Protein 4AKL (pdb70)

InterPro domains:
  IPR003486 Nucleocapsid N protein [PF02477] (1-441)
  IPR003486 Nucleocapsid N protein [PIRSF003950] (1-482)

Structure (mmCIF, N/CA/C/O backbone):
data_4AKL
#
_entry.id   4AKL
#
_cell.length_a   150.380
_cell.length_b   72.060
_cell.length_c   101.230
_cell.angle_alpha   90.00
_cell.angle_beta   110.70
_cell.angle_gamma   90.00
#
_symmetry.space_group_name_H-M   'C 1 2 1'
#
loop_
_entity.id
_entity.type
_entity.pdbx_description
1 polymer NUCLEOCAPSID
2 non-polymer 'TRIETHYLENE GLYCOL'
3 water water
#
loop_
_atom_site.group_PDB
_atom_site.id
_atom_site.type_symbol
_atom_site.label_atom_id
_atom_site.label_alt_id
_atom_site.label_comp_id
_atom_site.label_asym_id
_atom_site.label_entity_id
_atom_site.label_seq_id
_atom_site.pdbx_PDB_ins_code
_atom_site.Cartn_x
_atom_site.Cartn_y
_atom_site.Cartn_z
_atom_site.occupancy
_atom_site.B_iso_or_equiv
_atom_site.auth_seq_id
_atom_site.auth_comp_id
_atom_site.auth_asym_id
_atom_site.auth_atom_id
_atom_site.pdbx_PDB_model_num
ATOM 1 N N . MET A 1 1 ? -21.364 -4.775 -1.125 1.00 49.52 1 MET A N 1
ATOM 2 C CA . MET A 1 1 ? -22.499 -3.986 -0.510 1.00 49.11 1 MET A CA 1
ATOM 3 C C . MET A 1 1 ? -22.314 -2.448 -0.538 1.00 47.10 1 MET A C 1
ATOM 4 O O . MET A 1 1 ? -21.742 -1.828 0.394 1.00 47.33 1 MET A O 1
ATOM 9 N N . GLU A 1 2 ? -22.827 -1.850 -1.606 1.00 66.74 2 GLU A N 1
ATOM 10 C CA . GLU A 1 2 ? -22.756 -0.428 -1.820 1.00 63.37 2 GLU A CA 1
ATOM 11 C C . GLU A 1 2 ? -24.058 0.211 -1.377 1.00 59.88 2 GLU A C 1
ATOM 12 O O . GLU A 1 2 ? -25.003 -0.465 -0.999 1.00 59.73 2 GLU A O 1
ATOM 18 N N . ASN A 1 3 ? -24.076 1.533 -1.437 1.00 55.95 3 ASN A N 1
ATOM 19 C CA . ASN A 1 3 ? -25.248 2.344 -1.181 1.00 52.98 3 ASN A CA 1
ATOM 20 C C . ASN A 1 3 ? -26.328 2.076 -2.239 1.00 53.71 3 ASN A C 1
ATOM 21 O O . ASN A 1 3 ? -26.154 2.450 -3.396 1.00 54.61 3 ASN A O 1
ATOM 26 N N . LYS A 1 4 ? -27.436 1.442 -1.831 1.00 52.60 4 LYS A N 1
ATOM 27 C CA . LYS A 1 4 ? -28.517 1.072 -2.761 1.00 53.71 4 LYS A CA 1
ATOM 28 C C . LYS A 1 4 ? -29.464 2.239 -3.101 1.00 53.08 4 LYS A C 1
ATOM 29 O O . LYS A 1 4 ? -30.249 2.112 -4.004 1.00 54.35 4 LYS A O 1
ATOM 35 N N . ILE A 1 5 ? -29.372 3.368 -2.388 1.00 50.94 5 ILE A N 1
ATOM 36 C CA . ILE A 1 5 ? -30.234 4.518 -2.638 1.00 50.62 5 ILE A CA 1
ATOM 37 C C . ILE A 1 5 ? -29.577 5.385 -3.727 1.00 51.43 5 ILE A C 1
ATOM 38 O O . ILE A 1 5 ? -29.065 6.470 -3.450 1.00 49.81 5 ILE A O 1
ATOM 43 N N . GLU A 1 6 ? -29.617 4.865 -4.968 1.00 53.73 6 GLU A N 1
ATOM 44 C CA . GLU A 1 6 ? -29.018 5.485 -6.145 1.00 55.28 6 GLU A CA 1
ATOM 45 C C . GLU A 1 6 ? -29.958 6.549 -6.660 1.00 55.81 6 GLU A C 1
ATOM 46 O O . GLU A 1 6 ? -30.822 6.285 -7.512 1.00 57.31 6 GLU A O 1
ATOM 52 N N . VAL A 1 7 ? -29.757 7.743 -6.134 1.00 54.14 7 VAL A N 1
ATOM 53 C CA . VAL A 1 7 ? -30.606 8.866 -6.338 1.00 54.92 7 VAL A CA 1
ATOM 54 C C . VAL A 1 7 ? -29.684 10.032 -6.459 1.00 54.85 7 VAL A C 1
ATOM 55 O O . VAL A 1 7 ? -28.906 10.304 -5.533 1.00 53.22 7 VAL A O 1
ATOM 59 N N . ASN A 1 8 ? -29.742 10.725 -7.588 1.00 56.94 8 ASN A N 1
ATOM 60 C CA . ASN A 1 8 ? -28.871 11.884 -7.846 1.00 57.25 8 ASN A CA 1
ATOM 61 C C . ASN A 1 8 ? -29.675 13.172 -8.107 1.00 58.01 8 ASN A C 1
ATOM 62 O O . ASN A 1 8 ? -29.125 14.169 -8.616 1.00 58.74 8 ASN A O 1
ATOM 67 N N . SER A 1 9 ? -30.975 13.156 -7.775 1.00 57.95 9 SER A N 1
ATOM 68 C CA . SER A 1 9 ? -31.887 14.291 -8.068 1.00 58.61 9 SER A CA 1
ATOM 69 C C . SER A 1 9 ? -33.243 14.089 -7.403 1.00 58.17 9 SER A C 1
ATOM 70 O O . SER A 1 9 ? -33.586 12.981 -6.977 1.00 56.59 9 SER A O 1
ATOM 73 N N . LYS A 1 10 ? -34.016 15.172 -7.325 1.00 58.76 10 LYS A N 1
ATOM 74 C CA . LYS A 1 10 ? -35.359 15.111 -6.773 1.00 58.91 10 LYS A CA 1
ATOM 75 C C . LYS A 1 10 ? -36.222 14.079 -7.549 1.00 60.30 10 LYS A C 1
ATOM 76 O O . LYS A 1 10 ? -36.737 13.153 -6.952 1.00 59.57 10 LYS A O 1
ATOM 82 N N . ASP A 1 11 ? -36.361 14.236 -8.865 1.00 62.35 11 ASP A N 1
ATOM 83 C CA . ASP A 1 11 ? -37.127 13.245 -9.687 1.00 64.15 11 ASP A CA 1
ATOM 84 C C . ASP A 1 11 ? -36.695 11.821 -9.395 1.00 62.63 11 ASP A C 1
ATOM 85 O O . ASP A 1 11 ? -37.535 10.980 -9.094 1.00 62.54 11 ASP A O 1
ATOM 90 N N . GLU A 1 12 ? -35.384 11.576 -9.479 1.00 61.28 12 GLU A N 1
ATOM 91 C CA . GLU A 1 12 ? -34.790 10.272 -9.129 1.00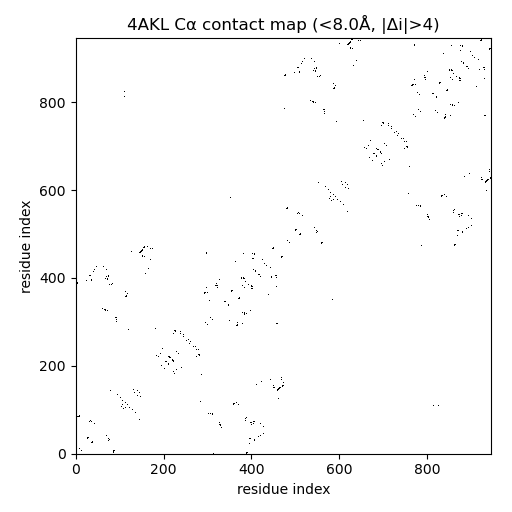 60.24 12 GLU A CA 1
ATOM 92 C C . GLU A 1 12 ? -35.223 9.861 -7.727 1.00 57.87 12 GLU A C 1
ATOM 93 O O . GLU A 1 12 ? -35.672 8.730 -7.516 1.00 58.13 12 GLU A O 1
ATOM 99 N N . MET A 1 13 ? -35.139 10.794 -6.788 1.00 55.52 13 MET A N 1
ATOM 100 C CA . MET A 1 13 ? -35.588 10.534 -5.447 1.00 53.73 13 MET A CA 1
ATOM 101 C C . MET A 1 13 ? -37.056 10.171 -5.382 1.00 54.76 13 MET A C 1
ATOM 102 O O . MET A 1 13 ? -37.405 9.224 -4.681 1.00 54.27 13 MET A O 1
ATOM 107 N N . ASN A 1 14 ? -37.923 10.898 -6.075 1.00 56.84 14 ASN A N 1
ATOM 108 C CA . ASN A 1 14 ? -39.403 10.586 -5.969 1.00 58.19 14 ASN A CA 1
ATOM 109 C C . ASN A 1 14 ? -39.759 9.196 -6.405 1.00 59.27 14 ASN A C 1
ATOM 110 O O . ASN A 1 14 ? -40.583 8.548 -5.784 1.00 59.25 14 ASN A O 1
ATOM 115 N N . LYS A 1 15 ? -39.113 8.735 -7.453 1.00 60.84 15 LYS A N 1
ATOM 116 C CA . LYS A 1 15 ? -39.396 7.397 -7.993 1.00 63.01 15 LYS A CA 1
ATOM 117 C C . LYS A 1 15 ? -38.881 6.310 -7.062 1.00 61.13 15 LYS A C 1
ATOM 118 O O . LYS A 1 15 ? -39.578 5.314 -6.832 1.00 61.75 15 LYS A O 1
ATOM 124 N N . TRP A 1 16 ? -37.672 6.511 -6.510 1.00 58.95 16 TRP A N 1
ATOM 125 C CA . TRP A 1 16 ? -37.132 5.567 -5.567 1.00 57.15 16 TRP A CA 1
ATOM 126 C C . TRP A 1 16 ? -38.119 5.428 -4.396 1.00 56.19 16 TRP A C 1
ATOM 127 O O . TRP A 1 16 ? -38.411 4.327 -3.945 1.00 56.08 16 TRP A O 1
ATOM 138 N N . PHE A 1 17 ? -38.628 6.556 -3.922 1.00 55.36 17 PHE A N 1
ATOM 139 C CA . PHE A 1 17 ? -39.561 6.558 -2.802 1.00 54.85 17 PHE A CA 1
ATOM 140 C C . PHE A 1 17 ? -40.937 5.903 -3.095 1.00 57.53 17 PHE A C 1
ATOM 141 O O . PHE A 1 17 ? -41.489 5.245 -2.211 1.00 56.82 17 PHE A O 1
ATOM 149 N N . GLU A 1 18 ? -41.488 6.092 -4.297 1.00 60.70 18 GLU A N 1
ATOM 150 C CA . GLU A 1 18 ? -42.845 5.557 -4.576 1.00 63.79 18 GLU A CA 1
ATOM 151 C C . GLU A 1 18 ? -42.841 4.042 -4.498 1.00 64.76 18 GLU A C 1
ATOM 152 O O . GLU A 1 18 ? -43.720 3.448 -3.849 1.00 65.52 18 GLU A O 1
ATOM 158 N N . GLU A 1 19 ? -41.860 3.441 -5.175 1.00 65.43 19 GLU A N 1
ATOM 159 C CA . GLU A 1 19 ? -41.539 2.013 -5.079 1.00 66.13 19 GLU A CA 1
ATOM 160 C C . GLU A 1 19 ? -41.526 1.563 -3.621 1.00 63.86 19 GLU A C 1
ATOM 161 O O . GLU A 1 19 ? -42.263 0.668 -3.207 1.00 64.54 19 GLU A O 1
ATOM 167 N N . PHE A 1 20 ? -40.673 2.220 -2.854 1.00 61.23 20 PHE A N 1
ATOM 168 C CA . PHE A 1 20 ? -40.415 1.855 -1.483 1.00 59.17 20 PHE A CA 1
ATOM 169 C C . PHE A 1 20 ? -41.669 1.961 -0.620 1.00 59.70 20 PHE A C 1
ATOM 170 O O . PHE A 1 20 ? -41.918 1.086 0.199 1.00 59.52 20 PHE A O 1
ATOM 178 N N . LYS A 1 21 ? -42.433 3.044 -0.804 1.00 60.66 21 LYS A N 1
ATOM 179 C CA . LYS A 1 21 ? -43.662 3.288 -0.043 1.00 61.51 21 LYS A CA 1
ATOM 180 C C . LYS A 1 21 ? -44.652 2.174 -0.280 1.00 63.94 21 LYS A C 1
ATOM 181 O O . LYS A 1 21 ? -45.251 1.654 0.664 1.00 63.56 21 LYS A O 1
ATOM 187 N N . LYS A 1 22 ? -44.820 1.843 -1.560 1.00 66.53 22 LYS A N 1
ATOM 188 C CA . LYS A 1 22 ? -45.701 0.778 -1.976 1.00 69.51 22 LYS A CA 1
ATOM 189 C C . LYS A 1 22 ? -45.189 -0.536 -1.404 1.00 69.07 22 LYS A C 1
ATOM 190 O O . LYS A 1 22 ? -45.953 -1.303 -0.836 1.00 69.81 22 LYS A O 1
ATOM 196 N N . GLY A 1 23 ? -43.881 -0.770 -1.557 1.00 67.96 23 GLY A N 1
ATOM 197 C CA . GLY A 1 23 ? -43.267 -2.018 -1.161 1.00 67.56 23 GLY A CA 1
ATOM 198 C C . GLY A 1 23 ? -43.442 -2.288 0.317 1.00 65.80 23 GLY A C 1
ATOM 199 O O . GLY A 1 23 ? -43.793 -3.413 0.695 1.00 66.63 23 GLY A O 1
ATOM 200 N N . ASN A 1 24 ? -43.233 -1.250 1.140 1.00 63.02 24 ASN A N 1
ATOM 201 C CA . ASN A 1 24 ? -43.196 -1.421 2.576 1.00 61.21 24 ASN A CA 1
ATOM 202 C C . ASN A 1 24 ? -44.454 -0.994 3.364 1.00 61.03 24 ASN A C 1
ATOM 203 O O . ASN A 1 24 ? -44.507 -1.154 4.595 1.00 59.82 24 ASN A O 1
ATOM 208 N N . GLY A 1 25 ? -45.462 -0.483 2.669 1.00 62.14 25 GLY A N 1
ATOM 209 C CA . GLY A 1 25 ? -46.738 -0.112 3.308 1.00 62.41 25 GLY A CA 1
ATOM 210 C C . GLY A 1 25 ? -46.597 1.023 4.317 1.00 59.79 25 GLY A C 1
ATOM 211 O O . GLY A 1 25 ? -47.133 0.963 5.411 1.00 59.48 25 GLY A O 1
ATOM 212 N N . LEU A 1 26 ? -45.865 2.055 3.932 1.00 57.81 26 LEU A N 1
ATOM 213 C CA . LEU A 1 26 ? -45.669 3.211 4.768 1.00 55.23 26 LEU A CA 1
ATOM 214 C C . LEU A 1 26 ? -46.985 3.998 4.919 1.00 56.12 26 LEU A C 1
ATOM 215 O O . LEU A 1 26 ? -47.798 4.102 3.949 1.00 57.32 26 LEU A O 1
ATOM 220 N N . VAL A 1 27 ? -47.177 4.541 6.131 1.00 54.39 27 VAL A N 1
ATOM 221 C CA . VAL A 1 27 ? -48.340 5.355 6.471 1.00 55.00 27 VAL A CA 1
ATOM 222 C C . VAL A 1 27 ? -47.921 6.677 7.101 1.00 53.27 27 VAL A C 1
ATOM 223 O O . VAL A 1 27 ? -46.782 6.832 7.571 1.00 50.66 27 VAL A O 1
ATOM 227 N N . ASP A 1 28 ? -48.853 7.624 7.094 1.00 53.85 28 ASP A N 1
ATOM 228 C CA . ASP A 1 28 ? -48.620 8.938 7.675 1.00 52.66 28 ASP A CA 1
ATOM 229 C C . ASP A 1 28 ? -49.729 9.337 8.639 1.00 53.32 28 ASP A C 1
ATOM 230 O O . ASP A 1 28 ? -49.974 10.522 8.873 1.00 53.12 28 ASP A O 1
ATOM 235 N N . THR A 1 29 ? -50.394 8.328 9.194 1.00 54.38 29 THR A N 1
ATOM 236 C CA . THR A 1 29 ? -51.455 8.525 10.175 1.00 55.16 29 THR A CA 1
ATOM 237 C C . THR A 1 29 ? -50.931 9.359 11.346 1.00 52.71 29 THR A C 1
ATOM 238 O O . THR A 1 29 ? -51.569 10.330 11.768 1.00 53.02 29 THR A O 1
ATOM 242 N N . TYR A 1 30 ? -49.771 8.969 11.867 1.00 50.17 30 TYR A N 1
ATOM 243 C CA . TYR A 1 30 ? -49.203 9.615 13.076 1.00 48.31 30 TYR A CA 1
ATOM 244 C C . TYR A 1 30 ? -47.935 10.367 12.831 1.00 45.92 30 TYR A C 1
ATOM 245 O O . TYR A 1 30 ? -47.372 10.897 13.784 1.00 44.73 30 TYR A O 1
ATOM 254 N N . THR A 1 31 ? -47.480 10.423 11.576 1.00 45.52 31 THR A N 1
ATOM 255 C CA . THR A 1 31 ? -46.237 11.075 11.234 1.00 43.85 31 THR A CA 1
ATOM 256 C C . THR A 1 31 ? -46.432 12.060 10.118 1.00 44.49 31 THR A C 1
ATOM 257 O O . THR A 1 31 ? -47.279 11.847 9.282 1.00 46.23 31 THR A O 1
ATOM 261 N N . ASN A 1 32 ? -45.633 13.129 10.119 1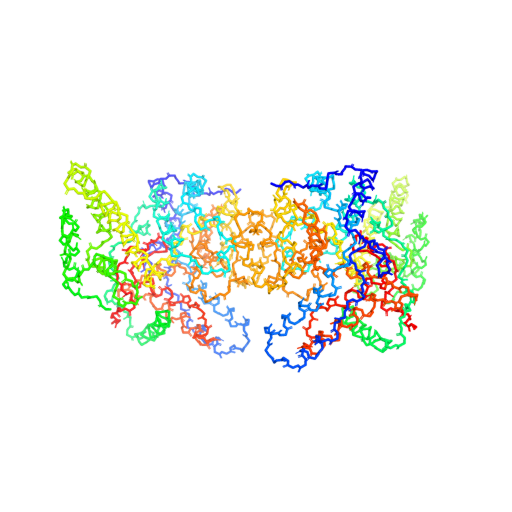.00 43.47 32 ASN A N 1
ATOM 262 C CA . ASN A 1 32 ? -45.676 14.185 9.085 1.00 44.48 32 ASN A CA 1
ATOM 263 C C . ASN A 1 32 ? -45.228 13.651 7.766 1.00 44.65 32 ASN A C 1
ATOM 264 O O . ASN A 1 32 ? -45.863 13.868 6.745 1.00 45.12 32 ASN A O 1
ATOM 269 N N . SER A 1 33 ? -44.127 12.926 7.795 1.00 42.92 33 SER A N 1
ATOM 270 C CA . SER A 1 33 ? -43.625 12.307 6.602 1.00 43.53 33 SER A CA 1
ATOM 271 C C . SER A 1 33 ? -43.961 10.814 6.719 1.00 43.79 33 SER A C 1
ATOM 272 O O . SER A 1 33 ? -43.996 10.280 7.799 1.00 42.84 33 SER A O 1
ATOM 275 N N . TYR A 1 34 ? -44.271 10.157 5.596 1.00 45.90 34 TYR A N 1
ATOM 276 C CA . TYR A 1 34 ? -44.562 8.709 5.589 1.00 46.47 34 TYR A CA 1
ATOM 277 C C . TYR A 1 34 ? -43.460 7.899 6.329 1.00 45.07 34 TYR A C 1
ATOM 278 O O . TYR A 1 34 ? -42.246 8.169 6.199 1.00 43.12 34 TYR A O 1
ATOM 287 N N . SER A 1 35 ? -43.910 6.916 7.098 1.00 45.63 35 SER A N 1
ATOM 288 C CA . SER A 1 35 ? -43.056 6.160 7.966 1.00 44.54 35 SER A CA 1
ATOM 289 C C . SER A 1 35 ? -43.648 4.797 8.237 1.00 46.32 35 SER A C 1
ATOM 290 O O . SER A 1 35 ? -44.700 4.422 7.673 1.00 48.65 35 SER A O 1
ATOM 293 N N . PHE A 1 36 ? -42.980 4.041 9.100 1.00 45.98 36 PHE A N 1
ATOM 294 C CA . PHE A 1 36 ? -43.466 2.705 9.514 1.00 47.51 36 PHE A CA 1
ATOM 295 C C . PHE A 1 36 ? -44.401 2.758 10.738 1.00 48.36 36 PHE A C 1
ATOM 296 O O . PHE A 1 36 ? -44.795 1.704 11.272 1.00 49.33 36 PHE A O 1
ATOM 304 N N . CYS A 1 37 ? -44.783 3.964 11.159 1.00 48.69 37 CYS A N 1
ATOM 305 C CA . CYS A 1 37 ? -45.528 4.142 12.413 1.00 49.69 37 CYS A CA 1
ATOM 306 C C . CYS A 1 37 ? -47.032 3.859 12.295 1.00 52.24 37 CYS A C 1
ATOM 307 O O . CYS A 1 37 ? -47.798 4.689 11.812 1.00 53.22 37 CYS A O 1
ATOM 310 N N . GLU A 1 38 ? -47.435 2.683 12.770 1.00 53.82 38 GLU A N 1
ATOM 311 C CA . GLU A 1 38 ? -48.865 2.294 12.819 1.00 56.57 38 GLU A CA 1
ATOM 312 C C . GLU A 1 38 ? -49.620 2.699 14.081 1.00 56.46 38 GLU A C 1
ATOM 313 O O . GLU A 1 38 ? -50.834 2.651 14.103 1.00 58.72 38 GLU A O 1
ATOM 319 N N . SER A 1 39 ? -48.921 3.092 15.125 1.00 54.68 39 SER A N 1
ATOM 320 C CA . SER A 1 39 ? -49.590 3.523 16.368 1.00 54.76 39 SER A CA 1
ATOM 321 C C . SER A 1 39 ? -48.649 4.281 17.243 1.00 52.25 39 SER A C 1
ATOM 322 O O . SER A 1 39 ? -47.447 4.048 17.230 1.00 50.34 39 SER A O 1
ATOM 325 N N . VAL A 1 40 ? -49.210 5.183 18.026 1.00 52.38 40 VAL A N 1
ATOM 326 C CA . VAL A 1 40 ? -48.415 6.013 18.912 1.00 50.91 40 VAL A CA 1
ATOM 327 C C . VAL A 1 40 ? -47.725 5.106 19.945 1.00 50.16 40 VAL A C 1
ATOM 328 O O . VAL A 1 40 ? -48.361 4.253 20.523 1.00 50.86 40 VAL A O 1
ATOM 332 N N . PRO A 1 41 ? -46.410 5.290 20.168 1.00 48.73 41 PRO A N 1
ATOM 333 C CA . PRO A 1 41 ? -45.757 4.426 21.107 1.00 48.10 41 PRO A CA 1
ATOM 334 C C . PRO A 1 41 ? -46.260 4.669 22.536 1.00 48.31 41 PRO A C 1
ATOM 335 O O . PRO A 1 41 ? -46.512 5.802 22.938 1.00 47.56 41 PRO A O 1
ATOM 339 N N . ASN A 1 42 ? -46.415 3.586 23.276 1.00 48.85 42 ASN A N 1
ATOM 340 C CA . ASN A 1 42 ? -46.896 3.634 24.632 1.00 49.00 42 ASN A CA 1
ATOM 341 C C . ASN A 1 42 ? -45.695 3.356 25.505 1.00 47.08 42 ASN A C 1
ATOM 342 O O . ASN A 1 42 ? -45.156 2.238 25.498 1.00 46.61 42 ASN A O 1
ATOM 347 N N . LEU A 1 43 ? -45.282 4.374 26.251 1.00 45.05 43 LEU A N 1
ATOM 348 C CA . LEU A 1 43 ? -44.092 4.282 27.061 1.00 43.44 43 LEU A CA 1
ATOM 349 C C . LEU A 1 43 ? -44.413 4.158 28.553 1.00 44.16 43 LEU A C 1
ATOM 350 O O . LEU A 1 43 ? -43.510 4.180 29.378 1.00 43.55 43 LEU A O 1
ATOM 355 N N . ASP A 1 44 ? -45.693 4.013 28.886 1.00 45.86 44 ASP A N 1
ATOM 356 C CA . ASP A 1 44 ? -46.194 3.955 30.275 1.00 47.37 44 ASP A CA 1
ATOM 357 C C . ASP A 1 44 ? -45.393 3.029 31.126 1.00 47.34 44 ASP A C 1
ATOM 358 O O . ASP A 1 44 ? -44.910 3.419 32.186 1.00 47.54 44 ASP A O 1
ATOM 363 N N . ARG A 1 45 ? -45.232 1.795 30.658 1.00 47.33 45 ARG A N 1
ATOM 364 C CA . ARG A 1 45 ? -44.559 0.784 31.447 1.00 47.65 45 ARG A CA 1
ATOM 365 C C . ARG A 1 45 ? -43.154 1.188 31.888 1.00 45.57 45 ARG A C 1
ATOM 366 O O . ARG A 1 45 ? -42.687 0.721 32.912 1.00 45.57 45 ARG A O 1
ATOM 374 N N . PHE A 1 46 ? -42.487 2.052 31.134 1.00 43.31 46 PHE A N 1
ATOM 375 C CA . PHE A 1 46 ? -41.124 2.445 31.503 1.00 41.88 46 PHE A CA 1
ATOM 376 C C . PHE A 1 46 ? -41.080 3.352 32.742 1.00 41.58 46 PHE A C 1
ATOM 377 O O . PHE A 1 46 ? -40.022 3.484 33.371 1.00 40.58 46 PHE A O 1
ATOM 385 N N . VAL A 1 47 ? -42.198 3.978 33.114 1.00 42.07 47 VAL A N 1
ATOM 386 C CA . VAL A 1 47 ? -42.196 4.783 34.334 1.00 42.32 47 VAL A CA 1
ATOM 387 C C . VAL A 1 47 ? -42.106 3.848 35.579 1.00 44.11 47 VAL A C 1
ATOM 388 O O . VAL A 1 47 ? -41.322 4.109 36.504 1.00 43.49 47 VAL A O 1
ATOM 392 N N . PHE A 1 48 ? -42.894 2.774 35.561 1.00 45.38 48 PHE A N 1
ATOM 393 C CA . PHE A 1 48 ? -42.973 1.850 36.671 1.00 47.64 48 PHE A CA 1
ATOM 394 C C . PHE A 1 48 ? -41.682 1.072 36.805 1.00 46.74 48 PHE A C 1
ATOM 395 O O . PHE A 1 48 ? -41.234 0.858 37.900 1.00 46.97 48 PHE A O 1
ATOM 403 N N . GLN A 1 49 ? -41.109 0.660 35.675 1.00 45.47 49 GLN A N 1
ATOM 404 C CA . GLN A 1 49 ? -39.799 0.017 35.665 1.00 45.01 49 GLN A CA 1
ATOM 405 C C . GLN A 1 49 ? -38.758 0.934 36.284 1.00 43.89 49 GLN A C 1
ATOM 406 O O . GLN A 1 49 ? -37.977 0.512 37.159 1.00 43.55 49 GLN A O 1
ATOM 412 N N . MET A 1 50 ? -38.764 2.189 35.835 1.00 42.66 50 MET A N 1
ATOM 413 C CA . MET A 1 50 ? -37.822 3.192 36.323 1.00 42.08 50 MET A CA 1
ATOM 414 C C . MET A 1 50 ? -37.952 3.335 37.818 1.00 43.75 50 MET A C 1
ATOM 415 O O . MET A 1 50 ? -36.951 3.278 38.520 1.00 43.92 50 MET A O 1
ATOM 420 N N . ALA A 1 51 ? -39.194 3.473 38.301 1.00 45.05 51 ALA A N 1
ATOM 421 C CA . ALA A 1 51 ? -39.480 3.626 39.705 1.00 47.13 51 ALA A CA 1
ATOM 422 C C . ALA A 1 51 ? -39.046 2.411 40.570 1.00 48.99 51 ALA A C 1
ATOM 423 O O . ALA A 1 51 ? -38.721 2.571 41.744 1.00 49.97 51 ALA A O 1
ATOM 425 N N . GLY A 1 52 ? -39.081 1.203 39.996 1.00 50.01 52 GLY A N 1
ATOM 426 C CA . GLY A 1 52 ? -38.646 -0.028 40.702 1.00 52.36 52 GLY A CA 1
ATOM 427 C C . GLY A 1 52 ? -37.151 -0.336 40.547 1.00 52.45 52 GLY A C 1
ATOM 428 O O . GLY A 1 52 ? -36.651 -1.275 41.125 1.00 53.40 52 GLY A O 1
ATOM 429 N N . ALA A 1 53 ? -36.444 0.460 39.763 1.00 51.82 53 ALA A N 1
ATOM 430 C CA . ALA A 1 53 ? -35.020 0.236 39.507 1.00 52.54 53 ALA A CA 1
ATOM 431 C C . ALA A 1 53 ? -34.154 0.991 40.542 1.00 54.17 53 ALA A C 1
ATOM 432 O O . ALA A 1 53 ? -34.371 2.193 40.770 1.00 54.17 53 ALA A O 1
ATOM 434 N N . THR A 1 54 ? -33.173 0.309 41.134 1.00 56.61 54 THR A N 1
ATOM 435 C CA . THR A 1 54 ? -32.229 0.944 42.112 1.00 58.47 54 THR A CA 1
ATOM 436 C C . THR A 1 54 ? -30.891 1.479 41.477 1.00 58.09 54 THR A C 1
ATOM 437 O O . THR A 1 54 ? -30.522 2.661 41.684 1.00 57.68 54 THR A O 1
ATOM 441 N N . ASP A 1 55 ? -30.182 0.658 40.700 1.00 58.83 55 ASP A N 1
ATOM 442 C CA . ASP A 1 55 ? -28.826 1.070 40.189 1.00 58.61 55 ASP A CA 1
ATOM 443 C C . ASP A 1 55 ? -28.862 1.875 38.912 1.00 56.88 55 ASP A C 1
ATOM 444 O O . ASP A 1 55 ? -29.823 1.794 38.155 1.00 56.33 55 ASP A O 1
ATOM 449 N N . ASP A 1 56 ? -27.791 2.644 38.702 1.00 56.37 56 ASP A N 1
ATOM 450 C CA . ASP A 1 56 ? -27.625 3.547 37.575 1.00 55.17 56 ASP A CA 1
ATOM 451 C C . ASP A 1 56 ? -27.743 2.840 36.204 1.00 53.52 56 ASP A C 1
ATOM 452 O O . ASP A 1 56 ? -28.335 3.359 35.308 1.00 52.59 56 ASP A O 1
ATOM 457 N N . ALA A 1 57 ? -27.163 1.652 36.078 1.00 53.82 57 ALA A N 1
ATOM 458 C CA . ALA A 1 57 ? -27.115 0.922 34.804 1.00 52.55 57 ALA A CA 1
ATOM 459 C C . ALA A 1 57 ? -28.520 0.399 34.380 1.00 52.08 57 ALA A C 1
ATOM 460 O O . ALA A 1 57 ? -28.930 0.550 33.227 1.00 50.97 57 ALA A O 1
ATOM 462 N N . GLN A 1 58 ? -29.238 -0.199 35.317 1.00 52.89 58 GLN A N 1
ATOM 463 C CA . GLN A 1 58 ? -30.618 -0.626 35.080 1.00 52.96 58 GLN A CA 1
ATOM 464 C C . GLN A 1 58 ? -31.473 0.586 34.533 1.00 51.19 58 GLN A C 1
ATOM 465 O O . GLN A 1 58 ? -32.225 0.457 33.559 1.00 50.26 58 GLN A O 1
ATOM 471 N N . LYS A 1 59 ? -31.306 1.741 35.175 1.00 50.15 59 LYS A N 1
ATOM 472 C CA . LYS A 1 59 ? -32.005 2.964 34.845 1.00 48.98 59 LYS A CA 1
ATOM 473 C C . LYS A 1 59 ? -31.631 3.504 33.460 1.00 46.78 59 LYS A C 1
ATOM 474 O O . LYS A 1 59 ? -32.515 3.917 32.723 1.00 45.61 59 LYS A O 1
ATOM 480 N N . ASP A 1 60 ? -30.343 3.507 33.119 1.00 45.73 60 ASP A N 1
ATOM 481 C CA . ASP A 1 60 ? -29.922 3.968 31.771 1.00 44.52 60 ASP A CA 1
ATOM 482 C C . ASP A 1 60 ? -30.536 3.050 30.720 1.00 43.91 60 ASP A C 1
ATOM 483 O O . ASP A 1 60 ? -31.006 3.495 29.715 1.00 42.97 60 ASP A O 1
ATOM 488 N N . SER A 1 61 ? -30.509 1.759 30.995 1.00 43.97 61 SER A N 1
ATOM 489 C CA . SER A 1 61 ? -31.081 0.757 30.131 1.00 44.08 61 SER A CA 1
ATOM 490 C C . SER A 1 61 ? -32.609 0.955 29.920 1.00 43.35 61 SER A C 1
ATOM 491 O O . SER A 1 61 ? -33.109 0.853 28.781 1.00 42.14 61 SER A O 1
ATOM 494 N N . ILE A 1 62 ? -33.330 1.241 31.014 1.00 43.08 62 ILE A N 1
ATOM 495 C CA . ILE A 1 62 ? -34.779 1.502 30.940 1.00 42.82 62 ILE A CA 1
ATOM 496 C C . ILE A 1 62 ? -35.038 2.733 30.053 1.00 41.28 62 ILE A C 1
ATOM 497 O O . ILE A 1 62 ? -35.875 2.708 29.121 1.00 40.47 62 ILE A O 1
ATOM 502 N N . TYR A 1 63 ? -34.291 3.792 30.326 1.00 40.67 63 TYR A N 1
ATOM 503 C CA . TYR A 1 63 ? -34.446 5.040 29.567 1.00 40.07 63 TYR A CA 1
ATOM 504 C C . TYR A 1 63 ? -34.073 4.849 28.101 1.00 39.30 63 TYR A C 1
ATOM 505 O O . TYR A 1 63 ? -34.758 5.386 27.222 1.00 38.92 63 TYR A O 1
ATOM 514 N N . ALA A 1 64 ? -32.990 4.109 27.843 1.00 38.87 64 ALA A N 1
ATOM 515 C CA . ALA A 1 64 ? -32.560 3.880 26.470 1.00 38.27 64 ALA A CA 1
ATOM 516 C C . ALA A 1 64 ? -33.596 3.024 25.741 1.00 38.61 64 ALA A C 1
ATOM 517 O O . ALA A 1 64 ? -33.827 3.253 24.586 1.00 39.48 64 ALA A O 1
ATOM 519 N N . SER A 1 65 ? -34.234 2.074 26.415 1.00 39.48 65 SER A N 1
ATOM 520 C CA . SER A 1 65 ? -35.285 1.240 25.789 1.00 40.07 65 SER A CA 1
ATOM 521 C C . SER A 1 65 ? -36.521 2.057 25.462 1.00 39.43 65 SER A C 1
ATOM 522 O O . SER A 1 65 ? -37.137 1.850 24.406 1.00 40.48 65 SER A O 1
ATOM 525 N N . ALA A 1 66 ? -36.897 2.954 26.367 1.00 38.10 66 ALA A N 1
ATOM 526 C CA . ALA A 1 66 ? -38.026 3.858 26.132 1.00 37.65 66 ALA A CA 1
ATOM 527 C C . ALA A 1 66 ? -37.795 4.717 24.879 1.00 36.43 66 ALA A C 1
ATOM 528 O O . ALA A 1 66 ? -38.664 4.885 24.087 1.00 35.75 66 ALA A O 1
ATOM 530 N N . LEU A 1 67 ? -36.584 5.230 24.760 1.00 35.61 67 LEU A N 1
ATOM 531 C CA . LEU A 1 67 ? -36.219 6.134 23.674 1.00 35.38 67 LEU A CA 1
ATOM 532 C C . LEU A 1 67 ? -36.237 5.414 22.307 1.00 35.56 67 LEU A C 1
ATOM 533 O O . LEU A 1 67 ? -36.742 5.947 21.273 1.00 34.89 67 LEU A O 1
ATOM 538 N N . VAL A 1 68 ? -35.695 4.193 22.291 1.00 36.22 68 VAL A N 1
ATOM 539 C CA . VAL A 1 68 ? -35.789 3.379 21.077 1.00 37.04 68 VAL A CA 1
ATOM 540 C C . VAL A 1 68 ? -37.248 3.045 20.726 1.00 38.17 68 VAL A C 1
ATOM 541 O O . VAL A 1 68 ? -37.639 3.101 19.548 1.00 38.29 68 VAL A O 1
ATOM 545 N N . GLU A 1 69 ? -38.026 2.717 21.742 1.00 39.30 69 GLU A N 1
ATOM 546 C CA . GLU A 1 69 ? -39.433 2.404 21.543 1.00 40.80 69 GLU A CA 1
ATOM 547 C C . GLU A 1 69 ? -40.190 3.623 21.017 1.00 40.34 69 GLU A C 1
ATOM 548 O O . GLU A 1 69 ? -40.974 3.516 20.091 1.00 40.91 69 GLU A O 1
ATOM 554 N N . ALA A 1 70 ? -39.912 4.780 21.614 1.00 38.71 70 ALA A N 1
ATOM 555 C CA . ALA A 1 70 ? -40.430 6.017 21.128 1.00 38.04 70 ALA A CA 1
ATOM 556 C C . ALA A 1 70 ? -40.124 6.292 19.630 1.00 37.64 70 ALA A C 1
ATOM 557 O O . ALA A 1 70 ? -40.915 6.943 18.960 1.00 38.47 70 ALA A O 1
ATOM 559 N N . THR A 1 71 ? -38.995 5.809 19.120 1.00 36.31 71 THR A N 1
ATOM 560 C CA . THR A 1 71 ? -38.519 6.228 17.841 1.00 35.79 71 THR A CA 1
ATOM 561 C C . THR A 1 71 ? -38.369 5.150 16.769 1.00 36.31 71 THR A C 1
ATOM 562 O O . THR A 1 71 ? -38.138 5.474 15.619 1.00 36.32 71 THR A O 1
ATOM 566 N N . LYS A 1 72 ? -38.470 3.897 17.151 1.00 36.53 72 LYS A N 1
ATOM 567 C CA . LYS A 1 72 ? -38.170 2.815 16.298 1.00 37.34 72 LYS A CA 1
ATOM 568 C C . LYS A 1 72 ? -38.845 2.914 14.894 1.00 37.95 72 LYS A C 1
ATOM 569 O O . LYS A 1 72 ? -38.199 2.660 13.889 1.00 37.18 72 LYS A O 1
ATOM 575 N N . PHE A 1 73 ? -40.126 3.286 14.845 1.00 38.91 73 PHE A N 1
ATOM 576 C CA . PHE A 1 73 ? -40.906 3.135 13.603 1.00 40.45 73 PHE A CA 1
ATOM 577 C C . PHE A 1 73 ? -41.342 4.467 12.974 1.00 40.64 73 PHE A C 1
ATOM 578 O O . PHE A 1 73 ? -42.099 4.473 12.018 1.00 41.83 73 PHE A O 1
ATOM 586 N N . CYS A 1 74 ? -40.834 5.597 13.468 1.00 39.88 74 CYS A N 1
ATOM 587 C CA . CYS A 1 74 ? -41.343 6.869 13.004 1.00 40.11 74 CYS A CA 1
ATOM 588 C C . CYS A 1 74 ? -40.318 7.697 12.291 1.00 38.54 74 CYS A C 1
ATOM 589 O O . CYS A 1 74 ? -40.500 8.918 12.193 1.00 39.03 74 CYS A O 1
ATOM 592 N N . ALA A 1 75 ? -39.248 7.064 11.771 1.00 37.00 75 ALA A N 1
ATOM 593 C CA . ALA A 1 75 ? -38.285 7.773 10.920 1.00 35.96 75 ALA A CA 1
ATOM 594 C C . ALA A 1 75 ? -38.995 8.283 9.638 1.00 36.31 75 ALA A C 1
ATOM 595 O O . ALA A 1 75 ? -39.811 7.566 9.071 1.00 37.26 75 ALA A O 1
ATOM 597 N N . PRO A 1 76 ? -38.714 9.540 9.231 1.00 35.27 76 PRO A N 1
ATOM 598 C CA . PRO A 1 76 ? -39.219 10.140 7.993 1.00 36.26 76 PRO A CA 1
ATOM 599 C C . PRO A 1 76 ? -38.432 9.583 6.861 1.00 36.07 76 PRO A C 1
ATOM 600 O O . PRO A 1 76 ? -37.365 10.116 6.493 1.00 35.37 76 PRO A O 1
ATOM 604 N N . ILE A 1 77 ? -38.955 8.500 6.309 1.00 37.28 77 ILE A N 1
ATOM 605 C CA . ILE A 1 77 ? -38.238 7.733 5.265 1.00 37.86 77 ILE A CA 1
ATOM 606 C C . ILE A 1 77 ? -37.717 8.534 4.093 1.00 38.22 77 ILE A C 1
ATOM 607 O O . ILE A 1 77 ? -36.545 8.369 3.671 1.00 37.38 77 ILE A O 1
ATOM 612 N N . TYR A 1 78 ? -38.558 9.409 3.584 1.00 39.39 78 TYR A N 1
ATOM 613 C CA . TYR A 1 78 ? -38.228 10.163 2.359 1.00 40.44 78 TYR A CA 1
ATOM 614 C C . TYR A 1 78 ? -37.001 11.007 2.590 1.00 38.78 78 TYR A C 1
ATOM 615 O O . TYR A 1 78 ? -36.060 10.970 1.812 1.00 39.02 78 TYR A O 1
ATOM 624 N N . GLU A 1 79 ? -37.004 11.747 3.682 1.00 37.32 79 GLU A N 1
ATOM 625 C CA . GLU A 1 79 ? -35.928 12.700 3.923 1.00 36.30 79 GLU A CA 1
ATOM 626 C C . GLU A 1 79 ? -34.666 11.996 4.388 1.00 35.30 79 GLU A C 1
ATOM 627 O O . GLU A 1 79 ? -33.570 12.399 3.975 1.00 34.57 79 GLU A O 1
ATOM 633 N N . CYS A 1 80 ? -34.817 10.939 5.218 1.00 34.61 80 CYS A N 1
ATOM 634 C CA . CYS A 1 80 ? -33.670 10.123 5.649 1.00 34.06 80 CYS A CA 1
ATOM 635 C C . CYS A 1 80 ? -33.026 9.477 4.422 1.00 34.70 80 CYS A C 1
ATOM 636 O O . CYS A 1 80 ? -31.795 9.472 4.286 1.00 34.08 80 CYS A O 1
ATOM 639 N N . ALA A 1 81 ? -33.845 8.944 3.516 1.00 35.94 81 ALA A N 1
ATOM 640 C CA . ALA A 1 81 ? -33.287 8.352 2.289 1.00 36.79 81 ALA A CA 1
ATOM 641 C C . ALA A 1 81 ? -32.573 9.428 1.465 1.00 37.39 81 ALA A C 1
ATOM 642 O O . ALA A 1 81 ? -31.484 9.193 0.929 1.00 37.90 81 ALA A O 1
ATOM 644 N N . TRP A 1 82 ? -33.174 10.606 1.346 1.00 37.58 82 TRP A N 1
ATOM 645 C CA . TRP A 1 82 ? -32.524 11.697 0.619 1.00 37.73 82 TRP A CA 1
ATOM 646 C C . TRP A 1 82 ? -31.160 12.088 1.255 1.00 35.98 82 TRP A C 1
ATOM 647 O O . TRP A 1 82 ? -30.164 12.284 0.543 1.00 36.14 82 TRP A O 1
ATOM 658 N N . ALA A 1 83 ? -31.139 12.185 2.573 1.00 34.42 83 ALA A N 1
ATOM 659 C CA . ALA A 1 83 ? -29.937 12.555 3.334 1.00 33.12 83 ALA A CA 1
ATOM 660 C C . ALA A 1 83 ? -28.811 11.496 3.227 1.00 33.00 83 ALA A C 1
ATOM 661 O O . ALA A 1 83 ? -27.685 11.802 3.480 1.00 33.12 83 ALA A O 1
ATOM 663 N N . SER A 1 84 ? -29.155 10.269 2.857 1.00 33.54 84 SER A N 1
ATOM 664 C CA . SER A 1 84 ? -28.238 9.164 2.753 1.00 33.62 84 SER A CA 1
ATOM 665 C C . SER A 1 84 ? -28.054 8.700 1.305 1.00 35.06 84 SER A C 1
ATOM 666 O O . SER A 1 84 ? -27.423 7.659 1.084 1.00 35.74 84 SER A O 1
ATOM 669 N N . SER A 1 85 ? -28.636 9.432 0.341 1.00 35.43 85 SER A N 1
ATOM 670 C CA . SER A 1 85 ? -28.591 9.067 -1.084 1.00 37.53 85 SER A CA 1
ATOM 671 C C . SER A 1 85 ? -27.208 9.183 -1.666 1.00 37.38 85 SER A C 1
ATOM 672 O O . SER A 1 85 ? -26.392 9.988 -1.189 1.00 35.76 85 SER A O 1
ATOM 675 N N . THR A 1 86 ? -26.921 8.385 -2.710 1.00 39.08 86 THR A N 1
ATOM 676 C CA . THR A 1 86 ? -25.591 8.422 -3.290 1.00 39.55 86 THR A CA 1
ATOM 677 C C . THR A 1 86 ? -25.201 9.837 -3.663 1.00 39.73 86 THR A C 1
ATOM 678 O O . THR A 1 86 ? -24.036 10.258 -3.394 1.00 38.65 86 THR A O 1
ATOM 682 N N . GLY A 1 87 ? -26.159 10.581 -4.225 1.00 40.60 87 GLY A N 1
ATOM 683 C CA . GLY A 1 87 ? -25.919 11.977 -4.682 1.00 41.43 87 GLY A CA 1
ATOM 684 C C . GLY A 1 87 ? -25.582 12.974 -3.597 1.00 40.01 87 GLY A C 1
ATOM 685 O O . GLY A 1 87 ? -24.623 13.777 -3.714 1.00 39.86 87 GLY A O 1
ATOM 686 N N . ILE A 1 88 ? -26.358 12.931 -2.523 1.00 39.20 88 ILE A N 1
ATOM 687 C CA . ILE A 1 88 ? -26.132 13.836 -1.378 1.00 37.85 88 ILE A CA 1
ATOM 688 C C . ILE A 1 88 ? -24.867 13.420 -0.560 1.00 36.94 88 ILE A C 1
ATOM 689 O O . ILE A 1 88 ? -24.077 14.264 -0.154 1.00 36.74 88 ILE A O 1
ATOM 694 N N . VAL A 1 89 ? -24.672 12.133 -0.344 1.00 37.16 89 VAL A N 1
ATOM 695 C CA . VAL A 1 89 ? -23.396 11.651 0.257 1.00 36.88 89 VAL A CA 1
ATOM 696 C C . VAL A 1 89 ? -22.138 12.178 -0.485 1.00 37.76 89 VAL A C 1
ATOM 697 O O . VAL A 1 89 ? -21.194 12.684 0.170 1.00 36.92 89 VAL A O 1
ATOM 701 N N . LYS A 1 90 ? -22.122 12.082 -1.822 1.00 38.91 90 LYS A N 1
ATOM 702 C CA . LYS A 1 90 ? -20.990 12.592 -2.595 1.00 39.88 90 LYS A CA 1
ATOM 703 C C . LYS A 1 90 ? -20.853 14.112 -2.491 1.00 38.97 90 LYS A C 1
ATOM 704 O O . LYS A 1 90 ? -19.806 14.630 -2.185 1.00 37.52 90 LYS A O 1
ATOM 710 N N . LYS A 1 91 ? -21.929 14.812 -2.774 1.00 39.63 91 LYS A N 1
ATOM 711 C CA . LYS A 1 91 ? -21.875 16.264 -2.731 1.00 40.26 91 LYS A CA 1
ATOM 712 C C . LYS A 1 91 ? -21.602 16.758 -1.347 1.00 38.49 91 LYS A C 1
ATOM 713 O O . LYS A 1 91 ? -20.743 17.608 -1.173 1.00 38.43 91 LYS A O 1
ATOM 719 N N . GLY A 1 92 ? -22.302 16.197 -0.371 1.00 37.45 92 GLY A N 1
ATOM 720 C CA . GLY A 1 92 ? -22.148 16.574 1.061 1.00 36.17 92 GLY A CA 1
ATOM 721 C C . GLY A 1 92 ? -20.752 16.394 1.658 1.00 35.70 92 GLY A C 1
ATOM 722 O O . GLY A 1 92 ? -20.316 17.198 2.479 1.00 34.94 92 GLY A O 1
ATOM 723 N N . LEU A 1 93 ? -20.046 15.348 1.249 1.00 37.03 93 LEU A N 1
ATOM 724 C CA . LEU A 1 93 ? -18.635 15.143 1.687 1.00 36.84 93 LEU A CA 1
ATOM 725 C C . LEU A 1 93 ? -17.702 16.007 0.873 1.00 38.71 93 LEU A C 1
ATOM 726 O O . LEU A 1 93 ? -16.792 16.705 1.434 1.00 38.64 93 LEU A O 1
ATOM 731 N N . GLU A 1 94 ? -17.900 16.006 -0.446 1.00 40.50 94 GLU A N 1
ATOM 732 C CA . GLU A 1 94 ? -17.017 16.831 -1.318 1.00 42.45 94 GLU A CA 1
ATOM 733 C C . GLU A 1 94 ? -17.067 18.307 -0.912 1.00 42.09 94 GLU A C 1
ATOM 734 O O . GLU A 1 94 ? -16.054 19.003 -0.957 1.00 42.02 94 GLU A O 1
ATOM 740 N N . TRP A 1 95 ? -18.225 18.779 -0.460 1.00 41.35 95 TRP A N 1
ATOM 741 C CA . TRP A 1 95 ? -18.333 20.194 -0.103 1.00 41.15 95 TRP A CA 1
ATOM 742 C C . TRP A 1 95 ? -17.213 20.651 0.899 1.00 41.20 95 TRP A C 1
ATOM 743 O O . TRP A 1 95 ? -16.633 21.717 0.726 1.00 42.26 95 TRP A O 1
ATOM 754 N N . PHE A 1 96 ? -16.923 19.841 1.920 1.00 40.22 96 PHE A N 1
ATOM 755 C CA . PHE A 1 96 ? -15.863 20.163 2.904 1.00 40.33 96 PHE A CA 1
ATOM 756 C C . PHE A 1 96 ? -14.481 20.280 2.269 1.00 42.19 96 PHE A C 1
ATOM 757 O O . PHE A 1 96 ? -13.699 21.140 2.638 1.00 42.36 96 PHE A O 1
ATOM 765 N N . GLU A 1 97 ? -14.222 19.432 1.287 1.00 44.44 97 GLU A N 1
ATOM 766 C CA . GLU A 1 97 ? -12.986 19.467 0.516 1.00 47.13 97 GLU A CA 1
ATOM 767 C C . GLU A 1 97 ? -12.850 20.760 -0.304 1.00 48.69 97 GLU A C 1
ATOM 768 O O . GLU A 1 97 ? -11.762 21.326 -0.400 1.00 49.68 97 GLU A O 1
ATOM 774 N N . LYS A 1 98 ? -13.953 21.212 -0.899 1.00 49.23 98 LYS A N 1
ATOM 775 C CA . LYS A 1 98 ? -13.966 22.474 -1.714 1.00 51.09 98 LYS A CA 1
ATOM 776 C C . LYS A 1 98 ? -14.108 23.770 -0.887 1.00 50.56 98 LYS A C 1
ATOM 777 O O . LYS A 1 98 ? -13.894 24.850 -1.429 1.00 51.84 98 LYS A O 1
ATOM 783 N N . ASN A 1 99 ? -14.477 23.666 0.400 1.00 49.04 99 ASN A N 1
ATOM 784 C CA . ASN A 1 99 ? -14.795 24.869 1.246 1.00 48.94 99 ASN A CA 1
ATOM 785 C C . ASN A 1 99 ? -14.036 24.978 2.550 1.00 48.34 99 ASN A C 1
ATOM 786 O O . ASN A 1 99 ? -14.426 25.732 3.456 1.00 47.71 99 ASN A O 1
ATOM 791 N N . THR A 1 100 ? -12.938 24.239 2.618 1.00 48.76 100 THR A N 1
ATOM 792 C CA . THR A 1 100 ? -12.071 24.159 3.793 1.00 48.83 100 THR A CA 1
ATOM 793 C C . THR A 1 100 ? -11.679 25.539 4.295 1.00 49.44 100 THR A C 1
ATOM 794 O O . THR A 1 100 ? -11.608 25.783 5.506 1.00 48.64 100 THR A O 1
ATOM 798 N N . GLY A 1 101 ? -11.429 26.458 3.352 1.00 50.72 101 GLY A N 1
ATOM 799 C CA . GLY A 1 101 ? -11.042 27.800 3.690 1.00 51.40 101 GLY A CA 1
ATOM 800 C C . GLY A 1 101 ? -12.107 28.571 4.432 1.00 50.84 101 GLY A C 1
ATOM 801 O O . GLY A 1 101 ? -11.770 29.374 5.287 1.00 51.99 101 GLY A O 1
ATOM 802 N N . THR A 1 102 ? -13.382 28.348 4.135 1.00 49.70 102 THR A N 1
ATOM 803 C CA . THR A 1 102 ? -14.457 29.138 4.759 1.00 49.51 102 THR A CA 1
ATOM 804 C C . THR A 1 102 ? -14.855 28.719 6.194 1.00 47.18 102 THR A C 1
ATOM 805 O O . THR A 1 102 ? -15.479 29.500 6.904 1.00 47.09 102 THR A O 1
ATOM 809 N N . ILE A 1 103 ? -14.504 27.488 6.595 1.00 45.56 103 ILE A N 1
ATOM 810 C CA . ILE A 1 103 ? -14.840 26.954 7.900 1.00 43.30 103 ILE A CA 1
ATOM 811 C C . ILE A 1 103 ? -13.649 26.803 8.835 1.00 42.82 103 ILE A C 1
ATOM 812 O O . ILE A 1 103 ? -13.781 26.270 9.921 1.00 41.63 103 ILE A O 1
ATOM 817 N N . LYS A 1 104 ? -12.489 27.304 8.419 1.00 43.83 104 LYS A N 1
ATOM 818 C CA . LYS A 1 104 ? -11.253 27.140 9.162 1.00 43.78 104 LYS A CA 1
ATOM 819 C C . LYS A 1 104 ? -11.330 27.685 10.613 1.00 42.88 104 LYS A C 1
ATOM 820 O O . LYS A 1 104 ? -10.621 27.202 11.487 1.00 41.60 104 LYS A O 1
ATOM 826 N N . SER A 1 105 ? -12.201 28.673 10.858 1.00 41.97 105 SER A N 1
ATOM 827 C CA . SER A 1 105 ? -12.268 29.313 12.186 1.00 41.72 105 SER A CA 1
ATOM 828 C C . SER A 1 105 ? -12.620 28.325 13.318 1.00 39.69 105 SER A C 1
ATOM 829 O O . SER A 1 105 ? -12.115 28.452 14.451 1.00 39.25 105 SER A O 1
ATOM 832 N N . TRP A 1 106 ? -13.470 27.345 12.995 1.00 38.15 106 TRP A N 1
ATOM 833 C CA . TRP A 1 106 ? -13.806 26.254 13.901 1.00 36.21 106 TRP A CA 1
ATOM 834 C C . TRP A 1 106 ? -13.138 24.932 13.548 1.00 35.91 106 TRP A C 1
ATOM 835 O O . TRP A 1 106 ? -12.710 24.196 14.457 1.00 36.83 106 TRP A O 1
ATOM 846 N N . ASP A 1 107 ? -13.043 24.598 12.261 1.00 35.66 107 ASP A N 1
ATOM 847 C CA . ASP A 1 107 ? -12.463 23.314 11.824 1.00 35.15 107 ASP A CA 1
ATOM 848 C C . ASP A 1 107 ? -10.981 23.154 12.216 1.00 35.41 107 ASP A C 1
ATOM 849 O O . ASP A 1 107 ? -10.587 22.100 12.730 1.00 34.63 107 ASP A O 1
ATOM 854 N N . GLU A 1 108 ? -10.179 24.176 11.995 1.00 36.16 108 GLU A N 1
ATOM 855 C CA . GLU A 1 108 ? -8.750 24.136 12.354 1.00 37.48 108 GLU A CA 1
ATOM 856 C C . GLU A 1 108 ? -8.511 24.310 13.878 1.00 36.88 108 GLU A C 1
ATOM 857 O O . GLU A 1 108 ? -7.388 24.151 14.378 1.00 37.41 108 GLU A O 1
ATOM 863 N N . SER A 1 109 ? -9.575 24.628 14.602 1.00 35.83 109 SER A N 1
ATOM 864 C CA . SER A 1 109 ? -9.532 24.759 16.061 1.00 35.23 109 SER A CA 1
ATOM 865 C C . SER A 1 109 ? -10.290 23.631 16.738 1.00 33.17 109 SER A C 1
ATOM 866 O O . SER A 1 109 ? -10.543 23.740 17.913 1.00 33.55 109 SER A O 1
ATOM 869 N N . TYR A 1 110 ? -10.619 22.558 15.995 1.00 31.34 110 TYR A N 1
ATOM 870 C CA . TYR A 1 110 ? -11.406 21.454 16.526 1.00 29.42 110 TYR A CA 1
ATOM 871 C C . TYR A 1 110 ? -10.828 20.967 17.870 1.00 29.15 110 TYR A C 1
ATOM 872 O O . TYR A 1 110 ? -11.575 20.747 18.791 1.00 28.71 110 TYR A O 1
ATOM 881 N N . ILE A 1 111 ? -9.521 20.824 17.960 1.00 29.38 111 ILE A N 1
ATOM 882 C CA . ILE A 1 111 ? -8.874 20.296 19.144 1.00 30.04 111 ILE A CA 1
ATOM 883 C C . ILE A 1 111 ? -9.227 21.178 20.384 1.00 30.62 111 ILE A C 1
ATOM 884 O O . ILE A 1 111 ? -9.512 20.669 21.466 1.00 30.47 111 ILE A O 1
ATOM 889 N N . GLU A 1 112 ? -9.193 22.509 20.211 1.00 31.76 112 GLU A N 1
ATOM 890 C CA . GLU A 1 112 ? -9.543 23.437 21.268 1.00 32.04 112 GLU A CA 1
ATOM 891 C C . GLU A 1 112 ? -11.014 23.399 21.603 1.00 30.65 112 GLU A C 1
ATOM 892 O O . GLU A 1 112 ? -11.384 23.571 22.776 1.00 30.46 112 GLU A O 1
ATOM 898 N N . LEU A 1 113 ? -11.856 23.190 20.605 1.00 29.52 113 LEU A N 1
ATOM 899 C CA . LEU A 1 113 ? -13.311 23.202 20.815 1.00 28.75 113 LEU A CA 1
ATOM 900 C C . LEU A 1 113 ? -13.818 21.941 21.548 1.00 28.07 113 LEU A C 1
ATOM 901 O O . LEU A 1 113 ? -14.905 21.923 22.117 1.00 27.24 113 LEU A O 1
ATOM 906 N N . LYS A 1 114 ? -13.007 20.892 21.564 1.00 28.15 114 LYS A N 1
ATOM 907 C CA . LYS A 1 114 ? -13.260 19.732 22.400 1.00 27.69 114 LYS A CA 1
ATOM 908 C C . LYS A 1 114 ? -13.100 20.135 23.915 1.00 28.26 114 LYS A C 1
ATOM 909 O O . LYS A 1 114 ? -13.580 19.422 24.779 1.00 27.60 114 LYS A O 1
ATOM 915 N N . VAL A 1 115 ? -12.435 21.234 24.190 1.00 28.33 115 VAL A N 1
ATOM 916 C CA . VAL A 1 115 ? -12.090 21.655 25.543 1.00 30.05 115 VAL A CA 1
ATOM 917 C C . VAL A 1 115 ? -12.803 22.948 25.973 1.00 31.40 115 VAL A C 1
ATOM 918 O O . VAL A 1 115 ? -13.310 23.017 27.078 1.00 31.43 115 VAL A O 1
ATOM 922 N N . GLU A 1 116 ? -12.828 23.950 25.081 1.00 32.68 116 GLU A N 1
ATOM 923 C CA . GLU A 1 116 ? -13.275 25.309 25.430 1.00 34.69 116 GLU A CA 1
ATOM 924 C C . GLU A 1 116 ? -14.528 25.756 24.711 1.00 33.67 116 GLU A C 1
ATOM 925 O O . GLU A 1 116 ? -14.879 25.279 23.589 1.00 33.39 116 GLU A O 1
ATOM 931 N N . VAL A 1 117 ? -15.177 26.697 25.364 1.00 34.74 117 VAL A N 1
ATOM 932 C CA . VAL A 1 117 ? -16.271 27.448 24.840 1.00 35.06 117 VAL A CA 1
ATOM 933 C C . VAL A 1 117 ? -15.828 28.106 23.532 1.00 35.06 117 VAL A C 1
ATOM 934 O O . VAL A 1 117 ? -14.704 28.607 23.434 1.00 36.17 117 VAL A O 1
ATOM 938 N N . PRO A 1 118 ? -16.679 28.102 22.524 1.00 34.57 118 PRO A N 1
ATOM 939 C CA . PRO A 1 118 ? -16.292 28.771 21.303 1.00 35.67 118 PRO A CA 1
ATOM 940 C C . PRO A 1 118 ? -16.376 30.300 21.399 1.00 37.76 118 PRO A C 1
ATOM 941 O O . PRO A 1 118 ? -17.135 30.836 22.189 1.00 38.62 118 PRO A O 1
ATOM 945 N N . LYS A 1 119 ? -15.581 30.973 20.593 1.00 39.33 119 LYS A N 1
ATOM 946 C CA . LYS A 1 119 ? -15.757 32.411 20.340 1.00 41.96 119 LYS A CA 1
ATOM 947 C C . LYS A 1 119 ? -17.037 32.583 19.533 1.00 41.32 119 LYS A C 1
ATOM 948 O O . LYS A 1 119 ? -17.450 31.687 18.769 1.00 40.35 119 LYS A O 1
ATOM 954 N N . ILE A 1 120 ? -17.671 33.732 19.662 1.00 42.35 120 ILE A N 1
ATOM 955 C CA . ILE A 1 120 ? -18.939 33.935 19.001 1.00 41.72 120 ILE A CA 1
ATOM 956 C C . ILE A 1 120 ? -18.758 33.817 17.454 1.00 41.22 120 ILE A C 1
ATOM 957 O O . ILE A 1 120 ? -19.635 33.337 16.792 1.00 38.90 120 ILE A O 1
ATOM 962 N N . GLU A 1 121 ? -17.600 34.244 16.924 1.00 42.57 121 GLU A N 1
ATOM 963 C CA . GLU A 1 121 ? -17.355 34.256 15.479 1.00 43.24 121 GLU A CA 1
ATOM 964 C C . GLU A 1 121 ? -17.360 32.810 14.955 1.00 40.54 121 GLU A C 1
ATOM 965 O O . GLU A 1 121 ? -17.864 32.553 13.892 1.00 40.00 121 GLU A O 1
ATOM 971 N N . GLN A 1 122 ? -16.787 31.883 15.738 1.00 38.98 122 GLN A N 1
ATOM 972 C CA . GLN A 1 122 ? -16.806 30.438 15.413 1.00 36.68 122 GLN A CA 1
ATOM 973 C C . GLN A 1 122 ? -18.244 29.916 15.325 1.00 35.39 122 GLN A C 1
ATOM 974 O O . GLN A 1 122 ? -18.521 29.093 14.464 1.00 34.12 122 GLN A O 1
ATOM 980 N N . LEU A 1 123 ? -19.144 30.414 16.181 1.00 34.90 123 LEU A N 1
ATOM 981 C CA . LEU A 1 123 ? -20.569 30.032 16.113 1.00 34.72 123 LEU A CA 1
ATOM 982 C C . LEU A 1 123 ? -21.212 30.605 14.880 1.00 35.82 123 LEU A C 1
ATOM 983 O O . LEU A 1 123 ? -21.904 29.859 14.155 1.00 34.17 123 LEU A O 1
ATOM 988 N N . PHE A 1 124 ? -21.003 31.921 14.631 1.00 37.70 124 PHE A N 1
ATOM 989 C CA . PHE A 1 124 ? -21.631 32.550 13.455 1.00 39.21 124 PHE A CA 1
ATOM 990 C C . PHE A 1 124 ? -21.163 31.938 12.169 1.00 39.23 124 PHE A C 1
ATOM 991 O O . PHE A 1 124 ? -21.986 31.667 11.301 1.00 39.15 124 PHE A O 1
ATOM 999 N N . ASN A 1 125 ? -19.843 31.687 12.052 1.00 38.70 125 ASN A N 1
ATOM 1000 C CA . ASN A 1 125 ? -19.274 31.079 10.876 1.00 38.56 125 ASN A CA 1
ATOM 1001 C C . ASN A 1 125 ? -19.876 29.693 10.604 1.00 36.65 125 ASN A C 1
ATOM 1002 O O . ASN A 1 125 ? -20.149 29.346 9.450 1.00 36.41 125 ASN A O 1
ATOM 1007 N N . TYR A 1 126 ? -20.099 28.907 11.671 1.00 34.57 126 TYR A N 1
ATOM 1008 C CA . TYR A 1 126 ? -20.651 27.586 11.502 1.00 32.44 126 TYR A CA 1
ATOM 1009 C C . TYR A 1 126 ? -22.095 27.690 10.969 1.00 32.48 126 TYR A C 1
ATOM 1010 O O . TYR A 1 126 ? -22.481 26.947 10.114 1.00 31.49 126 TYR A O 1
ATOM 1019 N N . GLN A 1 127 ? -22.892 28.608 11.504 1.00 33.05 127 GLN A N 1
ATOM 1020 C CA . GLN A 1 127 ? -24.284 28.746 11.047 1.00 33.85 127 GLN A CA 1
ATOM 1021 C C . GLN A 1 127 ? -24.323 29.150 9.593 1.00 35.63 127 GLN A C 1
ATOM 1022 O O . GLN A 1 127 ? -25.085 28.577 8.804 1.00 35.90 127 GLN A O 1
ATOM 1028 N N . GLN A 1 128 ? -23.471 30.091 9.209 1.00 37.36 128 GLN A N 1
ATOM 1029 C CA . GLN A 1 128 ? -23.440 30.542 7.804 1.00 39.22 128 GLN A CA 1
ATOM 1030 C C . GLN A 1 128 ? -22.949 29.428 6.910 1.00 38.44 128 GLN A C 1
ATOM 1031 O O . GLN A 1 128 ? -23.456 29.259 5.770 1.00 39.37 128 GLN A O 1
ATOM 1037 N N . ALA A 1 129 ? -21.959 28.667 7.407 1.00 36.72 129 ALA A N 1
ATOM 1038 C CA . ALA A 1 129 ? -21.449 27.540 6.656 1.00 36.05 129 ALA A CA 1
ATOM 1039 C C . ALA A 1 129 ? -22.534 26.466 6.392 1.00 34.44 129 ALA A C 1
ATOM 1040 O O . ALA A 1 129 ? -22.571 25.884 5.328 1.00 34.71 129 ALA A O 1
ATOM 1042 N N . ALA A 1 130 ? -23.387 26.239 7.368 1.00 33.75 130 ALA A N 1
ATOM 1043 C CA . ALA A 1 130 ? -24.468 25.254 7.264 1.00 32.85 130 ALA A CA 1
ATOM 1044 C C . ALA A 1 130 ? -25.492 25.656 6.213 1.00 33.85 130 ALA A C 1
ATOM 1045 O O . ALA A 1 130 ? -25.970 24.832 5.466 1.00 32.95 130 ALA A O 1
ATOM 1047 N N . LEU A 1 131 ? -25.826 26.914 6.174 1.00 35.62 131 LEU A N 1
ATOM 1048 C CA . LEU A 1 131 ? -26.746 27.390 5.153 1.00 37.96 131 LEU A CA 1
ATOM 1049 C C . LEU A 1 131 ? -26.088 27.310 3.753 1.00 39.49 131 LEU A C 1
ATOM 1050 O O . LEU A 1 131 ? -26.721 26.865 2.791 1.00 40.51 131 LEU A O 1
ATOM 1055 N N . LYS A 1 132 ? -24.825 27.701 3.660 1.00 39.84 132 LYS A N 1
ATOM 1056 C CA . LYS A 1 132 ? -24.096 27.586 2.404 1.00 41.34 132 LYS A CA 1
ATOM 1057 C C . LYS A 1 132 ? -24.036 26.143 1.873 1.00 40.22 132 LYS A C 1
ATOM 1058 O O . LYS A 1 132 ? -24.309 25.909 0.688 1.00 41.47 132 LYS A O 1
ATOM 1064 N N . TRP A 1 133 ? -23.680 25.199 2.753 1.00 37.84 133 TRP A N 1
ATOM 1065 C CA . TRP A 1 133 ? -23.618 23.814 2.421 1.00 36.64 133 TRP A CA 1
ATOM 1066 C C . TRP A 1 133 ? -24.954 23.375 1.844 1.00 37.23 133 TRP A C 1
ATOM 1067 O O . TRP A 1 133 ? -24.970 22.761 0.777 1.00 37.30 133 TRP A O 1
ATOM 1078 N N . ARG A 1 134 ? -26.057 23.688 2.541 1.00 36.40 134 ARG A N 1
ATOM 1079 C CA . ARG A 1 134 ? -27.389 23.343 2.076 1.00 37.54 134 ARG A CA 1
ATOM 1080 C C . ARG A 1 134 ? -27.703 23.920 0.659 1.00 40.55 134 ARG A C 1
ATOM 1081 O O . ARG A 1 134 ? -28.156 23.200 -0.207 1.00 40.83 134 ARG A O 1
ATOM 1089 N N . LYS A 1 135 ? -27.437 25.211 0.464 1.00 42.56 135 LYS A N 1
ATOM 1090 C CA . LYS A 1 135 ? -27.595 25.855 -0.826 1.00 45.82 135 LYS A CA 1
ATOM 1091 C C . LYS A 1 135 ? -26.711 25.223 -1.934 1.00 46.35 135 LYS A C 1
ATOM 1092 O O . LYS A 1 135 ? -27.206 24.871 -3.001 1.00 48.12 135 LYS A O 1
ATOM 1098 N N . ASP A 1 136 ? -25.414 25.100 -1.667 1.00 45.32 136 ASP A N 1
ATOM 1099 C CA . ASP A 1 136 ? -24.460 24.585 -2.657 1.00 45.72 136 ASP A CA 1
ATOM 1100 C C . ASP A 1 136 ? -24.784 23.169 -3.131 1.00 45.10 136 ASP A C 1
ATOM 1101 O O . ASP A 1 136 ? -24.692 22.911 -4.323 1.00 46.29 136 ASP A O 1
ATOM 1106 N N . ILE A 1 137 ? -25.181 22.268 -2.229 1.00 42.54 137 ILE A N 1
ATOM 1107 C CA . ILE A 1 137 ? -25.446 20.874 -2.663 1.00 42.13 137 ILE A CA 1
ATOM 1108 C C . ILE A 1 137 ? -26.913 20.601 -3.135 1.00 43.01 137 ILE A C 1
ATOM 1109 O O . ILE A 1 137 ? -27.266 19.444 -3.470 1.00 42.66 137 ILE A O 1
ATOM 1114 N N . GLY A 1 138 ? -27.745 21.648 -3.166 1.00 43.82 138 GLY A N 1
ATOM 1115 C CA . GLY A 1 138 ? -29.182 21.482 -3.379 1.00 44.63 138 GLY A CA 1
ATOM 1116 C C . GLY A 1 138 ? -29.851 20.586 -2.356 1.00 42.81 138 GLY A C 1
ATOM 1117 O O . GLY A 1 138 ? -30.602 19.693 -2.714 1.00 43.32 138 GLY A O 1
ATOM 1118 N N . PHE A 1 139 ? -29.580 20.787 -1.075 1.00 41.25 139 PHE A N 1
ATOM 1119 C CA . PHE A 1 139 ? -30.191 19.905 -0.042 1.00 39.90 139 PHE A CA 1
ATOM 1120 C C . PHE A 1 139 ? -31.723 20.027 -0.007 1.00 41.18 139 PHE A C 1
ATOM 1121 O O . PHE A 1 139 ? -32.429 19.011 0.087 1.00 40.44 139 PHE A O 1
ATOM 1129 N N . ARG A 1 140 ? -32.227 21.265 -0.101 1.00 42.34 140 ARG A N 1
ATOM 1130 C CA A ARG A 1 140 ? -33.660 21.525 -0.053 0.50 43.69 140 ARG A CA 1
ATOM 1131 C CA B ARG A 1 140 ? -33.670 21.497 -0.043 0.50 43.45 140 ARG A CA 1
ATOM 1132 C C . ARG A 1 140 ? -34.394 20.875 -1.223 1.00 45.30 140 ARG A C 1
ATOM 1133 O O . ARG A 1 140 ? -34.161 21.247 -2.330 1.00 46.77 140 ARG A O 1
ATOM 1148 N N . VAL A 1 141 ? -35.273 19.915 -0.943 1.00 45.22 141 VAL A N 1
ATOM 1149 C CA . VAL A 1 141 ? -36.168 19.366 -1.963 1.00 47.48 141 VAL A CA 1
ATOM 1150 C C . VAL A 1 141 ? -37.627 19.484 -1.549 1.00 48.46 141 VAL A C 1
ATOM 1151 O O . VAL A 1 141 ? -38.482 19.109 -2.294 1.00 50.31 141 VAL A O 1
ATOM 1155 N N . ASN A 1 142 ? -37.898 19.992 -0.349 1.00 47.65 142 ASN A N 1
ATOM 1156 C CA . ASN A 1 142 ? -39.267 20.158 0.183 1.00 48.32 142 ASN A CA 1
ATOM 1157 C C . ASN A 1 142 ? -39.174 20.963 1.480 1.00 46.93 142 ASN A C 1
ATOM 1158 O O . ASN A 1 142 ? -38.060 21.305 1.923 1.00 45.23 142 ASN A O 1
ATOM 1163 N N . ALA A 1 143 ? -40.321 21.265 2.089 1.00 47.54 143 ALA A N 1
ATOM 1164 C CA . ALA A 1 143 ? -40.351 22.054 3.329 1.00 46.77 143 ALA A CA 1
ATOM 1165 C C . ALA A 1 143 ? -39.641 21.335 4.473 1.00 44.47 143 ALA A C 1
ATOM 1166 O O . ALA A 1 143 ? -39.049 21.973 5.312 1.00 43.76 143 ALA A O 1
ATOM 1168 N N . ASN A 1 144 ? -39.700 20.002 4.498 1.00 43.66 144 ASN A N 1
ATOM 1169 C CA . ASN A 1 144 ? -39.009 19.198 5.548 1.00 41.39 144 ASN A CA 1
ATOM 1170 C C . ASN A 1 144 ? -37.495 19.332 5.480 1.00 39.71 144 ASN A C 1
ATOM 1171 O O . ASN A 1 144 ? -36.838 19.056 6.442 1.00 38.81 144 ASN A O 1
ATOM 1176 N N . THR A 1 145 ? -36.942 19.756 4.332 1.00 40.25 145 THR A N 1
ATOM 1177 C CA . THR A 1 145 ? -35.489 19.894 4.154 1.00 38.79 145 THR A CA 1
ATOM 1178 C C . THR A 1 145 ? -35.062 21.348 3.955 1.00 39.73 145 THR A C 1
ATOM 1179 O O . THR A 1 145 ? -34.008 21.611 3.371 1.00 40.10 145 THR A O 1
ATOM 1183 N N . ALA A 1 146 ? -35.885 22.280 4.432 1.00 40.44 146 ALA A N 1
ATOM 1184 C CA . ALA A 1 146 ? -35.669 23.719 4.253 1.00 41.82 146 ALA A CA 1
ATOM 1185 C C . ALA A 1 146 ? -35.001 24.357 5.435 1.00 41.26 146 ALA A C 1
ATOM 1186 O O . ALA A 1 146 ? -34.983 23.790 6.537 1.00 40.06 146 ALA A O 1
ATOM 1188 N N . ALA A 1 147 ? -34.434 25.545 5.184 1.00 42.83 147 ALA A N 1
ATOM 1189 C CA . ALA A 1 147 ? -33.991 26.455 6.248 1.00 43.03 147 ALA A CA 1
ATOM 1190 C C . ALA A 1 147 ? -35.186 27.304 6.619 1.00 44.52 147 ALA A C 1
ATOM 1191 O O . ALA A 1 147 ? -35.720 28.013 5.794 1.00 46.79 147 ALA A O 1
ATOM 1193 N N . LEU A 1 148 ? -35.613 27.214 7.860 1.00 44.76 148 LEU A N 1
ATOM 1194 C CA . LEU A 1 148 ? -36.775 27.941 8.349 1.00 46.27 148 LEU A CA 1
ATOM 1195 C C . LEU A 1 148 ? -36.419 29.371 8.604 1.00 47.98 148 LEU A C 1
ATOM 1196 O O . LEU A 1 148 ? -35.296 29.678 8.975 1.00 46.22 148 LEU A O 1
ATOM 1201 N N . SER A 1 149 ? -37.398 30.245 8.373 1.00 50.92 149 SER A N 1
ATOM 1202 C CA . SER A 1 149 ? -37.207 31.682 8.519 1.00 53.60 149 SER A CA 1
ATOM 1203 C C . SER A 1 149 ? -38.456 32.431 8.984 1.00 56.11 149 SER A C 1
ATOM 1204 O O . SER A 1 149 ? -38.484 33.643 8.914 1.00 57.38 149 SER A O 1
ATOM 1207 N N . ASN A 1 150 ? -39.486 31.710 9.444 1.00 57.12 150 ASN A N 1
ATOM 1208 C CA . ASN A 1 150 ? -40.699 32.352 9.967 1.00 59.59 150 ASN A CA 1
ATOM 1209 C C . ASN A 1 150 ? -40.396 32.644 11.458 1.00 59.12 150 ASN A C 1
ATOM 1210 O O . ASN A 1 150 ? -39.199 32.853 11.793 1.00 58.51 150 ASN A O 1
ATOM 1215 N N . LYS A 1 151 ? -41.428 32.674 12.322 1.00 59.64 151 LYS A N 1
ATOM 1216 C CA A LYS A 1 151 ? -41.283 32.946 13.754 0.50 59.24 151 LYS A CA 1
ATOM 1217 C CA B LYS A 1 151 ? -41.250 32.928 13.756 0.50 59.06 151 LYS A CA 1
ATOM 1218 C C . LYS A 1 151 ? -41.649 31.706 14.584 1.00 57.80 151 LYS A C 1
ATOM 1219 O O . LYS A 1 151 ? -42.284 30.760 14.069 1.00 57.72 151 LYS A O 1
ATOM 1230 N N . VAL A 1 152 ? -41.268 31.714 15.863 1.00 56.86 152 VAL A N 1
ATOM 1231 C CA . VAL A 1 152 ? -41.629 30.610 16.770 1.00 55.62 152 VAL A CA 1
ATOM 1232 C C . VAL A 1 152 ? -43.165 30.542 16.899 1.00 57.18 152 VAL A C 1
ATOM 1233 O O . VAL A 1 152 ? -43.826 31.518 16.678 1.00 58.48 152 VAL A O 1
ATOM 1237 N N . LEU A 1 153 ? -43.710 29.370 17.239 1.00 56.95 153 LEU A N 1
ATOM 1238 C CA . LEU A 1 153 ? -45.173 29.237 17.492 1.00 58.35 153 LEU A CA 1
ATOM 1239 C C . LEU A 1 153 ? -45.567 30.040 18.742 1.00 59.24 153 LEU A C 1
ATOM 1240 O O . LEU A 1 153 ? -44.933 29.921 19.782 1.00 57.78 153 LEU A O 1
ATOM 1245 N N . ALA A 1 154 ? -46.598 30.880 18.612 1.00 61.83 154 ALA A N 1
ATOM 1246 C CA . ALA A 1 154 ? -47.150 31.652 19.743 1.00 63.45 154 ALA A CA 1
ATOM 1247 C C . ALA A 1 154 ? -47.899 30.732 20.690 1.00 63.34 154 ALA A C 1
ATOM 1248 O O . ALA A 1 154 ? -47.824 30.875 21.904 1.00 63.78 154 ALA A O 1
ATOM 1250 N N . GLU A 1 155 ? -48.629 29.794 20.105 1.00 63.13 155 GLU A N 1
ATOM 1251 C CA . GLU A 1 155 ? -49.472 28.883 20.825 1.00 63.11 155 GLU A CA 1
ATOM 1252 C C . GLU A 1 155 ? -48.974 27.472 20.548 1.00 60.66 155 GLU A C 1
ATOM 1253 O O . GLU A 1 155 ? -48.483 27.195 19.456 1.00 59.86 155 GLU A O 1
ATOM 1259 N N . TYR A 1 156 ? -49.093 26.579 21.530 1.00 59.50 156 TYR A N 1
ATOM 1260 C CA . TYR A 1 156 ? -48.808 25.155 21.312 1.00 57.35 156 TYR A CA 1
ATOM 1261 C C . TYR A 1 156 ? -49.937 24.382 21.913 1.00 57.69 156 TYR A C 1
ATOM 1262 O O . TYR A 1 156 ? -50.117 24.391 23.133 1.00 57.95 156 TYR A O 1
ATOM 1271 N N . LYS A 1 157 ? -50.688 23.716 21.041 1.00 57.64 157 LYS A N 1
ATOM 1272 C CA A LYS A 1 157 ? -51.859 22.946 21.439 0.50 58.30 157 LYS A CA 1
ATOM 1273 C CA B LYS A 1 157 ? -51.864 22.963 21.427 0.50 58.36 157 LYS A CA 1
ATOM 1274 C C . LYS A 1 157 ? -51.458 21.522 21.762 1.00 56.45 157 LYS A C 1
ATOM 1275 O O . LYS A 1 157 ? -50.915 20.833 20.913 1.00 55.79 157 LYS A O 1
ATOM 1286 N N . VAL A 1 158 ? -51.733 21.091 22.995 1.00 55.57 158 VAL A N 1
ATOM 1287 C CA . VAL A 1 158 ? -51.488 19.724 23.445 1.00 53.65 158 VAL A CA 1
ATOM 1288 C C . VAL A 1 158 ? -52.748 19.249 24.140 1.00 54.90 158 VAL A C 1
ATOM 1289 O O . VAL A 1 158 ? -53.532 20.070 24.530 1.00 56.69 158 VAL A O 1
ATOM 1293 N N . PRO A 1 159 ? -52.940 17.925 24.296 1.00 54.22 159 PRO A N 1
ATOM 1294 C CA . PRO A 1 159 ? -54.016 17.372 25.111 1.00 55.75 159 PRO A CA 1
ATOM 1295 C C . PRO A 1 159 ? -53.971 17.861 26.557 1.00 56.02 159 PRO A C 1
ATOM 1296 O O . PRO A 1 159 ? -52.887 18.011 27.096 1.00 54.22 159 PRO A O 1
ATOM 1300 N N . GLY A 1 160 ? -55.155 18.090 27.156 1.00 57.92 160 GLY A N 1
ATOM 1301 C CA . GLY A 1 160 ? -55.294 18.579 28.533 1.00 58.71 160 GLY A CA 1
ATOM 1302 C C . GLY A 1 160 ? -54.521 17.805 29.593 1.00 57.77 160 GLY A C 1
ATOM 1303 O O . GLY A 1 160 ? -54.040 18.385 30.566 1.00 58.09 160 GLY A O 1
ATOM 1304 N N . GLU A 1 161 ? -54.394 16.500 29.406 1.00 57.03 161 GLU A N 1
ATOM 1305 C CA . GLU A 1 161 ? -53.714 15.650 30.369 1.00 56.42 161 GLU A CA 1
ATOM 1306 C C . GLU A 1 161 ? -52.179 15.780 30.413 1.00 53.59 161 GLU A C 1
ATOM 1307 O O . GLU A 1 161 ? -51.547 15.192 31.289 1.00 53.11 161 GLU A O 1
ATOM 1313 N N . ILE A 1 162 ? -51.566 16.504 29.478 1.00 51.81 162 ILE A N 1
ATOM 1314 C CA . ILE A 1 162 ? -50.132 16.767 29.570 1.00 49.20 162 ILE A CA 1
ATOM 1315 C C . ILE A 1 162 ? -49.809 18.256 29.671 1.00 49.07 162 ILE A C 1
ATOM 1316 O O . ILE A 1 162 ? -48.648 18.618 29.638 1.00 47.77 162 ILE A O 1
ATOM 1321 N N . VAL A 1 163 ? -50.823 19.121 29.791 1.00 50.24 163 VAL A N 1
ATOM 1322 C CA . VAL A 1 163 ? -50.575 20.559 29.866 1.00 50.14 163 VAL A CA 1
ATOM 1323 C C . VAL A 1 163 ? -49.630 20.940 31.020 1.00 49.20 163 VAL A C 1
ATOM 1324 O O . VAL A 1 163 ? -48.641 21.633 30.813 1.00 48.65 163 VAL A O 1
ATOM 1328 N N . MET A 1 164 ? -49.935 20.485 32.212 1.00 49.64 164 MET A N 1
ATOM 1329 C CA A MET A 1 164 ? -49.104 20.806 33.369 0.50 49.53 164 MET A CA 1
ATOM 1330 C CA B MET A 1 164 ? -49.101 20.725 33.400 0.50 49.29 164 MET A CA 1
ATOM 1331 C C . MET A 1 164 ? -47.643 20.260 33.170 1.00 46.83 164 MET A C 1
ATOM 1332 O O . MET A 1 164 ? -46.696 20.963 33.461 1.00 45.73 164 MET A O 1
ATOM 1341 N N . SER A 1 165 ? -47.489 19.043 32.643 1.00 45.13 165 SER A N 1
ATOM 1342 C CA . SER A 1 165 ? -46.148 18.467 32.356 1.00 43.20 165 SER A CA 1
ATOM 1343 C C . SER A 1 165 ? -45.354 19.314 31.368 1.00 41.36 165 SER A C 1
ATOM 1344 O O . SER A 1 165 ? -44.185 19.558 31.570 1.00 40.35 165 SER A O 1
ATOM 1347 N N . VAL A 1 166 ? -45.999 19.771 30.314 1.00 41.03 166 VAL A N 1
ATOM 1348 C CA . VAL A 1 166 ? -45.328 20.667 29.365 1.00 40.03 166 VAL A CA 1
ATOM 1349 C C . VAL A 1 166 ? -44.928 21.970 30.046 1.00 40.55 166 VAL A C 1
ATOM 1350 O O . VAL A 1 166 ? -43.829 22.437 29.859 1.00 39.02 166 VAL A O 1
ATOM 1354 N N . LYS A 1 167 ? -45.838 22.534 30.835 1.00 42.73 167 LYS A N 1
ATOM 1355 C CA . LYS A 1 167 ? -45.564 23.769 31.605 1.00 44.23 167 LYS A CA 1
ATOM 1356 C C . LYS A 1 167 ? -44.416 23.601 32.616 1.00 43.96 167 LYS A C 1
ATOM 1357 O O . LYS A 1 167 ? -43.633 24.541 32.843 1.00 44.30 167 LYS A O 1
ATOM 1363 N N . GLU A 1 168 ? -44.289 22.406 33.202 1.00 44.01 168 GLU A N 1
ATOM 1364 C CA . GLU A 1 168 ? -43.147 22.107 34.100 1.00 43.56 168 GLU A CA 1
ATOM 1365 C C . GLU A 1 168 ? -41.821 22.078 33.329 1.00 41.49 168 GLU A C 1
ATOM 1366 O O . GLU A 1 168 ? -40.819 22.627 33.810 1.00 40.84 168 GLU A O 1
ATOM 1372 N N . MET A 1 169 ? -41.821 21.439 32.142 1.00 40.41 169 MET A N 1
ATOM 1373 C CA . MET A 1 169 ? -40.667 21.433 31.236 1.00 38.76 169 MET A CA 1
ATOM 1374 C C . MET A 1 169 ? -40.200 22.836 30.921 1.00 39.35 169 MET A C 1
ATOM 1375 O O . MET A 1 169 ? -39.031 23.120 31.063 1.00 39.23 169 MET A O 1
ATOM 1380 N N . LEU A 1 170 ? -41.124 23.702 30.513 1.00 40.69 170 LEU A N 1
ATOM 1381 C CA . LEU A 1 170 ? -40.829 25.119 30.266 1.00 41.46 170 LEU A CA 1
ATOM 1382 C C . LEU A 1 170 ? -40.269 25.901 31.480 1.00 42.61 170 LEU A C 1
ATOM 1383 O O . LEU A 1 170 ? -39.369 26.749 31.311 1.00 43.18 170 LEU A O 1
ATOM 1388 N N . SER A 1 171 ? -40.783 25.635 32.677 1.00 43.32 171 SER A N 1
ATOM 1389 C CA . SER A 1 171 ? -40.242 26.261 33.903 1.00 44.21 171 SER A CA 1
ATOM 1390 C C . SER A 1 171 ? -38.766 25.918 34.121 1.00 43.22 171 SER A C 1
ATOM 1391 O O . SER A 1 171 ? -37.948 26.781 34.527 1.00 43.21 171 SER A O 1
ATOM 1394 N N . ASP A 1 172 ? -38.414 24.664 33.871 1.00 41.84 172 ASP A N 1
ATOM 1395 C CA . ASP A 1 172 ? -37.032 24.277 34.020 1.00 41.45 172 ASP A CA 1
ATOM 1396 C C . ASP A 1 172 ? -36.208 24.873 32.872 1.00 40.96 172 ASP A C 1
ATOM 1397 O O . ASP A 1 172 ? -35.047 25.252 33.060 1.00 40.77 172 ASP A O 1
ATOM 1402 N N . MET A 1 173 ? -36.807 24.940 31.690 1.00 41.12 173 MET A N 1
ATOM 1403 C CA . MET A 1 173 ? -36.106 25.481 30.526 1.00 41.41 173 MET A CA 1
ATOM 1404 C C . MET A 1 173 ? -35.824 26.956 30.781 1.00 43.36 173 MET A C 1
ATOM 1405 O O . MET A 1 173 ? -34.700 27.386 30.571 1.00 43.81 173 MET A O 1
ATOM 1410 N N . ILE A 1 174 ? -36.821 27.712 31.262 1.00 45.52 174 ILE A N 1
ATOM 1411 C CA . ILE A 1 174 ? -36.634 29.159 31.598 1.00 47.36 174 ILE A CA 1
ATOM 1412 C C . ILE A 1 174 ? -35.653 29.363 32.763 1.00 48.49 174 ILE A C 1
ATOM 1413 O O . ILE A 1 174 ? -34.863 30.316 32.749 1.00 49.27 174 ILE A O 1
ATOM 1418 N N . ARG A 1 175 ? -35.715 28.493 33.781 1.00 49.09 175 ARG A N 1
ATOM 1419 C CA . ARG A 1 175 ? -34.698 28.456 34.844 1.00 49.83 175 ARG A CA 1
ATOM 1420 C C . ARG A 1 175 ? -33.273 28.353 34.243 1.00 49.48 175 ARG A C 1
ATOM 1421 O O . ARG A 1 175 ? -32.362 29.063 34.680 1.00 49.65 175 ARG A O 1
ATOM 1429 N N . ARG A 1 176 ? -33.103 27.460 33.247 1.00 48.82 176 ARG A N 1
ATOM 1430 C CA . ARG A 1 176 ? -31.800 27.239 32.560 1.00 48.63 176 ARG A CA 1
ATOM 1431 C C . ARG A 1 176 ? -31.372 28.449 31.731 1.00 50.18 176 ARG A C 1
ATOM 1432 O O . ARG A 1 176 ? -30.244 28.918 31.824 1.00 50.52 176 ARG A O 1
ATOM 1440 N N . ARG A 1 177 ? -32.292 28.936 30.925 1.00 52.05 177 ARG A N 1
ATOM 1441 C CA . ARG A 1 177 ? -32.085 30.105 30.107 1.00 53.86 177 ARG A CA 1
ATOM 1442 C C . ARG A 1 177 ? -31.663 31.295 30.970 1.00 56.01 177 ARG A C 1
ATOM 1443 O O . ARG A 1 177 ? -30.707 31.993 30.619 1.00 56.29 177 ARG A O 1
ATOM 1451 N N . ASN A 1 178 ? -32.350 31.512 32.095 1.00 57.77 178 ASN A N 1
ATOM 1452 C CA . ASN A 1 178 ? -32.017 32.618 33.008 1.00 60.29 178 ASN A CA 1
ATOM 1453 C C . ASN A 1 178 ? -30.673 32.494 33.694 1.00 61.11 178 ASN A C 1
ATOM 1454 O O . ASN A 1 178 ? -30.003 33.498 33.908 1.00 62.40 178 ASN A O 1
ATOM 1459 N N . LEU A 1 179 ? -30.293 31.274 34.062 1.00 60.99 179 LEU A N 1
ATOM 1460 C CA . LEU A 1 179 ? -28.948 31.004 34.572 1.00 61.84 179 LEU A CA 1
ATOM 1461 C C . LEU A 1 179 ? -27.904 31.365 33.519 1.00 62.09 179 LEU A C 1
ATOM 1462 O O . LEU A 1 179 ? -26.914 32.011 33.843 1.00 62.89 179 LEU A O 1
ATOM 1467 N N . ILE A 1 180 ? -28.136 30.940 32.271 1.00 61.75 180 ILE A N 1
ATOM 1468 C CA . ILE A 1 180 ? -27.238 31.260 31.164 1.00 62.18 180 ILE A CA 1
ATOM 1469 C C . ILE A 1 180 ? -27.105 32.785 31.036 1.00 64.68 180 ILE A C 1
ATOM 1470 O O . ILE A 1 180 ? -26.002 33.300 31.105 1.00 65.34 180 ILE A O 1
ATOM 1475 N N . LEU A 1 181 ? -28.228 33.487 30.887 1.00 66.63 181 LEU A N 1
ATOM 1476 C CA . LEU A 1 181 ? -28.238 34.975 30.718 1.00 69.30 181 LEU A CA 1
ATOM 1477 C C . LEU A 1 181 ? -27.602 35.767 31.853 1.00 71.81 181 LEU A C 1
ATOM 1478 O O . LEU A 1 181 ? -26.928 36.764 31.609 1.00 73.09 181 LEU A O 1
ATOM 1483 N N . ASN A 1 182 ? -27.828 35.328 33.084 1.00 73.06 182 ASN A N 1
ATOM 1484 C CA . ASN A 1 182 ? -27.288 36.000 34.274 1.00 75.54 182 ASN A CA 1
ATOM 1485 C C . ASN A 1 182 ? -25.953 35.379 34.698 1.00 75.19 182 ASN A C 1
ATOM 1486 O O . ASN A 1 182 ? -24.975 36.096 34.940 1.00 76.58 182 ASN A O 1
ATOM 1491 N N . PRO A 1 192 ? -26.881 52.421 29.812 1.00 113.59 192 PRO A N 1
ATOM 1492 C CA . PRO A 1 192 ? -28.244 52.556 29.294 1.00 112.78 192 PRO A CA 1
ATOM 1493 C C . PRO A 1 192 ? -28.306 53.638 28.208 1.00 106.83 192 PRO A C 1
ATOM 1494 O O . PRO A 1 192 ? -28.043 54.815 28.490 1.00 104.31 192 PRO A O 1
ATOM 1498 N N . VAL A 1 193 ? -28.665 53.233 26.986 1.00 105.08 193 VAL A N 1
ATOM 1499 C CA . VAL A 1 193 ? -28.545 54.096 25.790 1.00 99.82 193 VAL A CA 1
ATOM 1500 C C . VAL A 1 193 ? -29.667 55.144 25.624 1.00 97.95 193 VAL A C 1
ATOM 1501 O O . VAL A 1 193 ? -30.852 54.794 25.530 1.00 100.08 193 VAL A O 1
ATOM 1505 N N . SER A 1 194 ? -29.266 56.422 25.571 1.00 94.13 194 SER A N 1
ATOM 1506 C CA . SER A 1 194 ? -30.198 57.545 25.381 1.00 92.29 194 SER A CA 1
ATOM 1507 C C . SER A 1 194 ? -30.873 57.505 23.998 1.00 90.73 194 SER A C 1
ATOM 1508 O O . SER A 1 194 ? -30.202 57.441 22.962 1.00 88.28 194 SER A O 1
ATOM 1511 N N . HIS A 1 195 ? -32.206 57.553 24.014 1.00 92.43 195 HIS A N 1
ATOM 1512 C CA . HIS A 1 195 ? -33.047 57.457 22.807 1.00 92.21 195 HIS A CA 1
ATOM 1513 C C . HIS A 1 195 ? -32.682 58.503 21.730 1.00 87.91 195 HIS A C 1
ATOM 1514 O O . HIS A 1 195 ? -32.724 58.212 20.526 1.00 87.47 195 HIS A O 1
ATOM 1521 N N . GLU A 1 196 ? -32.326 59.709 22.186 1.00 84.99 196 GLU A N 1
ATOM 1522 C CA . GLU A 1 196 ? -31.839 60.815 21.314 1.00 80.97 196 GLU A CA 1
ATOM 1523 C C . GLU A 1 196 ? -30.508 60.520 20.571 1.00 77.71 196 GLU A C 1
ATOM 1524 O O . GLU A 1 196 ? -30.288 61.058 19.470 1.00 75.56 196 GLU A O 1
ATOM 1530 N N . HIS A 1 197 ? -29.646 59.674 21.170 1.00 77.33 197 HIS A N 1
ATOM 1531 C CA . HIS A 1 197 ? -28.337 59.306 20.576 1.00 74.66 197 HIS A CA 1
ATOM 1532 C C . HIS A 1 197 ? -28.532 58.256 19.496 1.00 74.92 197 HIS A C 1
ATOM 1533 O O . HIS A 1 197 ? -27.913 58.313 18.433 1.00 73.41 197 HIS A O 1
ATOM 1540 N N . VAL A 1 198 ? -29.406 57.308 19.781 1.00 77.02 198 VAL A N 1
ATOM 1541 C CA . VAL A 1 198 ? -29.845 56.330 18.796 1.00 78.01 198 VAL A CA 1
ATOM 1542 C C . VAL A 1 198 ? -30.394 57.060 17.546 1.00 75.99 198 VAL A C 1
ATOM 1543 O O . VAL A 1 198 ? -30.084 56.705 16.419 1.00 75.83 198 VAL A O 1
ATOM 1547 N N . GLU A 1 199 ? -31.196 58.092 17.768 1.00 74.54 199 GLU A N 1
ATOM 1548 C CA . GLU A 1 199 ? -31.819 58.834 16.673 1.00 73.40 199 GLU A CA 1
ATOM 1549 C C . GLU A 1 199 ? -30.769 59.648 15.864 1.00 69.15 199 GLU A C 1
ATOM 1550 O O . GLU A 1 199 ? -30.939 59.858 14.655 1.00 69.27 199 GLU A O 1
ATOM 1556 N N . TRP A 1 200 ? -29.688 60.079 16.523 1.00 65.54 200 TRP A N 1
ATOM 1557 C CA . TRP A 1 200 ? -28.572 60.751 15.841 1.00 61.89 200 TRP A CA 1
ATOM 1558 C C . TRP A 1 200 ? -27.871 59.786 14.904 1.00 61.64 200 TRP A C 1
ATOM 1559 O O . TRP A 1 200 ? -27.493 60.159 13.780 1.00 60.09 200 TRP A O 1
ATOM 1570 N N . CYS A 1 201 ? -27.687 58.547 15.379 1.00 62.39 201 CYS A N 1
ATOM 1571 C CA . CYS A 1 201 ? -27.060 57.504 14.582 1.00 62.91 201 CYS A CA 1
ATOM 1572 C C . CYS A 1 201 ? -27.892 57.178 13.349 1.00 64.33 201 CYS A C 1
ATOM 1573 O O . CYS A 1 201 ? -27.338 57.040 12.250 1.00 64.03 201 CYS A O 1
ATOM 1576 N N . ARG A 1 202 ? -29.215 57.067 13.531 1.00 65.80 202 ARG A N 1
ATOM 1577 C CA . ARG A 1 202 ? -30.128 56.766 12.424 1.00 67.91 202 ARG A CA 1
ATOM 1578 C C . ARG A 1 202 ? -29.991 57.815 11.319 1.00 65.75 202 ARG A C 1
ATOM 1579 O O . ARG A 1 202 ? -29.961 57.479 10.156 1.00 66.76 202 ARG A O 1
ATOM 1587 N N . GLU A 1 203 ? -29.881 59.081 11.698 1.00 62.75 203 GLU A N 1
ATOM 1588 C CA . GLU A 1 203 ? -29.681 60.158 10.712 1.00 61.45 203 GLU A CA 1
ATOM 1589 C C . GLU A 1 203 ? -28.258 60.127 10.068 1.00 59.36 203 GLU A C 1
ATOM 1590 O O . GLU A 1 203 ? -28.118 60.256 8.843 1.00 59.88 203 GLU A O 1
ATOM 1596 N N . PHE A 1 204 ? -27.232 59.948 10.901 1.00 56.98 204 PHE A N 1
ATOM 1597 C CA . PHE A 1 204 ? -25.836 59.871 10.443 1.00 55.56 204 PHE A CA 1
ATOM 1598 C C . PHE A 1 204 ? -25.661 58.814 9.333 1.00 57.78 204 PHE A C 1
ATOM 1599 O O . PHE A 1 204 ? -25.101 59.108 8.277 1.00 57.54 204 PHE A O 1
ATOM 1607 N N . VAL A 1 205 ? -26.172 57.603 9.575 1.00 60.03 205 VAL A N 1
ATOM 1608 C CA . VAL A 1 205 ? -25.991 56.507 8.633 1.00 62.65 205 VAL A CA 1
ATOM 1609 C C . VAL A 1 205 ? -26.778 56.639 7.309 1.00 65.27 205 VAL A C 1
ATOM 1610 O O . VAL A 1 205 ? -26.621 55.775 6.445 1.00 67.96 205 VAL A O 1
ATOM 1614 N N . LYS A 1 206 ? -27.615 57.680 7.138 1.00 64.60 206 LYS A N 1
ATOM 1615 C CA . LYS A 1 206 ? -28.178 57.978 5.803 1.00 67.16 206 LYS A CA 1
ATOM 1616 C C . LYS A 1 206 ? -27.131 58.597 4.823 1.00 66.00 206 LYS A C 1
ATOM 1617 O O . LYS A 1 206 ? -27.445 58.820 3.649 1.00 68.34 206 LYS A O 1
ATOM 1623 N N . GLY A 1 207 ? -25.911 58.858 5.291 1.00 62.58 207 GLY A N 1
ATOM 1624 C CA . GLY A 1 207 ? -24.869 59.542 4.482 1.00 61.62 207 GLY A CA 1
ATOM 1625 C C . GLY A 1 207 ? -24.641 61.006 4.904 1.00 58.66 207 GLY A C 1
ATOM 1626 O O . GLY A 1 207 ? -23.972 61.771 4.185 1.00 58.52 207 GLY A O 1
ATOM 1627 N N . LYS A 1 208 ? -25.177 61.388 6.073 1.00 56.73 208 LYS A N 1
ATOM 1628 C CA . LYS A 1 208 ? -25.061 62.753 6.620 1.00 54.29 208 LYS A CA 1
ATOM 1629 C C . LYS A 1 208 ? -23.823 62.878 7.537 1.00 51.10 208 LYS A C 1
ATOM 1630 O O . LYS A 1 208 ? -23.915 63.160 8.737 1.00 49.59 208 LYS A O 1
ATOM 1636 N N . TYR A 1 209 ? -22.673 62.676 6.939 1.00 50.87 209 TYR A N 1
ATOM 1637 C CA . TYR A 1 209 ? -21.414 62.574 7.676 1.00 49.16 209 TYR A CA 1
ATOM 1638 C C . TYR A 1 209 ? -20.959 63.843 8.437 1.00 46.99 209 TYR A C 1
ATOM 1639 O O . TYR A 1 209 ? -20.252 63.727 9.467 1.00 45.28 209 TYR A O 1
ATOM 1648 N N . ILE A 1 210 ? -21.384 65.030 7.956 1.00 47.17 210 ILE A N 1
ATOM 1649 C CA . ILE A 1 210 ? -21.008 66.330 8.588 1.00 45.56 210 ILE A CA 1
ATOM 1650 C C . ILE A 1 210 ? -21.497 66.378 10.057 1.00 44.47 210 ILE A C 1
ATOM 1651 O O . ILE A 1 210 ? -20.911 67.086 10.874 1.00 42.63 210 ILE A O 1
ATOM 1656 N N . MET A 1 211 ? -22.564 65.607 10.384 1.00 45.17 211 MET A N 1
ATOM 1657 C CA . MET A 1 211 ? -23.049 65.499 11.779 1.00 44.31 211 MET A CA 1
ATOM 1658 C C . MET A 1 211 ? -21.959 65.068 12.748 1.00 43.01 211 MET A C 1
ATOM 1659 O O . MET A 1 211 ? -21.985 65.436 13.902 1.00 42.70 211 MET A O 1
ATOM 1664 N N . ALA A 1 212 ? -20.992 64.296 12.288 1.00 43.31 212 ALA A N 1
ATOM 1665 C CA . ALA A 1 212 ? -19.893 63.870 13.158 1.00 42.92 212 ALA A CA 1
ATOM 1666 C C . ALA A 1 212 ? -19.063 65.049 13.752 1.00 41.60 212 ALA A C 1
ATOM 1667 O O . ALA A 1 212 ? -18.402 64.884 14.774 1.00 41.50 212 ALA A O 1
ATOM 1669 N N . PHE A 1 213 ? -19.130 66.235 13.140 1.00 41.14 213 PHE A N 1
ATOM 1670 C CA . PHE A 1 213 ? -18.380 67.401 13.680 1.00 40.41 213 PHE A CA 1
ATOM 1671 C C . PHE A 1 213 ? -18.961 68.031 14.930 1.00 40.48 213 PHE A C 1
ATOM 1672 O O . PHE A 1 213 ? -18.190 68.715 15.635 1.00 41.08 213 PHE A O 1
ATOM 1680 N N . ASN A 1 214 ? -20.261 67.846 15.201 1.00 40.76 214 ASN A N 1
ATOM 1681 C CA . ASN A 1 214 ? -20.881 68.273 16.487 1.00 41.02 214 ASN A CA 1
ATOM 1682 C C . ASN A 1 214 ? -22.096 67.427 17.016 1.00 42.13 214 ASN A C 1
ATOM 1683 O O . ASN A 1 214 ? -23.241 67.882 16.984 1.00 42.08 214 ASN A O 1
ATOM 1688 N N . PRO A 1 215 ? -21.813 66.200 17.539 1.00 43.41 215 PRO A N 1
ATOM 1689 C CA . PRO A 1 215 ? -22.818 65.382 18.151 1.00 45.15 215 PRO A CA 1
ATOM 1690 C C . PRO A 1 215 ? -23.379 66.039 19.424 1.00 46.38 215 PRO A C 1
ATOM 1691 O O . PRO A 1 215 ? -22.658 66.778 20.069 1.00 45.52 215 PRO A O 1
ATOM 1695 N N . PRO A 1 216 ? -24.651 65.744 19.781 1.00 48.27 216 PRO A N 1
ATOM 1696 C CA . PRO A 1 216 ? -25.352 66.345 20.949 1.00 50.15 216 PRO A CA 1
ATOM 1697 C C . PRO A 1 216 ? -24.786 66.003 22.343 1.00 52.12 216 PRO A C 1
ATOM 1698 O O . PRO A 1 216 ? -24.980 66.785 23.285 1.00 52.87 216 PRO A O 1
ATOM 1702 N N . TRP A 1 217 ? -24.121 64.840 22.448 1.00 53.69 217 TRP A N 1
ATOM 1703 C CA . TRP A 1 217 ? -23.508 64.351 23.712 1.00 56.26 217 TRP A CA 1
ATOM 1704 C C . TRP A 1 217 ? -22.146 65.010 23.968 1.00 56.29 217 TRP A C 1
ATOM 1705 O O . TRP A 1 217 ? -21.646 65.008 25.107 1.00 58.88 217 TRP A O 1
ATOM 1716 N N . GLY A 1 218 ? -21.548 65.547 22.912 1.00 54.27 218 GLY A N 1
ATOM 1717 C CA . GLY A 1 218 ? -20.257 66.208 23.004 1.00 54.30 218 GLY A CA 1
ATOM 1718 C C . GLY A 1 218 ? -19.259 65.625 22.021 1.00 53.60 218 GLY A C 1
ATOM 1719 O O . GLY A 1 218 ? -19.569 65.387 20.859 1.00 51.80 218 GLY A O 1
ATOM 1720 N N . ASP A 1 219 ? -18.052 65.371 22.495 1.00 55.62 219 ASP A N 1
ATOM 1721 C CA . ASP A 1 219 ? -17.007 64.866 21.615 1.00 55.63 219 ASP A CA 1
ATOM 1722 C C . ASP A 1 219 ? -17.382 63.521 20.988 1.00 56.31 219 ASP A C 1
ATOM 1723 O O . ASP A 1 219 ? -18.022 62.672 21.635 1.00 57.75 219 ASP A O 1
ATOM 1728 N N . ILE A 1 220 ? -16.965 63.336 19.731 1.00 55.42 220 ILE A N 1
ATOM 1729 C CA . ILE A 1 220 ? -17.282 62.136 18.963 1.00 56.10 220 ILE A CA 1
ATOM 1730 C C . ILE A 1 220 ? -16.814 60.823 19.655 1.00 59.28 220 ILE A C 1
ATOM 1731 O O . ILE A 1 220 ? -17.428 59.766 19.478 1.00 60.29 220 ILE A O 1
ATOM 1736 N N . ASN A 1 221 ? -15.747 60.907 20.437 1.00 60.87 221 ASN A N 1
ATOM 1737 C CA . ASN A 1 221 ? -15.202 59.741 21.116 1.00 64.46 221 ASN A CA 1
ATOM 1738 C C . ASN A 1 221 ? -15.766 59.546 22.520 1.00 67.20 221 ASN A C 1
ATOM 1739 O O . ASN A 1 221 ? -15.464 58.532 23.157 1.00 70.26 221 ASN A O 1
ATOM 1744 N N . LYS A 1 222 ? -16.589 60.490 22.997 1.00 66.41 222 LYS A N 1
ATOM 1745 C CA . LYS A 1 222 ? -17.114 60.428 24.387 1.00 69.52 222 LYS A CA 1
ATOM 1746 C C . LYS A 1 222 ? -17.666 59.035 24.750 1.00 72.79 222 LYS A C 1
ATOM 1747 O O . LYS A 1 222 ? -18.557 58.507 24.072 1.00 72.21 222 LYS A O 1
ATOM 1753 N N . SER A 1 223 ? -17.120 58.444 25.803 1.00 76.93 223 SER A N 1
ATOM 1754 C CA . SER A 1 223 ? -17.648 57.184 26.317 1.00 80.97 223 SER A CA 1
ATOM 1755 C C . SER A 1 223 ? -18.670 57.483 27.408 1.00 83.16 223 SER A C 1
ATOM 1756 O O . SER A 1 223 ? -18.520 58.445 28.175 1.00 83.56 223 SER A O 1
ATOM 1759 N N . GLY A 1 224 ? -19.718 56.666 27.462 1.00 85.14 224 GLY A N 1
ATOM 1760 C CA . GLY A 1 224 ? -20.712 56.744 28.534 1.00 87.95 224 GLY A CA 1
ATOM 1761 C C . GLY A 1 224 ? -20.237 55.759 29.563 1.00 93.36 224 GLY A C 1
ATOM 1762 O O . GLY A 1 224 ? -19.036 55.517 29.674 1.00 94.61 224 GLY A O 1
ATOM 1763 N N . ARG A 1 225 ? -21.166 55.190 30.322 1.00 97.09 225 ARG A N 1
ATOM 1764 C CA . ARG A 1 225 ? -20.832 54.060 31.178 1.00 102.84 225 ARG A CA 1
ATOM 1765 C C . ARG A 1 225 ? -20.924 52.787 30.316 1.00 103.06 225 ARG A C 1
ATOM 1766 O O . ARG A 1 225 ? -21.793 52.715 29.441 1.00 100.59 225 ARG A O 1
ATOM 1774 N N . SER A 1 226 ? -20.037 51.802 30.501 1.00 106.04 226 SER A N 1
ATOM 1775 C CA . SER A 1 226 ? -18.874 51.863 31.383 1.00 108.63 226 SER A CA 1
ATOM 1776 C C . SER A 1 226 ? -17.633 51.906 30.484 1.00 105.26 226 SER A C 1
ATOM 1777 O O . SER A 1 226 ? -17.113 50.865 30.072 1.00 107.34 226 SER A O 1
ATOM 1780 N N . GLY A 1 227 ? -17.180 53.117 30.163 1.00 99.95 227 GLY A N 1
ATOM 1781 C CA . GLY A 1 227 ? -15.973 53.320 29.331 1.00 96.76 227 GLY A CA 1
ATOM 1782 C C . GLY A 1 227 ? -16.074 53.025 27.827 1.00 92.10 227 GLY A C 1
ATOM 1783 O O . GLY A 1 227 ? -15.060 53.043 27.123 1.00 90.41 227 GLY A O 1
ATOM 1784 N N . ILE A 1 228 ? -17.288 52.778 27.343 1.00 89.79 228 ILE A N 1
ATOM 1785 C CA . ILE A 1 228 ? -17.551 52.442 25.942 1.00 86.31 228 ILE A CA 1
ATOM 1786 C C . ILE A 1 228 ? -18.132 53.671 25.174 1.00 80.45 228 ILE A C 1
ATOM 1787 O O . ILE A 1 228 ? -19.052 54.328 25.677 1.00 79.80 228 ILE A O 1
ATOM 1792 N N . ALA A 1 229 ? -17.587 53.961 23.977 1.00 76.39 229 ALA A N 1
ATOM 1793 C CA . ALA A 1 229 ? -17.985 55.134 23.155 1.00 71.27 229 ALA A CA 1
ATOM 1794 C C . ALA A 1 229 ? -19.474 55.161 22.821 1.00 69.96 229 ALA A C 1
ATOM 1795 O O . ALA A 1 229 ? -20.019 54.204 22.246 1.00 71.45 229 ALA A O 1
ATOM 1797 N N . LEU A 1 230 ? -20.128 56.264 23.161 1.00 67.38 230 LEU A N 1
ATOM 1798 C CA . LEU A 1 230 ? -21.565 56.423 22.916 1.00 66.25 230 LEU A CA 1
ATOM 1799 C C . LEU A 1 230 ? -21.942 56.123 21.452 1.00 64.31 230 LEU A C 1
ATOM 1800 O O . LEU A 1 230 ? -23.022 55.555 21.190 1.00 65.68 230 LEU A O 1
ATOM 1805 N N . VAL A 1 231 ? -21.056 56.482 20.522 1.00 61.38 231 VAL A N 1
ATOM 1806 C CA . VAL A 1 231 ? -21.206 56.131 19.101 1.00 60.38 231 VAL A CA 1
ATOM 1807 C C . VAL A 1 231 ? -21.342 54.632 18.899 1.00 63.32 231 VAL A C 1
ATOM 1808 O O . VAL A 1 231 ? -22.217 54.194 18.155 1.00 64.25 231 VAL A O 1
ATOM 1812 N N . ALA A 1 232 ? -20.486 53.853 19.563 1.00 65.42 232 ALA A N 1
ATOM 1813 C CA . ALA A 1 232 ? -20.546 52.366 19.465 1.00 69.12 232 ALA A CA 1
ATOM 1814 C C . ALA A 1 232 ? -21.859 51.815 20.046 1.00 71.67 232 ALA A C 1
ATOM 1815 O O . ALA A 1 232 ? -22.616 51.139 19.349 1.00 73.01 232 ALA A O 1
ATOM 1817 N N . THR A 1 233 ? -22.121 52.122 21.322 1.00 72.73 233 THR A N 1
ATOM 1818 C CA . THR A 1 233 ? -23.358 51.670 21.998 1.00 75.80 233 THR A CA 1
ATOM 1819 C C . THR A 1 233 ? -24.602 52.162 21.262 1.00 74.11 233 THR A C 1
ATOM 1820 O O . THR A 1 233 ? -25.583 51.432 21.156 1.00 76.72 233 THR A O 1
ATOM 1824 N N . GLY A 1 234 ? -24.531 53.382 20.734 1.00 70.01 234 GLY A N 1
ATOM 1825 C CA . GLY A 1 234 ? -25.611 53.968 19.950 1.00 68.74 234 GLY A CA 1
ATOM 1826 C C . GLY A 1 234 ? -25.937 53.150 18.719 1.00 69.99 234 GLY A C 1
ATOM 1827 O O . GLY A 1 234 ? -27.080 52.721 18.537 1.00 72.50 234 GLY A O 1
ATOM 1828 N N . LEU A 1 235 ? -24.935 52.926 17.881 1.00 69.16 235 LEU A N 1
ATOM 1829 C CA . LEU A 1 235 ? -25.102 52.084 16.680 1.00 71.12 235 LEU A CA 1
ATOM 1830 C C . LEU A 1 235 ? -25.520 50.653 17.002 1.00 75.66 235 LEU A C 1
ATOM 1831 O O . LEU A 1 235 ? -26.366 50.083 16.305 1.00 77.83 235 LEU A O 1
ATOM 1836 N N . ALA A 1 236 ? -24.916 50.076 18.039 1.00 77.75 236 ALA A N 1
ATOM 1837 C CA . ALA A 1 236 ? -25.286 48.718 18.484 1.00 82.97 236 ALA A CA 1
ATOM 1838 C C . ALA A 1 236 ? -26.773 48.689 18.870 1.00 85.23 236 ALA A C 1
ATOM 1839 O O . ALA A 1 236 ? -27.525 47.794 18.444 1.00 88.76 236 ALA A O 1
ATOM 1841 N N . LYS A 1 237 ? -27.187 49.677 19.664 1.00 83.85 237 LYS A N 1
ATOM 1842 C CA . LYS A 1 237 ? -28.600 49.829 20.069 1.00 86.06 237 LYS A CA 1
ATOM 1843 C C . LYS A 1 237 ? -29.502 50.038 18.841 1.00 85.73 237 LYS A C 1
ATOM 1844 O O . LYS A 1 237 ? -30.610 49.486 18.782 1.00 89.50 237 LYS A O 1
ATOM 1850 N N . LEU A 1 238 ? -29.019 50.805 17.864 1.00 82.24 238 LEU A N 1
ATOM 1851 C CA . LEU A 1 238 ? -29.751 51.028 16.608 1.00 82.34 238 LEU A CA 1
ATOM 1852 C C . LEU A 1 238 ? -29.918 49.717 15.833 1.00 86.65 238 LEU A C 1
ATOM 1853 O O . LEU A 1 238 ? -31.010 49.437 15.322 1.00 89.33 238 LEU A O 1
ATOM 1858 N N . ALA A 1 239 ? -28.846 48.919 15.763 1.00 87.68 239 ALA A N 1
ATOM 1859 C CA . ALA A 1 239 ? -28.863 47.634 15.054 1.00 92.12 239 ALA A CA 1
ATOM 1860 C C . ALA A 1 239 ? -29.938 46.659 15.544 1.00 97.55 239 ALA A C 1
ATOM 1861 O O . ALA A 1 239 ? -30.491 45.903 14.742 1.00 100.91 239 ALA A O 1
ATOM 1863 N N . GLU A 1 240 ? -30.217 46.665 16.850 1.00 98.86 240 GLU A N 1
ATOM 1864 C CA . GLU A 1 240 ? -31.253 45.786 17.436 1.00 104.26 240 GLU A CA 1
ATOM 1865 C C . GLU A 1 240 ? -32.630 46.028 16.812 1.00 105.69 240 GLU A C 1
ATOM 1866 O O . GLU A 1 240 ? -33.393 45.083 16.617 1.00 110.64 240 GLU A O 1
ATOM 1872 N N . THR A 1 241 ? -32.929 47.295 16.496 1.00 101.92 241 THR A N 1
ATOM 1873 C CA . THR A 1 241 ? -34.223 47.696 15.917 1.00 103.27 241 THR A CA 1
ATOM 1874 C C . THR A 1 241 ? -34.244 47.758 14.367 1.00 103.30 241 THR A C 1
ATOM 1875 O O . THR A 1 241 ? -35.237 47.377 13.732 1.00 107.00 241 THR A O 1
ATOM 1879 N N . GLU A 1 242 ? -33.145 48.225 13.777 1.00 99.61 242 GLU A N 1
ATOM 1880 C CA . GLU A 1 242 ? -33.047 48.444 12.328 1.00 99.41 242 GLU A CA 1
ATOM 1881 C C . GLU A 1 242 ? -32.319 47.331 11.541 1.00 101.56 242 GLU A C 1
ATOM 1882 O O . GLU A 1 242 ? -32.481 47.240 10.315 1.00 103.19 242 GLU A O 1
ATOM 1888 N N . GLY A 1 243 ? -31.525 46.504 12.236 1.00 101.83 243 GLY A N 1
ATOM 1889 C CA . GLY A 1 243 ? -30.886 45.319 11.633 1.00 104.58 243 GLY A CA 1
ATOM 1890 C C . GLY A 1 243 ? -29.442 45.552 11.284 1.00 101.02 243 GLY A C 1
ATOM 1891 O O . GLY A 1 243 ? -28.959 46.708 11.307 1.00 95.76 243 GLY A O 1
ATOM 1892 N N . LYS A 1 244 ? -28.751 44.457 10.946 1.00 103.52 244 LYS A N 1
ATOM 1893 C CA . LYS A 1 244 ? -27.295 44.491 10.655 1.00 101.11 244 LYS A CA 1
ATOM 1894 C C . LYS A 1 244 ? -26.873 45.518 9.593 1.00 96.98 244 LYS A C 1
ATOM 1895 O O . LYS A 1 244 ? -25.765 46.022 9.671 1.00 93.72 244 LYS A O 1
ATOM 1901 N N . GLY A 1 245 ? -27.746 45.819 8.623 1.00 97.58 245 GLY A N 1
ATOM 1902 C CA . GLY A 1 245 ? -27.455 46.801 7.551 1.00 94.57 245 GLY A CA 1
ATOM 1903 C C . GLY A 1 245 ? -26.819 48.116 8.010 1.00 88.46 245 GLY A C 1
ATOM 1904 O O . GLY A 1 245 ? -25.937 48.667 7.339 1.00 86.12 245 GLY A O 1
ATOM 1905 N N . VAL A 1 246 ? -27.256 48.607 9.163 1.00 85.96 246 VAL A N 1
ATOM 1906 C CA . VAL A 1 246 ? -26.720 49.851 9.751 1.00 80.75 246 VAL A CA 1
ATOM 1907 C C . VAL A 1 246 ? -25.174 49.911 9.799 1.00 78.41 246 VAL A C 1
ATOM 1908 O O . VAL A 1 246 ? -24.588 50.956 9.519 1.00 74.95 246 VAL A O 1
ATOM 1912 N N . PHE A 1 247 ? -24.517 48.799 10.143 1.00 80.78 247 PHE A N 1
ATOM 1913 C CA . PHE A 1 247 ? -23.029 48.791 10.232 1.00 79.27 247 PHE A CA 1
ATOM 1914 C C . PHE A 1 247 ? -22.412 49.035 8.863 1.00 78.82 247 PHE A C 1
ATOM 1915 O O . PHE A 1 247 ? -21.500 49.845 8.716 1.00 75.58 247 PHE A O 1
ATOM 1923 N N . ASP A 1 248 ? -22.947 48.338 7.872 1.00 82.48 248 ASP A N 1
ATOM 1924 C CA . ASP A 1 248 ? -22.543 48.507 6.487 1.00 83.33 248 ASP A CA 1
ATOM 1925 C C . ASP A 1 248 ? -22.722 49.992 6.127 1.00 79.12 248 ASP A C 1
ATOM 1926 O O . ASP A 1 248 ? -21.794 50.647 5.671 1.00 77.01 248 ASP A O 1
ATOM 1931 N N . GLU A 1 249 ? -23.926 50.510 6.369 1.00 78.41 249 GLU A N 1
ATOM 1932 C CA . GLU A 1 249 ? -24.268 51.898 6.057 1.00 75.22 249 GLU A CA 1
ATOM 1933 C C . GLU A 1 249 ? -23.382 52.916 6.809 1.00 70.32 249 GLU A C 1
ATOM 1934 O O . GLU A 1 249 ? -23.058 53.995 6.259 1.00 68.28 249 GLU A O 1
ATOM 1940 N N . ALA A 1 250 ? -22.998 52.590 8.052 1.00 68.62 250 ALA A N 1
ATOM 1941 C CA . ALA A 1 250 ? -22.122 53.474 8.851 1.00 64.34 250 ALA A CA 1
ATOM 1942 C C . ALA A 1 250 ? -20.723 53.540 8.245 1.00 63.51 250 ALA A C 1
ATOM 1943 O O . ALA A 1 250 ? -20.115 54.627 8.206 1.00 60.46 250 ALA A O 1
ATOM 1945 N N . LYS A 1 251 ? -20.221 52.386 7.794 1.00 66.43 251 LYS A N 1
ATOM 1946 C CA A LYS A 1 251 ? -18.889 52.291 7.154 0.50 66.70 251 LYS A CA 1
ATOM 1947 C CA B LYS A 1 251 ? -18.894 52.292 7.161 0.50 66.59 251 LYS A CA 1
ATOM 1948 C C . LYS A 1 251 ? -18.865 53.114 5.865 1.00 66.17 251 LYS A C 1
ATOM 1949 O O . LYS A 1 251 ? -17.985 53.897 5.659 1.00 64.29 251 LYS A O 1
ATOM 1960 N N . LYS A 1 252 ? -19.861 52.926 5.012 1.00 68.64 252 LYS A N 1
ATOM 1961 C CA . LYS A 1 252 ? -20.035 53.733 3.782 1.00 68.93 252 LYS A CA 1
ATOM 1962 C C . LYS A 1 252 ? -20.066 55.272 4.057 1.00 64.96 252 LYS A C 1
ATOM 1963 O O . LYS A 1 252 ? -19.522 56.106 3.298 1.00 63.98 252 LYS A O 1
ATOM 1969 N N . THR A 1 253 ? -20.727 55.631 5.144 1.00 62.74 253 THR A N 1
ATOM 1970 C CA . THR A 1 253 ? -20.859 57.030 5.523 1.00 59.29 253 THR A CA 1
ATOM 1971 C C . THR A 1 253 ? -19.509 57.583 5.885 1.00 56.73 253 THR A C 1
ATOM 1972 O O . THR A 1 253 ? -19.210 58.678 5.494 1.00 55.26 253 THR A O 1
ATOM 1976 N N . VAL A 1 254 ? -18.707 56.797 6.622 1.00 57.00 254 VAL A N 1
ATOM 1977 C CA . VAL A 1 254 ? -17.371 57.199 7.064 1.00 55.32 254 VAL A CA 1
ATOM 1978 C C . VAL A 1 254 ? -16.428 57.299 5.870 1.00 56.78 254 VAL A C 1
ATOM 1979 O O . VAL A 1 254 ? -15.599 58.200 5.841 1.00 55.47 254 VAL A O 1
ATOM 1983 N N . GLU A 1 255 ? -16.568 56.395 4.904 1.00 60.24 255 GLU A N 1
ATOM 1984 C CA . GLU A 1 255 ? -15.794 56.433 3.669 1.00 62.43 255 GLU A CA 1
ATOM 1985 C C . GLU A 1 255 ? -16.188 57.660 2.873 1.00 61.51 255 GLU A C 1
ATOM 1986 O O . GLU A 1 255 ? -15.337 58.285 2.232 1.00 61.28 255 GLU A O 1
ATOM 1992 N N . ALA A 1 256 ? -17.480 58.008 2.917 1.00 61.19 256 ALA A N 1
ATOM 1993 C CA . ALA A 1 256 ? -17.962 59.226 2.266 1.00 60.86 256 ALA A CA 1
ATOM 1994 C C . ALA A 1 256 ? -17.286 60.458 2.886 1.00 57.61 256 ALA A C 1
ATOM 1995 O O . ALA A 1 256 ? -16.846 61.369 2.162 1.00 58.07 256 ALA A O 1
ATOM 1997 N N . LEU A 1 257 ? -17.182 60.467 4.221 1.00 54.94 257 LEU A N 1
ATOM 1998 C CA . LEU A 1 257 ? -16.500 61.544 4.962 1.00 52.06 257 LEU A CA 1
ATOM 1999 C C . LEU A 1 257 ? -15.034 61.684 4.530 1.00 52.39 257 LEU A C 1
ATOM 2000 O O . LEU A 1 257 ? -14.517 62.789 4.328 1.00 51.47 257 LEU A O 1
ATOM 2005 N N . ASN A 1 258 ? -14.362 60.557 4.435 1.00 54.25 258 ASN A N 1
ATOM 2006 C CA . ASN A 1 258 ? -12.954 60.536 4.075 1.00 55.11 258 ASN A CA 1
ATOM 2007 C C . ASN A 1 258 ? -12.719 61.129 2.671 1.00 56.66 258 ASN A C 1
ATOM 2008 O O . ASN A 1 258 ? -11.749 61.876 2.478 1.00 56.47 258 ASN A O 1
ATOM 2013 N N . GLY A 1 259 ? -13.599 60.812 1.710 1.00 58.82 259 GLY A N 1
ATOM 2014 C CA . GLY A 1 259 ? -13.587 61.466 0.380 1.00 60.83 259 GLY A CA 1
ATOM 2015 C C . GLY A 1 259 ? -13.723 62.993 0.521 1.00 59.14 259 GLY A C 1
ATOM 2016 O O . GLY A 1 259 ? -12.956 63.774 -0.097 1.00 59.81 259 GLY A O 1
ATOM 2017 N N . TYR A 1 260 ? -14.677 63.414 1.360 1.00 56.76 260 TYR A N 1
ATOM 2018 C CA . TYR A 1 260 ? -14.963 64.827 1.573 1.00 55.39 260 TYR A CA 1
ATOM 2019 C C . TYR A 1 260 ? -13.781 65.600 2.136 1.00 53.71 260 TYR A C 1
ATOM 2020 O O . TYR A 1 260 ? -13.463 66.683 1.641 1.00 53.22 260 TYR A O 1
ATOM 2029 N N . LEU A 1 261 ? -13.170 65.043 3.191 1.00 52.45 261 LEU A N 1
ATOM 2030 C CA . LEU A 1 261 ? -12.024 65.673 3.857 1.00 51.38 261 LEU A CA 1
ATOM 2031 C C . LEU A 1 261 ? -10.829 65.737 2.888 1.00 53.55 261 LEU A C 1
ATOM 2032 O O . LEU A 1 261 ? -10.006 66.642 2.976 1.00 53.81 261 LEU A O 1
ATOM 2037 N N . ASP A 1 262 ? -10.761 64.777 1.968 1.00 55.91 262 ASP A N 1
ATOM 2038 C CA . ASP A 1 262 ? -9.700 64.722 0.978 1.00 58.63 262 ASP A CA 1
ATOM 2039 C C . ASP A 1 262 ? -9.953 65.727 -0.148 1.00 60.35 262 ASP A C 1
ATOM 2040 O O . ASP A 1 262 ? -9.022 66.354 -0.598 1.00 61.76 262 ASP A O 1
ATOM 2045 N N . LYS A 1 263 ? -11.209 65.863 -0.582 1.00 61.05 263 LYS A N 1
ATOM 2046 C CA A LYS A 1 263 ? -11.584 66.833 -1.617 0.50 63.27 263 LYS A CA 1
ATOM 2047 C CA B LYS A 1 263 ? -11.593 66.842 -1.617 0.50 63.17 263 LYS A CA 1
ATOM 2048 C C . LYS A 1 263 ? -11.363 68.265 -1.103 1.00 61.56 263 LYS A C 1
ATOM 2049 O O . LYS A 1 263 ? -10.772 69.083 -1.776 1.00 63.28 263 LYS A O 1
ATOM 2060 N N . HIS A 1 264 ? -11.837 68.535 0.110 1.00 58.48 264 HIS A N 1
ATOM 2061 C CA . HIS A 1 264 ? -11.703 69.856 0.752 1.00 57.19 264 HIS A CA 1
ATOM 2062 C C . HIS A 1 264 ? -10.488 69.919 1.743 1.00 55.37 264 HIS A C 1
ATOM 2063 O O . HIS A 1 264 ? -10.608 70.472 2.841 1.00 53.29 264 HIS A O 1
ATOM 2070 N N . LYS A 1 265 ? -9.331 69.367 1.337 1.00 56.49 265 LYS A N 1
ATOM 2071 C CA . LYS A 1 265 ? -8.146 69.260 2.211 1.00 55.35 265 LYS A CA 1
ATOM 2072 C C . LYS A 1 265 ? -7.478 70.584 2.582 1.00 54.91 265 LYS A C 1
ATOM 2073 O O . LYS A 1 265 ? -6.948 70.704 3.675 1.00 53.43 265 LYS A O 1
ATOM 2079 N N . ASP A 1 266 ? -7.509 71.567 1.691 1.00 56.27 266 ASP A N 1
ATOM 2080 C CA . ASP A 1 266 ? -7.011 72.906 2.019 1.00 56.58 266 ASP A CA 1
ATOM 2081 C C . ASP A 1 266 ? -7.893 73.670 3.062 1.00 53.81 266 ASP A C 1
ATOM 2082 O O . ASP A 1 266 ? -7.438 74.665 3.622 1.00 53.76 266 ASP A O 1
ATOM 2087 N N . GLU A 1 267 ? -9.127 73.201 3.298 1.00 52.02 267 GLU A N 1
ATOM 2088 C CA . GLU A 1 267 ? -10.055 73.794 4.288 1.00 49.74 267 GLU A CA 1
ATOM 2089 C C . GLU A 1 267 ? -10.160 73.022 5.633 1.00 46.87 267 GLU A C 1
ATOM 2090 O O . GLU A 1 267 ? -10.987 73.363 6.500 1.00 44.59 267 GLU A O 1
ATOM 2096 N N . VAL A 1 268 ? -9.294 72.019 5.804 1.00 46.29 268 VAL A N 1
ATOM 2097 C CA . VAL A 1 268 ? -9.341 71.079 6.889 1.00 44.49 268 VAL A CA 1
ATOM 2098 C C . VAL A 1 268 ? -7.949 70.797 7.456 1.00 44.94 268 VAL A C 1
ATOM 2099 O O . VAL A 1 268 ? -6.948 70.830 6.698 1.00 46.64 268 VAL A O 1
ATOM 2103 N N . ASP A 1 269 ? -7.862 70.525 8.768 1.00 43.71 269 ASP A N 1
ATOM 2104 C CA A ASP A 1 269 ? -6.599 70.164 9.419 0.40 44.90 269 ASP A CA 1
ATOM 2105 C CA B ASP A 1 269 ? -6.571 70.182 9.379 0.60 44.88 269 ASP A CA 1
ATOM 2106 C C . ASP A 1 269 ? -6.398 68.683 9.151 1.00 45.42 269 ASP A C 1
ATOM 2107 O O . ASP A 1 269 ? -7.228 67.868 9.580 1.00 44.68 269 ASP A O 1
ATOM 2116 N N . LYS A 1 270 ? -5.320 68.315 8.448 1.00 47.29 270 LYS A N 1
ATOM 2117 C CA . LYS A 1 270 ? -5.147 66.913 8.027 1.00 48.07 270 LYS A CA 1
ATOM 2118 C C . LYS A 1 270 ? -5.133 65.937 9.185 1.00 47.87 270 LYS A C 1
ATOM 2119 O O . LYS A 1 270 ? -5.801 64.890 9.103 1.00 47.23 270 LYS A O 1
ATOM 2125 N N . ALA A 1 271 ? -4.397 66.269 10.252 1.00 48.08 271 ALA A N 1
ATOM 2126 C CA . ALA A 1 271 ? -4.244 65.343 11.392 1.00 48.86 271 ALA A CA 1
ATOM 2127 C C . ALA A 1 271 ? -5.589 65.048 12.061 1.00 47.22 271 ALA A C 1
ATOM 2128 O O . ALA A 1 271 ? -5.922 63.881 12.297 1.00 47.99 271 ALA A O 1
ATOM 2130 N N . SER A 1 272 ? -6.383 66.069 12.342 1.00 45.32 272 SER A N 1
ATOM 2131 C CA . SER A 1 272 ? -7.650 65.809 13.043 1.00 44.22 272 SER A CA 1
ATOM 2132 C C . SER A 1 272 ? -8.683 65.159 12.105 1.00 43.02 272 SER A C 1
ATOM 2133 O O . SER A 1 272 ? -9.488 64.377 12.571 1.00 41.99 272 SER A O 1
ATOM 2136 N N . ALA A 1 273 ? -8.623 65.480 10.806 1.00 42.70 273 ALA A N 1
ATOM 2137 C CA . ALA A 1 273 ? -9.410 64.809 9.775 1.00 42.91 273 ALA A CA 1
ATOM 2138 C C . ALA A 1 273 ? -9.076 63.321 9.661 1.00 44.62 273 ALA A C 1
ATOM 2139 O O . ALA A 1 273 ? -9.998 62.534 9.539 1.00 45.35 273 ALA A O 1
ATOM 2141 N N . ASP A 1 274 ? -7.786 62.950 9.684 1.00 46.30 274 ASP A N 1
ATOM 2142 C CA . ASP A 1 274 ? -7.392 61.523 9.697 1.00 48.76 274 ASP A CA 1
ATOM 2143 C C . ASP A 1 274 ? -7.793 60.832 11.010 1.00 49.10 274 ASP A C 1
ATOM 2144 O O . ASP A 1 274 ? -8.293 59.721 10.981 1.00 49.68 274 ASP A O 1
ATOM 2149 N N . ASN A 1 275 ? -7.570 61.496 12.146 1.00 49.02 275 ASN A N 1
ATOM 2150 C CA . ASN A 1 275 ? -7.934 60.924 13.470 1.00 50.38 275 ASN A CA 1
ATOM 2151 C C . ASN A 1 275 ? -9.444 60.678 13.606 1.00 49.42 275 ASN A C 1
ATOM 2152 O O . ASN A 1 275 ? -9.867 59.633 14.111 1.00 50.22 275 ASN A O 1
ATOM 2157 N N . MET A 1 276 ? -10.243 61.619 13.134 1.00 47.63 276 MET A N 1
ATOM 2158 C CA . MET A 1 276 ? -11.691 61.450 13.177 1.00 47.31 276 MET A CA 1
ATOM 2159 C C . MET A 1 276 ? -12.121 60.247 12.338 1.00 48.39 276 MET A C 1
ATOM 2160 O O . MET A 1 276 ? -12.948 59.455 12.801 1.00 49.19 276 MET A O 1
ATOM 2165 N N . VAL A 1 277 ? -11.570 60.110 11.123 1.00 48.61 277 VAL A N 1
ATOM 2166 C CA . VAL A 1 277 ? -11.918 58.983 10.275 1.00 50.15 277 VAL A CA 1
ATOM 2167 C C . VAL A 1 277 ? -11.495 57.681 10.968 1.00 52.80 277 VAL A C 1
ATOM 2168 O O . VAL A 1 277 ? -12.314 56.744 11.112 1.00 53.82 277 VAL A O 1
ATOM 2172 N N . THR A 1 278 ? -10.222 57.636 11.392 1.00 53.40 278 THR A N 1
ATOM 2173 C CA . THR A 1 278 ? -9.693 56.497 12.126 1.00 56.10 278 THR A CA 1
ATOM 2174 C C . THR A 1 278 ? -10.598 56.151 13.295 1.00 56.32 278 THR A C 1
ATOM 2175 O O . THR A 1 278 ? -10.958 54.989 13.463 1.00 58.37 278 THR A O 1
ATOM 2179 N N . ASN A 1 279 ? -10.975 57.166 14.082 1.00 54.23 279 ASN A N 1
ATOM 2180 C CA . ASN A 1 279 ? -11.751 56.947 15.306 1.00 55.10 279 ASN A CA 1
ATOM 2181 C C . ASN A 1 279 ? -13.178 56.482 15.094 1.00 55.10 279 ASN A C 1
ATOM 2182 O O . ASN A 1 279 ? -13.684 55.656 15.872 1.00 57.19 279 ASN A O 1
ATOM 2187 N N . LEU A 1 280 ? -13.827 56.999 14.056 1.00 53.24 280 LEU A N 1
ATOM 2188 C CA . LEU A 1 280 ? -15.162 56.542 13.691 1.00 53.39 280 LEU A CA 1
ATOM 2189 C C . LEU A 1 280 ? -15.127 55.058 13.331 1.00 56.31 280 LEU A C 1
ATOM 2190 O O . LEU A 1 280 ? -16.051 54.310 13.702 1.00 57.51 280 LEU A O 1
ATOM 2195 N N . LEU A 1 281 ? -14.064 54.619 12.629 1.00 57.47 281 LEU A N 1
ATOM 2196 C CA . LEU A 1 281 ? -13.925 53.185 12.269 1.00 60.85 281 LEU A CA 1
ATOM 2197 C C . LEU A 1 281 ? -13.754 52.272 13.487 1.00 63.54 281 LEU A C 1
ATOM 2198 O O . LEU A 1 281 ? -14.315 51.157 13.489 1.00 66.23 281 LEU A O 1
ATOM 2203 N N . LYS A 1 282 ? -12.996 52.717 14.507 1.00 63.24 282 LYS A N 1
ATOM 2204 C CA A LYS A 1 282 ? -12.887 51.968 15.774 0.50 66.12 282 LYS A CA 1
ATOM 2205 C CA B LYS A 1 282 ? -12.892 51.954 15.769 0.50 66.22 282 LYS A CA 1
ATOM 2206 C C . LYS A 1 282 ? -14.286 51.835 16.363 1.00 66.24 282 LYS A C 1
ATOM 2207 O O . LYS A 1 282 ? -14.681 50.776 16.808 1.00 69.52 282 LYS A O 1
ATOM 2218 N N . HIS A 1 283 ? -15.037 52.940 16.352 1.00 63.26 283 HIS A N 1
ATOM 2219 C CA . HIS A 1 283 ? -16.377 52.915 16.931 1.00 63.50 283 HIS A CA 1
ATOM 2220 C C . HIS A 1 283 ? -17.341 52.018 16.140 1.00 65.27 283 HIS A C 1
ATOM 2221 O O . HIS A 1 283 ? -18.152 51.340 16.761 1.00 67.53 283 HIS A O 1
ATOM 2228 N N . VAL A 1 284 ? -17.241 51.985 14.801 1.00 64.62 284 VAL A N 1
ATOM 2229 C CA . VAL A 1 284 ? -18.116 51.085 13.986 1.00 66.88 284 VAL A CA 1
ATOM 2230 C C . VAL A 1 284 ? -17.798 49.578 14.197 1.00 71.54 284 VAL A C 1
ATOM 2231 O O . VAL A 1 284 ? -18.727 48.738 14.294 1.00 73.98 284 VAL A O 1
ATOM 2235 N N . ALA A 1 285 ? -16.497 49.255 14.262 1.00 72.54 285 ALA A N 1
ATOM 2236 C CA . ALA A 1 285 ? -16.048 47.909 14.573 1.00 77.06 285 ALA A CA 1
ATOM 2237 C C . ALA A 1 285 ? -16.516 47.553 15.985 1.00 79.02 285 ALA A C 1
ATOM 2238 O O . ALA A 1 285 ? -17.093 46.497 16.172 1.00 82.67 285 ALA A O 1
ATOM 2240 N N . LYS A 1 286 ? -16.296 48.445 16.963 1.00 76.93 286 LYS A N 1
ATOM 2241 C CA . LYS A 1 286 ? -16.705 48.179 18.363 1.00 79.24 286 LYS A CA 1
ATOM 2242 C C . LYS A 1 286 ? -18.233 47.955 18.480 1.00 80.18 286 LYS A C 1
ATOM 2243 O O . LYS A 1 286 ? -18.694 47.095 19.278 1.00 83.72 286 LYS A O 1
ATOM 2249 N N . ALA A 1 287 ? -19.013 48.701 17.678 1.00 77.32 287 ALA A N 1
ATOM 2250 C CA . ALA A 1 287 ? -20.497 48.525 17.637 1.00 78.46 287 ALA A CA 1
ATOM 2251 C C . ALA A 1 287 ? -20.924 47.084 17.281 1.00 83.27 287 ALA A C 1
ATOM 2252 O O . ALA A 1 287 ? -21.940 46.587 17.781 1.00 85.68 287 ALA A O 1
ATOM 2254 N N . GLN A 1 288 ? -20.145 46.422 16.430 1.00 85.14 288 GLN A N 1
ATOM 2255 C CA . GLN A 1 288 ? -20.418 45.004 16.060 1.00 90.41 288 GLN A CA 1
ATOM 2256 C C . GLN A 1 288 ? -20.011 44.024 17.162 1.00 94.67 288 GLN A C 1
ATOM 2257 O O . GLN A 1 288 ? -20.749 43.075 17.437 1.00 98.95 288 GLN A O 1
ATOM 2263 N N . GLU A 1 289 ? -18.856 44.263 17.794 1.00 94.00 289 GLU A N 1
ATOM 2264 C CA . GLU A 1 289 ? -18.384 43.428 18.933 1.00 98.54 289 GLU A CA 1
ATOM 2265 C C . GLU A 1 289 ? -19.376 43.418 20.119 1.00 99.74 289 GLU A C 1
ATOM 2266 O O . GLU A 1 289 ? -19.452 42.439 20.840 1.00 104.78 289 GLU A O 1
ATOM 2272 N N . LEU A 1 290 ? -20.124 44.505 20.313 1.00 95.37 290 LEU A N 1
ATOM 2273 C CA . LEU A 1 290 ? -21.188 44.538 21.319 1.00 96.66 290 LEU A CA 1
ATOM 2274 C C . LEU A 1 290 ? -22.429 43.811 20.787 1.00 98.94 290 LEU A C 1
ATOM 2275 O O . LEU A 1 290 ? -23.041 42.994 21.494 1.00 103.38 290 LEU A O 1
ATOM 2280 N N . TYR A 1 291 ? -22.784 44.121 19.538 1.00 96.03 291 TYR A N 1
ATOM 2281 C CA . TYR A 1 291 ? -23.933 43.516 18.859 1.00 98.22 291 TYR A CA 1
ATOM 2282 C C . TYR A 1 291 ? -23.812 42.013 18.787 1.00 104.05 291 TYR A C 1
ATOM 2283 O O . TYR A 1 291 ? -24.721 41.285 19.196 1.00 108.16 291 TYR A O 1
ATOM 2292 N N . LYS A 1 292 ? -22.680 41.562 18.259 1.00 104.56 292 LYS A N 1
ATOM 2293 C CA . LYS A 1 292 ? -22.409 40.143 18.106 1.00 110.38 292 LYS A CA 1
ATOM 2294 C C . LYS A 1 292 ? -22.292 39.457 19.459 1.00 114.80 292 LYS A C 1
ATOM 2295 O O . LYS A 1 292 ? -22.866 38.401 19.637 1.00 120.41 292 LYS A O 1
ATOM 2301 N N . ASN A 1 293 ? -21.560 40.050 20.408 1.00 112.96 293 ASN A N 1
ATOM 2302 C CA . ASN A 1 293 ? -21.372 39.408 21.726 1.00 117.96 293 ASN A CA 1
ATOM 2303 C C . ASN A 1 293 ? -22.569 39.657 22.633 1.00 118.69 293 ASN A C 1
ATOM 2304 O O . ASN A 1 293 ? -22.548 40.546 23.495 1.00 116.56 293 ASN A O 1
ATOM 2309 N N . SER A 1 294 ? -23.618 38.874 22.394 1.00 121.98 294 SER A N 1
ATOM 2310 C CA . SER A 1 294 ? -24.803 38.863 23.230 1.00 124.16 294 SER A CA 1
ATOM 2311 C C . SER A 1 294 ? -25.193 37.386 23.437 1.00 131.59 294 SER A C 1
ATOM 2312 O O . SER A 1 294 ? -25.063 36.576 22.511 1.00 133.35 294 SER A O 1
ATOM 2315 N N . SER A 1 295 ? -25.673 37.067 24.644 1.00 135.95 295 SER A N 1
ATOM 2316 C CA . SER A 1 295 ? -26.031 35.693 25.009 1.00 144.15 295 SER A CA 1
ATOM 2317 C C . SER A 1 295 ? -27.180 35.144 24.177 1.00 146.41 295 SER A C 1
ATOM 2318 O O . SER A 1 295 ? -27.223 33.953 23.920 1.00 151.93 295 SER A O 1
ATOM 2321 N N . ALA A 1 296 ? -28.107 36.019 23.763 1.00 50.67 296 ALA A N 1
ATOM 2322 C CA . ALA A 1 296 ? -29.191 35.614 22.862 1.00 50.50 296 ALA A CA 1
ATOM 2323 C C . ALA A 1 296 ? -28.594 35.121 21.513 1.00 49.51 296 ALA A C 1
ATOM 2324 O O . ALA A 1 296 ? -28.962 34.067 21.002 1.00 48.80 296 ALA A O 1
ATOM 2326 N N . LEU A 1 297 ? -27.643 35.853 20.961 1.00 50.70 297 LEU A N 1
ATOM 2327 C CA . LEU A 1 297 ? -26.980 35.416 19.705 1.00 49.99 297 LEU A CA 1
ATOM 2328 C C . LEU A 1 297 ? -26.078 34.178 19.960 1.00 48.68 297 LEU A C 1
ATOM 2329 O O . LEU A 1 297 ? -25.970 33.304 19.076 1.00 47.90 297 LEU A O 1
ATOM 2334 N N . ARG A 1 298 ? -25.464 34.068 21.155 1.00 48.50 298 ARG A N 1
ATOM 2335 C CA . ARG A 1 298 ? -24.703 32.841 21.487 1.00 47.34 298 ARG A CA 1
ATOM 2336 C C . ARG A 1 298 ? -25.609 31.592 21.530 1.00 45.91 298 ARG A C 1
ATOM 2337 O O . ARG A 1 298 ? -25.248 30.570 20.933 1.00 44.44 298 ARG A O 1
ATOM 2345 N N . ALA A 1 299 ? -26.769 31.700 22.199 1.00 45.95 299 ALA A N 1
ATOM 2346 C CA . ALA A 1 299 ? -27.761 30.596 22.309 1.00 45.36 299 ALA A CA 1
ATOM 2347 C C . ALA A 1 299 ? -28.387 30.144 20.944 1.00 44.71 299 ALA A C 1
ATOM 2348 O O . ALA A 1 299 ? -28.554 28.938 20.670 1.00 44.09 299 ALA A O 1
ATOM 2350 N N . GLN A 1 300 ? -28.754 31.102 20.101 1.00 45.55 300 GLN A N 1
ATOM 2351 C CA . GLN A 1 300 ? -29.246 30.782 18.767 1.00 45.03 300 GLN A CA 1
ATOM 2352 C C . GLN A 1 300 ? -28.079 30.171 17.976 1.00 43.21 300 GLN A C 1
ATOM 2353 O O . GLN A 1 300 ? -28.268 29.173 17.251 1.00 41.52 300 GLN A O 1
ATOM 2359 N N . GLY A 1 301 ? -26.884 30.758 18.135 1.00 42.45 301 GLY A N 1
ATOM 2360 C CA . GLY A 1 301 ? -25.705 30.311 17.399 1.00 41.47 301 GLY A CA 1
ATOM 2361 C C . GLY A 1 301 ? -25.144 28.955 17.809 1.00 39.44 301 GLY A C 1
ATOM 2362 O O . GLY A 1 301 ? -24.372 28.364 17.065 1.00 39.53 301 GLY A O 1
ATOM 2363 N N . ALA A 1 302 ? -25.504 28.440 18.980 1.00 38.14 302 ALA A N 1
ATOM 2364 C CA . ALA A 1 302 ? -25.073 27.087 19.336 1.00 36.57 302 ALA A CA 1
ATOM 2365 C C . ALA A 1 302 ? -26.015 25.982 18.862 1.00 35.01 302 ALA A C 1
ATOM 2366 O O . ALA A 1 302 ? -25.704 24.819 19.080 1.00 33.55 302 ALA A O 1
ATOM 2368 N N . GLN A 1 303 ? -27.159 26.316 18.244 1.00 34.90 303 GLN A N 1
ATOM 2369 C CA A GLN A 1 303 ? -28.114 25.282 17.800 0.60 34.23 303 GLN A CA 1
ATOM 2370 C CA B GLN A 1 303 ? -28.112 25.270 17.845 0.40 33.84 303 GLN A CA 1
ATOM 2371 C C . GLN A 1 303 ? -27.488 24.429 16.726 1.00 32.79 303 GLN A C 1
ATOM 2372 O O . GLN A 1 303 ? -26.981 24.945 15.717 1.00 31.94 303 GLN A O 1
ATOM 2383 N N . ILE A 1 304 ? -27.530 23.134 16.922 1.00 31.55 304 ILE A N 1
ATOM 2384 C CA . ILE A 1 304 ? -26.911 22.237 15.989 1.00 30.73 304 ILE A CA 1
ATOM 2385 C C . ILE A 1 304 ? -27.749 22.186 14.681 1.00 30.71 304 ILE A C 1
ATOM 2386 O O . ILE A 1 304 ? -28.949 22.195 14.714 1.00 31.58 304 ILE A O 1
ATOM 2391 N N . ASP A 1 305 ? -27.071 22.201 13.546 1.00 29.94 305 ASP A N 1
ATOM 2392 C CA . ASP A 1 305 ? -27.664 21.818 12.328 1.00 29.66 305 ASP A CA 1
ATOM 2393 C C . ASP A 1 305 ? -27.335 20.346 12.152 1.00 28.40 305 ASP A C 1
ATOM 2394 O O . ASP A 1 305 ? -26.180 19.970 11.849 1.00 27.32 305 ASP A O 1
ATOM 2399 N N . THR A 1 306 ? -28.348 19.519 12.330 1.00 28.09 306 THR A N 1
ATOM 2400 C CA . THR A 1 306 ? -28.187 18.090 12.456 1.00 27.22 306 THR A CA 1
ATOM 2401 C C . THR A 1 306 ? -27.557 17.464 11.235 1.00 28.01 306 THR A C 1
ATOM 2402 O O . THR A 1 306 ? -26.625 16.691 11.347 1.00 27.65 306 THR A O 1
ATOM 2406 N N . VAL A 1 307 ? -28.041 17.807 10.068 1.00 28.73 307 VAL A N 1
ATOM 2407 C CA . VAL A 1 307 ? -27.508 17.202 8.907 1.00 29.14 307 VAL A CA 1
ATOM 2408 C C . VAL A 1 307 ? -26.099 17.750 8.572 1.00 29.04 307 VAL A C 1
ATOM 2409 O O . VAL A 1 307 ? -25.212 16.981 8.205 1.00 28.93 307 VAL A O 1
ATOM 2413 N N . PHE A 1 308 ? -25.898 19.056 8.743 1.00 29.11 308 PHE A N 1
ATOM 2414 C CA . PHE A 1 308 ? -24.601 19.660 8.454 1.00 28.92 308 PHE A CA 1
ATOM 2415 C C . PHE A 1 308 ? -23.508 19.096 9.333 1.00 27.92 308 PHE A C 1
ATOM 2416 O O . PHE A 1 308 ? -22.430 18.677 8.844 1.00 26.92 308 PHE A O 1
ATOM 2424 N N . SER A 1 309 ? -23.774 19.118 10.648 1.00 27.21 309 SER A N 1
ATOM 2425 C CA . SER A 1 309 ? -22.832 18.622 11.608 1.00 26.17 309 SER A CA 1
ATOM 2426 C C . SER A 1 309 ? -22.616 17.146 11.341 1.00 25.87 309 SER A C 1
ATOM 2427 O O . SER A 1 309 ? -21.509 16.687 11.386 1.00 25.79 309 SER A O 1
ATOM 2430 N N . SER A 1 310 ? -23.657 16.398 11.014 1.00 25.63 310 SER A N 1
ATOM 2431 C CA . SER A 1 310 ? -23.431 14.998 10.739 1.00 26.30 310 SER A CA 1
ATOM 2432 C C . SER A 1 310 ? -22.471 14.727 9.555 1.00 26.68 310 SER A C 1
ATOM 2433 O O . SER A 1 310 ? -21.652 13.792 9.629 1.00 25.61 310 SER A O 1
ATOM 2436 N N . TYR A 1 311 ? -22.568 15.545 8.498 1.00 27.07 311 TYR A N 1
ATOM 2437 C CA . TYR A 1 311 ? -21.705 15.408 7.334 1.00 27.49 311 TYR A CA 1
ATOM 2438 C C . TYR A 1 311 ? -20.269 15.888 7.662 1.00 27.84 311 TYR A C 1
ATOM 2439 O O . TYR A 1 311 ? -19.271 15.305 7.165 1.00 27.71 311 TYR A O 1
ATOM 2448 N N . TYR A 1 312 ? -20.161 16.918 8.499 1.00 27.19 312 TYR A N 1
ATOM 2449 C CA . TYR A 1 312 ? -18.879 17.373 8.953 1.00 27.99 312 TYR A CA 1
ATOM 2450 C C . TYR A 1 312 ? -18.130 16.223 9.672 1.00 27.73 312 TYR A C 1
ATOM 2451 O O . TYR A 1 312 ? -16.917 16.041 9.480 1.00 28.02 312 TYR A O 1
ATOM 2460 N N . TRP A 1 313 ? -18.854 15.442 10.485 1.00 27.22 313 TRP A N 1
ATOM 2461 C CA . TRP A 1 313 ? -18.220 14.363 11.249 1.00 27.00 313 TRP A CA 1
ATOM 2462 C C . TRP A 1 313 ? -17.800 13.247 10.330 1.00 27.41 313 TRP A C 1
ATOM 2463 O O . TRP A 1 313 ? -16.723 12.680 10.519 1.00 28.06 313 TRP A O 1
ATOM 2474 N N . LEU A 1 314 ? -18.625 12.934 9.340 1.00 27.28 314 LEU A N 1
ATOM 2475 C CA . LEU A 1 314 ? -18.196 12.013 8.307 1.00 28.20 314 LEU A CA 1
ATOM 2476 C C . LEU A 1 314 ? -16.906 12.484 7.638 1.00 29.55 314 LEU A C 1
ATOM 2477 O O . LEU A 1 314 ? -15.941 11.718 7.529 1.00 30.45 314 LEU A O 1
ATOM 2482 N N . TYR A 1 315 ? -16.878 13.749 7.228 1.00 29.72 315 TYR A N 1
ATOM 2483 C CA . TYR A 1 315 ? -15.679 14.318 6.616 1.00 31.08 315 TYR A CA 1
ATOM 2484 C C . TYR A 1 315 ? -14.474 14.177 7.561 1.00 31.34 315 TYR A C 1
ATOM 2485 O O . TYR A 1 315 ? -13.462 13.608 7.173 1.00 32.42 315 TYR A O 1
ATOM 2494 N N . LYS A 1 316 ? -14.601 14.640 8.803 1.00 30.66 316 LYS A N 1
ATOM 2495 C CA . LYS A 1 316 ? -13.506 14.548 9.751 1.00 30.82 316 LYS A CA 1
ATOM 2496 C C . LYS A 1 316 ? -13.034 13.137 10.047 1.00 30.64 316 LYS A C 1
ATOM 2497 O O . LYS A 1 316 ? -11.883 12.969 10.306 1.00 30.60 316 LYS A O 1
ATOM 2503 N N . ALA A 1 317 ? -13.955 12.172 10.041 1.00 29.96 317 ALA A N 1
ATOM 2504 C CA . ALA A 1 317 ? -13.630 10.785 10.238 1.00 30.59 317 ALA A CA 1
ATOM 2505 C C . ALA A 1 317 ? -13.022 10.105 9.000 1.00 31.62 317 ALA A C 1
ATOM 2506 O O . ALA A 1 317 ? -12.669 8.953 9.081 1.00 32.18 317 ALA A O 1
ATOM 2508 N N . GLY A 1 318 ? -12.906 10.813 7.893 1.00 32.42 318 GLY A N 1
ATOM 2509 C CA . GLY A 1 318 ? -12.326 10.258 6.669 1.00 33.96 318 GLY A CA 1
ATOM 2510 C C . GLY A 1 318 ? -13.260 9.304 5.977 1.00 34.16 318 GLY A C 1
ATOM 2511 O O . GLY A 1 318 ? -12.793 8.401 5.303 1.00 35.54 318 GLY A O 1
ATOM 2512 N N . VAL A 1 319 ? -14.582 9.497 6.127 1.00 33.19 319 VAL A N 1
ATOM 2513 C CA . VAL A 1 319 ? -15.558 8.630 5.480 1.00 33.38 319 VAL A CA 1
ATOM 2514 C C . VAL A 1 319 ? -15.669 8.972 3.973 1.00 35.00 319 VAL A C 1
ATOM 2515 O O . VAL A 1 319 ? -15.619 10.115 3.597 1.00 35.12 319 VAL A O 1
ATOM 2519 N N . THR A 1 320 ? -15.818 7.961 3.126 1.00 36.30 320 THR A N 1
ATOM 2520 C CA . THR A 1 320 ? -15.907 8.198 1.680 1.00 37.65 320 THR A CA 1
ATOM 2521 C C . THR A 1 320 ? -17.262 7.717 1.221 1.00 37.87 320 THR A C 1
ATOM 2522 O O . THR A 1 320 ? -17.966 7.018 1.976 1.00 37.60 320 THR A O 1
ATOM 2526 N N . PRO A 1 321 ? -17.658 8.082 -0.005 1.00 39.16 321 PRO A N 1
ATOM 2527 C CA . PRO A 1 321 ? -18.882 7.505 -0.535 1.00 39.68 321 PRO A CA 1
ATOM 2528 C C . PRO A 1 321 ? -18.831 5.979 -0.496 1.00 40.45 321 PRO A C 1
ATOM 2529 O O . PRO A 1 321 ? -19.863 5.340 -0.269 1.00 40.03 321 PRO A O 1
ATOM 2533 N N . GLU A 1 322 ? -17.637 5.399 -0.677 1.00 41.55 322 GLU A N 1
ATOM 2534 C CA . GLU A 1 322 ? -17.530 3.937 -0.707 1.00 43.02 322 GLU A CA 1
ATOM 2535 C C . GLU A 1 322 ? -17.601 3.277 0.680 1.00 41.23 322 GLU A C 1
ATOM 2536 O O . GLU A 1 322 ? -18.110 2.196 0.783 1.00 42.24 322 GLU A O 1
ATOM 2542 N N . THR A 1 323 ? -17.103 3.915 1.730 1.00 39.75 323 THR A N 1
ATOM 2543 C CA . THR A 1 323 ? -17.215 3.347 3.083 1.00 38.08 323 THR A CA 1
ATOM 2544 C C . THR A 1 323 ? -18.460 3.811 3.825 1.00 36.81 323 THR A C 1
ATOM 2545 O O . THR A 1 323 ? -18.778 3.272 4.898 1.00 35.41 323 THR A O 1
ATOM 2549 N N . PHE A 1 324 ? -19.183 4.794 3.266 1.00 36.24 324 PHE A N 1
ATOM 2550 C CA . PHE A 1 324 ? -20.392 5.334 3.952 1.00 35.06 324 PHE A CA 1
ATOM 2551 C C . PHE A 1 324 ? -21.408 4.283 4.345 1.00 35.21 324 PHE A C 1
ATOM 2552 O O . PHE A 1 324 ? -21.944 4.357 5.435 1.00 34.14 324 PHE A O 1
ATOM 2560 N N . PRO A 1 325 ? -21.669 3.277 3.470 1.00 35.96 325 PRO A N 1
ATOM 2561 C CA . PRO A 1 325 ? -22.686 2.294 3.851 1.00 36.35 325 PRO A CA 1
ATOM 2562 C C . PRO A 1 325 ? -22.410 1.521 5.171 1.00 35.22 325 PRO A C 1
ATOM 2563 O O . PRO A 1 325 ? -23.362 1.085 5.841 1.00 34.78 325 PRO A O 1
ATOM 2567 N N . THR A 1 326 ? -21.144 1.386 5.535 1.00 34.80 326 THR A N 1
ATOM 2568 C CA . THR A 1 326 ? -20.741 0.798 6.846 1.00 33.77 326 THR A CA 1
ATOM 2569 C C . THR A 1 326 ? -21.019 1.742 8.042 1.00 32.69 326 THR A C 1
ATOM 2570 O O . THR A 1 326 ? -21.293 1.279 9.207 1.00 31.39 326 THR A O 1
ATOM 2574 N N . VAL A 1 327 ? -20.962 3.068 7.805 1.00 31.90 327 VAL A N 1
ATOM 2575 C CA . VAL A 1 327 ? -21.327 4.012 8.873 1.00 30.59 327 VAL A CA 1
ATOM 2576 C C . VAL A 1 327 ? -22.827 3.883 9.113 1.00 30.36 327 VAL A C 1
ATOM 2577 O O . VAL A 1 327 ? -23.303 3.789 10.234 1.00 28.63 327 VAL A O 1
ATOM 2581 N N . SER A 1 328 ? -23.555 3.882 8.008 1.00 31.38 328 SER A N 1
ATOM 2582 C CA . SER A 1 328 ? -24.982 3.687 8.000 1.00 31.51 328 SER A CA 1
ATOM 2583 C C . SER A 1 328 ? -25.361 2.386 8.704 1.00 31.21 328 SER A C 1
ATOM 2584 O O . SER A 1 328 ? -26.265 2.348 9.519 1.00 31.04 328 SER A O 1
ATOM 2587 N N . GLN A 1 329 ? -24.650 1.320 8.408 1.00 32.40 329 GLN A N 1
ATOM 2588 C CA . GLN A 1 329 ? -24.965 0.035 9.020 1.00 32.26 329 GLN A CA 1
ATOM 2589 C C . GLN A 1 329 ? -24.725 0.088 10.537 1.00 31.50 329 GLN A C 1
ATOM 2590 O O . GLN A 1 329 ? -25.562 -0.379 11.335 1.00 30.69 329 GLN A O 1
ATOM 2596 N N . PHE A 1 330 ? -23.583 0.666 10.925 1.00 30.80 330 PHE A N 1
ATOM 2597 C CA . PHE A 1 330 ? -23.216 0.823 12.333 1.00 29.94 330 PHE A CA 1
ATOM 2598 C C . PHE A 1 330 ? -24.345 1.526 13.131 1.00 29.70 330 PHE A C 1
ATOM 2599 O O . PHE A 1 330 ? -24.746 1.079 14.199 1.00 29.16 330 PHE A O 1
ATOM 2607 N N . LEU A 1 331 ? -24.831 2.644 12.583 1.00 29.26 331 LEU A N 1
ATOM 2608 C CA . LEU A 1 331 ? -25.864 3.422 13.219 1.00 28.60 331 LEU A CA 1
ATOM 2609 C C . LEU A 1 331 ? -27.199 2.713 13.231 1.00 29.47 331 LEU A C 1
ATOM 2610 O O . LEU A 1 331 ? -27.934 2.833 14.194 1.00 29.36 331 LEU A O 1
ATOM 2615 N N . PHE A 1 332 ? -27.481 1.955 12.194 1.00 30.47 332 PHE A N 1
ATOM 2616 C CA . PHE A 1 332 ? -28.714 1.211 12.093 1.00 32.61 332 PHE A CA 1
ATOM 2617 C C . PHE A 1 332 ? -28.791 0.165 13.184 1.00 33.66 332 PHE A C 1
ATOM 2618 O O . PHE A 1 332 ? -29.800 0.057 13.830 1.00 34.06 332 PHE A O 1
ATOM 2626 N N . GLU A 1 333 ? -27.713 -0.586 13.368 1.00 34.79 333 GLU A N 1
ATOM 2627 C CA . GLU A 1 333 ? -27.638 -1.635 14.439 1.00 36.25 333 GLU A CA 1
ATOM 2628 C C . GLU A 1 333 ? -27.856 -1.023 15.777 1.00 35.87 333 GLU A C 1
ATOM 2629 O O . GLU A 1 333 ? -28.476 -1.609 16.601 1.00 35.73 333 GLU A O 1
ATOM 2635 N N . LEU A 1 334 ? -27.363 0.202 15.964 1.00 35.64 334 LEU A N 1
ATOM 2636 C CA . LEU A 1 334 ? -27.401 0.876 17.244 1.00 35.66 334 LEU A CA 1
ATOM 2637 C C . LEU A 1 334 ? -28.839 1.285 17.681 1.00 36.21 334 LEU A C 1
ATOM 2638 O O . LEU A 1 334 ? -29.209 1.208 18.853 1.00 36.39 334 LEU A O 1
ATOM 2643 N N . GLY A 1 335 ? -29.637 1.750 16.728 1.00 36.82 335 GLY A N 1
ATOM 2644 C CA . GLY A 1 335 ? -31.000 2.103 16.986 1.00 37.45 335 GLY A CA 1
ATOM 2645 C C . GLY A 1 335 ? -31.952 0.920 16.910 1.00 39.59 335 GLY A C 1
ATOM 2646 O O . GLY A 1 335 ? -33.091 1.062 17.277 1.00 39.56 335 GLY A O 1
ATOM 2647 N N . LYS A 1 336 ? -31.484 -0.237 16.424 1.00 41.76 336 LYS A N 1
ATOM 2648 C CA . LYS A 1 336 ? -32.319 -1.437 16.307 1.00 44.67 336 LYS A CA 1
ATOM 2649 C C . LYS A 1 336 ? -32.352 -2.088 17.673 1.00 46.25 336 LYS A C 1
ATOM 2650 O O . LYS A 1 336 ? -33.453 -2.378 18.186 1.00 47.51 336 LYS A O 1
ATOM 2656 N N . HIS A 1 337 ? -31.143 -2.291 18.248 1.00 46.58 337 HIS A N 1
ATOM 2657 C CA A HIS A 1 337 ? -30.932 -2.888 19.583 0.70 47.57 337 HIS A CA 1
ATOM 2658 C CA B HIS A 1 337 ? -30.972 -2.874 19.567 0.30 47.32 337 HIS A CA 1
ATOM 2659 C C . HIS A 1 337 ? -30.177 -1.884 20.450 1.00 46.47 337 HIS A C 1
ATOM 2660 O O . HIS A 1 337 ? -28.926 -1.820 20.354 1.00 46.45 337 HIS A O 1
ATOM 2673 N N . PRO A 1 338 ? -30.878 -1.131 21.319 1.00 46.08 338 PRO A N 1
ATOM 2674 C CA . PRO A 1 338 ? -30.160 -0.174 22.089 1.00 45.61 338 PRO A CA 1
ATOM 2675 C C . PRO A 1 338 ? -29.179 -0.847 23.023 1.00 46.36 338 PRO A C 1
ATOM 2676 O O . PRO A 1 338 ? -29.483 -1.891 23.581 1.00 46.92 338 PRO A O 1
ATOM 2680 N N . ARG A 1 339 ? -28.010 -0.265 23.147 1.00 45.86 339 ARG A N 1
ATOM 2681 C CA . ARG A 1 339 ? -27.027 -0.748 24.094 1.00 46.89 339 ARG A CA 1
ATOM 2682 C C . ARG A 1 339 ? -26.391 0.444 24.711 1.00 45.75 339 ARG A C 1
ATOM 2683 O O . ARG A 1 339 ? -26.672 1.574 24.308 1.00 44.08 339 ARG A O 1
ATOM 2691 N N . GLY A 1 340 ? -25.554 0.169 25.711 1.00 46.05 340 GLY A N 1
ATOM 2692 C CA . GLY A 1 340 ? -24.847 1.202 26.421 1.00 45.65 340 GLY A CA 1
ATOM 2693 C C . GLY A 1 340 ? -23.888 2.032 25.572 1.00 44.73 340 GLY A C 1
ATOM 2694 O O . GLY A 1 340 ? -23.370 1.561 24.536 1.00 44.59 340 GLY A O 1
ATOM 2695 N N . THR A 1 341 ? -23.687 3.274 26.037 1.00 43.45 341 THR A N 1
ATOM 2696 C CA . THR A 1 341 ? -22.763 4.196 25.487 1.00 42.16 341 THR A CA 1
ATOM 2697 C C . THR A 1 341 ? -21.376 3.634 25.526 1.00 41.69 341 THR A C 1
ATOM 2698 O O . THR A 1 341 ? -20.596 3.834 24.594 1.00 41.30 341 THR A O 1
ATOM 2702 N N . LYS A 1 342 ? -21.043 2.936 26.600 1.00 41.49 342 LYS A N 1
ATOM 2703 C CA A LYS A 1 342 ? -19.732 2.319 26.721 0.30 41.84 342 LYS A CA 1
ATOM 2704 C CA B LYS A 1 342 ? -19.731 2.395 26.673 0.70 41.97 342 LYS A CA 1
ATOM 2705 C C . LYS A 1 342 ? -19.519 1.352 25.566 1.00 41.42 342 LYS A C 1
ATOM 2706 O O . LYS A 1 342 ? -18.491 1.377 24.920 1.00 41.06 342 LYS A O 1
ATOM 2717 N N . LYS A 1 343 ? -20.498 0.489 25.332 1.00 40.85 343 LYS A N 1
ATOM 2718 C CA . LYS A 1 343 ? -20.402 -0.505 24.256 1.00 40.39 343 LYS A CA 1
ATOM 2719 C C . LYS A 1 343 ? -20.340 0.110 22.873 1.00 38.48 343 LYS A C 1
ATOM 2720 O O . LYS A 1 343 ? -19.649 -0.411 22.007 1.00 38.33 343 LYS A O 1
ATOM 2726 N N . MET A 1 344 ? -21.067 1.214 22.639 1.00 36.53 344 MET A N 1
ATOM 2727 C CA . MET A 1 344 ? -20.970 1.935 21.342 1.00 34.82 344 MET A CA 1
ATOM 2728 C C . MET A 1 344 ? -19.538 2.465 21.205 1.00 34.37 344 MET A C 1
ATOM 2729 O O . MET A 1 344 ? -18.919 2.341 20.172 1.00 33.63 344 MET A O 1
ATOM 2734 N N . LYS A 1 345 ? -18.980 3.006 22.276 1.00 33.35 345 LYS A N 1
ATOM 2735 C CA . LYS A 1 345 ? -17.681 3.622 22.160 1.00 33.30 345 LYS A CA 1
ATOM 2736 C C . LYS A 1 345 ? -16.572 2.607 21.895 1.00 33.45 345 LYS A C 1
ATOM 2737 O O . LYS A 1 345 ? -15.655 2.877 21.064 1.00 32.44 345 LYS A O 1
ATOM 2743 N N . LYS A 1 346 ? -16.691 1.429 22.539 1.00 33.27 346 LYS A N 1
ATOM 2744 C CA A LYS A 1 346 ? -15.705 0.353 22.390 0.30 34.01 346 LYS A CA 1
ATOM 2745 C CA B LYS A 1 346 ? -15.726 0.351 22.398 0.70 34.18 346 LYS A CA 1
ATOM 2746 C C . LYS A 1 346 ? -15.755 -0.281 21.009 1.00 33.72 346 LYS A C 1
ATOM 2747 O O . LYS A 1 346 ? -14.716 -0.800 20.514 1.00 33.27 346 LYS A O 1
ATOM 2758 N N . ALA A 1 347 ? -16.933 -0.250 20.390 1.00 32.33 347 ALA A N 1
ATOM 2759 C CA . ALA A 1 347 ? -17.102 -0.789 19.050 1.00 32.35 347 ALA A CA 1
ATOM 2760 C C . ALA A 1 347 ? -16.377 0.106 18.020 1.00 31.72 347 ALA A C 1
ATOM 2761 O O . ALA A 1 347 ? -15.823 -0.411 17.029 1.00 32.11 347 ALA A O 1
ATOM 2763 N N . LEU A 1 348 ? -16.378 1.425 18.255 1.00 30.29 348 LEU A N 1
ATOM 2764 C CA . LEU A 1 348 ? -15.595 2.365 17.374 1.00 30.25 348 LEU A CA 1
ATOM 2765 C C . LEU A 1 348 ? -14.092 2.069 17.511 1.00 31.39 348 LEU A C 1
ATOM 2766 O O . LEU A 1 348 ? -13.373 2.090 16.496 1.00 32.22 348 LEU A O 1
ATOM 2771 N N . LEU A 1 349 ? -13.636 1.722 18.743 1.00 31.53 349 LEU A N 1
ATOM 2772 C CA . LEU A 1 349 ? -12.219 1.422 18.979 1.00 32.24 349 LEU A CA 1
ATOM 2773 C C . LEU A 1 349 ? -11.790 0.077 18.519 1.00 33.72 349 LEU A C 1
ATOM 2774 O O . LEU A 1 349 ? -10.586 -0.139 18.362 1.00 34.74 349 LEU A O 1
ATOM 2779 N N . SER A 1 350 ? -12.724 -0.848 18.311 1.00 34.21 350 SER A N 1
ATOM 2780 C CA . SER A 1 350 ? -12.343 -2.209 17.853 1.00 36.01 350 SER A CA 1
ATOM 2781 C C . SER A 1 350 ? -12.606 -2.407 16.378 1.00 35.65 350 SER A C 1
ATOM 2782 O O . SER A 1 350 ? -12.008 -3.287 15.770 1.00 36.56 350 SER A O 1
ATOM 2785 N N . THR A 1 351 ? -13.474 -1.582 15.770 1.00 34.21 351 THR A N 1
ATOM 2786 C CA . THR A 1 351 ? -13.850 -1.855 14.386 1.00 33.59 351 THR A CA 1
ATOM 2787 C C . THR A 1 351 ? -12.604 -1.872 13.456 1.00 34.63 351 THR A C 1
ATOM 2788 O O . THR A 1 351 ? -11.675 -1.094 13.662 1.00 35.00 351 THR A O 1
ATOM 2792 N N . PRO A 1 352 ? -12.569 -2.783 12.456 1.00 35.39 352 PRO A N 1
ATOM 2793 C CA . PRO A 1 352 ? -11.466 -2.734 11.503 1.00 36.19 352 PRO A CA 1
ATOM 2794 C C . PRO A 1 352 ? -11.488 -1.537 10.592 1.00 35.45 352 PRO A C 1
ATOM 2795 O O . PRO A 1 352 ? -10.451 -1.197 10.037 1.00 36.32 352 PRO A O 1
ATOM 2799 N N . MET A 1 353 ? -12.651 -0.916 10.427 1.00 34.59 353 MET A N 1
ATOM 2800 C CA . MET A 1 353 ? -12.789 0.256 9.570 1.00 34.38 353 MET A CA 1
ATOM 2801 C C . MET A 1 353 ? -11.976 1.390 10.147 1.00 33.86 353 MET A C 1
ATOM 2802 O O . MET A 1 353 ? -12.139 1.708 11.355 1.00 32.70 353 MET A O 1
ATOM 2807 N N . LYS A 1 354 ? -11.105 2.007 9.323 1.00 34.59 354 LYS A N 1
ATOM 2808 C CA . LYS A 1 354 ? -10.264 3.121 9.805 1.00 34.42 354 LYS A CA 1
ATOM 2809 C C . LYS A 1 354 ? -11.070 4.309 10.325 1.00 32.91 354 LYS A C 1
ATOM 2810 O O . LYS A 1 354 ? -10.620 5.029 11.225 1.00 32.33 354 LYS A O 1
ATOM 2816 N N . TRP A 1 355 ? -12.286 4.522 9.792 1.00 32.15 355 TRP A N 1
ATOM 2817 C CA . TRP A 1 355 ? -13.087 5.635 10.259 1.00 30.84 355 TRP A CA 1
ATOM 2818 C C . TRP A 1 355 ? -13.503 5.527 11.718 1.00 29.83 355 TRP A C 1
ATOM 2819 O O . TRP A 1 355 ? -13.882 6.542 12.308 1.00 29.77 355 TRP A O 1
ATOM 2830 N N . GLY A 1 356 ? -13.431 4.312 12.313 1.00 30.21 356 GLY A N 1
ATOM 2831 C CA . GLY A 1 356 ? -13.895 4.100 13.667 1.00 28.88 356 GLY A CA 1
ATOM 2832 C C . GLY A 1 356 ? -13.149 4.971 14.648 1.00 28.06 356 GLY A C 1
ATOM 2833 O O . GLY A 1 356 ? -13.719 5.773 15.360 1.00 25.81 356 GLY A O 1
ATOM 2834 N N . LYS A 1 357 ? -11.846 4.795 14.662 1.00 29.02 357 LYS A N 1
ATOM 2835 C CA . LYS A 1 357 ? -11.007 5.486 15.613 1.00 29.09 357 LYS A CA 1
ATOM 2836 C C . LYS A 1 357 ? -11.001 6.950 15.323 1.00 28.66 357 LYS A C 1
ATOM 2837 O O . LYS A 1 357 ? -10.934 7.756 16.282 1.00 28.36 357 LYS A O 1
ATOM 2843 N N . LYS A 1 358 ? -11.071 7.316 14.039 1.00 28.77 358 LYS A N 1
ATOM 2844 C CA . LYS A 1 358 ? -11.089 8.736 13.672 1.00 29.34 358 LYS A CA 1
ATOM 2845 C C . LYS A 1 358 ? -12.366 9.393 14.161 1.00 27.86 358 LYS A C 1
ATOM 2846 O O . LYS A 1 358 ? -12.307 10.502 14.570 1.00 27.55 358 LYS A O 1
ATOM 2852 N N . LEU A 1 359 ? -13.509 8.691 14.132 1.00 27.26 359 LEU A N 1
ATOM 2853 C CA . LEU A 1 359 ? -14.745 9.270 14.673 1.00 26.58 359 LEU A CA 1
ATOM 2854 C C . LEU A 1 359 ? -14.592 9.378 16.201 1.00 26.96 359 LEU A C 1
ATOM 2855 O O . LEU A 1 359 ? -15.025 10.349 16.810 1.00 25.67 359 LEU A O 1
ATOM 2860 N N . TYR A 1 360 ? -13.975 8.355 16.812 1.00 27.30 360 TYR A N 1
ATOM 2861 C CA . TYR A 1 360 ? -13.862 8.316 18.255 1.00 27.59 360 TYR A CA 1
ATOM 2862 C C . TYR A 1 360 ? -13.067 9.523 18.744 1.00 27.79 360 TYR A C 1
ATOM 2863 O O . TYR A 1 360 ? -13.436 10.147 19.755 1.00 27.74 360 TYR A O 1
ATOM 2872 N N . GLU A 1 361 ? -12.002 9.860 18.046 1.00 28.28 361 GLU A N 1
ATOM 2873 C CA A GLU A 1 361 ? -11.134 10.959 18.483 0.60 28.83 361 GLU A CA 1
ATOM 2874 C CA B GLU A 1 361 ? -11.128 10.956 18.498 0.40 28.96 361 GLU A CA 1
ATOM 2875 C C . GLU A 1 361 ? -11.824 12.324 18.462 1.00 28.20 361 GLU A C 1
ATOM 2876 O O . GLU A 1 361 ? -11.355 13.257 19.119 1.00 28.89 361 GLU A O 1
ATOM 2887 N N . LEU A 1 362 ? -12.929 12.417 17.747 1.00 27.12 362 LEU A N 1
ATOM 2888 C CA . LEU A 1 362 ? -13.764 13.626 17.767 1.00 27.46 362 LEU A CA 1
ATOM 2889 C C . LEU A 1 362 ? -14.572 13.836 19.094 1.00 27.02 362 LEU A C 1
ATOM 2890 O O . LEU A 1 362 ? -14.924 14.972 19.447 1.00 26.99 362 LEU A O 1
ATOM 2895 N N . PHE A 1 363 ? -14.848 12.759 19.825 1.00 27.19 363 PHE A N 1
ATOM 2896 C CA . PHE A 1 363 ? -15.628 12.865 21.059 1.00 26.94 363 PHE A CA 1
ATOM 2897 C C . PHE A 1 363 ? -15.076 13.851 22.050 1.00 27.63 363 PHE A C 1
ATOM 2898 O O . PHE A 1 363 ? -13.887 13.827 22.357 1.00 28.43 363 PHE A O 1
ATOM 2906 N N . ALA A 1 364 ? -15.936 14.700 22.583 1.00 27.24 364 ALA A N 1
ATOM 2907 C CA . ALA A 1 364 ? -15.494 15.649 23.621 1.00 29.04 364 ALA A CA 1
ATOM 2908 C C . ALA A 1 364 ? -15.978 15.311 25.043 1.00 29.91 364 ALA A C 1
ATOM 2909 O O . ALA A 1 364 ? -15.822 16.115 25.987 1.00 30.83 364 ALA A O 1
ATOM 2911 N N . ASP A 1 365 ? -16.572 14.147 25.207 1.00 30.55 365 ASP A N 1
ATOM 2912 C CA . ASP A 1 365 ? -17.221 13.789 26.485 1.00 31.95 365 ASP A CA 1
ATOM 2913 C C . ASP A 1 365 ? -16.349 13.999 27.717 1.00 32.67 365 ASP A C 1
ATOM 2914 O O . ASP A 1 365 ? -16.820 14.482 28.717 1.00 33.00 365 ASP A O 1
ATOM 2919 N N . ASP A 1 366 ? -15.093 13.637 27.624 1.00 33.36 366 ASP A N 1
ATOM 2920 C CA . ASP A 1 366 ? -14.188 13.657 28.765 1.00 35.24 366 ASP A CA 1
ATOM 2921 C C . ASP A 1 366 ? -13.239 14.811 28.761 1.00 35.48 366 ASP A C 1
ATOM 2922 O O . ASP A 1 366 ? -12.515 15.008 29.751 1.00 36.54 366 ASP A O 1
ATOM 2927 N N . SER A 1 367 ? -13.227 15.581 27.668 1.00 34.22 367 SER A N 1
ATOM 2928 C CA . SER A 1 367 ? -12.265 16.689 27.518 1.00 34.75 367 SER A CA 1
ATOM 2929 C C . SER A 1 367 ? -12.896 18.077 27.836 1.00 35.07 367 SER A C 1
ATOM 2930 O O . SER A 1 367 ? -12.210 18.956 28.340 1.00 36.64 367 SER A O 1
ATOM 2933 N N . PHE A 1 368 ? -14.192 18.244 27.569 1.00 34.11 368 PHE A N 1
ATOM 2934 C CA . PHE A 1 368 ? -14.870 19.564 27.652 1.00 34.41 368 PHE A CA 1
ATOM 2935 C C . PHE A 1 368 ? -14.992 20.064 29.096 1.00 36.18 368 PHE A C 1
ATOM 2936 O O . PHE A 1 368 ? -15.588 19.421 29.917 1.00 36.21 368 PHE A O 1
ATOM 2944 N N . GLN A 1 369 ? -14.417 21.227 29.363 1.00 37.88 369 GLN A N 1
ATOM 2945 C CA . GLN A 1 369 ? -14.219 21.699 30.696 1.00 39.99 369 GLN A CA 1
ATOM 2946 C C . GLN A 1 369 ? -15.371 22.583 31.282 1.00 40.64 369 GLN A C 1
ATOM 2947 O O . GLN A 1 369 ? -15.282 22.992 32.434 1.00 42.89 369 GLN A O 1
ATOM 2953 N N . GLN A 1 370 ? -16.410 22.863 30.512 1.00 39.26 370 GLN A N 1
ATOM 2954 C CA . GLN A 1 370 ? -17.488 23.766 30.942 1.00 39.93 370 GLN A CA 1
ATOM 2955 C C . GLN A 1 370 ? -18.863 23.098 30.815 1.00 38.27 370 GLN A C 1
ATOM 2956 O O . GLN A 1 370 ? -18.974 21.936 30.418 1.00 35.83 370 GLN A O 1
ATOM 2962 N N . ASN A 1 371 ? -19.916 23.849 31.151 1.00 39.00 371 ASN A N 1
ATOM 2963 C CA . ASN A 1 371 ? -21.283 23.373 30.939 1.00 38.35 371 ASN A CA 1
ATOM 2964 C C . ASN A 1 371 ? -21.474 23.063 29.450 1.00 37.76 371 ASN A C 1
ATOM 2965 O O . ASN A 1 371 ? -21.184 23.884 28.611 1.00 36.43 371 ASN A O 1
ATOM 2970 N N . ARG A 1 372 ? -21.967 21.860 29.165 1.00 37.11 372 ARG A N 1
ATOM 2971 C CA . ARG A 1 372 ? -22.161 21.382 27.816 1.00 37.24 372 ARG A CA 1
ATOM 2972 C C . ARG A 1 372 ? -23.045 22.185 26.956 1.00 36.14 372 ARG A C 1
ATOM 2973 O O . ARG A 1 372 ? -22.944 22.109 25.755 1.00 35.26 372 ARG A O 1
ATOM 2981 N N . ILE A 1 373 ? -23.932 22.953 27.548 1.00 36.44 373 ILE A N 1
ATOM 2982 C CA . ILE A 1 373 ? -24.793 23.803 26.785 1.00 36.31 373 ILE A CA 1
ATOM 2983 C C . ILE A 1 373 ? -23.932 24.769 25.927 1.00 36.02 373 ILE A C 1
ATOM 2984 O O . ILE A 1 373 ? -24.369 25.253 24.853 1.00 35.70 373 ILE A O 1
ATOM 2989 N N . TYR A 1 374 ? -22.711 25.051 26.383 1.00 34.93 374 TYR A N 1
ATOM 2990 C CA . TYR A 1 374 ? -21.867 25.971 25.677 1.00 35.28 374 TYR A CA 1
ATOM 2991 C C . TYR A 1 374 ? -21.062 25.403 24.521 1.00 33.69 374 TYR A C 1
ATOM 2992 O O . TYR A 1 374 ? -20.479 26.169 23.749 1.00 34.33 374 TYR A O 1
ATOM 3001 N N . MET A 1 375 ? -21.011 24.094 24.420 1.00 31.79 375 MET A N 1
ATOM 3002 C CA . MET A 1 375 ? -20.218 23.420 23.395 1.00 30.86 375 MET A CA 1
ATOM 3003 C C . MET A 1 375 ? -20.549 23.902 22.009 1.00 29.60 375 MET A C 1
ATOM 3004 O O . MET A 1 375 ? -21.718 24.169 21.711 1.00 29.74 375 MET A O 1
ATOM 3009 N N . HIS A 1 376 ? -19.544 24.011 21.170 1.00 29.24 376 HIS A N 1
ATOM 3010 C CA . HIS A 1 376 ? -19.751 24.391 19.742 1.00 28.85 376 HIS A CA 1
ATOM 3011 C C . HIS A 1 376 ? -20.510 23.292 19.055 1.00 27.57 376 HIS A C 1
ATOM 3012 O O . HIS A 1 376 ? -20.261 22.088 19.315 1.00 26.61 376 HIS A O 1
ATOM 3019 N N . PRO A 1 377 ? -21.458 23.667 18.132 1.00 27.84 377 PRO A N 1
ATOM 3020 C CA . PRO A 1 377 ? -22.331 22.680 17.510 1.00 27.12 377 PRO A CA 1
ATOM 3021 C C . PRO A 1 377 ? -21.723 21.691 16.550 1.00 26.62 377 PRO A C 1
ATOM 3022 O O . PRO A 1 377 ? -22.426 20.747 16.103 1.00 25.52 377 PRO A O 1
ATOM 3026 N N . ALA A 1 378 ? -20.467 21.895 16.221 1.00 26.55 378 ALA A N 1
ATOM 3027 C CA . ALA A 1 378 ? -19.721 21.012 15.322 1.00 26.56 378 ALA A CA 1
ATOM 3028 C C . ALA A 1 378 ? -18.894 20.007 16.112 1.00 25.89 378 ALA A C 1
ATOM 3029 O O . ALA A 1 378 ? -18.153 19.255 15.497 1.00 26.19 378 ALA A O 1
ATOM 3031 N N . VAL A 1 379 ? -19.019 20.003 17.447 1.00 25.95 379 VAL A N 1
ATOM 3032 C CA . VAL A 1 379 ? -18.252 19.100 18.294 1.00 26.18 379 VAL A CA 1
ATOM 3033 C C . VAL A 1 379 ? -19.074 17.839 18.631 1.00 25.94 379 VAL A C 1
ATOM 3034 O O . VAL A 1 379 ? -20.197 17.929 19.166 1.00 26.37 379 VAL A O 1
ATOM 3038 N N . LEU A 1 380 ? -18.524 16.678 18.276 1.00 25.33 380 LEU A N 1
ATOM 3039 C CA . LEU A 1 380 ? -19.130 15.388 18.570 1.00 25.27 380 LEU A CA 1
ATOM 3040 C C . LEU A 1 380 ? -19.047 15.002 20.042 1.00 25.51 380 LEU A C 1
ATOM 3041 O O . LEU A 1 380 ? -18.129 15.384 20.738 1.00 26.16 380 LEU A O 1
ATOM 3046 N N . THR A 1 381 ? -20.050 14.264 20.485 1.00 25.94 381 THR A N 1
ATOM 3047 C CA . THR A 1 381 ? -20.120 13.632 21.808 1.00 26.47 381 THR A CA 1
ATOM 3048 C C . THR A 1 381 ? -20.860 12.306 21.619 1.00 26.82 381 THR A C 1
ATOM 3049 O O . THR A 1 381 ? -21.506 12.082 20.564 1.00 25.71 381 THR A O 1
ATOM 3053 N N . ALA A 1 382 ? -20.771 11.429 22.636 1.00 27.35 382 ALA A N 1
ATOM 3054 C CA . ALA A 1 382 ? -21.488 10.155 22.617 1.00 28.20 382 ALA A CA 1
ATOM 3055 C C . ALA A 1 382 ? -22.983 10.433 22.397 1.00 28.33 382 ALA A C 1
ATOM 3056 O O . ALA A 1 382 ? -23.590 9.799 21.573 1.00 28.44 382 ALA A O 1
ATOM 3058 N N . GLY A 1 383 ? -23.552 11.417 23.101 1.00 29.11 383 GLY A N 1
ATOM 3059 C CA . GLY A 1 383 ? -24.940 11.749 22.939 1.00 29.34 383 GLY A CA 1
ATOM 3060 C C . GLY A 1 383 ? -25.269 12.328 21.555 1.00 29.89 383 GLY A C 1
ATOM 3061 O O . GLY A 1 383 ? -26.386 12.170 21.097 1.00 31.75 383 GLY A O 1
ATOM 3062 N N . ARG A 1 384 ? -24.311 12.961 20.873 1.00 28.96 384 ARG A N 1
ATOM 3063 C CA . ARG A 1 384 ? -24.530 13.465 19.479 1.00 27.37 384 ARG A CA 1
ATOM 3064 C C . ARG A 1 384 ? -24.453 12.409 18.405 1.00 27.21 384 ARG A C 1
ATOM 3065 O O . ARG A 1 384 ? -24.821 12.665 17.280 1.00 25.84 384 ARG A O 1
ATOM 3073 N N . ILE A 1 385 ? -24.047 11.176 18.748 1.00 26.55 385 ILE A N 1
ATOM 3074 C CA . ILE A 1 385 ? -24.054 10.089 17.790 1.00 26.94 385 ILE A CA 1
ATOM 3075 C C . ILE A 1 385 ? -25.503 9.894 17.230 1.00 26.10 385 ILE A C 1
ATOM 3076 O O . ILE A 1 385 ? -25.683 9.554 16.030 1.00 24.59 385 ILE A O 1
ATOM 3081 N N . SER A 1 386 ? -26.496 10.163 18.070 1.00 25.32 386 SER A N 1
ATOM 3082 C CA . SER A 1 386 ? -27.895 10.131 17.666 1.00 26.39 386 SER A CA 1
ATOM 3083 C C . SER A 1 386 ? -28.251 11.120 16.498 1.00 26.04 386 SER A C 1
ATOM 3084 O O . SER A 1 386 ? -29.142 10.832 15.736 1.00 26.00 386 SER A O 1
ATOM 3087 N N . GLU A 1 387 ? -27.516 12.241 16.363 1.00 25.67 387 GLU A N 1
ATOM 3088 C CA . GLU A 1 387 ? -27.696 13.200 15.256 1.00 26.10 387 GLU A CA 1
ATOM 3089 C C . GLU A 1 387 ? -27.319 12.502 13.962 1.00 26.13 387 GLU A C 1
ATOM 3090 O O . GLU A 1 387 ? -28.059 12.536 13.001 1.00 27.21 387 GLU A O 1
ATOM 3096 N N . MET A 1 388 ? -26.157 11.856 13.965 1.00 24.74 388 MET A N 1
ATOM 3097 C CA . MET A 1 388 ? -25.734 11.049 12.816 1.00 24.76 388 MET A CA 1
ATOM 3098 C C . MET A 1 388 ? -26.701 9.897 12.577 1.00 25.28 388 MET A C 1
ATOM 3099 O O . MET A 1 388 ? -26.998 9.581 11.425 1.00 25.41 388 MET A O 1
ATOM 3104 N N . GLY A 1 389 ? -27.218 9.285 13.656 1.00 24.61 389 GLY A N 1
ATOM 3105 C CA . GLY A 1 389 ? -28.111 8.148 13.536 1.00 25.16 389 GLY A CA 1
ATOM 3106 C C . GLY A 1 389 ? -29.435 8.525 12.828 1.00 26.12 389 GLY A C 1
ATOM 3107 O O . GLY A 1 389 ? -29.914 7.777 12.012 1.00 26.66 389 GLY A O 1
ATOM 3108 N N . VAL A 1 390 ? -30.028 9.661 13.145 1.00 26.52 390 VAL A N 1
ATOM 3109 C CA . VAL A 1 390 ? -31.249 10.030 12.432 1.00 28.01 390 VAL A CA 1
ATOM 3110 C C . VAL A 1 390 ? -30.981 10.334 10.940 1.00 28.73 390 VAL A C 1
ATOM 3111 O O . VAL A 1 390 ? -31.812 10.056 10.093 1.00 29.82 390 VAL A O 1
ATOM 3115 N N . CYS A 1 391 ? -29.803 10.861 10.604 1.00 28.72 391 CYS A N 1
ATOM 3116 C CA . CYS A 1 391 ? -29.508 11.118 9.186 1.00 29.10 391 CYS A CA 1
ATOM 3117 C C . CYS A 1 391 ? -29.194 9.899 8.316 1.00 29.30 391 CYS A C 1
ATOM 3118 O O . CYS A 1 391 ? -29.608 9.816 7.148 1.00 29.19 391 CYS A O 1
ATOM 3121 N N . PHE A 1 392 ? -28.405 8.962 8.893 1.00 28.75 392 PHE A N 1
ATOM 3122 C CA . PHE A 1 392 ? -27.785 7.848 8.144 1.00 28.95 392 PHE A CA 1
ATOM 3123 C C . PHE A 1 392 ? -28.116 6.457 8.672 1.00 29.12 392 PHE A C 1
ATOM 3124 O O . PHE A 1 392 ? -27.724 5.459 8.043 1.00 30.01 392 PHE A O 1
ATOM 3132 N N . GLY A 1 393 ? -28.822 6.383 9.799 1.00 28.54 393 GLY A N 1
ATOM 3133 C CA . GLY A 1 393 ? -29.056 5.123 10.472 1.00 28.91 393 GLY A CA 1
ATOM 3134 C C . GLY A 1 393 ? -30.442 4.569 10.640 1.00 29.34 393 GLY A C 1
ATOM 3135 O O . GLY A 1 393 ? -30.564 3.505 11.194 1.00 28.98 393 GLY A O 1
ATOM 3136 N N . THR A 1 394 ? -31.479 5.264 10.174 1.00 30.31 394 THR A N 1
ATOM 3137 C CA . THR A 1 394 ? -32.838 4.719 10.244 1.00 30.82 394 THR A CA 1
ATOM 3138 C C . THR A 1 394 ? -33.073 3.795 9.083 1.00 32.90 394 THR A C 1
ATOM 3139 O O . THR A 1 394 ? -33.963 2.924 9.134 1.00 34.05 394 THR A O 1
ATOM 3143 N N . ILE A 1 395 ? -32.294 3.988 8.029 1.00 33.07 395 ILE A N 1
ATOM 3144 C CA . ILE A 1 395 ? -32.275 3.114 6.850 1.00 34.47 395 ILE A CA 1
ATOM 3145 C C . ILE A 1 395 ? -30.819 2.679 6.591 1.00 34.06 395 ILE A C 1
ATOM 3146 O O . ILE A 1 395 ? -29.972 3.529 6.360 1.00 33.05 395 ILE A O 1
ATOM 3151 N N . PRO A 1 396 ? -30.516 1.379 6.668 1.00 35.06 396 PRO A N 1
ATOM 3152 C CA . PRO A 1 396 ? -29.163 0.920 6.308 1.00 35.64 396 PRO A CA 1
ATOM 3153 C C . PRO A 1 396 ? -29.052 0.876 4.781 1.00 37.09 396 PRO A C 1
ATOM 3154 O O . PRO A 1 396 ? -29.781 0.114 4.112 1.00 37.68 396 PRO A O 1
ATOM 3158 N N . VAL A 1 397 ? -28.171 1.693 4.234 1.00 36.91 397 VAL A N 1
ATOM 3159 C CA . VAL A 1 397 ? -28.195 1.926 2.775 1.00 38.68 397 VAL A CA 1
ATOM 3160 C C . VAL A 1 397 ? -27.795 0.724 1.940 1.00 40.96 397 VAL A C 1
ATOM 3161 O O . VAL A 1 397 ? -28.150 0.650 0.766 1.00 42.90 397 VAL A O 1
ATOM 3165 N N . ALA A 1 398 ? -27.071 -0.213 2.547 1.00 41.59 398 ALA A N 1
ATOM 3166 C CA . ALA A 1 398 ? -26.690 -1.466 1.887 1.00 43.54 398 ALA A CA 1
ATOM 3167 C C . ALA A 1 398 ? -27.890 -2.393 1.633 1.00 45.68 398 ALA A C 1
ATOM 3168 O O . ALA A 1 398 ? -27.876 -3.155 0.679 1.00 47.07 398 ALA A O 1
ATOM 3170 N N . ASN A 1 399 ? -28.902 -2.340 2.505 1.00 45.68 399 ASN A N 1
ATOM 3171 C CA . ASN A 1 399 ? -30.147 -3.147 2.357 1.00 47.58 399 ASN A CA 1
ATOM 3172 C C . ASN A 1 399 ? -31.341 -2.347 2.909 1.00 46.40 399 ASN A C 1
ATOM 3173 O O . ASN A 1 399 ? -31.805 -2.632 3.997 1.00 45.83 399 ASN A O 1
ATOM 3178 N N . PRO A 1 400 ? -31.820 -1.327 2.173 1.00 46.27 400 PRO A N 1
ATOM 3179 C CA . PRO A 1 400 ? -32.835 -0.384 2.672 1.00 45.58 400 PRO A CA 1
ATOM 3180 C C . PRO A 1 400 ? -34.113 -0.952 3.257 1.00 45.78 400 PRO A C 1
ATOM 3181 O O . PRO A 1 400 ? -34.686 -0.328 4.149 1.00 44.64 400 PRO A O 1
ATOM 3185 N N . ASP A 1 401 ? -34.550 -2.120 2.779 1.00 47.09 401 ASP A N 1
ATOM 3186 C CA . ASP A 1 401 ? -35.808 -2.734 3.267 1.00 47.82 401 ASP A CA 1
ATOM 3187 C C . ASP A 1 401 ? -35.740 -3.168 4.723 1.00 46.44 401 ASP A C 1
ATOM 3188 O O . ASP A 1 401 ? -36.779 -3.268 5.387 1.00 46.14 401 ASP A O 1
ATOM 3193 N N . ASP A 1 402 ? -34.516 -3.375 5.235 1.00 45.07 402 ASP A N 1
ATOM 3194 C CA . ASP A 1 402 ? -34.332 -3.567 6.658 1.00 43.92 402 ASP A CA 1
ATOM 3195 C C . ASP A 1 402 ? -34.781 -2.368 7.498 1.00 42.06 402 ASP A C 1
ATOM 3196 O O . ASP A 1 402 ? -34.942 -2.528 8.717 1.00 41.12 402 ASP A O 1
ATOM 3201 N N . ALA A 1 403 ? -34.987 -1.177 6.895 1.00 41.17 403 ALA A N 1
ATOM 3202 C CA . ALA A 1 403 ? -35.606 -0.049 7.660 1.00 40.10 403 ALA A CA 1
ATOM 3203 C C . ALA A 1 403 ? -36.914 -0.492 8.335 1.00 40.89 403 ALA A C 1
ATOM 3204 O O . ALA A 1 403 ? -37.236 -0.019 9.420 1.00 39.73 403 ALA A O 1
ATOM 3206 N N . ALA A 1 404 ? -37.650 -1.412 7.698 1.00 42.75 404 ALA A N 1
ATOM 3207 C CA . ALA A 1 404 ? -38.896 -1.922 8.268 1.00 44.04 404 ALA A CA 1
ATOM 3208 C C . ALA A 1 404 ? -38.702 -2.591 9.638 1.00 43.94 404 ALA A C 1
ATOM 3209 O O . ALA A 1 404 ? -39.619 -2.585 10.453 1.00 44.84 404 ALA A O 1
ATOM 3211 N N . LEU A 1 405 ? -37.524 -3.150 9.912 1.00 43.36 405 LEU A N 1
ATOM 3212 C CA . LEU A 1 405 ? -37.240 -3.734 11.245 1.00 42.84 405 LEU A CA 1
ATOM 3213 C C . LEU A 1 405 ? -37.296 -2.659 12.360 1.00 40.95 405 LEU A C 1
ATOM 3214 O O . LEU A 1 405 ? -37.513 -2.951 13.546 1.00 39.53 405 LEU A O 1
ATOM 3219 N N . GLY A 1 406 ? -37.072 -1.420 11.944 1.00 40.20 406 GLY A N 1
ATOM 3220 C CA . GLY A 1 406 ? -37.182 -0.247 12.808 1.00 38.77 406 GLY A CA 1
ATOM 3221 C C . GLY A 1 406 ? -35.864 0.026 13.491 1.00 37.14 406 GLY A C 1
ATOM 3222 O O . GLY A 1 406 ? -35.346 -0.831 14.163 1.00 35.91 406 GLY A O 1
ATOM 3223 N N . SER A 1 407 ? -35.332 1.242 13.324 1.00 36.01 407 SER A N 1
ATOM 3224 C CA . SER A 1 407 ? -34.101 1.647 14.043 1.00 34.96 407 SER A CA 1
ATOM 3225 C C . SER A 1 407 ? -34.383 3.030 14.597 1.00 33.58 407 SER A C 1
ATOM 3226 O O . SER A 1 407 ? -34.698 3.941 13.845 1.00 33.60 407 SER A O 1
ATOM 3229 N N . GLY A 1 408 ? -34.330 3.149 15.927 1.00 32.45 408 GLY A N 1
ATOM 3230 C CA . GLY A 1 408 ? -34.759 4.302 16.647 1.00 31.43 408 GLY A CA 1
ATOM 3231 C C . GLY A 1 408 ? -33.665 5.278 16.965 1.00 30.23 408 GLY A C 1
ATOM 3232 O O . GLY A 1 408 ? -32.722 4.930 17.676 1.00 29.90 408 GLY A O 1
ATOM 3233 N N . HIS A 1 409 ? -33.781 6.510 16.438 1.00 29.57 409 HIS A N 1
ATOM 3234 C CA . HIS A 1 409 ? -32.850 7.593 16.733 1.00 29.27 409 HIS A CA 1
ATOM 3235 C C . HIS A 1 409 ? -33.663 8.809 17.179 1.00 29.06 409 HIS A C 1
ATOM 3236 O O . HIS A 1 409 ? -34.716 9.087 16.613 1.00 28.96 409 HIS A O 1
ATOM 3243 N N . THR A 1 410 ? -33.151 9.503 18.199 1.00 28.78 410 THR A N 1
ATOM 3244 C CA . THR A 1 410 ? -33.891 10.527 18.929 1.00 29.33 410 THR A CA 1
ATOM 3245 C C . THR A 1 410 ? -34.765 11.421 18.064 1.00 30.08 410 THR A C 1
ATOM 3246 O O . THR A 1 410 ? -35.972 11.433 18.218 1.00 29.38 410 THR A O 1
ATOM 3250 N N . LYS A 1 411 ? -34.168 12.151 17.121 1.00 30.18 411 LYS A N 1
ATOM 3251 C CA . LYS A 1 411 ? -34.912 13.184 16.440 1.00 30.71 411 LYS A CA 1
ATOM 3252 C C . LYS A 1 411 ? -36.019 12.696 15.456 1.00 31.50 411 LYS A C 1
ATOM 3253 O O . LYS A 1 411 ? -36.721 13.544 14.853 1.00 33.17 411 LYS A O 1
ATOM 3259 N N . SER A 1 412 ? -36.194 11.369 15.306 1.00 31.06 412 SER A N 1
ATOM 3260 C CA . SER A 1 412 ? -37.282 10.853 14.545 1.00 31.90 412 SER A CA 1
ATOM 3261 C C . SER A 1 412 ? -38.584 11.247 15.190 1.00 32.84 412 SER A C 1
ATOM 3262 O O . SER A 1 412 ? -39.595 11.299 14.509 1.00 33.34 412 SER A O 1
ATOM 3265 N N . ILE A 1 413 ? -38.545 11.526 16.507 1.00 32.67 413 ILE A N 1
ATOM 3266 C CA . ILE A 1 413 ? -39.673 12.110 17.237 1.00 34.04 413 ILE A CA 1
ATOM 3267 C C . ILE A 1 413 ? -40.267 13.350 16.584 1.00 34.83 413 ILE A C 1
ATOM 3268 O O . ILE A 1 413 ? -41.477 13.561 16.666 1.00 36.15 413 ILE A O 1
ATOM 3273 N N . LEU A 1 414 ? -39.436 14.177 15.942 1.00 34.54 414 LEU A N 1
ATOM 3274 C CA . LEU A 1 414 ? -39.899 15.393 15.305 1.00 35.57 414 LEU A CA 1
ATOM 3275 C C . LEU A 1 414 ? -40.760 15.111 14.055 1.00 36.67 414 LEU A C 1
ATOM 3276 O O . LEU A 1 414 ? -41.420 16.000 13.571 1.00 37.76 414 LEU A O 1
ATOM 3281 N N . ASN A 1 415 ? -40.705 13.881 13.545 1.00 36.59 415 ASN A N 1
ATOM 3282 C CA . ASN A 1 415 ? -41.638 13.393 12.521 1.00 37.77 415 ASN A CA 1
ATOM 3283 C C . ASN A 1 415 ? -43.026 13.013 13.092 1.00 39.21 415 ASN A C 1
ATOM 3284 O O . ASN A 1 415 ? -43.954 12.785 12.323 1.00 39.99 415 ASN A O 1
ATOM 3289 N N . LEU A 1 416 ? -43.174 12.935 14.424 1.00 39.07 416 LEU A N 1
ATOM 3290 C CA . LEU A 1 416 ? -44.494 12.645 15.018 1.00 40.88 416 LEU A CA 1
ATOM 3291 C C . LEU A 1 416 ? -45.343 13.892 14.889 1.00 42.40 416 LEU A C 1
ATOM 3292 O O . LEU A 1 416 ? -44.831 14.993 15.152 1.00 41.09 416 LEU A O 1
ATOM 3297 N N . ARG A 1 417 ? -46.626 13.717 14.510 1.00 44.39 417 ARG A N 1
ATOM 3298 C CA . ARG A 1 417 ? -47.527 14.867 14.275 1.00 46.97 417 ARG A CA 1
ATOM 3299 C C . ARG A 1 417 ? -47.745 15.665 15.537 1.00 47.64 417 ARG A C 1
ATOM 3300 O O . ARG A 1 417 ? -47.650 15.131 16.641 1.00 47.19 417 ARG A O 1
ATOM 3308 N N . THR A 1 418 ? -48.029 16.946 15.360 1.00 49.60 418 THR A N 1
ATOM 3309 C CA . THR A 1 418 ? -48.364 17.830 16.453 1.00 50.96 418 THR A CA 1
ATOM 3310 C C . THR A 1 418 ? -49.830 18.281 16.426 1.00 54.53 418 THR A C 1
ATOM 3311 O O . THR A 1 418 ? -50.255 18.970 17.332 1.00 55.26 418 THR A O 1
ATOM 3315 N N . ASN A 1 419 ? -50.598 17.884 15.406 1.00 57.22 419 ASN A N 1
ATOM 3316 C CA . ASN A 1 419 ? -51.988 18.412 15.238 1.00 60.71 419 ASN A CA 1
ATOM 3317 C C . ASN A 1 419 ? -53.012 17.797 16.196 1.00 62.25 419 ASN A C 1
ATOM 3318 O O . ASN A 1 419 ? -52.777 16.738 16.790 1.00 61.52 419 ASN A O 1
ATOM 3323 N N . THR A 1 420 ? -54.145 18.471 16.368 1.00 65.06 420 THR A N 1
ATOM 3324 C CA . THR A 1 420 ? -55.152 17.996 17.349 1.00 66.73 420 THR A CA 1
ATOM 3325 C C . THR A 1 420 ? -55.987 16.829 16.826 1.00 68.17 420 THR A C 1
ATOM 3326 O O . THR A 1 420 ? -56.573 16.117 17.633 1.00 69.27 420 THR A O 1
ATOM 3330 N N . GLU A 1 421 ? -56.038 16.618 15.502 1.00 68.79 421 GLU A N 1
ATOM 3331 C CA . GLU A 1 421 ? -56.765 15.461 14.916 1.00 69.95 421 GLU A CA 1
ATOM 3332 C C . GLU A 1 421 ? -56.190 14.128 15.437 1.00 68.17 421 GLU A C 1
ATOM 3333 O O . GLU A 1 421 ? -56.928 13.151 15.594 1.00 69.52 421 GLU A O 1
ATOM 3339 N N . THR A 1 422 ? -54.876 14.111 15.685 1.00 64.94 422 THR A N 1
ATOM 3340 C CA . THR A 1 422 ? -54.188 12.998 16.343 1.00 62.85 422 THR A CA 1
ATOM 3341 C C . THR A 1 422 ? -53.778 13.342 17.792 1.00 60.75 422 THR A C 1
ATOM 3342 O O . THR A 1 422 ? -53.096 12.578 18.418 1.00 59.70 422 THR A O 1
ATOM 3346 N N . ASN A 1 423 ? -54.206 14.479 18.324 1.00 60.47 423 ASN A N 1
ATOM 3347 C CA . ASN A 1 423 ? -53.848 14.920 19.709 1.00 58.89 423 ASN A CA 1
ATOM 3348 C C . ASN A 1 423 ? -52.345 15.005 20.051 1.00 55.21 423 ASN A C 1
ATOM 3349 O O . ASN A 1 423 ? -51.890 14.633 21.151 1.00 54.78 423 ASN A O 1
ATOM 3354 N N . ASN A 1 424 ? -51.589 15.515 19.091 1.00 52.54 424 ASN A N 1
ATOM 3355 C CA . ASN A 1 424 ? -50.190 15.836 19.259 1.00 49.04 424 ASN A CA 1
ATOM 3356 C C . ASN A 1 424 ? -49.332 14.681 19.855 1.00 46.60 424 ASN A C 1
ATOM 3357 O O . ASN A 1 424 ? -48.775 14.800 20.942 1.00 45.19 424 ASN A O 1
ATOM 3362 N N . PRO A 1 425 ? -49.224 13.567 19.118 1.00 45.37 425 PRO A N 1
ATOM 3363 C CA . PRO A 1 425 ? -48.415 12.481 19.587 1.00 44.00 425 PRO A CA 1
ATOM 3364 C C . PRO A 1 425 ? -46.946 12.859 19.712 1.00 41.63 425 PRO A C 1
ATOM 3365 O O . PRO A 1 425 ? -46.246 12.182 20.410 1.00 40.54 425 PRO A O 1
ATOM 3369 N N . CYS A 1 426 ? -46.505 13.930 19.031 1.00 41.03 426 CYS A N 1
ATOM 3370 C CA . CYS A 1 426 ? -45.179 14.439 19.221 1.00 39.60 426 CYS A CA 1
ATOM 3371 C C . CYS A 1 426 ? -45.004 14.872 20.669 1.00 39.42 426 CYS A C 1
ATOM 3372 O O . CYS A 1 426 ? -44.078 14.397 21.381 1.00 38.06 426 CYS A O 1
ATOM 3375 N N . ALA A 1 427 ? -45.881 15.771 21.106 1.00 40.28 427 ALA A N 1
ATOM 3376 C CA . ALA A 1 427 ? -45.768 16.313 22.453 1.00 40.50 427 ALA A CA 1
ATOM 3377 C C . ALA A 1 427 ? -46.016 15.203 23.494 1.00 40.97 427 ALA A C 1
ATOM 3378 O O . ALA A 1 427 ? -45.297 15.096 24.483 1.00 40.48 427 ALA A O 1
ATOM 3380 N N . ARG A 1 428 ? -46.996 14.346 23.274 1.00 42.04 428 ARG A N 1
ATOM 3381 C CA . ARG A 1 428 ? -47.209 13.286 24.257 1.00 42.82 428 ARG A CA 1
ATOM 3382 C C . ARG A 1 428 ? -45.925 12.484 24.502 1.00 40.93 428 ARG A C 1
ATOM 3383 O O . ARG A 1 428 ? -45.608 12.176 25.648 1.00 41.16 428 ARG A O 1
ATOM 3391 N N . THR A 1 429 ? -45.205 12.186 23.433 1.00 39.46 429 THR A N 1
ATOM 3392 C CA . THR A 1 429 ? -44.046 11.329 23.492 1.00 38.08 429 THR A CA 1
ATOM 3393 C C . THR A 1 429 ? -42.827 12.031 24.131 1.00 36.87 429 THR A C 1
ATOM 3394 O O . THR A 1 429 ? -42.064 11.391 24.879 1.00 37.41 429 THR A O 1
ATOM 3398 N N . ILE A 1 430 ? -42.632 13.320 23.825 1.00 36.02 430 ILE A N 1
ATOM 3399 C CA . ILE A 1 430 ? -41.610 14.154 24.467 1.00 34.99 430 ILE A CA 1
ATOM 3400 C C . ILE A 1 430 ? -41.794 14.184 25.981 1.00 35.40 430 ILE A C 1
ATOM 3401 O O . ILE A 1 430 ? -40.862 14.001 26.720 1.00 34.44 430 ILE A O 1
ATOM 3406 N N . VAL A 1 431 ? -43.031 14.421 26.410 1.00 36.88 431 VAL A N 1
ATOM 3407 C CA . VAL A 1 431 ? -43.425 14.510 27.824 1.00 37.61 431 VAL A CA 1
ATOM 3408 C C . VAL A 1 431 ? -43.200 13.186 28.568 1.00 37.73 431 VAL A C 1
ATOM 3409 O O . VAL A 1 431 ? -42.686 13.165 29.717 1.00 37.36 431 VAL A O 1
ATOM 3413 N N . LYS A 1 432 ? -43.586 12.091 27.923 1.00 38.01 432 LYS A N 1
ATOM 3414 C CA . LYS A 1 432 ? -43.448 10.803 28.530 1.00 38.65 432 LYS A CA 1
ATOM 3415 C C . LYS A 1 432 ? -41.958 10.512 28.700 1.00 37.13 432 LYS A C 1
ATOM 3416 O O . LYS A 1 432 ? -41.584 9.945 29.728 1.00 37.57 432 LYS A O 1
ATOM 3422 N N . LEU A 1 433 ? -41.104 10.934 27.755 1.00 35.62 433 LEU A N 1
ATOM 3423 C CA . LEU A 1 433 ? -39.649 10.748 27.938 1.00 34.75 433 LEU A CA 1
ATOM 3424 C C . LEU A 1 433 ? -39.079 11.590 29.082 1.00 34.98 433 LEU A C 1
ATOM 3425 O O . LEU A 1 433 ? -38.184 11.128 29.816 1.00 34.54 433 LEU A O 1
ATOM 3430 N N . PHE A 1 434 ? -39.576 12.806 29.215 1.00 35.27 434 PHE A N 1
ATOM 3431 C CA . PHE A 1 434 ? -39.201 13.664 30.299 1.00 35.79 434 PHE A CA 1
ATOM 3432 C C . PHE A 1 434 ? -39.591 13.016 31.651 1.00 37.11 434 PHE A C 1
ATOM 3433 O O . PHE A 1 434 ? -38.778 12.947 32.519 1.00 37.45 434 PHE A O 1
ATOM 3441 N N . GLU A 1 435 ? -40.822 12.537 31.775 1.00 38.28 435 GLU A N 1
ATOM 3442 C CA . GLU A 1 435 ? -41.314 11.964 33.010 1.00 40.09 435 GLU A CA 1
ATOM 3443 C C . GLU A 1 435 ? -40.466 10.760 33.357 1.00 39.96 435 GLU A C 1
ATOM 3444 O O . GLU A 1 435 ? -40.056 10.580 34.501 1.00 39.83 435 GLU A O 1
ATOM 3450 N N . ILE A 1 436 ? -40.157 9.955 32.350 1.00 39.59 436 ILE A N 1
ATOM 3451 C CA . ILE A 1 436 ? -39.284 8.801 32.545 1.00 39.72 436 ILE A CA 1
ATOM 3452 C C . ILE A 1 436 ? -37.877 9.229 33.025 1.00 39.76 436 ILE A C 1
ATOM 3453 O O . ILE A 1 436 ? -37.356 8.640 34.016 1.00 40.15 436 ILE A O 1
ATOM 3458 N N . GLN A 1 437 ? -37.258 10.219 32.368 1.00 39.25 437 GLN A N 1
ATOM 3459 C CA A GLN A 1 437 ? -35.934 10.738 32.819 0.70 39.23 437 GLN A CA 1
ATOM 3460 C CA B GLN A 1 437 ? -35.957 10.731 32.802 0.30 39.19 437 GLN A CA 1
ATOM 3461 C C . GLN A 1 437 ? -36.033 11.217 34.260 1.00 40.73 437 GLN A C 1
ATOM 3462 O O . GLN A 1 437 ? -35.101 10.973 35.083 1.00 40.58 437 GLN A O 1
ATOM 3473 N N . LYS A 1 438 ? -37.124 11.900 34.572 1.00 41.69 438 LYS A N 1
ATOM 3474 C CA . LYS A 1 438 ? -37.295 12.513 35.868 1.00 43.72 438 LYS A CA 1
ATOM 3475 C C . LYS A 1 438 ? -37.452 11.500 36.999 1.00 45.12 438 LYS A C 1
ATOM 3476 O O . LYS A 1 438 ? -36.974 11.743 38.109 1.00 46.33 438 LYS A O 1
ATOM 3482 N N . THR A 1 439 ? -38.136 10.391 36.719 1.00 45.81 439 THR A N 1
ATOM 3483 C CA . THR A 1 439 ? -38.344 9.316 37.688 1.00 47.78 439 THR A CA 1
ATOM 3484 C C . THR A 1 439 ? -37.009 8.735 38.154 1.00 48.86 439 THR A C 1
ATOM 3485 O O . THR A 1 439 ? -36.810 8.480 39.344 1.00 51.04 439 THR A O 1
ATOM 3489 N N . GLY A 1 440 ? -36.106 8.549 37.217 1.00 48.35 440 GLY A N 1
ATOM 3490 C CA . GLY A 1 440 ? -34.851 7.888 37.472 1.00 49.34 440 GLY A CA 1
ATOM 3491 C C . GLY A 1 440 ? -33.634 8.732 37.805 1.00 49.93 440 GLY A C 1
ATOM 3492 O O . GLY A 1 440 ? -32.661 8.190 38.343 1.00 50.51 440 GLY A O 1
ATOM 3493 N N . PHE A 1 441 ? -33.662 10.025 37.494 1.00 50.20 441 PHE A N 1
ATOM 3494 C CA . PHE A 1 441 ? -32.497 10.887 37.664 1.00 51.05 441 PHE A CA 1
ATOM 3495 C C . PHE A 1 441 ? -32.885 12.301 38.000 1.00 52.25 441 PHE A C 1
ATOM 3496 O O . PHE A 1 441 ? -34.015 12.708 37.753 1.00 52.35 441 PHE A O 1
ATOM 3504 N N . ASN A 1 442 ? -31.915 13.057 38.541 1.00 53.74 442 ASN A N 1
ATOM 3505 C CA . ASN A 1 442 ? -32.084 14.486 38.824 1.00 55.05 442 ASN A CA 1
ATOM 3506 C C . ASN A 1 442 ? -31.993 15.313 37.531 1.00 53.86 442 ASN A C 1
ATOM 3507 O O . ASN A 1 442 ? -30.956 15.381 36.939 1.00 53.63 442 ASN A O 1
ATOM 3512 N N . ILE A 1 443 ? -33.099 15.925 37.123 1.00 54.39 443 ILE A N 1
ATOM 3513 C CA . ILE A 1 443 ? -33.188 16.774 35.916 1.00 53.37 443 ILE A CA 1
ATOM 3514 C C . ILE A 1 443 ? -32.217 17.932 35.993 1.00 53.61 443 ILE A C 1
ATOM 3515 O O . ILE A 1 443 ? -31.354 18.107 35.109 1.00 52.51 443 ILE A O 1
ATOM 3520 N N . GLN A 1 444 ? -32.357 18.690 37.079 1.00 55.20 444 GLN A N 1
ATOM 3521 C CA A GLN A 1 444 ? -31.569 19.910 37.309 0.50 55.71 444 GLN A CA 1
ATOM 3522 C CA B GLN A 1 444 ? -31.546 19.905 37.348 0.50 55.87 444 GLN A CA 1
ATOM 3523 C C . GLN A 1 444 ? -30.044 19.696 37.303 1.00 55.44 444 GLN A C 1
ATOM 3524 O O . GLN A 1 444 ? -29.314 20.637 37.041 1.00 55.89 444 GLN A O 1
ATOM 3535 N N . ASP A 1 445 ? -29.565 18.473 37.567 1.00 55.33 445 ASP A N 1
ATOM 3536 C CA . ASP A 1 445 ? -28.099 18.198 37.508 1.00 55.07 445 ASP A CA 1
ATOM 3537 C C . ASP A 1 445 ? -27.497 17.892 36.131 1.00 53.19 445 ASP A C 1
ATOM 3538 O O . ASP A 1 445 ? -26.240 17.828 35.980 1.00 53.22 445 ASP A O 1
ATOM 3543 N N . MET A 1 446 ? -28.350 17.687 35.143 1.00 51.30 446 MET A N 1
ATOM 3544 C CA . MET A 1 446 ? -27.875 17.423 33.803 1.00 49.36 446 MET A CA 1
ATOM 3545 C C . MET A 1 446 ? -27.667 18.755 33.100 1.00 47.93 446 MET A C 1
ATOM 3546 O O . MET A 1 446 ? -28.525 19.612 33.168 1.00 47.76 446 MET A O 1
ATOM 3551 N N . ASP A 1 447 ? -26.524 18.917 32.420 1.00 46.29 447 ASP A N 1
ATOM 3552 C CA . ASP A 1 447 ? -26.311 20.080 31.555 1.00 45.34 447 ASP A CA 1
ATOM 3553 C C . ASP A 1 447 ? -27.380 20.070 30.444 1.00 43.71 447 ASP A C 1
ATOM 3554 O O . ASP A 1 447 ? -27.908 21.079 30.081 1.00 43.54 447 ASP A O 1
ATOM 3559 N N . ILE A 1 448 ? -27.676 18.891 29.934 1.00 42.69 448 ILE A N 1
ATOM 3560 C CA . ILE A 1 448 ? -28.508 18.723 28.742 1.00 41.57 448 ILE A CA 1
ATOM 3561 C C . ILE A 1 448 ? -29.620 17.736 28.956 1.00 40.25 448 ILE A C 1
ATOM 3562 O O . ILE A 1 448 ? -29.334 16.561 29.247 1.00 40.15 448 ILE A O 1
ATOM 3567 N N . VAL A 1 449 ? -30.870 18.189 28.803 1.00 39.19 449 VAL A N 1
ATOM 3568 C CA . VAL A 1 449 ? -32.054 17.309 28.894 1.00 38.04 449 VAL A CA 1
ATOM 3569 C C . VAL A 1 449 ? -32.593 17.152 27.459 1.00 37.07 449 VAL A C 1
ATOM 3570 O O . VAL A 1 449 ? -33.229 18.083 26.936 1.00 35.91 449 VAL A O 1
ATOM 3574 N N . ALA A 1 450 ? -32.307 15.988 26.837 1.00 34.75 450 ALA A N 1
ATOM 3575 C CA . ALA A 1 450 ? -32.730 15.709 25.446 1.00 34.48 450 ALA A CA 1
ATOM 3576 C C . ALA A 1 450 ? -34.217 16.025 25.152 1.00 34.39 450 ALA A C 1
ATOM 3577 O O . ALA A 1 450 ? -34.529 16.610 24.151 1.00 34.45 450 ALA A O 1
ATOM 3579 N N . SER A 1 451 ? -35.102 15.627 26.040 1.00 34.10 451 SER A N 1
ATOM 3580 C CA . SER A 1 451 ? -36.549 15.857 25.853 1.00 34.47 451 SER A CA 1
ATOM 3581 C C . SER A 1 451 ? -36.895 17.332 25.856 1.00 35.02 451 SER A C 1
ATOM 3582 O O . SER A 1 451 ? -37.805 17.738 25.149 1.00 35.32 451 SER A O 1
ATOM 3585 N N . GLU A 1 452 ? -36.179 18.134 26.648 1.00 35.00 452 GLU A N 1
ATOM 3586 C CA . GLU A 1 452 ? -36.344 19.607 26.615 1.00 36.16 452 GLU A CA 1
ATOM 3587 C C . GLU A 1 452 ? -35.871 20.232 25.288 1.00 36.55 452 GLU A C 1
ATOM 3588 O O . GLU A 1 452 ? -36.557 21.121 24.753 1.00 37.12 452 GLU A O 1
ATOM 3594 N N . HIS A 1 453 ? -34.726 19.748 24.764 1.00 35.93 453 HIS A N 1
ATOM 3595 C CA A HIS A 1 453 ? -34.178 20.149 23.452 0.50 35.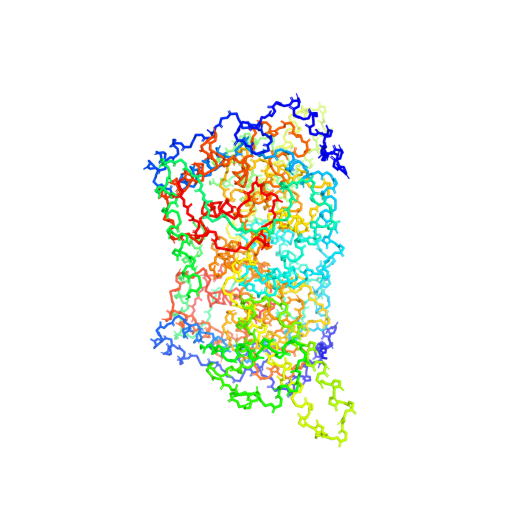57 453 HIS A CA 1
ATOM 3596 C CA B HIS A 1 453 ? -34.232 20.210 23.453 0.50 35.73 453 HIS A CA 1
ATOM 3597 C C . HIS A 1 453 ? -35.254 19.813 22.396 1.00 35.98 453 HIS A C 1
ATOM 3598 O O . HIS A 1 453 ? -35.553 20.614 21.522 1.00 36.44 453 HIS A O 1
ATOM 3611 N N . LEU A 1 454 ? -35.834 18.605 22.505 1.00 35.32 454 LEU A N 1
ATOM 3612 C CA . LEU A 1 454 ? -36.881 18.203 21.571 1.00 35.74 454 LEU A CA 1
ATOM 3613 C C . LEU A 1 454 ? -38.123 19.125 21.641 1.00 36.48 454 LEU A C 1
ATOM 3614 O O . LEU A 1 454 ? -38.617 19.522 20.625 1.00 37.29 454 LEU A O 1
ATOM 3619 N N . LEU A 1 455 ? -38.601 19.449 22.831 1.00 36.81 455 LEU A N 1
ATOM 3620 C CA . LEU A 1 455 ? -39.737 20.377 22.982 1.00 37.69 455 LEU A CA 1
ATOM 3621 C C . LEU A 1 455 ? -39.461 21.755 22.389 1.00 38.52 455 LEU A C 1
ATOM 3622 O O . LEU A 1 455 ? -40.306 22.343 21.715 1.00 38.56 455 LEU A O 1
ATOM 3627 N N . HIS A 1 456 ? -38.275 22.252 22.664 1.00 38.54 456 HIS A N 1
ATOM 3628 C CA . HIS A 1 456 ? -37.827 23.555 22.188 1.00 39.93 456 HIS A CA 1
ATOM 3629 C C . HIS A 1 456 ? -37.950 23.600 20.677 1.00 40.04 456 HIS A C 1
ATOM 3630 O O . HIS A 1 456 ? -38.575 24.474 20.129 1.00 40.89 456 HIS A O 1
ATOM 3637 N N . GLN A 1 457 ? -37.376 22.600 20.040 1.00 39.61 457 GLN A N 1
ATOM 3638 C CA . GLN A 1 457 ? -37.418 22.445 18.605 1.00 40.36 457 GLN A CA 1
ATOM 3639 C C . GLN A 1 457 ? -38.805 22.310 18.040 1.00 40.84 457 GLN A C 1
ATOM 3640 O O . GLN A 1 457 ? -39.041 22.820 16.987 1.00 41.27 457 GLN A O 1
ATOM 3646 N N . SER A 1 458 ? -39.698 21.597 18.730 1.00 40.66 458 SER A N 1
ATOM 3647 C CA . SER A 1 458 ? -41.080 21.544 18.311 1.00 41.60 458 SER A CA 1
ATOM 3648 C C . SER A 1 458 ? -41.703 22.912 18.453 1.00 42.85 458 SER A C 1
ATOM 3649 O O . SER A 1 458 ? -42.490 23.296 17.623 1.00 44.71 458 SER A O 1
ATOM 3652 N N . LEU A 1 459 ? -41.348 23.645 19.496 1.00 43.22 459 LEU A N 1
ATOM 3653 C CA . LEU A 1 459 ? -41.906 24.994 19.742 1.00 45.04 459 LEU A CA 1
ATOM 3654 C C . LEU A 1 459 ? -41.411 26.074 18.740 1.00 45.80 459 LEU A C 1
ATOM 3655 O O . LEU A 1 459 ? -42.136 27.060 18.492 1.00 47.39 459 LEU A O 1
ATOM 3660 N N . VAL A 1 460 ? -40.202 25.901 18.181 1.00 44.98 460 VAL A N 1
ATOM 3661 C CA . VAL A 1 460 ? -39.728 26.819 17.173 1.00 46.12 460 VAL A CA 1
ATOM 3662 C C . VAL A 1 460 ? -40.451 26.544 15.830 1.00 46.98 460 VAL A C 1
ATOM 3663 O O . VAL A 1 460 ? -40.476 27.409 14.977 1.00 48.67 460 VAL A O 1
ATOM 3667 N N . GLY A 1 461 ? -41.041 25.357 15.685 1.00 46.32 461 GLY A N 1
ATOM 3668 C CA . GLY A 1 461 ? -41.838 24.989 14.538 1.00 46.89 461 GLY A CA 1
ATOM 3669 C C . GLY A 1 461 ? -41.249 23.905 13.672 1.00 45.95 461 GLY A C 1
ATOM 3670 O O . GLY A 1 461 ? -41.771 23.670 12.572 1.00 47.04 461 GLY A O 1
ATOM 3671 N N . LYS A 1 462 ? -40.186 23.235 14.132 1.00 43.81 462 LYS A N 1
ATOM 3672 C CA . LYS A 1 462 ? -39.584 22.177 13.347 1.00 43.15 462 LYS A CA 1
ATOM 3673 C C . LYS A 1 462 ? -40.540 21.016 13.299 1.00 42.74 462 LYS A C 1
ATOM 3674 O O . LYS A 1 462 ? -41.056 20.602 14.325 1.00 42.97 462 LYS A O 1
ATOM 3680 N N . GLN A 1 463 ? -40.772 20.515 12.104 1.00 42.58 463 GLN A N 1
ATOM 3681 C CA . GLN A 1 463 ? -41.573 19.340 11.875 1.00 42.84 463 GLN A CA 1
ATOM 3682 C C . GLN A 1 463 ? -40.807 18.213 11.137 1.00 41.13 463 GLN A C 1
ATOM 3683 O O . GLN A 1 463 ? -41.421 17.291 10.607 1.00 41.67 463 GLN A O 1
ATOM 3689 N N . SER A 1 464 ? -39.476 18.314 11.126 1.00 39.17 464 SER A N 1
ATOM 3690 C CA . SER A 1 464 ? -38.583 17.337 10.572 1.00 37.67 464 SER A CA 1
ATOM 3691 C C . SER A 1 464 ? -37.223 17.561 11.209 1.00 36.17 464 SER A C 1
ATOM 3692 O O . SER A 1 464 ? -36.879 18.728 11.539 1.00 35.88 464 SER A O 1
ATOM 3695 N N . PRO A 1 465 ? -36.444 16.464 11.396 1.00 34.17 465 PRO A N 1
ATOM 3696 C CA . PRO A 1 465 ? -35.057 16.602 11.822 1.00 32.48 465 PRO A CA 1
ATOM 3697 C C . PRO A 1 465 ? -34.122 17.272 10.811 1.00 31.78 465 PRO A C 1
ATOM 3698 O O . PRO A 1 465 ? -33.036 17.691 11.211 1.00 29.11 465 PRO A O 1
ATOM 3702 N N . PHE A 1 466 ? -34.553 17.372 9.520 1.00 32.67 466 PHE A N 1
ATOM 3703 C CA . PHE A 1 466 ? -33.718 17.910 8.456 1.00 32.88 466 PHE A CA 1
ATOM 3704 C C . PHE A 1 466 ? -33.912 19.389 8.161 1.00 33.27 466 PHE A C 1
ATOM 3705 O O . PHE A 1 466 ? -33.314 19.887 7.244 1.00 33.26 466 PHE A O 1
ATOM 3713 N N . GLN A 1 467 ? -34.723 20.055 8.960 1.00 33.62 467 GLN A N 1
ATOM 3714 C CA . GLN A 1 467 ? -34.880 21.495 8.917 1.00 34.85 467 GLN A CA 1
ATOM 3715 C C . GLN A 1 467 ? -33.822 22.193 9.720 1.00 34.03 467 GLN A C 1
ATOM 3716 O O . GLN A 1 467 ? -33.428 21.713 10.744 1.00 34.38 467 GLN A O 1
ATOM 3722 N N . ASN A 1 468 ? -33.352 23.323 9.232 1.00 34.83 468 ASN A N 1
ATOM 3723 C CA . ASN A 1 468 ? -32.428 24.207 9.954 1.00 34.57 468 ASN A CA 1
ATOM 3724 C C . ASN A 1 468 ? -33.292 25.317 10.456 1.00 35.43 468 ASN A C 1
ATOM 3725 O O . ASN A 1 468 ? -34.096 25.898 9.674 1.00 36.96 468 ASN A O 1
ATOM 3730 N N . ALA A 1 469 ? -33.163 25.649 11.740 1.00 35.23 469 ALA A N 1
ATOM 3731 C CA . ALA A 1 469 ? -34.046 26.674 12.338 1.00 36.87 469 ALA A CA 1
ATOM 3732 C C . ALA A 1 469 ? -33.278 27.891 12.848 1.00 38.03 469 ALA A C 1
ATOM 3733 O O . ALA A 1 469 ? -33.821 28.668 13.669 1.00 38.94 469 ALA A O 1
ATOM 3735 N N . TYR A 1 470 ? -32.050 28.079 12.356 1.00 38.63 470 TYR A N 1
ATOM 3736 C CA . TYR A 1 470 ? -31.227 29.195 12.789 1.00 39.93 470 TYR A CA 1
ATOM 3737 C C . TYR A 1 470 ? -31.922 30.553 12.598 1.00 42.58 470 TYR A C 1
ATOM 3738 O O . TYR A 1 470 ? -31.867 31.339 13.519 1.00 42.63 470 TYR A O 1
ATOM 3747 N N . ASN A 1 471 ? -32.572 30.802 11.442 1.00 44.62 471 ASN A N 1
ATOM 3748 C CA . ASN A 1 471 ? -33.269 32.112 11.150 1.00 47.82 471 ASN A CA 1
ATOM 3749 C C . ASN A 1 471 ? -34.722 32.244 11.605 1.00 48.73 471 ASN A C 1
ATOM 3750 O O . ASN A 1 471 ? -35.428 33.091 11.132 1.00 50.16 471 ASN A O 1
ATOM 3755 N N . VAL A 1 472 ? -35.159 31.373 12.502 1.00 48.36 472 VAL A N 1
ATOM 3756 C CA . VAL A 1 472 ? -36.465 31.474 13.150 1.00 49.48 472 VAL A CA 1
ATOM 3757 C C . VAL A 1 472 ? -36.283 32.532 14.262 1.00 50.91 472 VAL A C 1
ATOM 3758 O O . VAL A 1 472 ? -35.292 32.496 15.014 1.00 49.73 472 VAL A O 1
ATOM 3762 N N . LYS A 1 473 ? -37.242 33.461 14.341 1.00 53.40 473 LYS A N 1
ATOM 3763 C CA . LYS A 1 473 ? -37.179 34.611 15.231 1.00 55.55 473 LYS A CA 1
ATOM 3764 C C . LYS A 1 473 ? -38.185 34.476 16.367 1.00 56.47 473 LYS A C 1
ATOM 3765 O O . LYS A 1 473 ? -39.324 33.997 16.169 1.00 56.48 473 LYS A O 1
ATOM 3771 N N . GLY A 1 474 ? -37.747 34.901 17.557 1.00 57.30 474 GLY A N 1
ATOM 3772 C CA . GLY A 1 474 ? -38.572 34.910 18.758 1.00 58.43 474 GLY A CA 1
ATOM 3773 C C . GLY A 1 474 ? -38.001 34.018 19.845 1.00 57.37 474 GLY A C 1
ATOM 3774 O O . GLY A 1 474 ? -36.892 33.546 19.750 1.00 55.89 474 GLY A O 1
ATOM 3775 N N . ASN A 1 475 ? -38.800 33.809 20.880 1.00 58.55 475 ASN A N 1
ATOM 3776 C CA . ASN A 1 475 ? -38.433 33.024 22.036 1.00 58.11 475 ASN A CA 1
ATOM 3777 C C . ASN A 1 475 ? -39.408 31.852 22.077 1.00 57.74 475 ASN A C 1
ATOM 3778 O O . ASN A 1 475 ? -40.604 32.029 22.380 1.00 58.88 475 ASN A O 1
ATOM 3783 N N . ALA A 1 476 ? -38.915 30.661 21.732 1.00 56.25 476 ALA A N 1
ATOM 3784 C CA . ALA A 1 476 ? -39.742 29.443 21.767 1.00 55.94 476 ALA A CA 1
ATOM 3785 C C . ALA A 1 476 ? -40.444 29.285 23.119 1.00 56.61 476 ALA A C 1
ATOM 3786 O O . ALA A 1 476 ? -41.633 28.973 23.175 1.00 57.08 476 ALA A O 1
ATOM 3788 N N . THR A 1 477 ? -39.694 29.546 24.185 1.00 56.93 477 THR A N 1
ATOM 3789 C CA . THR A 1 477 ? -40.146 29.341 25.563 1.00 58.03 477 THR A CA 1
ATOM 3790 C C . THR A 1 477 ? -41.240 30.293 26.090 1.00 60.13 477 THR A C 1
ATOM 3791 O O . THR A 1 477 ? -41.665 30.159 27.246 1.00 60.71 477 THR A O 1
ATOM 3795 N N . SER A 1 478 ? -41.670 31.244 25.249 1.00 61.06 478 SER A N 1
ATOM 3796 C CA . SER A 1 478 ? -42.771 32.146 25.539 1.00 63.24 478 SER A CA 1
ATOM 3797 C C . SER A 1 478 ? -44.110 31.574 25.094 1.00 63.69 478 SER A C 1
ATOM 3798 O O . SER A 1 478 ? -45.129 32.162 25.357 1.00 65.16 478 SER A O 1
ATOM 3801 N N . ALA A 1 479 ? -44.104 30.428 24.418 1.00 62.42 479 ALA A N 1
ATOM 3802 C CA . ALA A 1 479 ? -45.335 29.858 23.892 1.00 63.05 479 ALA A CA 1
ATOM 3803 C C . ALA A 1 479 ? -46.413 29.667 24.951 1.00 64.31 479 ALA A C 1
ATOM 3804 O O . ALA A 1 479 ? -46.129 29.280 26.084 1.00 63.65 479 ALA A O 1
ATOM 3806 N N . ASN A 1 480 ? -47.647 29.965 24.548 1.00 66.16 480 ASN A N 1
ATOM 3807 C CA . ASN A 1 480 ? -48.827 29.658 25.333 1.00 67.56 480 ASN A CA 1
ATOM 3808 C C . ASN A 1 480 ? -49.254 28.206 25.092 1.00 66.18 480 ASN A C 1
ATOM 3809 O O . ASN A 1 480 ? -49.705 27.839 24.007 1.00 66.05 480 ASN A O 1
ATOM 3814 N N . ILE A 1 481 ? -49.113 27.386 26.116 1.00 65.29 481 ILE A N 1
ATOM 3815 C CA . ILE A 1 481 ? -49.515 25.996 26.034 1.00 64.41 481 ILE A CA 1
ATOM 3816 C C . ILE A 1 481 ? -51.020 25.945 26.347 1.00 66.69 481 ILE A C 1
ATOM 3817 O O . ILE A 1 481 ? -51.443 26.413 27.412 1.00 67.54 481 ILE A O 1
ATOM 3822 N N . ILE A 1 482 ? -51.810 25.392 25.418 1.00 67.48 482 ILE A N 1
ATOM 3823 C CA . ILE A 1 482 ? -53.261 25.233 25.604 1.00 69.91 482 ILE A CA 1
ATOM 3824 C C . ILE A 1 482 ? -53.781 23.879 25.093 1.00 69.67 482 ILE A C 1
ATOM 3825 O O . ILE A 1 482 ? -54.958 23.559 25.215 1.00 71.51 482 ILE A O 1
ATOM 3831 N N . MET B 1 1 ? 15.305 31.345 13.466 1.00 49.87 1 MET B N 1
ATOM 3832 C CA . MET B 1 1 ? 16.403 31.145 14.508 1.00 49.68 1 MET B CA 1
ATOM 3833 C C . MET B 1 1 ? 16.652 29.630 14.634 1.00 47.70 1 MET B C 1
ATOM 3834 O O . MET B 1 1 ? 15.883 28.913 15.284 1.00 48.53 1 MET B O 1
ATOM 3839 N N . GLU B 1 2 ? 17.716 29.163 13.994 1.00 69.07 2 GLU B N 1
ATOM 3840 C CA . GLU B 1 2 ? 17.953 27.731 13.805 1.00 65.41 2 GLU B CA 1
ATOM 3841 C C . GLU B 1 2 ? 18.582 27.067 15.027 1.00 61.47 2 GLU B C 1
ATOM 3842 O O . GLU B 1 2 ? 18.920 27.739 15.994 1.00 61.66 2 GLU B O 1
ATOM 3848 N N . ASN B 1 3 ? 18.731 25.745 14.96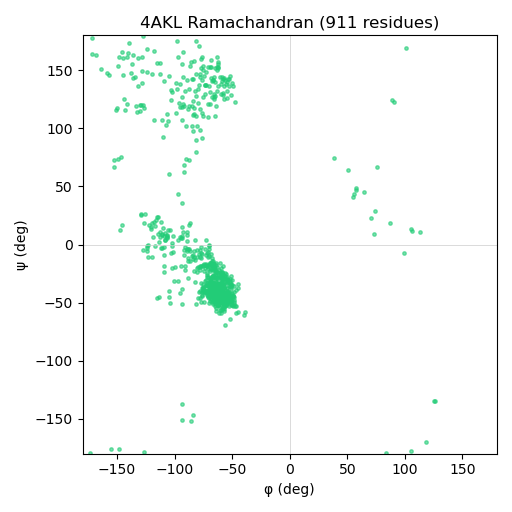3 1.00 57.01 3 ASN B N 1
ATOM 3849 C CA . ASN B 1 3 ? 19.414 24.959 15.991 1.00 53.61 3 ASN B CA 1
ATOM 3850 C C . ASN B 1 3 ? 20.939 25.245 15.947 1.00 53.66 3 ASN B C 1
ATOM 3851 O O . ASN B 1 3 ? 21.596 24.818 15.037 1.00 53.49 3 ASN B O 1
ATOM 3856 N N . LYS B 1 4 ? 21.481 25.942 16.950 1.00 52.76 4 LYS B N 1
ATOM 3857 C CA . LYS B 1 4 ? 22.931 26.288 16.973 1.00 53.55 4 LYS B CA 1
ATOM 3858 C C . LYS B 1 4 ? 23.864 25.119 17.390 1.00 52.35 4 LYS B C 1
ATOM 3859 O O . LYS B 1 4 ? 25.088 25.270 17.393 1.00 52.81 4 LYS B O 1
ATOM 3865 N N . ILE B 1 5 ? 23.296 23.970 17.776 1.00 50.32 5 ILE B N 1
ATOM 3866 C CA . ILE B 1 5 ? 24.096 22.794 18.165 1.00 49.70 5 ILE B CA 1
ATOM 3867 C C . ILE B 1 5 ? 24.326 21.981 16.887 1.00 50.20 5 ILE B C 1
ATOM 3868 O O . ILE B 1 5 ? 23.713 20.933 16.696 1.00 48.55 5 ILE B O 1
ATOM 3873 N N . GLU B 1 6 ? 25.216 22.496 16.006 1.00 52.32 6 GLU B N 1
ATOM 3874 C CA . GLU B 1 6 ? 25.534 21.843 14.722 1.00 53.51 6 GLU B CA 1
ATOM 3875 C C . GLU B 1 6 ? 26.598 20.791 14.956 1.00 53.88 6 GLU B C 1
ATOM 3876 O O . GLU B 1 6 ? 27.819 21.088 15.023 1.00 55.17 6 GLU B O 1
ATOM 3882 N N . VAL B 1 7 ? 26.116 19.562 15.077 1.00 52.44 7 VAL B N 1
ATOM 3883 C CA . VAL B 1 7 ? 26.896 18.411 15.407 1.00 52.43 7 VAL B CA 1
ATOM 3884 C C . VAL B 1 7 ? 26.302 17.247 14.614 1.00 52.32 7 VAL B C 1
ATOM 3885 O O . VAL B 1 7 ? 25.090 17.007 14.715 1.00 50.64 7 VAL B O 1
ATOM 3889 N N . ASN B 1 8 ? 27.111 16.543 13.817 1.00 54.08 8 ASN B N 1
ATOM 3890 C CA . ASN B 1 8 ? 26.644 15.323 13.097 1.00 54.19 8 ASN B CA 1
ATOM 3891 C C . ASN B 1 8 ? 27.465 14.055 13.477 1.00 54.58 8 ASN B C 1
ATOM 3892 O O . ASN B 1 8 ? 27.373 13.028 12.773 1.00 55.21 8 ASN B O 1
ATOM 3897 N N . SER B 1 9 ? 28.265 14.124 14.562 1.00 54.55 9 SER B N 1
ATOM 3898 C CA . SER B 1 9 ? 29.178 13.013 14.987 1.00 54.58 9 SER B CA 1
ATOM 3899 C C . SER B 1 9 ? 29.739 13.226 16.385 1.00 54.10 9 SER B C 1
ATOM 3900 O O . SER B 1 9 ? 29.718 14.340 16.896 1.00 53.76 9 SER B O 1
ATOM 3903 N N . LYS B 1 10 ? 30.264 12.157 16.978 1.00 53.92 10 LYS B N 1
ATOM 3904 C CA . LYS B 1 10 ? 30.869 12.202 18.317 1.00 53.96 10 LYS B CA 1
ATOM 3905 C C . LYS B 1 10 ? 32.000 13.245 18.428 1.00 55.07 10 LYS B C 1
ATOM 3906 O O . LYS B 1 10 ? 32.032 14.036 19.366 1.00 53.83 10 LYS B O 1
ATOM 3912 N N . ASP B 1 11 ? 32.925 13.233 17.466 1.00 56.57 11 ASP B N 1
ATOM 3913 C CA . ASP B 1 11 ? 34.038 14.211 17.458 1.00 58.27 11 ASP B CA 1
ATOM 3914 C C . ASP B 1 11 ? 33.496 15.652 17.343 1.00 57.34 11 ASP B C 1
ATOM 3915 O O . ASP B 1 11 ? 33.956 16.556 18.025 1.00 57.16 11 ASP B O 1
ATOM 3920 N N . GLU B 1 12 ? 32.485 15.854 16.511 1.00 56.14 12 GLU B N 1
ATOM 3921 C CA . GLU B 1 12 ? 31.851 17.174 16.443 1.00 55.80 12 GLU B CA 1
ATOM 3922 C C . GLU B 1 12 ? 31.208 17.545 17.756 1.00 54.10 12 GLU B C 1
ATOM 3923 O O . GLU B 1 12 ? 31.301 18.697 18.186 1.00 54.55 12 GLU B O 1
ATOM 3929 N N . MET B 1 13 ? 30.557 16.574 18.401 1.00 52.04 13 MET B N 1
ATOM 3930 C CA . MET B 1 13 ? 29.980 16.805 19.715 1.00 50.62 13 MET B CA 1
ATOM 3931 C C . MET B 1 13 ? 31.042 17.206 20.749 1.00 51.88 13 MET B C 1
ATOM 3932 O O . MET B 1 13 ? 30.793 18.112 21.580 1.00 51.67 13 MET B O 1
ATOM 3937 N N . ASN B 1 14 ? 32.212 16.545 20.720 1.00 53.23 14 ASN B N 1
ATOM 3938 C CA . ASN B 1 14 ? 33.288 16.878 21.676 1.00 54.65 14 ASN B CA 1
ATOM 3939 C C . ASN B 1 14 ? 33.826 18.303 21.498 1.00 56.12 14 ASN B C 1
ATOM 3940 O O . ASN B 1 14 ? 34.103 18.980 22.489 1.00 56.23 14 ASN B O 1
ATOM 3945 N N . LYS B 1 15 ? 33.957 18.749 20.252 1.00 57.19 15 LYS B N 1
ATOM 3946 C CA . LYS B 1 15 ? 34.459 20.097 19.966 1.00 59.30 15 LYS B CA 1
ATOM 3947 C C . LYS B 1 15 ? 33.449 21.141 20.389 1.00 57.96 15 LYS B C 1
ATOM 3948 O O . LYS B 1 15 ? 33.802 22.167 21.009 1.00 58.80 15 LYS B O 1
ATOM 3954 N N . TRP B 1 16 ? 32.183 20.868 20.084 1.00 56.10 16 TRP B N 1
ATOM 3955 C CA . TRP B 1 16 ? 31.124 21.752 20.483 1.00 54.72 16 TRP B CA 1
ATOM 3956 C C . TRP B 1 16 ? 31.094 21.856 21.996 1.00 54.25 16 TRP B C 1
ATOM 3957 O O . TRP B 1 16 ? 30.936 22.947 22.526 1.00 54.93 16 TRP B O 1
ATOM 3968 N N . PHE B 1 17 ? 31.259 20.738 22.692 1.00 53.28 17 PHE B N 1
ATOM 3969 C CA . PHE B 1 17 ? 31.226 20.767 24.152 1.00 53.15 17 PHE B CA 1
ATOM 3970 C C . PHE B 1 17 ? 32.429 21.527 24.810 1.00 55.62 17 PHE B C 1
ATOM 3971 O O . PHE B 1 17 ? 32.227 22.244 25.769 1.00 55.22 17 PHE B O 1
ATOM 3979 N N . GLU B 1 18 ? 33.652 21.364 24.298 1.00 58.57 18 GLU B N 1
ATOM 3980 C CA . GLU B 1 18 ? 34.807 22.078 24.861 1.00 61.43 18 GLU B CA 1
ATOM 3981 C C . GLU B 1 18 ? 34.571 23.592 24.784 1.00 62.41 18 GLU B C 1
ATOM 3982 O O . GLU B 1 18 ? 34.708 24.288 25.791 1.00 63.11 18 GLU B O 1
ATOM 3988 N N . GLU B 1 19 ? 34.193 24.084 23.604 1.00 62.73 19 GLU B N 1
ATOM 3989 C CA . GLU B 1 19 ? 33.786 25.499 23.436 1.00 63.70 19 GLU B CA 1
ATOM 3990 C C . GLU B 1 19 ? 32.766 26.021 24.484 1.00 62.28 19 GLU B C 1
ATOM 3991 O O . GLU B 1 19 ? 32.924 27.115 25.061 1.00 63.07 19 GLU B O 1
ATOM 3997 N N . PHE B 1 20 ? 31.715 25.237 24.708 1.00 59.79 20 PHE B N 1
ATOM 3998 C CA . PHE B 1 20 ? 30.650 25.624 25.610 1.00 58.48 20 PHE B CA 1
ATOM 3999 C C . PHE B 1 20 ? 31.105 25.533 27.057 1.00 59.38 20 PHE B C 1
ATOM 4000 O O . PHE B 1 20 ? 30.750 26.406 27.859 1.00 59.59 20 PHE B O 1
ATOM 4008 N N . LYS B 1 21 ? 31.868 24.481 27.391 1.00 60.21 21 LYS B N 1
ATOM 4009 C CA . LYS B 1 21 ? 32.375 24.254 28.769 1.00 61.18 21 LYS B CA 1
ATOM 4010 C C . LYS B 1 21 ? 33.304 25.389 29.175 1.00 63.91 21 LYS B C 1
ATOM 4011 O O . LYS B 1 21 ? 33.173 25.969 30.263 1.00 64.33 21 LYS B O 1
ATOM 4017 N N . LYS B 1 22 ? 34.227 25.709 28.286 1.00 66.24 22 LYS B N 1
ATOM 4018 C CA . LYS B 1 22 ? 35.169 26.793 28.521 1.00 69.18 22 LYS B CA 1
ATOM 4019 C C . LYS B 1 22 ? 34.460 28.167 28.420 1.00 69.63 22 LYS B C 1
ATOM 4020 O O . LYS B 1 22 ? 34.895 29.144 29.035 1.00 71.64 22 LYS B O 1
ATOM 4026 N N . GLY B 1 23 ? 33.390 28.237 27.632 1.00 68.23 23 GLY B N 1
ATOM 4027 C CA . GLY B 1 23 ? 32.621 29.476 27.475 1.00 68.23 23 GLY B CA 1
ATOM 4028 C C . GLY B 1 23 ? 31.745 29.778 28.691 1.00 66.93 23 GLY B C 1
ATOM 4029 O O . GLY B 1 23 ? 31.607 30.934 29.082 1.00 68.45 23 GLY B O 1
ATOM 4030 N N . ASN B 1 24 ? 31.173 28.739 29.300 1.00 64.31 24 ASN B N 1
ATOM 4031 C CA . ASN B 1 24 ? 30.220 28.906 30.395 1.00 62.53 24 ASN B CA 1
ATOM 4032 C C . ASN B 1 24 ? 30.696 28.495 31.777 1.00 62.42 24 ASN B C 1
ATOM 4033 O O . ASN B 1 24 ? 30.085 28.899 32.751 1.00 62.00 24 ASN B O 1
ATOM 4038 N N . GLY B 1 25 ? 31.750 27.691 31.881 1.00 62.83 25 GLY B N 1
ATOM 4039 C CA . GLY B 1 25 ? 32.269 27.286 33.202 1.00 63.04 25 GLY B CA 1
ATOM 4040 C C . GLY B 1 25 ? 31.413 26.220 33.896 1.00 60.65 25 GLY B C 1
ATOM 4041 O O . GLY B 1 25 ? 30.791 26.483 34.938 1.00 60.84 25 GLY B O 1
ATOM 4042 N N . LEU B 1 26 ? 31.388 25.020 33.317 1.00 58.57 26 LEU B N 1
ATOM 4043 C CA . LEU B 1 26 ? 30.699 23.867 33.898 1.00 55.84 26 LEU B CA 1
ATOM 4044 C C . LEU B 1 26 ? 31.567 23.151 34.949 1.00 56.31 26 LEU B C 1
ATOM 4045 O O . LEU B 1 26 ? 32.809 23.282 34.954 1.00 58.17 26 LEU B O 1
ATOM 4050 N N . VAL B 1 27 ? 30.916 22.413 35.849 1.00 54.40 27 VAL B N 1
ATOM 4051 C CA . VAL B 1 27 ? 31.609 21.622 36.864 1.00 54.64 27 VAL B CA 1
ATOM 4052 C C . VAL B 1 27 ? 30.913 20.291 37.074 1.00 52.80 27 VAL B C 1
ATOM 4053 O O . VAL B 1 27 ? 29.751 20.137 36.685 1.00 50.79 27 VAL B O 1
ATOM 4057 N N . ASP B 1 28 ? 31.638 19.337 37.677 1.00 53.09 28 ASP B N 1
ATOM 4058 C CA . ASP B 1 28 ? 31.097 18.012 37.990 1.00 51.56 28 ASP B CA 1
ATOM 4059 C C . ASP B 1 28 ? 31.344 17.640 39.456 1.00 52.22 28 ASP B C 1
ATOM 4060 O O . ASP B 1 28 ? 31.400 16.464 39.812 1.00 52.25 28 ASP B O 1
ATOM 4065 N N . THR B 1 29 ? 31.479 18.641 40.317 1.00 53.02 29 THR B N 1
ATOM 4066 C CA . THR B 1 29 ? 31.585 18.374 41.743 1.00 53.57 29 THR B CA 1
ATOM 4067 C C . THR B 1 29 ? 30.388 17.476 42.167 1.00 51.21 29 THR B C 1
ATOM 4068 O O . THR B 1 29 ? 30.572 16.432 42.762 1.00 51.13 29 THR B O 1
ATOM 4072 N N . TYR B 1 30 ? 29.174 17.896 41.792 1.00 49.42 30 TYR B N 1
ATOM 4073 C CA . TYR B 1 30 ? 27.945 17.310 42.319 1.00 47.30 30 TYR B CA 1
ATOM 4074 C C . TYR B 1 30 ? 27.135 16.462 41.351 1.00 45.29 30 TYR B C 1
ATOM 4075 O O . TYR B 1 30 ? 26.178 15.784 41.775 1.00 43.92 30 TYR B O 1
ATOM 4084 N N . THR B 1 31 ? 27.533 16.486 40.081 1.00 44.68 31 THR B N 1
ATOM 4085 C CA . THR B 1 31 ? 26.874 15.815 39.022 1.00 43.05 31 THR B CA 1
ATOM 4086 C C . THR B 1 31 ? 27.812 14.861 38.267 1.00 43.60 31 THR B C 1
ATOM 4087 O O . THR B 1 31 ? 29.011 15.119 38.172 1.00 45.01 31 THR B O 1
ATOM 4091 N N . ASN B 1 32 ? 27.237 13.779 37.748 1.00 42.05 32 ASN B N 1
ATOM 4092 C CA . ASN B 1 32 ? 27.952 12.745 36.988 1.00 42.83 32 ASN B CA 1
ATOM 4093 C C . ASN B 1 32 ? 28.524 13.322 35.724 1.00 43.06 32 ASN B C 1
ATOM 4094 O O . ASN B 1 32 ? 29.634 13.044 35.364 1.00 44.05 32 ASN B O 1
ATOM 4099 N N . SER B 1 33 ? 27.727 14.143 35.058 1.00 41.62 33 SER B N 1
ATOM 4100 C CA . SER B 1 33 ? 28.134 14.808 33.852 1.00 42.10 33 SER B CA 1
ATOM 4101 C C . SER B 1 33 ? 28.228 16.312 34.141 1.00 42.67 33 SER B C 1
ATOM 4102 O O . SER B 1 33 ? 27.466 16.852 34.939 1.00 42.19 33 SER B O 1
ATOM 4105 N N . TYR B 1 34 ? 29.153 16.987 33.487 1.00 44.35 34 TYR B N 1
ATOM 4106 C CA . TYR B 1 34 ? 29.341 18.415 33.705 1.00 45.57 34 TYR B CA 1
ATOM 4107 C C . TYR B 1 34 ? 28.060 19.208 33.631 1.00 44.56 34 TYR B C 1
ATOM 4108 O O . TYR B 1 34 ? 27.230 18.985 32.744 1.00 43.51 34 TYR B O 1
ATOM 4117 N N . SER B 1 35 ? 27.891 20.135 34.576 1.00 45.43 35 SER B N 1
ATOM 4118 C CA . SER B 1 35 ? 26.643 20.915 34.659 1.00 44.68 35 SER B CA 1
ATOM 4119 C C . SER B 1 35 ? 26.905 22.302 35.190 1.00 46.59 35 SER B C 1
ATOM 4120 O O . SER B 1 35 ? 28.051 22.667 35.406 1.00 48.28 35 SER B O 1
ATOM 4123 N N . PHE B 1 36 ? 25.834 23.065 35.391 1.00 46.51 36 PHE B N 1
ATOM 4124 C CA . PHE B 1 36 ? 25.911 24.358 36.069 1.00 48.64 36 PHE B CA 1
ATOM 4125 C C . PHE B 1 36 ? 25.739 24.207 37.591 1.00 49.44 36 PHE B C 1
ATOM 4126 O O . PHE B 1 36 ? 25.588 25.197 38.278 1.00 51.04 36 PHE B O 1
ATOM 4134 N N . CYS B 1 37 ? 25.776 22.989 38.120 1.00 49.53 37 CYS B N 1
ATOM 4135 C CA . CYS B 1 37 ? 25.432 22.775 39.514 1.00 50.28 37 CYS B CA 1
ATOM 4136 C C . CYS B 1 37 ? 26.640 23.031 40.380 1.00 52.90 37 CYS B C 1
ATOM 4137 O O . CYS B 1 37 ? 27.507 22.174 40.447 1.00 53.59 37 CYS B O 1
ATOM 4140 N N . GLU B 1 38 ? 26.680 24.212 41.025 1.00 54.66 38 GLU B N 1
ATOM 4141 C CA . GLU B 1 38 ? 27.797 24.601 41.902 1.00 57.42 38 GLU B CA 1
ATOM 4142 C C . GLU B 1 38 ? 27.569 24.191 43.356 1.00 57.27 38 GLU B C 1
ATOM 4143 O O . GLU B 1 38 ? 28.514 24.077 44.102 1.00 58.85 38 GLU B O 1
ATOM 4149 N N . SER B 1 39 ? 26.325 23.970 43.745 1.00 55.42 39 SER B N 1
ATOM 4150 C CA . SER B 1 39 ? 26.003 23.553 45.104 1.00 55.69 39 SER B CA 1
ATOM 4151 C C . SER B 1 39 ? 24.744 22.677 45.081 1.00 53.28 39 SER B C 1
ATOM 4152 O O . SER B 1 39 ? 23.922 22.800 44.180 1.00 51.87 39 SER B O 1
ATOM 4155 N N . VAL B 1 40 ? 24.602 21.788 46.059 1.00 53.00 40 VAL B N 1
ATOM 4156 C CA . VAL B 1 40 ? 23.449 20.891 46.091 1.00 51.10 40 VAL B CA 1
ATOM 4157 C C . VAL B 1 40 ? 22.187 21.722 46.346 1.00 50.66 40 VAL B C 1
ATOM 4158 O O . VAL B 1 40 ? 22.144 22.477 47.330 1.00 51.39 40 VAL B O 1
ATOM 4162 N N . PRO B 1 41 ? 21.154 21.577 45.486 1.00 49.24 41 PRO B N 1
ATOM 4163 C CA . PRO B 1 41 ? 19.919 22.373 45.658 1.00 48.96 41 PRO B CA 1
ATOM 4164 C C . PRO B 1 41 ? 19.413 22.261 47.085 1.00 49.41 41 PRO B C 1
ATOM 4165 O O . PRO B 1 41 ? 19.307 21.149 47.601 1.00 49.20 41 PRO B O 1
ATOM 4169 N N . ASN B 1 42 ? 19.153 23.396 47.730 1.00 50.18 42 ASN B N 1
ATOM 4170 C CA . ASN B 1 42 ? 18.629 23.392 49.082 1.00 50.49 42 ASN B CA 1
ATOM 4171 C C . ASN B 1 42 ? 17.114 23.616 48.941 1.00 48.72 42 ASN B C 1
ATOM 4172 O O . ASN B 1 42 ? 16.690 24.656 48.491 1.00 49.20 42 ASN B O 1
ATOM 4177 N N . LEU B 1 43 ? 16.334 22.599 49.298 1.00 46.68 43 LEU B N 1
ATOM 4178 C CA . LEU B 1 43 ? 14.886 22.616 49.203 1.00 44.82 43 LEU B CA 1
ATOM 4179 C C . LEU B 1 43 ? 14.206 22.703 50.605 1.00 45.12 43 LEU B C 1
ATOM 4180 O O . LEU B 1 43 ? 12.997 22.559 50.735 1.00 43.85 43 LEU B O 1
ATOM 4185 N N . ASP B 1 44 ? 14.992 22.950 51.624 1.00 46.36 44 ASP B N 1
ATOM 4186 C CA . ASP B 1 44 ? 14.483 23.017 53.000 1.00 47.95 44 ASP B CA 1
ATOM 4187 C C . ASP B 1 44 ? 13.276 23.926 53.156 1.00 47.78 44 ASP B C 1
ATOM 4188 O O . ASP B 1 44 ? 12.276 23.510 53.681 1.00 47.53 44 ASP B O 1
ATOM 4193 N N . ARG B 1 45 ? 13.379 25.151 52.680 1.00 47.84 45 ARG B N 1
ATOM 4194 C CA . ARG B 1 45 ? 12.288 26.134 52.827 1.00 48.32 45 ARG B CA 1
ATOM 4195 C C . ARG B 1 45 ? 10.929 25.671 52.290 1.00 46.07 45 ARG B C 1
ATOM 4196 O O . ARG B 1 45 ? 9.882 26.092 52.788 1.00 46.03 45 ARG B O 1
ATOM 4204 N N . PHE B 1 46 ? 10.937 24.815 51.278 1.00 43.98 46 PHE B N 1
ATOM 4205 C CA . PHE B 1 46 ? 9.689 24.332 50.684 1.00 42.31 46 PHE B CA 1
ATOM 4206 C C . PHE B 1 46 ? 8.891 23.406 51.614 1.00 41.52 46 PHE B C 1
ATOM 4207 O O . PHE B 1 46 ? 7.709 23.263 51.424 1.00 40.09 46 PHE B O 1
ATOM 4215 N N . VAL B 1 47 ? 9.527 22.768 52.602 1.00 41.86 47 VAL B N 1
ATOM 4216 C CA . VAL B 1 47 ? 8.739 21.959 53.563 1.00 41.96 47 VAL B CA 1
ATOM 4217 C C . VAL B 1 47 ? 7.889 22.909 54.402 1.00 43.43 47 VAL B C 1
ATOM 4218 O O . VAL B 1 47 ? 6.694 22.642 54.632 1.00 43.51 47 VAL B O 1
ATOM 4222 N N . PHE B 1 48 ? 8.513 24.003 54.852 1.00 44.98 48 PHE B N 1
ATOM 4223 C CA . PHE B 1 48 ? 7.855 25.001 55.738 1.00 47.26 48 PHE B CA 1
ATOM 4224 C C . PHE B 1 48 ? 6.841 25.775 54.981 1.00 46.99 48 PHE B C 1
ATOM 4225 O O . PHE B 1 48 ? 5.807 26.021 55.520 1.00 48.09 48 PHE B O 1
ATOM 4233 N N . GLN B 1 49 ? 7.126 26.150 53.735 1.00 45.88 49 GLN B N 1
ATOM 4234 C CA . GLN B 1 49 ? 6.117 26.759 52.921 1.00 46.09 49 GLN B CA 1
ATOM 4235 C C . GLN B 1 49 ? 4.962 25.792 52.771 1.00 44.79 49 GLN B C 1
ATOM 4236 O O . GLN B 1 49 ? 3.806 26.174 52.943 1.00 45.40 49 GLN B O 1
ATOM 4242 N N . MET B 1 50 ? 5.262 24.536 52.484 1.00 43.61 50 MET B N 1
ATOM 4243 C CA . MET B 1 50 ? 4.180 23.560 52.246 1.00 42.93 50 MET B CA 1
ATOM 4244 C C . MET B 1 50 ? 3.305 23.391 53.497 1.00 44.13 50 MET B C 1
ATOM 4245 O O . MET B 1 50 ? 2.076 23.362 53.407 1.00 44.19 50 MET B O 1
ATOM 4250 N N . ALA B 1 51 ? 3.954 23.331 54.659 1.00 45.62 51 ALA B N 1
ATOM 4251 C CA . ALA B 1 51 ? 3.292 23.194 55.933 1.00 46.89 51 ALA B CA 1
ATOM 4252 C C . ALA B 1 51 ? 2.464 24.420 56.316 1.00 49.17 51 ALA B C 1
ATOM 4253 O O . ALA B 1 51 ? 1.496 24.307 57.080 1.00 49.78 51 ALA B O 1
ATOM 4255 N N . GLY B 1 52 ? 2.864 25.602 55.814 1.00 50.31 52 GLY B N 1
ATOM 4256 C CA . GLY B 1 52 ? 2.126 26.848 56.035 1.00 52.40 52 GLY B CA 1
ATOM 4257 C C . GLY B 1 52 ? 1.049 27.143 54.990 1.00 52.48 52 GLY B C 1
ATOM 4258 O O . GLY B 1 52 ? 0.349 28.122 55.123 1.00 53.63 52 GLY B O 1
ATOM 4259 N N . ALA B 1 53 ? 0.925 26.313 53.963 1.00 51.81 53 ALA B N 1
ATOM 4260 C CA . ALA B 1 53 ? 0.001 26.551 52.847 1.00 52.71 53 ALA B CA 1
ATOM 4261 C C . ALA B 1 53 ? -1.281 25.747 53.029 1.00 54.02 53 ALA B C 1
ATOM 4262 O O . ALA B 1 53 ? -1.215 24.562 53.442 1.00 53.69 53 ALA B O 1
ATOM 4264 N N . THR B 1 54 ? -2.436 26.367 52.718 1.00 56.34 54 THR B N 1
ATOM 4265 C CA . THR B 1 54 ? -3.774 25.708 52.854 1.00 57.38 54 THR B CA 1
ATOM 4266 C C . THR B 1 54 ? -4.418 25.227 51.508 1.00 57.13 54 THR B C 1
ATOM 4267 O O . THR B 1 54 ? -4.873 24.048 51.405 1.00 55.82 54 THR B O 1
ATOM 4271 N N . ASP B 1 55 ? -4.484 26.110 50.499 1.00 58.34 55 ASP B N 1
ATOM 4272 C CA . ASP B 1 55 ? -5.216 25.747 49.225 1.00 58.31 55 ASP B CA 1
ATOM 4273 C C . ASP B 1 55 ? -4.341 25.020 48.232 1.00 56.91 55 ASP B C 1
ATOM 4274 O O . ASP B 1 55 ? -3.116 25.186 48.233 1.00 56.72 55 ASP B O 1
ATOM 4279 N N . ASP B 1 56 ? -4.984 24.220 47.378 1.00 56.27 56 ASP B N 1
ATOM 4280 C CA . ASP B 1 56 ? -4.272 23.357 46.445 1.00 54.89 56 ASP B CA 1
ATOM 4281 C C . ASP B 1 56 ? -3.392 24.149 45.461 1.00 54.14 56 ASP B C 1
ATOM 4282 O O . ASP B 1 56 ? -2.325 23.665 45.067 1.00 53.12 56 ASP B O 1
ATOM 4287 N N . ALA B 1 57 ? -3.841 25.347 45.063 1.00 54.48 57 ALA B N 1
ATOM 4288 C CA . ALA B 1 57 ? -3.117 26.148 44.064 1.00 54.01 57 ALA B CA 1
ATOM 4289 C C . ALA B 1 57 ? -1.737 26.505 44.589 1.00 53.58 57 ALA B C 1
ATOM 4290 O O . ALA B 1 57 ? -0.706 26.255 43.931 1.00 53.23 57 ALA B O 1
ATOM 4292 N N . GLN B 1 58 ? -1.728 27.060 45.777 1.00 54.05 58 GLN B N 1
ATOM 4293 C CA . GLN B 1 58 ? -0.513 27.421 46.469 1.00 54.10 58 GLN B CA 1
ATOM 4294 C C . GLN B 1 58 ? 0.404 26.186 46.609 1.00 52.14 58 GLN B C 1
ATOM 4295 O O . GLN B 1 58 ? 1.588 26.266 46.300 1.00 51.39 58 GLN B O 1
ATOM 4301 N N . LYS B 1 59 ? -0.153 25.047 47.041 1.00 50.54 59 LYS B N 1
ATOM 4302 C CA . LYS B 1 59 ? 0.649 23.845 47.266 1.00 48.98 59 LYS B CA 1
ATOM 4303 C C . LYS B 1 59 ? 1.250 23.304 45.989 1.00 47.06 59 LYS B C 1
ATOM 4304 O O . LYS B 1 59 ? 2.405 22.876 45.977 1.00 45.91 59 LYS B O 1
ATOM 4310 N N . ASP B 1 60 ? 0.467 23.305 44.921 1.00 46.11 60 ASP B N 1
ATOM 4311 C CA . ASP B 1 60 ? 0.982 22.875 43.602 1.00 44.75 60 ASP B CA 1
ATOM 4312 C C . ASP B 1 60 ? 2.181 23.726 43.164 1.00 44.36 60 ASP B C 1
ATOM 4313 O O . ASP B 1 60 ? 3.186 23.204 42.682 1.00 43.41 60 ASP B O 1
ATOM 4318 N N . SER B 1 61 ? 2.020 25.035 43.330 1.00 45.18 61 SER B N 1
ATOM 4319 C CA . SER B 1 61 ? 3.037 26.025 42.976 1.00 45.25 61 SER B CA 1
ATOM 4320 C C . SER B 1 61 ? 4.320 25.801 43.797 1.00 44.63 61 SER B C 1
ATOM 4321 O O . SER B 1 61 ? 5.439 25.898 43.259 1.00 44.15 61 SER B O 1
ATOM 4324 N N . ILE B 1 62 ? 4.152 25.490 45.094 1.00 44.24 62 ILE B N 1
ATOM 4325 C CA . ILE B 1 62 ? 5.294 25.245 45.995 1.00 43.63 62 ILE B CA 1
ATOM 4326 C C . ILE B 1 62 ? 6.073 24.037 45.564 1.00 41.98 62 ILE B C 1
ATOM 4327 O O . ILE B 1 62 ? 7.299 24.085 45.574 1.00 41.24 62 ILE B O 1
ATOM 4332 N N . TYR B 1 63 ? 5.368 22.964 45.189 1.00 40.81 63 TYR B N 1
ATOM 4333 C CA . TYR B 1 63 ? 6.021 21.741 44.762 1.00 40.15 63 TYR B CA 1
ATOM 4334 C C . TYR B 1 63 ? 6.737 21.905 43.396 1.00 39.59 63 TYR B C 1
ATOM 4335 O O . TYR B 1 63 ? 7.833 21.387 43.201 1.00 39.17 63 TYR B O 1
ATOM 4344 N N . ALA B 1 64 ? 6.091 22.605 42.462 1.00 39.64 64 ALA B N 1
ATOM 4345 C CA . ALA B 1 64 ? 6.664 22.862 41.143 1.00 38.86 64 ALA B CA 1
ATOM 4346 C C . ALA B 1 64 ? 7.915 23.722 41.344 1.00 39.39 64 ALA B C 1
ATOM 4347 O O . ALA B 1 64 ? 8.913 23.531 40.651 1.00 39.72 64 ALA B O 1
ATOM 4349 N N . SER B 1 65 ? 7.885 24.638 42.314 1.00 40.32 65 SER B N 1
ATOM 4350 C CA . SER B 1 65 ? 9.056 25.461 42.617 1.00 41.08 65 SER B CA 1
ATOM 4351 C C . SER B 1 65 ? 10.189 24.645 43.169 1.00 40.30 65 SER B C 1
ATOM 4352 O O . SER B 1 65 ? 11.367 24.882 42.789 1.00 40.34 65 SER B O 1
ATOM 4355 N N . ALA B 1 66 ? 9.868 23.707 44.083 1.00 39.29 66 ALA B N 1
ATOM 4356 C CA . ALA B 1 66 ? 10.909 22.801 44.647 1.00 39.06 66 ALA B CA 1
ATOM 4357 C C . ALA B 1 66 ? 11.519 21.931 43.545 1.00 37.57 66 ALA B C 1
ATOM 4358 O O . ALA B 1 66 ? 12.693 21.659 43.538 1.00 37.75 66 ALA B O 1
ATOM 4360 N N . LEU B 1 67 ? 10.691 21.505 42.618 1.00 36.77 67 LEU B N 1
ATOM 4361 C CA . LEU B 1 67 ? 11.139 20.598 41.536 1.00 36.00 67 LEU B CA 1
ATOM 4362 C C . LEU B 1 67 ? 12.087 21.349 40.596 1.00 36.50 67 LEU B C 1
ATOM 4363 O O . LEU B 1 67 ? 13.146 20.824 40.205 1.00 35.75 67 LEU B O 1
ATOM 4368 N N . VAL B 1 68 ? 11.713 22.593 40.254 1.00 37.34 68 VAL B N 1
ATOM 4369 C CA . VAL B 1 68 ? 12.616 23.453 39.520 1.00 38.14 68 VAL B CA 1
ATOM 4370 C C . VAL B 1 68 ? 13.867 23.762 40.333 1.00 39.27 68 VAL B C 1
ATOM 4371 O O . VAL B 1 68 ? 14.975 23.650 39.813 1.00 39.20 68 VAL B O 1
ATOM 4375 N N . GLU B 1 69 ? 13.724 24.134 41.608 1.00 40.31 69 GLU B N 1
ATOM 4376 C CA . GLU B 1 69 ? 14.935 24.357 42.439 1.00 41.36 69 GLU B CA 1
ATOM 4377 C C . GLU B 1 69 ? 15.863 23.143 42.373 1.00 40.50 69 GLU B C 1
ATOM 4378 O O . GLU B 1 69 ? 17.064 23.284 42.240 1.00 40.31 69 GLU B O 1
ATOM 4384 N N . ALA B 1 70 ? 15.270 21.956 42.482 1.00 38.50 70 ALA B N 1
ATOM 4385 C CA . ALA B 1 70 ? 16.003 20.680 42.434 1.00 38.49 70 ALA B CA 1
ATOM 4386 C C . ALA B 1 70 ? 16.808 20.413 41.139 1.00 37.72 70 ALA B C 1
ATOM 4387 O O . ALA B 1 70 ? 17.811 19.750 41.171 1.00 38.06 70 ALA B O 1
ATOM 4389 N N . THR B 1 71 ? 16.350 20.946 40.030 1.00 37.25 71 THR B N 1
ATOM 4390 C CA . THR B 1 71 ? 16.837 20.564 38.719 1.00 36.77 71 THR B CA 1
ATOM 4391 C C . THR B 1 71 ? 17.388 21.657 37.838 1.00 37.74 71 THR B C 1
ATOM 4392 O O . THR B 1 71 ? 18.020 21.364 36.811 1.00 37.43 71 THR B O 1
ATOM 4396 N N . LYS B 1 72 ? 17.185 22.915 38.253 1.00 38.56 72 LYS B N 1
ATOM 4397 C CA . LYS B 1 72 ? 17.456 24.089 37.440 1.00 39.27 72 LYS B CA 1
ATOM 4398 C C . LYS B 1 72 ? 18.911 24.122 36.914 1.00 39.98 72 LYS B C 1
ATOM 4399 O O . LYS B 1 72 ? 19.130 24.483 35.783 1.00 40.05 72 LYS B O 1
ATOM 4405 N N . PHE B 1 73 ? 19.879 23.744 37.748 1.00 40.52 73 PHE B N 1
ATOM 4406 C CA . PHE B 1 73 ? 21.290 23.866 37.414 1.00 41.30 73 PHE B CA 1
ATOM 4407 C C . PHE B 1 73 ? 22.015 22.532 37.237 1.00 41.06 73 PHE B C 1
ATOM 4408 O O . PHE B 1 73 ? 23.242 22.511 37.089 1.00 41.23 73 PHE B O 1
ATOM 4416 N N . CYS B 1 74 ? 21.289 21.403 37.184 1.00 39.72 74 CYS B N 1
ATOM 4417 C CA . CYS B 1 74 ? 21.991 20.099 37.131 1.00 39.88 74 CYS B CA 1
ATOM 4418 C C . CYS B 1 74 ? 21.751 19.286 35.852 1.00 38.30 74 CYS B C 1
ATOM 4419 O O . CYS B 1 74 ? 22.056 18.076 35.779 1.00 37.76 74 CYS B O 1
ATOM 4422 N N . ALA B 1 75 ? 21.235 19.939 34.829 1.00 37.06 75 ALA B N 1
ATOM 4423 C CA . ALA B 1 75 ? 21.105 19.247 33.526 1.00 36.34 75 ALA B CA 1
ATOM 4424 C C . ALA B 1 75 ? 22.492 18.752 33.100 1.00 36.73 75 ALA B C 1
ATOM 4425 O O . ALA B 1 75 ? 23.461 19.482 33.274 1.00 37.78 75 ALA B O 1
ATOM 4427 N N . PRO B 1 76 ? 22.591 17.496 32.587 1.00 35.60 76 PRO B N 1
ATOM 4428 C CA . PRO B 1 76 ? 23.828 16.972 32.047 1.00 36.21 76 PRO B CA 1
ATOM 4429 C C . PRO B 1 76 ? 24.029 17.548 30.672 1.00 36.28 76 PRO B C 1
ATOM 4430 O O . PRO B 1 76 ? 23.483 17.025 29.729 1.00 35.13 76 PRO B O 1
ATOM 4434 N N . ILE B 1 77 ? 24.844 18.599 30.575 1.00 37.45 77 ILE B N 1
ATOM 4435 C CA . ILE B 1 77 ? 24.893 19.409 29.353 1.00 37.61 77 ILE B CA 1
ATOM 4436 C C . ILE B 1 77 ? 25.290 18.607 28.126 1.00 37.97 77 ILE B C 1
ATOM 4437 O O . ILE B 1 77 ? 24.664 18.736 27.087 1.00 37.02 77 ILE B O 1
ATOM 4442 N N . TYR B 1 78 ? 26.327 17.785 28.255 1.00 38.80 78 TYR B N 1
ATOM 4443 C CA . TYR B 1 78 ? 26.829 17.014 27.118 1.00 39.28 78 TYR B CA 1
ATOM 4444 C C . TYR B 1 78 ? 25.748 16.184 26.400 1.00 37.63 78 TYR B C 1
ATOM 4445 O O . TYR B 1 78 ? 25.554 16.275 25.174 1.00 37.36 78 TYR B O 1
ATOM 4454 N N . GLU B 1 79 ? 25.043 15.384 27.170 1.00 36.55 79 GLU B N 1
ATOM 4455 C CA . GLU B 1 79 ? 24.032 14.463 26.627 1.00 34.87 79 GLU B CA 1
ATOM 4456 C C . GLU B 1 79 ? 22.728 15.151 26.200 1.00 34.07 79 GLU B C 1
ATOM 4457 O O . GLU B 1 79 ? 22.127 14.759 25.208 1.00 32.36 79 GLU B O 1
ATOM 4463 N N . CYS B 1 80 ? 22.302 16.174 26.946 1.00 34.05 80 CYS B N 1
ATOM 4464 C CA . CYS B 1 80 ? 21.155 16.992 26.523 1.00 33.83 80 CYS B CA 1
ATOM 4465 C C . CYS B 1 80 ? 21.435 17.685 25.174 1.00 34.29 80 CYS B C 1
ATOM 4466 O O . CYS B 1 80 ? 20.562 17.745 24.295 1.00 34.00 80 CYS B O 1
ATOM 4469 N N . ALA B 1 81 ? 22.639 18.217 25.029 1.00 35.30 81 ALA B N 1
ATOM 4470 C CA . ALA B 1 81 ? 23.066 18.822 23.770 1.00 36.29 81 ALA B CA 1
ATOM 4471 C C . ALA B 1 81 ? 23.100 17.786 22.637 1.00 36.09 81 ALA B C 1
ATOM 4472 O O . ALA B 1 81 ? 22.613 18.049 21.536 1.00 35.98 81 ALA B O 1
ATOM 4474 N N . TRP B 1 82 ? 23.665 16.617 22.924 1.00 35.89 82 TRP B N 1
ATOM 4475 C CA . TRP B 1 82 ? 23.733 15.516 21.931 1.00 35.83 82 TRP B CA 1
ATOM 4476 C C . TRP B 1 82 ? 22.320 15.141 21.447 1.00 34.62 82 TRP B C 1
ATOM 4477 O O . TRP B 1 82 ? 22.046 15.056 20.238 1.00 35.52 82 TRP B O 1
ATOM 4488 N N . ALA B 1 83 ? 21.436 14.960 22.386 1.00 33.21 83 ALA B N 1
ATOM 4489 C CA . ALA B 1 83 ? 19.987 14.611 22.115 1.00 32.32 83 ALA B CA 1
ATOM 4490 C C . ALA B 1 83 ? 19.200 15.665 21.375 1.00 32.45 83 ALA B C 1
ATOM 4491 O O . ALA B 1 83 ? 18.193 15.334 20.759 1.00 31.45 83 ALA B O 1
ATOM 4493 N N . SER B 1 84 ? 19.670 16.924 21.450 1.00 33.83 84 SER B N 1
ATOM 4494 C CA . SER B 1 84 ? 19.048 18.063 20.821 1.00 34.22 84 SER B CA 1
ATOM 4495 C C . SER B 1 84 ? 19.864 18.542 19.653 1.00 35.80 84 SER B C 1
ATOM 4496 O O . SER B 1 84 ? 19.515 19.535 19.039 1.00 36.06 84 SER B O 1
ATOM 4499 N N . SER B 1 85 ? 20.951 17.827 19.340 1.00 36.52 85 SER B N 1
ATOM 4500 C CA . SER B 1 85 ? 21.856 18.211 18.270 1.00 38.09 85 SER B CA 1
ATOM 4501 C C . SER B 1 85 ? 21.208 18.072 16.903 1.00 38.08 85 SER B C 1
ATOM 4502 O O . SER B 1 85 ? 20.258 17.339 16.744 1.00 37.78 85 SER B O 1
ATOM 4505 N N . THR B 1 86 ? 21.744 18.780 15.916 1.00 39.49 86 THR B N 1
ATOM 4506 C CA . THR B 1 86 ? 21.151 18.809 14.576 1.00 39.85 86 THR B CA 1
ATOM 4507 C C . THR B 1 86 ? 21.124 17.432 13.978 1.00 39.46 86 THR B C 1
ATOM 4508 O O . THR B 1 86 ? 20.121 17.029 13.416 1.00 39.09 86 THR B O 1
ATOM 4512 N N . GLY B 1 87 ? 22.225 16.709 14.125 1.00 39.85 87 GLY B N 1
ATOM 4513 C CA . GLY B 1 87 ? 22.314 15.311 13.675 1.00 39.67 87 GLY B CA 1
ATOM 4514 C C . GLY B 1 87 ? 21.310 14.338 14.240 1.00 38.09 87 GLY B C 1
ATOM 4515 O O . GLY B 1 87 ? 20.659 13.587 13.491 1.00 38.43 87 GLY B O 1
ATOM 4516 N N . ILE B 1 88 ? 21.176 14.325 15.562 1.00 36.76 88 ILE B N 1
ATOM 4517 C CA . ILE B 1 88 ? 20.200 13.445 16.224 1.00 35.30 88 ILE B CA 1
ATOM 4518 C C . ILE B 1 88 ? 18.758 13.880 15.957 1.00 34.08 88 ILE B C 1
ATOM 4519 O O . ILE B 1 88 ? 17.897 13.059 15.783 1.00 32.95 88 ILE B O 1
ATOM 4524 N N . VAL B 1 89 ? 18.498 15.175 15.894 1.00 34.84 89 VAL B N 1
ATOM 4525 C CA . VAL B 1 89 ? 17.138 15.627 15.606 1.00 34.32 89 VAL B CA 1
ATOM 4526 C C . VAL B 1 89 ? 16.730 15.096 14.225 1.00 35.77 89 VAL B C 1
ATOM 4527 O O . VAL B 1 89 ? 15.636 14.576 14.077 1.00 35.03 89 VAL B O 1
ATOM 4531 N N . LYS B 1 90 ? 17.610 15.213 13.219 1.00 37.36 90 LYS B N 1
ATOM 4532 C CA . LYS B 1 90 ? 17.231 14.727 11.857 1.00 38.66 90 LYS B CA 1
ATOM 4533 C C . LYS B 1 90 ? 17.032 13.219 11.812 1.00 37.45 90 LYS B C 1
ATOM 4534 O O . LYS B 1 90 ? 16.036 12.778 11.322 1.00 37.22 90 LYS B O 1
ATOM 4540 N N . LYS B 1 91 ? 17.994 12.464 12.316 1.00 37.32 91 LYS B N 1
ATOM 4541 C CA . LYS B 1 91 ? 17.924 11.020 12.318 1.00 37.23 91 LYS B CA 1
ATOM 4542 C C . LYS B 1 91 ? 16.807 10.507 13.156 1.00 36.42 91 LYS B C 1
ATOM 4543 O O . LYS B 1 91 ? 16.023 9.646 12.699 1.00 36.50 91 LYS B O 1
ATOM 4549 N N . GLY B 1 92 ? 16.704 11.048 14.386 1.00 35.88 92 GLY B N 1
ATOM 4550 C CA . GLY B 1 92 ? 15.685 10.644 15.344 1.00 34.48 92 GLY B CA 1
ATOM 4551 C C . GLY B 1 92 ? 14.264 10.817 14.887 1.00 34.02 92 GLY B C 1
ATOM 4552 O O . GLY B 1 92 ? 13.416 9.994 15.197 1.00 32.96 92 GLY B O 1
ATOM 4553 N N . LEU B 1 93 ? 14.009 11.899 14.160 1.00 34.96 93 LEU B N 1
ATOM 4554 C CA . LEU B 1 93 ? 12.694 12.146 13.581 1.00 35.18 93 LEU B CA 1
ATOM 4555 C C . LEU B 1 93 ? 12.433 11.277 12.332 1.00 36.47 93 LEU B C 1
ATOM 4556 O O . LEU B 1 93 ? 11.361 10.691 12.149 1.00 36.91 93 LEU B O 1
ATOM 4561 N N . GLU B 1 94 ? 13.418 11.199 11.465 1.00 38.31 94 GLU B N 1
ATOM 4562 C CA . GLU B 1 94 ? 13.275 10.439 10.192 1.00 39.77 94 GLU B CA 1
ATOM 4563 C C . GLU B 1 94 ? 13.120 8.939 10.434 1.00 38.90 94 GLU B C 1
ATOM 4564 O O . GLU B 1 94 ? 12.503 8.246 9.617 1.00 40.00 94 GLU B O 1
ATOM 4570 N N . TRP B 1 95 ? 13.649 8.432 11.547 1.00 37.77 95 TRP B N 1
ATOM 4571 C CA . TRP B 1 95 ? 13.521 6.991 11.870 1.00 37.06 95 TRP B CA 1
ATOM 4572 C C . TRP B 1 95 ? 12.061 6.594 11.842 1.00 37.20 95 TRP B C 1
ATOM 4573 O O . TRP B 1 95 ? 11.714 5.553 11.289 1.00 38.24 95 TRP B O 1
ATOM 4584 N N . PHE B 1 96 ? 11.194 7.436 12.418 1.00 36.82 96 PHE B N 1
ATOM 4585 C CA . PHE B 1 96 ? 9.761 7.138 12.451 1.00 36.96 96 PHE B CA 1
ATOM 4586 C C . PHE B 1 96 ? 9.155 7.047 11.042 1.00 38.75 96 PHE B C 1
ATOM 4587 O O . PHE B 1 96 ? 8.329 6.188 10.780 1.00 38.47 96 PHE B O 1
ATOM 4595 N N . GLU B 1 97 ? 9.616 7.902 10.144 1.00 40.91 97 GLU B N 1
ATOM 4596 C CA . GLU B 1 97 ? 9.169 7.851 8.762 1.00 43.30 97 GLU B CA 1
ATOM 4597 C C . GLU B 1 97 ? 9.593 6.574 8.072 1.00 44.15 97 GLU B C 1
ATOM 4598 O O . GLU B 1 97 ? 8.816 6.006 7.330 1.00 44.99 97 GLU B O 1
ATOM 4604 N N . LYS B 1 98 ? 10.835 6.135 8.309 1.00 44.58 98 LYS B N 1
ATOM 4605 C CA . LYS B 1 98 ? 11.379 4.923 7.661 1.00 45.77 98 LYS B CA 1
ATOM 4606 C C . LYS B 1 98 ? 10.877 3.639 8.292 1.00 44.89 98 LYS B C 1
ATOM 4607 O O . LYS B 1 98 ? 10.969 2.628 7.663 1.00 45.30 98 LYS B O 1
ATOM 4613 N N . ASN B 1 99 ? 10.356 3.694 9.529 1.00 43.23 99 ASN B N 1
ATOM 4614 C CA . ASN B 1 99 ? 9.998 2.493 10.313 1.00 43.14 99 ASN B CA 1
ATOM 4615 C C . ASN B 1 99 ? 8.565 2.436 10.838 1.00 42.66 99 ASN B C 1
ATOM 4616 O O . ASN B 1 99 ? 8.300 1.798 11.846 1.00 41.45 99 ASN B O 1
ATOM 4621 N N . THR B 1 100 ? 7.651 3.109 10.146 1.00 43.66 100 THR B N 1
ATOM 4622 C CA . THR B 1 100 ? 6.225 3.168 10.526 1.00 43.62 100 THR B CA 1
ATOM 4623 C C . THR B 1 100 ? 5.633 1.761 10.679 1.00 43.89 100 THR B C 1
ATOM 4624 O O . THR B 1 100 ? 4.825 1.495 11.576 1.00 42.82 100 THR B O 1
ATOM 4628 N N . GLY B 1 101 ? 6.070 0.856 9.801 1.00 44.76 101 GLY B N 1
ATOM 4629 C CA . GLY B 1 101 ? 5.627 -0.516 9.795 1.00 45.33 101 GLY B CA 1
ATOM 4630 C C . GLY B 1 101 ? 5.959 -1.282 11.054 1.00 44.55 101 GLY B C 1
ATOM 4631 O O . GLY B 1 101 ? 5.160 -2.062 11.495 1.00 44.70 101 GLY B O 1
ATOM 4632 N N . THR B 1 102 ? 7.137 -1.068 11.629 1.00 43.96 102 THR B N 1
ATOM 4633 C CA . THR B 1 102 ? 7.556 -1.827 12.824 1.00 43.65 102 THR B CA 1
ATOM 4634 C C . THR B 1 102 ? 6.804 -1.442 14.118 1.00 41.49 102 THR B C 1
ATOM 4635 O O . THR B 1 102 ? 6.678 -2.273 15.051 1.00 41.79 102 THR B O 1
ATOM 4639 N N . ILE B 1 103 ? 6.318 -0.198 14.175 1.00 39.93 103 ILE B N 1
ATOM 4640 C CA . ILE B 1 103 ? 5.645 0.332 15.374 1.00 38.29 103 ILE B CA 1
ATOM 4641 C C . ILE B 1 103 ? 4.104 0.431 15.297 1.00 37.98 103 ILE B C 1
ATOM 4642 O O . ILE B 1 103 ? 3.496 1.031 16.137 1.00 36.65 103 ILE B O 1
ATOM 4647 N N . LYS B 1 104 ? 3.494 -0.192 14.297 1.00 38.56 104 LYS B N 1
ATOM 4648 C CA . LYS B 1 104 ? 2.065 -0.001 14.061 1.00 38.47 104 LYS B CA 1
ATOM 4649 C C . LYS B 1 104 ? 1.181 -0.554 15.176 1.00 37.15 104 LYS B C 1
ATOM 4650 O O . LYS B 1 104 ? 0.124 0.005 15.409 1.00 35.67 104 LYS B O 1
ATOM 4656 N N . SER B 1 105 ? 1.596 -1.662 15.827 1.00 36.37 105 SER B N 1
ATOM 4657 C CA . SER B 1 105 ? 0.767 -2.287 16.889 1.00 35.86 105 SER B CA 1
ATOM 4658 C C . SER B 1 105 ? 0.318 -1.250 17.956 1.00 33.99 105 SER B C 1
ATOM 4659 O O . SER B 1 105 ? -0.787 -1.300 18.426 1.00 33.25 105 SER B O 1
ATOM 4662 N N . TRP B 1 106 ? 1.182 -0.287 18.288 1.00 33.00 106 TRP B N 1
ATOM 4663 C CA . TRP B 1 106 ? 0.822 0.797 19.249 1.00 31.53 106 TRP B CA 1
ATOM 4664 C C . TRP B 1 106 ? 0.560 2.122 18.579 1.00 31.26 106 TRP B C 1
ATOM 4665 O O . TRP B 1 106 ? -0.425 2.777 18.901 1.00 31.85 106 TRP B O 1
ATOM 4676 N N . ASP B 1 107 ? 1.413 2.535 17.640 1.00 31.53 107 ASP B N 1
ATOM 4677 C CA . ASP B 1 107 ? 1.259 3.806 16.922 1.00 30.90 107 ASP B CA 1
ATOM 4678 C C . ASP B 1 107 ? -0.080 3.929 16.186 1.00 31.34 107 ASP B C 1
ATOM 4679 O O . ASP B 1 107 ? -0.668 4.956 16.234 1.00 30.69 107 ASP B O 1
ATOM 4684 N N . GLU B 1 108 ? -0.549 2.887 15.508 1.00 32.10 108 GLU B N 1
ATOM 4685 C CA . GLU B 1 108 ? -1.881 2.947 14.845 1.00 33.13 108 GLU B CA 1
ATOM 4686 C C . GLU B 1 108 ? -3.074 2.788 15.824 1.00 32.18 108 GLU B C 1
ATOM 4687 O O . GLU B 1 108 ? -4.216 2.939 15.437 1.00 31.28 108 GLU B O 1
ATOM 4693 N N . SER B 1 109 ? -2.788 2.480 17.089 1.00 31.03 109 SER B N 1
ATOM 4694 C CA . SER B 1 109 ? -3.812 2.392 18.128 1.00 30.43 109 SER B CA 1
ATOM 4695 C C . SER B 1 109 ? -3.660 3.509 19.162 1.00 29.04 109 SER B C 1
ATOM 4696 O O . SER B 1 109 ? -4.184 3.392 20.257 1.00 29.14 109 SER B O 1
ATOM 4699 N N . TYR B 1 110 ? -2.961 4.583 18.815 1.00 27.87 110 TYR B N 1
ATOM 4700 C CA . TYR B 1 110 ? -2.714 5.665 19.715 1.00 26.13 110 TYR B CA 1
ATOM 4701 C C . TYR B 1 110 ? -4.054 6.126 20.348 1.00 26.17 110 TYR B C 1
ATOM 4702 O O . TYR B 1 110 ? -4.178 6.240 21.570 1.00 24.55 110 TYR B O 1
ATOM 4711 N N . ILE B 1 111 ? -5.050 6.332 19.514 1.00 26.44 111 ILE B N 1
ATOM 4712 C CA . ILE B 1 111 ? -6.347 6.790 20.000 1.00 27.42 111 ILE B CA 1
ATOM 4713 C C . ILE B 1 111 ? -6.884 5.880 21.172 1.00 27.10 111 ILE B C 1
ATOM 4714 O O . ILE B 1 111 ? -7.370 6.390 22.156 1.00 27.43 111 ILE B O 1
ATOM 4719 N N . GLU B 1 112 ? -6.765 4.559 21.022 1.00 27.29 112 GLU B N 1
ATOM 4720 C CA . GLU B 1 112 ? -7.191 3.579 22.004 1.00 27.06 112 GLU B CA 1
ATOM 4721 C C . GLU B 1 112 ? -6.316 3.611 23.226 1.00 25.78 112 GLU B C 1
ATOM 4722 O O . GLU B 1 112 ? -6.841 3.507 24.362 1.00 25.46 112 GLU B O 1
ATOM 4728 N N . LEU B 1 113 ? -5.000 3.772 23.033 1.00 24.24 113 LEU B N 1
ATOM 4729 C CA . LEU B 1 113 ? -4.094 3.831 24.166 1.00 24.27 113 LEU B CA 1
ATOM 4730 C C . LEU B 1 113 ? -4.237 5.088 25.029 1.00 23.91 113 LEU B C 1
ATOM 4731 O O . LEU B 1 113 ? -3.777 5.117 26.151 1.00 24.20 113 LEU B O 1
ATOM 4736 N N . LYS B 1 114 ? -4.895 6.130 24.525 1.00 25.00 114 LYS B N 1
ATOM 4737 C CA . LYS B 1 114 ? -5.260 7.267 25.395 1.00 24.92 114 LYS B CA 1
ATOM 4738 C C . LYS B 1 114 ? -6.351 6.872 26.444 1.00 25.37 114 LYS B C 1
ATOM 4739 O O . LYS B 1 114 ? -6.562 7.585 27.446 1.00 24.90 114 LYS B O 1
ATOM 4745 N N . VAL B 1 115 ? -7.037 5.766 26.201 1.00 26.36 115 VAL B N 1
ATOM 4746 C CA . VAL B 1 115 ? -8.229 5.331 26.960 1.00 26.89 115 VAL B CA 1
ATOM 4747 C C . VAL B 1 115 ? -7.935 4.010 27.705 1.00 28.07 115 VAL B C 1
ATOM 4748 O O . VAL B 1 115 ? -8.213 3.925 28.885 1.00 28.23 115 VAL B O 1
ATOM 4752 N N . GLU B 1 116 ? -7.323 3.017 27.023 1.00 28.71 116 GLU B N 1
ATOM 4753 C CA . GLU B 1 116 ? -7.166 1.673 27.564 1.00 29.50 116 GLU B CA 1
ATOM 4754 C C . GLU B 1 116 ? -5.738 1.236 27.884 1.00 28.74 116 GLU B C 1
ATOM 4755 O O . GLU B 1 116 ? -4.731 1.720 27.356 1.00 28.13 116 GLU B O 1
ATOM 4761 N N . VAL B 1 117 ? -5.681 0.294 28.787 1.00 29.01 117 VAL B N 1
ATOM 4762 C CA . VAL B 1 117 ? -4.504 -0.417 29.123 1.00 28.49 117 VAL B CA 1
ATOM 4763 C C . VAL B 1 117 ? -4.035 -1.121 27.802 1.00 28.94 117 VAL B C 1
ATOM 4764 O O . VAL B 1 117 ? -4.879 -1.640 27.045 1.00 29.58 117 VAL B O 1
ATOM 4768 N N . PRO B 1 118 ? -2.718 -1.125 27.518 1.00 28.20 118 PRO B N 1
ATOM 4769 C CA . PRO B 1 118 ? -2.262 -1.783 26.329 1.00 29.12 118 PRO B CA 1
ATOM 4770 C C . PRO B 1 118 ? -2.228 -3.299 26.469 1.00 30.46 118 PRO B C 1
ATOM 4771 O O . PRO B 1 118 ? -2.209 -3.859 27.586 1.00 29.27 118 PRO B O 1
ATOM 4775 N N . LYS B 1 119 ? -2.224 -3.937 25.307 1.00 31.76 119 LYS B N 1
ATOM 4776 C CA . LYS B 1 119 ? -1.992 -5.380 25.241 1.00 33.95 119 LYS B CA 1
ATOM 4777 C C . LYS B 1 119 ? -0.501 -5.572 25.434 1.00 33.29 119 LYS B C 1
ATOM 4778 O O . LYS B 1 119 ? 0.298 -4.663 25.137 1.00 31.88 119 LYS B O 1
ATOM 4784 N N . ILE B 1 120 ? -0.128 -6.728 25.974 1.00 33.94 120 ILE B N 1
ATOM 4785 C CA . ILE B 1 120 ? 1.264 -6.967 26.371 1.00 33.85 120 ILE B CA 1
ATOM 4786 C C . ILE B 1 120 ? 2.224 -6.844 25.160 1.00 34.03 120 ILE B C 1
ATOM 4787 O O . ILE B 1 120 ? 3.320 -6.283 25.310 1.00 33.61 120 ILE B O 1
ATOM 4792 N N . GLU B 1 121 ? 1.798 -7.316 23.973 1.00 34.40 121 GLU B N 1
ATOM 4793 C CA . GLU B 1 121 ? 2.621 -7.196 22.743 1.00 34.88 121 GLU B CA 1
ATOM 4794 C C . GLU B 1 121 ? 2.936 -5.696 22.375 1.00 32.70 121 GLU B C 1
ATOM 4795 O O . GLU B 1 121 ? 3.995 -5.381 21.801 1.00 30.97 121 GLU B O 1
ATOM 4801 N N . GLN B 1 122 ? 1.983 -4.806 22.689 1.00 31.40 122 GLN B N 1
ATOM 4802 C CA . GLN B 1 122 ? 2.161 -3.370 22.459 1.00 30.32 122 GLN B CA 1
ATOM 4803 C C . GLN B 1 122 ? 3.280 -2.833 23.323 1.00 28.88 122 GLN B C 1
ATOM 4804 O O . GLN B 1 122 ? 4.047 -1.974 22.873 1.00 28.12 122 GLN B O 1
ATOM 4810 N N . LEU B 1 123 ? 3.399 -3.345 24.547 1.00 28.86 123 LEU B N 1
ATOM 4811 C CA . LEU B 1 123 ? 4.522 -3.009 25.406 1.00 28.13 123 LEU B CA 1
ATOM 4812 C C . LEU B 1 123 ? 5.795 -3.568 24.792 1.00 29.03 123 LEU B C 1
ATOM 4813 O O . LEU B 1 123 ? 6.765 -2.823 24.655 1.00 27.94 123 LEU B O 1
ATOM 4818 N N . PHE B 1 124 ? 5.806 -4.858 24.379 1.00 30.55 124 PHE B N 1
ATOM 4819 C CA . PHE B 1 124 ? 7.037 -5.478 23.890 1.00 31.64 124 PHE B CA 1
ATOM 4820 C C . PHE B 1 124 ? 7.549 -4.844 22.614 1.00 31.49 124 PHE B C 1
ATOM 4821 O O . PHE B 1 124 ? 8.764 -4.630 22.487 1.00 30.42 124 PHE B O 1
ATOM 4829 N N . ASN B 1 125 ? 6.631 -4.530 21.696 1.00 31.29 125 ASN B N 1
ATOM 4830 C CA . ASN B 1 125 ? 6.973 -3.873 20.441 1.00 31.39 125 ASN B CA 1
ATOM 4831 C C . ASN B 1 125 ? 7.585 -2.503 20.677 1.00 30.35 125 ASN B C 1
ATOM 4832 O O . ASN B 1 125 ? 8.574 -2.178 20.042 1.00 31.14 125 ASN B O 1
ATOM 4837 N N . TYR B 1 126 ? 7.032 -1.732 21.620 1.00 28.83 126 TYR B N 1
ATOM 4838 C CA . TYR B 1 126 ? 7.540 -0.428 21.950 1.00 27.72 126 TYR B CA 1
ATOM 4839 C C . TYR B 1 126 ? 8.970 -0.573 22.441 1.00 27.93 126 TYR B C 1
ATOM 4840 O O . TYR B 1 126 ? 9.838 0.149 21.974 1.00 28.89 126 TYR B O 1
ATOM 4849 N N . GLN B 1 127 ? 9.215 -1.492 23.367 1.00 28.15 127 GLN B N 1
ATOM 4850 C CA . GLN B 1 127 ? 10.559 -1.641 23.964 1.00 28.67 127 GLN B CA 1
ATOM 4851 C C . GLN B 1 127 ? 11.617 -2.011 22.953 1.00 29.78 127 GLN B C 1
ATOM 4852 O O . GLN B 1 127 ? 12.758 -1.477 23.000 1.00 30.82 127 GLN B O 1
ATOM 4858 N N . GLN B 1 128 ? 11.255 -2.906 22.051 1.00 30.87 128 GLN B N 1
ATOM 4859 C CA . GLN B 1 128 ? 12.112 -3.343 20.980 1.00 32.52 128 GLN B CA 1
ATOM 4860 C C . GLN B 1 128 ? 12.360 -2.257 19.949 1.00 31.85 128 GLN B C 1
ATOM 4861 O O . GLN B 1 128 ? 13.489 -2.135 19.401 1.00 32.23 128 GLN B O 1
ATOM 4867 N N . ALA B 1 129 ? 11.326 -1.471 19.692 1.00 30.20 129 ALA B N 1
ATOM 4868 C CA . ALA B 1 129 ? 11.429 -0.349 18.833 1.00 29.97 129 ALA B CA 1
ATOM 4869 C C . ALA B 1 129 ? 12.372 0.727 19.417 1.00 29.61 129 ALA B C 1
ATOM 4870 O O . ALA B 1 129 ? 13.096 1.345 18.651 1.00 30.62 129 ALA B O 1
ATOM 4872 N N . ALA B 1 130 ? 12.353 0.939 20.751 1.00 28.41 130 ALA B N 1
ATOM 4873 C CA . ALA B 1 130 ? 13.249 1.892 21.408 1.00 28.23 130 ALA B CA 1
ATOM 4874 C C . ALA B 1 130 ? 14.724 1.532 21.245 1.00 28.96 130 ALA B C 1
ATOM 4875 O O . ALA B 1 130 ? 15.579 2.422 20.994 1.00 29.21 130 ALA B O 1
ATOM 4877 N N . LEU B 1 131 ? 15.020 0.256 21.389 1.00 29.66 131 LEU B N 1
ATOM 4878 C CA . LEU B 1 131 ? 16.396 -0.230 21.280 1.00 31.25 131 LEU B CA 1
ATOM 4879 C C . LEU B 1 131 ? 16.854 -0.143 19.830 1.00 32.70 131 LEU B C 1
ATOM 4880 O O . LEU B 1 131 ? 17.963 0.231 19.570 1.00 33.74 131 LEU B O 1
ATOM 4885 N N . LYS B 1 132 ? 15.980 -0.473 18.898 1.00 33.34 132 LYS B N 1
ATOM 4886 C CA . LYS B 1 132 ? 16.267 -0.386 17.466 1.00 34.60 132 LYS B CA 1
ATOM 4887 C C . LYS B 1 132 ? 16.564 1.051 17.037 1.00 34.25 132 LYS B C 1
ATOM 4888 O O . LYS B 1 132 ? 17.579 1.298 16.434 1.00 35.79 132 LYS B O 1
ATOM 4894 N N . TRP B 1 133 ? 15.678 1.975 17.366 1.00 32.75 133 TRP B N 1
ATOM 4895 C CA . TRP B 1 133 ? 15.896 3.402 17.161 1.00 32.23 133 TRP B CA 1
ATOM 4896 C C . TRP B 1 133 ? 17.282 3.861 17.661 1.00 32.44 133 TRP B C 1
ATOM 4897 O O . TRP B 1 133 ? 18.061 4.473 16.912 1.00 33.38 133 TRP B O 1
ATOM 4908 N N . ARG B 1 134 ? 17.585 3.542 18.903 1.00 31.94 134 ARG B N 1
ATOM 4909 C CA . ARG B 1 134 ? 18.879 3.876 19.504 1.00 32.51 134 ARG B CA 1
ATOM 4910 C C . ARG B 1 134 ? 20.035 3.318 18.657 1.00 34.74 134 ARG B C 1
ATOM 4911 O O . ARG B 1 134 ? 20.974 4.038 18.356 1.00 34.79 134 ARG B O 1
ATOM 4919 N N . LYS B 1 135 ? 19.935 2.063 18.242 1.00 35.87 135 LYS B N 1
ATOM 4920 C CA . LYS B 1 135 ? 20.948 1.473 17.367 1.00 38.75 135 LYS B CA 1
ATOM 4921 C C . LYS B 1 135 ? 20.989 2.106 15.997 1.00 39.11 135 LYS B C 1
ATOM 4922 O O . LYS B 1 135 ? 22.066 2.437 15.479 1.00 40.65 135 LYS B O 1
ATOM 4928 N N . ASP B 1 136 ? 19.828 2.285 15.392 1.00 38.34 136 ASP B N 1
ATOM 4929 C CA . ASP B 1 136 ? 19.808 2.732 14.006 1.00 39.16 136 ASP B CA 1
ATOM 4930 C C . ASP B 1 136 ? 20.412 4.106 13.851 1.00 39.18 136 ASP B C 1
ATOM 4931 O O . ASP B 1 136 ? 21.112 4.353 12.861 1.00 40.16 136 ASP B O 1
ATOM 4936 N N . ILE B 1 137 ? 20.185 4.992 14.823 1.00 37.66 137 ILE B N 1
ATOM 4937 C CA . ILE B 1 137 ? 20.653 6.385 14.690 1.00 37.72 137 ILE B CA 1
ATOM 4938 C C . ILE B 1 137 ? 22.012 6.653 15.362 1.00 38.67 137 ILE B C 1
ATOM 4939 O O . ILE B 1 137 ? 22.430 7.805 15.401 1.00 39.09 137 ILE B O 1
ATOM 4944 N N . GLY B 1 138 ? 22.689 5.602 15.878 1.00 39.11 138 GLY B N 1
ATOM 4945 C CA . GLY B 1 138 ? 23.933 5.775 16.684 1.00 39.57 138 GLY B CA 1
ATOM 4946 C C . GLY B 1 138 ? 23.767 6.691 17.889 1.00 38.41 138 GLY B C 1
ATOM 4947 O O . GLY B 1 138 ? 24.616 7.573 18.171 1.00 39.03 138 GLY B O 1
ATOM 4948 N N . PHE B 1 139 ? 22.668 6.523 18.594 1.00 36.53 139 PHE B N 1
ATOM 4949 C CA . PHE B 1 139 ? 22.386 7.377 19.737 1.00 35.86 139 PHE B CA 1
ATOM 4950 C C . PHE B 1 139 ? 23.452 7.286 20.811 1.00 36.57 139 PHE B C 1
ATOM 4951 O O . PHE B 1 139 ? 23.801 8.302 21.408 1.00 36.15 139 PHE B O 1
ATOM 4959 N N . ARG B 1 140 ? 23.927 6.073 21.042 1.00 37.77 140 ARG B N 1
ATOM 4960 C CA . ARG B 1 140 ? 24.968 5.804 22.005 1.00 39.45 140 ARG B CA 1
ATOM 4961 C C . ARG B 1 140 ? 26.305 6.482 21.630 1.00 41.10 140 ARG B C 1
ATOM 4962 O O . ARG B 1 140 ? 26.852 6.214 20.589 1.00 42.36 140 ARG B O 1
ATOM 4970 N N . VAL B 1 141 ? 26.794 7.363 22.502 1.00 41.11 141 VAL B N 1
ATOM 4971 C CA . VAL B 1 141 ? 28.097 7.974 22.319 1.00 42.80 141 VAL B CA 1
ATOM 4972 C C . VAL B 1 141 ? 28.981 7.820 23.569 1.00 43.60 141 VAL B C 1
ATOM 4973 O O . VAL B 1 141 ? 30.141 8.183 23.557 1.00 44.61 141 VAL B O 1
ATOM 4977 N N . ASN B 1 142 ? 28.426 7.253 24.637 1.00 42.67 142 ASN B N 1
ATOM 4978 C CA . ASN B 1 142 ? 29.122 7.073 25.912 1.00 43.24 142 ASN B CA 1
ATOM 4979 C C . ASN B 1 142 ? 28.207 6.243 26.827 1.00 41.93 142 ASN B C 1
ATOM 4980 O O . ASN B 1 142 ? 27.092 5.873 26.422 1.00 40.87 142 ASN B O 1
ATOM 4985 N N . ALA B 1 143 ? 28.650 5.982 28.044 1.00 42.17 143 ALA B N 1
ATOM 4986 C CA . ALA B 1 143 ? 27.871 5.156 28.970 1.00 41.20 143 ALA B CA 1
ATOM 4987 C C . ALA B 1 143 ? 26.533 5.786 29.315 1.00 39.09 143 ALA B C 1
ATOM 4988 O O . ALA B 1 143 ? 25.579 5.092 29.404 1.00 37.79 143 ALA B O 1
ATOM 4990 N N . ASN B 1 144 ? 26.497 7.113 29.483 1.00 38.55 144 ASN B N 1
ATOM 4991 C CA . ASN B 1 144 ? 25.281 7.852 29.863 1.00 37.19 144 ASN B CA 1
ATOM 4992 C C . ASN B 1 144 ? 24.183 7.813 28.802 1.00 35.53 144 ASN B C 1
ATOM 4993 O O . ASN B 1 144 ? 23.032 8.142 29.080 1.00 35.12 144 ASN B O 1
ATOM 4998 N N . THR B 1 145 ? 24.534 7.440 27.571 1.00 35.42 145 THR B N 1
ATOM 4999 C CA . THR B 1 145 ? 23.568 7.330 26.487 1.00 34.39 145 THR B CA 1
ATOM 5000 C C . THR B 1 145 ? 23.421 5.881 25.995 1.00 34.38 145 THR B C 1
ATOM 5001 O O . THR B 1 145 ? 23.024 5.664 24.871 1.00 34.36 145 THR B O 1
ATOM 5005 N N . ALA B 1 146 ? 23.751 4.918 26.855 1.00 34.79 146 ALA B N 1
ATOM 5006 C CA . ALA B 1 146 ? 23.696 3.490 26.535 1.00 35.43 146 ALA B CA 1
ATOM 5007 C C . ALA B 1 146 ? 22.342 2.844 26.923 1.00 34.57 146 ALA B C 1
ATOM 5008 O O . ALA B 1 146 ? 21.567 3.425 27.666 1.00 32.92 146 ALA B O 1
ATOM 5010 N N . ALA B 1 147 ? 22.114 1.639 26.390 1.00 35.43 147 ALA B N 1
ATOM 5011 C CA . ALA B 1 147 ? 21.087 0.738 26.845 1.00 35.62 147 ALA B CA 1
ATOM 5012 C C . ALA B 1 147 ? 21.760 -0.161 27.896 1.00 36.87 147 ALA B C 1
ATOM 5013 O O . ALA B 1 147 ? 22.708 -0.866 27.610 1.00 38.18 147 ALA B O 1
ATOM 5015 N N . LEU B 1 148 ? 21.265 -0.112 29.115 1.00 37.23 148 LEU B N 1
ATOM 5016 C CA . LEU B 1 148 ? 21.839 -0.890 30.211 1.00 38.86 148 LEU B CA 1
ATOM 5017 C C . LEU B 1 148 ? 21.329 -2.321 30.161 1.00 39.88 148 LEU B C 1
ATOM 5018 O O . LEU B 1 148 ? 20.203 -2.557 29.760 1.00 38.35 148 LEU B O 1
ATOM 5023 N N . SER B 1 149 ? 22.171 -3.267 30.566 1.00 42.43 149 SER B N 1
ATOM 5024 C CA . SER B 1 149 ? 21.773 -4.692 30.583 1.00 44.42 149 SER B CA 1
ATOM 5025 C C . SER B 1 149 ? 22.361 -5.551 31.730 1.00 46.62 149 SER B C 1
ATOM 5026 O O . SER B 1 149 ? 22.328 -6.745 31.634 1.00 47.59 149 SER B O 1
ATOM 5029 N N . ASN B 1 150 ? 22.883 -4.938 32.795 1.00 48.27 150 ASN B N 1
ATOM 5030 C CA . ASN B 1 150 ? 23.279 -5.692 34.014 1.00 50.63 150 ASN B CA 1
ATOM 5031 C C . ASN B 1 150 ? 22.034 -5.922 34.941 1.00 49.95 150 ASN B C 1
ATOM 5032 O O . ASN B 1 150 ? 20.905 -6.092 34.436 1.00 49.33 150 ASN B O 1
ATOM 5037 N N . LYS B 1 151 ? 22.225 -5.938 36.263 1.00 50.55 151 LYS B N 1
ATOM 5038 C CA A LYS B 1 151 ? 21.134 -6.148 37.218 0.50 50.01 151 LYS B CA 1
ATOM 5039 C CA B LYS B 1 151 ? 21.122 -6.138 37.207 0.50 49.88 151 LYS B CA 1
ATOM 5040 C C . LYS B 1 151 ? 20.920 -4.903 38.065 1.00 49.12 151 LYS B C 1
ATOM 5041 O O . LYS B 1 151 ? 21.799 -3.996 38.112 1.00 49.16 151 LYS B O 1
ATOM 5052 N N . VAL B 1 152 ? 19.765 -4.864 38.744 1.00 48.42 152 VAL B N 1
ATOM 5053 C CA . VAL B 1 152 ? 19.440 -3.786 39.665 1.00 47.40 152 VAL B CA 1
ATOM 5054 C C . VAL B 1 152 ? 20.439 -3.784 40.799 1.00 49.07 152 VAL B C 1
ATOM 5055 O O . VAL B 1 152 ? 21.139 -4.757 41.027 1.00 49.95 152 VAL B O 1
ATOM 5059 N N . LEU B 1 153 ? 20.519 -2.663 41.504 1.00 49.17 153 LEU B N 1
ATOM 5060 C CA . LEU B 1 153 ? 21.384 -2.585 42.643 1.00 50.75 153 LEU B CA 1
ATOM 5061 C C . LEU B 1 153 ? 20.800 -3.454 43.783 1.00 51.60 153 LEU B C 1
ATOM 5062 O O . LEU B 1 153 ? 19.656 -3.254 44.243 1.00 50.65 153 LEU B O 1
ATOM 5067 N N . ALA B 1 154 ? 21.582 -4.442 44.225 1.00 53.51 154 ALA B N 1
ATOM 5068 C CA . ALA B 1 154 ? 21.236 -5.220 45.433 1.00 54.69 154 ALA B CA 1
ATOM 5069 C C . ALA B 1 154 ? 21.432 -4.354 46.697 1.00 55.15 154 ALA B C 1
ATOM 5070 O O . ALA B 1 154 ? 20.911 -4.688 47.785 1.00 56.00 154 ALA B O 1
ATOM 5072 N N . GLU B 1 155 ? 22.182 -3.254 46.556 1.00 54.78 155 GLU B N 1
ATOM 5073 C CA . GLU B 1 155 ? 22.526 -2.395 47.681 1.00 55.32 155 GLU B CA 1
ATOM 5074 C C . GLU B 1 155 ? 22.570 -0.928 47.234 1.00 53.86 155 GLU B C 1
ATOM 5075 O O . GLU B 1 155 ? 22.967 -0.648 46.111 1.00 53.85 155 GLU B O 1
ATOM 5081 N N . TYR B 1 156 ? 22.186 -0.005 48.115 1.00 53.16 156 TYR B N 1
ATOM 5082 C CA . TYR B 1 156 ? 22.168 1.443 47.821 1.00 51.49 156 TYR B CA 1
ATOM 5083 C C . TYR B 1 156 ? 22.594 2.174 49.060 1.00 51.90 156 TYR B C 1
ATOM 5084 O O . TYR B 1 156 ? 21.924 2.107 50.087 1.00 52.48 156 TYR B O 1
ATOM 5093 N N . LYS B 1 157 ? 23.728 2.862 48.961 1.00 51.97 157 LYS B N 1
ATOM 5094 C CA A LYS B 1 157 ? 24.336 3.582 50.059 0.50 52.58 157 LYS B CA 1
ATOM 5095 C CA B LYS B 1 157 ? 24.317 3.570 50.098 0.50 52.66 157 LYS B CA 1
ATOM 5096 C C . LYS B 1 157 ? 23.805 5.009 50.126 1.00 51.21 157 LYS B C 1
ATOM 5097 O O . LYS B 1 157 ? 23.885 5.723 49.139 1.00 50.13 157 LYS B O 1
ATOM 5108 N N . VAL B 1 158 ? 23.266 5.417 51.271 1.00 50.65 158 VAL B N 1
ATOM 5109 C CA . VAL B 1 158 ? 22.772 6.807 51.438 1.00 49.30 158 VAL B CA 1
ATOM 5110 C C . VAL B 1 158 ? 23.231 7.241 52.788 1.00 50.66 158 VAL B C 1
ATOM 5111 O O . VAL B 1 158 ? 23.441 6.394 53.629 1.00 51.47 158 VAL B O 1
ATOM 5115 N N . PRO B 1 159 ? 23.384 8.555 53.006 1.00 50.61 159 PRO B N 1
ATOM 5116 C CA . PRO B 1 159 ? 23.808 9.029 54.325 1.00 52.28 159 PRO B CA 1
ATOM 5117 C C . PRO B 1 159 ? 22.839 8.615 55.445 1.00 52.27 159 PRO B C 1
ATOM 5118 O O . PRO B 1 159 ? 21.611 8.579 55.236 1.00 50.64 159 PRO B O 1
ATOM 5122 N N . GLY B 1 160 ? 23.378 8.316 56.622 1.00 53.58 160 GLY B N 1
ATOM 5123 C CA . GLY B 1 160 ? 22.578 7.906 57.759 1.00 53.97 160 GLY B CA 1
ATOM 5124 C C . GLY B 1 160 ? 21.319 8.727 58.024 1.00 53.13 160 GLY B C 1
ATOM 5125 O O . GLY B 1 160 ? 20.306 8.180 58.475 1.00 52.64 160 GLY B O 1
ATOM 5126 N N . GLU B 1 161 ? 21.389 10.031 57.741 1.00 52.57 161 GLU B N 1
ATOM 5127 C CA . GLU B 1 161 ? 20.302 10.958 58.053 1.00 52.23 161 GLU B CA 1
ATOM 5128 C C . GLU B 1 161 ? 19.028 10.730 57.234 1.00 49.43 161 GLU B C 1
ATOM 5129 O O . GLU B 1 161 ? 17.944 11.034 57.717 1.00 49.40 161 GLU B O 1
ATOM 5135 N N . ILE B 1 162 ? 19.154 10.192 56.014 1.00 46.98 162 ILE B N 1
ATOM 5136 C CA . ILE B 1 162 ? 17.982 9.910 55.187 1.00 44.14 162 ILE B CA 1
ATOM 5137 C C . ILE B 1 162 ? 17.585 8.411 55.049 1.00 43.71 162 ILE B C 1
ATOM 5138 O O . ILE B 1 162 ? 16.641 8.099 54.273 1.00 42.36 162 ILE B O 1
ATOM 5143 N N . VAL B 1 163 ? 18.260 7.505 55.782 1.00 44.78 163 VAL B N 1
ATOM 5144 C CA . VAL B 1 163 ? 17.969 6.054 55.706 1.00 44.63 163 VAL B CA 1
ATOM 5145 C C . VAL B 1 163 ? 16.503 5.703 55.999 1.00 43.83 163 VAL B C 1
ATOM 5146 O O . VAL B 1 163 ? 15.898 4.934 55.282 1.00 41.88 163 VAL B O 1
ATOM 5150 N N . MET B 1 164 ? 15.947 6.273 57.064 1.00 44.71 164 MET B N 1
ATOM 5151 C CA A MET B 1 164 ? 14.556 5.980 57.408 0.60 44.43 164 MET B CA 1
ATOM 5152 C CA B MET B 1 164 ? 14.531 6.056 57.429 0.40 44.09 164 MET B CA 1
ATOM 5153 C C . MET B 1 164 ? 13.589 6.516 56.296 1.00 42.26 164 MET B C 1
ATOM 5154 O O . MET B 1 164 ? 12.627 5.848 55.941 1.00 41.56 164 MET B O 1
ATOM 5163 N N . SER B 1 165 ? 13.866 7.688 55.741 1.00 41.15 165 SER B N 1
ATOM 5164 C CA . SER B 1 165 ? 13.043 8.232 54.643 1.00 39.34 165 SER B CA 1
ATOM 5165 C C . SER B 1 165 ? 13.048 7.362 53.409 1.00 37.19 165 SER B C 1
ATOM 5166 O O . SER B 1 165 ? 12.022 7.161 52.764 1.00 36.21 165 SER B O 1
ATOM 5169 N N . VAL B 1 166 ? 14.219 6.850 53.081 1.00 36.79 166 VAL B N 1
ATOM 5170 C CA . VAL B 1 166 ? 14.357 5.979 51.935 1.00 35.09 166 VAL B CA 1
ATOM 5171 C C . VAL B 1 166 ? 13.666 4.661 52.222 1.00 35.36 166 VAL B C 1
ATOM 5172 O O . VAL B 1 166 ? 13.001 4.131 51.339 1.00 34.51 166 VAL B O 1
ATOM 5176 N N . LYS B 1 167 ? 13.799 4.132 53.420 1.00 36.68 167 LYS B N 1
ATOM 5177 C CA . LYS B 1 167 ? 13.043 2.936 53.766 1.00 38.15 167 LYS B CA 1
ATOM 5178 C C . LYS B 1 167 ? 11.510 3.151 53.716 1.00 37.84 167 LYS B C 1
ATOM 5179 O O . LYS B 1 167 ? 10.768 2.261 53.257 1.00 37.37 167 LYS B O 1
ATOM 5185 N N . GLU B 1 168 ? 11.062 4.314 54.185 1.00 38.01 168 GLU B N 1
ATOM 5186 C CA . GLU B 1 168 ? 9.648 4.662 54.126 1.00 38.00 168 GLU B CA 1
ATOM 5187 C C . GLU B 1 168 ? 9.172 4.698 52.688 1.00 36.07 168 GLU B C 1
ATOM 5188 O O . GLU B 1 168 ? 8.120 4.127 52.392 1.00 35.84 168 GLU B O 1
ATOM 5194 N N . MET B 1 169 ? 9.936 5.354 51.801 1.00 35.40 169 MET B N 1
ATOM 5195 C CA . MET B 1 169 ? 9.646 5.354 50.357 1.00 33.72 169 MET B CA 1
ATOM 5196 C C . MET B 1 169 ? 9.536 3.930 49.830 1.00 33.92 169 MET B C 1
ATOM 5197 O O . MET B 1 169 ? 8.573 3.608 49.123 1.00 33.87 169 MET B O 1
ATOM 5202 N N . LEU B 1 170 ? 10.504 3.092 50.168 1.00 34.62 170 LEU B N 1
ATOM 5203 C CA . LEU B 1 170 ? 10.480 1.681 49.766 1.00 35.28 170 LEU B CA 1
ATOM 5204 C C . LEU B 1 170 ? 9.287 0.937 50.339 1.00 35.88 170 LEU B C 1
ATOM 5205 O O . LEU B 1 170 ? 8.739 0.073 49.641 1.00 35.85 170 LEU B O 1
ATOM 5210 N N . SER B 1 171 ? 8.884 1.240 51.581 1.00 36.28 171 SER B N 1
ATOM 5211 C CA . SER B 1 171 ? 7.713 0.587 52.126 1.00 37.04 171 SER B CA 1
ATOM 5212 C C . SER B 1 171 ? 6.470 0.894 51.259 1.00 35.89 171 SER B C 1
ATOM 5213 O O . SER B 1 171 ? 5.695 0.005 51.021 1.00 36.21 171 SER B O 1
ATOM 5216 N N . ASP B 1 172 ? 6.288 2.134 50.832 1.00 35.09 172 ASP B N 1
ATOM 5217 C CA . ASP B 1 172 ? 5.153 2.462 49.963 1.00 34.78 172 ASP B CA 1
ATOM 5218 C C . ASP B 1 172 ? 5.287 1.831 48.596 1.00 34.55 172 ASP B C 1
ATOM 5219 O O . ASP B 1 172 ? 4.266 1.375 47.975 1.00 34.44 172 ASP B O 1
ATOM 5224 N N . MET B 1 173 ? 6.523 1.790 48.094 1.00 34.75 173 MET B N 1
ATOM 5225 C CA . MET B 1 173 ? 6.781 1.191 46.776 1.00 34.61 173 MET B CA 1
ATOM 5226 C C . MET B 1 173 ? 6.491 -0.288 46.798 1.00 35.70 173 MET B C 1
ATOM 5227 O O . MET B 1 173 ? 5.947 -0.807 45.810 1.00 35.69 173 MET B O 1
ATOM 5232 N N . ILE B 1 174 ? 6.821 -0.977 47.903 1.00 37.42 174 ILE B N 1
ATOM 5233 C CA . ILE B 1 174 ? 6.487 -2.394 48.055 1.00 38.56 174 ILE B CA 1
ATOM 5234 C C . ILE B 1 174 ? 4.978 -2.557 48.176 1.00 39.59 174 ILE B C 1
ATOM 5235 O O . ILE B 1 174 ? 4.409 -3.467 47.587 1.00 40.28 174 ILE B O 1
ATOM 5240 N N . ARG B 1 175 ? 4.331 -1.698 48.948 1.00 40.43 175 ARG B N 1
ATOM 5241 C CA . ARG B 1 175 ? 2.866 -1.712 49.079 1.00 41.54 175 ARG B CA 1
ATOM 5242 C C . ARG B 1 175 ? 2.189 -1.615 47.696 1.00 41.30 175 ARG B C 1
ATOM 5243 O O . ARG B 1 175 ? 1.253 -2.379 47.366 1.00 41.99 175 ARG B O 1
ATOM 5251 N N . ARG B 1 176 ? 2.659 -0.664 46.918 1.00 40.86 176 ARG B N 1
ATOM 5252 C CA . ARG B 1 176 ? 2.160 -0.435 45.565 1.00 40.62 176 ARG B CA 1
ATOM 5253 C C . ARG B 1 176 ? 2.401 -1.629 44.651 1.00 41.57 176 ARG B C 1
ATOM 5254 O O . ARG B 1 176 ? 1.514 -2.034 43.941 1.00 41.48 176 ARG B O 1
ATOM 5262 N N . ARG B 1 177 ? 3.603 -2.165 44.665 1.00 43.20 177 ARG B N 1
ATOM 5263 C CA . ARG B 1 177 ? 3.923 -3.309 43.823 1.00 44.90 177 ARG B CA 1
ATOM 5264 C C . ARG B 1 177 ? 3.052 -4.513 44.189 1.00 46.57 177 ARG B C 1
ATOM 5265 O O . ARG B 1 177 ? 2.542 -5.190 43.294 1.00 46.51 177 ARG B O 1
ATOM 5273 N N . ASN B 1 178 ? 2.865 -4.759 45.495 1.00 47.91 178 ASN B N 1
ATOM 5274 C CA . ASN B 1 178 ? 2.036 -5.860 45.943 1.00 49.94 178 ASN B CA 1
ATOM 5275 C C . ASN B 1 178 ? 0.579 -5.709 45.539 1.00 50.51 178 ASN B C 1
ATOM 5276 O O . ASN B 1 178 ? -0.057 -6.716 45.263 1.00 51.29 178 ASN B O 1
ATOM 5281 N N . LEU B 1 179 ? 0.052 -4.483 45.537 1.00 50.73 179 LEU B N 1
ATOM 5282 C CA . LEU B 1 179 ? -1.307 -4.216 45.034 1.00 51.60 179 LEU B CA 1
ATOM 5283 C C . LEU B 1 179 ? -1.388 -4.561 43.529 1.00 52.20 179 LEU B C 1
ATOM 5284 O O . LEU B 1 179 ? -2.361 -5.195 43.100 1.00 52.91 179 LEU B O 1
ATOM 5289 N N . ILE B 1 180 ? -0.378 -4.134 42.750 1.00 52.45 180 ILE B N 1
ATOM 5290 C CA . ILE B 1 180 ? -0.325 -4.404 41.282 1.00 53.14 180 ILE B CA 1
ATOM 5291 C C . ILE B 1 180 ? -0.404 -5.918 41.005 1.00 55.22 180 ILE B C 1
ATOM 5292 O O . ILE B 1 180 ? -1.427 -6.396 40.513 1.00 56.07 180 ILE B O 1
ATOM 5297 N N . LEU B 1 181 ? 0.631 -6.677 41.357 1.00 56.82 181 LEU B N 1
ATOM 5298 C CA . LEU B 1 181 ? 0.608 -8.155 41.080 1.00 58.84 181 LEU B CA 1
ATOM 5299 C C . LEU B 1 181 ? -0.554 -8.937 41.765 1.00 60.66 181 LEU B C 1
ATOM 5300 O O . LEU B 1 181 ? -0.938 -9.984 41.249 1.00 61.58 181 LEU B O 1
ATOM 5305 N N . ASN B 1 182 ? -1.123 -8.431 42.871 1.00 61.50 182 ASN B N 1
ATOM 5306 C CA . ASN B 1 182 ? -2.363 -9.039 43.432 1.00 63.11 182 ASN B CA 1
ATOM 5307 C C . ASN B 1 182 ? -3.579 -8.657 42.566 1.00 62.92 182 ASN B C 1
ATOM 5308 O O . ASN B 1 182 ? -4.733 -8.726 43.014 1.00 63.87 182 ASN B O 1
ATOM 5313 N N . PRO B 1 192 ? -0.728 -25.256 40.315 1.00 83.69 192 PRO B N 1
ATOM 5314 C CA . PRO B 1 192 ? 0.643 -25.431 40.805 1.00 83.39 192 PRO B CA 1
ATOM 5315 C C . PRO B 1 192 ? 1.384 -26.589 40.099 1.00 80.59 192 PRO B C 1
ATOM 5316 O O . PRO B 1 192 ? 0.995 -27.754 40.264 1.00 80.70 192 PRO B O 1
ATOM 5320 N N . VAL B 1 193 ? 2.449 -26.259 39.351 1.00 78.27 193 VAL B N 1
ATOM 5321 C CA . VAL B 1 193 ? 3.162 -27.238 38.466 1.00 75.54 193 VAL B CA 1
ATOM 5322 C C . VAL B 1 193 ? 4.202 -28.136 39.200 1.00 75.90 193 VAL B C 1
ATOM 5323 O O . VAL B 1 193 ? 5.046 -27.653 39.975 1.00 77.44 193 VAL B O 1
ATOM 5327 N N . SER B 1 194 ? 4.134 -29.439 38.933 1.00 74.67 194 SER B N 1
ATOM 5328 C CA . SER B 1 194 ? 5.050 -30.408 39.537 1.00 75.20 194 SER B CA 1
ATOM 5329 C C . SER B 1 194 ? 6.421 -30.379 38.852 1.00 73.65 194 SER B C 1
ATOM 5330 O O . SER B 1 194 ? 6.525 -30.186 37.625 1.00 71.00 194 SER B O 1
ATOM 5333 N N . HIS B 1 195 ? 7.459 -30.586 39.666 1.00 75.17 195 HIS B N 1
ATOM 5334 C CA . HIS B 1 195 ? 8.863 -30.649 39.212 1.00 74.71 195 HIS B CA 1
ATOM 5335 C C . HIS B 1 195 ? 9.047 -31.649 38.069 1.00 72.00 195 HIS B C 1
ATOM 5336 O O . HIS B 1 195 ? 9.694 -31.341 37.083 1.00 70.63 195 HIS B O 1
ATOM 5343 N N . GLU B 1 196 ? 8.460 -32.836 38.215 1.00 71.35 196 GLU B N 1
ATOM 5344 C CA . GLU B 1 196 ? 8.560 -33.892 37.180 1.00 69.14 196 GLU B CA 1
ATOM 5345 C C . GLU B 1 196 ? 7.942 -33.478 35.784 1.00 65.33 196 GLU B C 1
ATOM 5346 O O . GLU B 1 196 ? 8.413 -33.962 34.762 1.00 64.01 196 GLU B O 1
ATOM 5352 N N . HIS B 1 197 ? 6.947 -32.578 35.750 1.00 63.61 197 HIS B N 1
ATOM 5353 C CA . HIS B 1 197 ? 6.404 -32.066 34.467 1.00 60.57 197 HIS B CA 1
ATOM 5354 C C . HIS B 1 197 ? 7.246 -30.925 33.858 1.00 59.08 197 HIS B C 1
ATOM 5355 O O . HIS B 1 197 ? 7.302 -30.767 32.641 1.00 57.20 197 HIS B O 1
ATOM 5362 N N . VAL B 1 198 ? 7.856 -30.125 34.730 1.00 59.38 198 VAL B N 1
ATOM 5363 C CA . VAL B 1 198 ? 8.796 -29.094 34.331 1.00 58.57 198 VAL B CA 1
ATOM 5364 C C . VAL B 1 198 ? 10.039 -29.756 33.740 1.00 57.42 198 VAL B C 1
ATOM 5365 O O . VAL B 1 198 ? 10.540 -29.328 32.711 1.00 56.07 198 VAL B O 1
ATOM 5369 N N . GLU B 1 199 ? 10.526 -30.802 34.398 1.00 57.59 199 GLU B N 1
ATOM 5370 C CA . GLU B 1 199 ? 11.692 -31.542 33.881 1.00 57.62 199 GLU B CA 1
ATOM 5371 C C . GLU B 1 199 ? 11.398 -32.296 32.585 1.00 54.38 199 GLU B C 1
ATOM 5372 O O . GLU B 1 199 ? 12.269 -32.396 31.729 1.00 53.67 199 GLU B O 1
ATOM 5378 N N . TRP B 1 200 ? 10.183 -32.815 32.438 1.00 52.06 200 TRP B N 1
ATOM 5379 C CA . TRP B 1 200 ? 9.788 -33.425 31.166 1.00 49.82 200 TRP B CA 1
ATOM 5380 C C . TRP B 1 200 ? 9.907 -32.374 30.037 1.00 48.13 200 TRP B C 1
ATOM 5381 O O . TRP B 1 200 ? 10.470 -32.652 28.968 1.00 46.62 200 TRP B O 1
ATOM 5392 N N . CYS B 1 201 ? 9.381 -31.175 30.290 1.00 47.35 201 CYS B N 1
ATOM 5393 C CA . CYS B 1 201 ? 9.492 -30.098 29.315 1.00 46.80 201 CYS B CA 1
ATOM 5394 C C . CYS B 1 201 ? 10.950 -29.754 28.995 1.00 47.00 201 CYS B C 1
ATOM 5395 O O . CYS B 1 201 ? 11.300 -29.577 27.822 1.00 46.22 201 CYS B O 1
ATOM 5398 N N . ARG B 1 202 ? 11.784 -29.658 30.029 1.00 48.00 202 ARG B N 1
ATOM 5399 C CA . ARG B 1 202 ? 13.216 -29.357 29.847 1.00 49.29 202 ARG B CA 1
ATOM 5400 C C . ARG B 1 202 ? 13.851 -30.354 28.884 1.00 48.80 202 ARG B C 1
ATOM 5401 O O . ARG B 1 202 ? 14.637 -29.951 28.035 1.00 49.46 202 ARG B O 1
ATOM 5409 N N . GLU B 1 203 ? 13.495 -31.646 29.009 1.00 47.74 203 GLU B N 1
ATOM 5410 C CA . GLU B 1 203 ? 14.074 -32.694 28.153 1.00 47.56 203 GLU B CA 1
ATOM 5411 C C . GLU B 1 203 ? 13.471 -32.665 26.753 1.00 45.90 203 GLU B C 1
ATOM 5412 O O . GLU B 1 203 ? 14.196 -32.775 25.773 1.00 46.11 203 GLU B O 1
ATOM 5418 N N . PHE B 1 204 ? 12.143 -32.514 26.661 1.00 44.19 204 PHE B N 1
ATOM 5419 C CA . PHE B 1 204 ? 11.486 -32.398 25.369 1.00 43.10 204 PHE B CA 1
ATOM 5420 C C . PHE B 1 204 ? 12.091 -31.315 24.436 1.00 43.63 204 PHE B C 1
ATOM 5421 O O . PHE B 1 204 ? 12.345 -31.583 23.238 1.00 44.56 204 PHE B O 1
ATOM 5429 N N . VAL B 1 205 ? 12.326 -30.128 24.966 1.00 43.53 205 VAL B N 1
ATOM 5430 C CA . VAL B 1 205 ? 12.778 -28.990 24.133 1.00 44.18 205 VAL B CA 1
ATOM 5431 C C . VAL B 1 205 ? 14.223 -29.090 23.610 1.00 46.13 205 VAL B C 1
ATOM 5432 O O . VAL B 1 205 ? 14.660 -28.272 22.803 1.00 46.64 205 VAL B O 1
ATOM 5436 N N . LYS B 1 206 ? 14.948 -30.107 24.068 1.00 46.92 206 LYS B N 1
ATOM 5437 C CA . LYS B 1 206 ? 16.205 -30.490 23.461 1.00 48.72 206 LYS B CA 1
ATOM 5438 C C . LYS B 1 206 ? 16.018 -31.187 22.064 1.00 48.17 206 LYS B C 1
ATOM 5439 O O . LYS B 1 206 ? 16.987 -31.603 21.483 1.00 50.02 206 LYS B O 1
ATOM 5445 N N . GLY B 1 207 ? 14.781 -31.293 21.541 1.00 46.34 207 GLY B N 1
ATOM 5446 C CA . GLY B 1 207 ? 14.487 -32.032 20.289 1.00 46.02 207 GLY B CA 1
ATOM 5447 C C . GLY B 1 207 ? 14.218 -33.538 20.502 1.00 45.43 207 GLY B C 1
ATOM 5448 O O . GLY B 1 207 ? 14.300 -34.311 19.560 1.00 45.45 207 GLY B O 1
ATOM 5449 N N . LYS B 1 208 ? 13.900 -33.956 21.742 1.00 44.73 208 LYS B N 1
ATOM 5450 C CA . LYS B 1 208 ? 13.616 -35.386 22.036 1.00 44.01 208 LYS B CA 1
ATOM 5451 C C . LYS B 1 208 ? 12.134 -35.513 21.859 1.00 42.12 208 LYS B C 1
ATOM 5452 O O . LYS B 1 208 ? 11.401 -35.734 22.802 1.00 41.09 208 LYS B O 1
ATOM 5458 N N . TYR B 1 209 ? 11.699 -35.386 20.606 1.00 42.19 209 TYR B N 1
ATOM 5459 C CA . TYR B 1 209 ? 10.266 -35.287 20.290 1.00 41.05 209 TYR B CA 1
ATOM 5460 C C . TYR B 1 209 ? 9.456 -36.600 20.471 1.00 40.52 209 TYR B C 1
ATOM 5461 O O . TYR B 1 209 ? 8.183 -36.576 20.568 1.00 39.52 209 TYR B O 1
ATOM 5470 N N . ILE B 1 210 ? 10.155 -37.740 20.517 1.00 41.30 210 ILE B N 1
ATOM 5471 C CA . ILE B 1 210 ? 9.443 -39.040 20.679 1.00 40.87 210 ILE B CA 1
ATOM 5472 C C . ILE B 1 210 ? 8.899 -39.127 22.104 1.00 39.94 210 ILE B C 1
ATOM 5473 O O . ILE B 1 210 ? 7.941 -39.841 22.359 1.00 39.24 210 ILE B O 1
ATOM 5478 N N . MET B 1 211 ? 9.462 -38.343 23.021 1.00 39.98 211 MET B N 1
ATOM 5479 C CA . MET B 1 211 ? 8.886 -38.252 24.359 1.00 39.96 211 MET B CA 1
ATOM 5480 C C . MET B 1 211 ? 7.411 -37.852 24.354 1.00 39.03 211 MET B C 1
ATOM 5481 O O . MET B 1 211 ? 6.702 -38.165 25.283 1.00 39.26 211 MET B O 1
ATOM 5486 N N . ALA B 1 212 ? 6.955 -37.158 23.319 1.00 38.55 212 ALA B N 1
ATOM 5487 C CA . ALA B 1 212 ? 5.563 -36.762 23.252 1.00 38.39 212 ALA B CA 1
ATOM 5488 C C . ALA B 1 212 ? 4.609 -37.958 23.144 1.00 38.74 212 ALA B C 1
ATOM 5489 O O . ALA B 1 212 ? 3.426 -37.814 23.457 1.00 38.96 212 ALA B O 1
ATOM 5491 N N . PHE B 1 213 ? 5.107 -39.101 22.690 1.00 38.83 213 PHE B N 1
ATOM 5492 C CA . PHE B 1 213 ? 4.261 -40.305 22.594 1.00 39.26 213 PHE B CA 1
ATOM 5493 C C . PHE B 1 213 ? 3.935 -40.962 23.939 1.00 39.58 213 PHE B C 1
ATOM 5494 O O . PHE B 1 213 ? 2.950 -41.734 24.022 1.00 40.14 213 PHE B O 1
ATOM 5502 N N . ASN B 1 214 ? 4.709 -40.697 24.999 1.00 39.95 214 ASN B N 1
ATOM 5503 C CA . ASN B 1 214 ? 4.247 -41.161 26.342 1.00 40.02 214 ASN B CA 1
ATOM 5504 C C . ASN B 1 214 ? 4.725 -40.351 27.569 1.00 40.53 214 ASN B C 1
ATOM 5505 O O . ASN B 1 214 ? 5.579 -40.846 28.379 1.00 40.43 214 ASN B O 1
ATOM 5510 N N . PRO B 1 215 ? 4.151 -39.134 27.746 1.00 40.08 215 PRO B N 1
ATOM 5511 C CA . PRO B 1 215 ? 4.430 -38.369 28.948 1.00 41.04 215 PRO B CA 1
ATOM 5512 C C . PRO B 1 215 ? 3.952 -39.080 30.205 1.00 42.92 215 PRO B C 1
ATOM 5513 O O . PRO B 1 215 ? 2.957 -39.803 30.144 1.00 43.22 215 PRO B O 1
ATOM 5517 N N . PRO B 1 216 ? 4.629 -38.857 31.350 1.00 44.43 216 PRO B N 1
ATOM 5518 C CA . PRO B 1 216 ? 4.305 -39.544 32.619 1.00 46.76 216 PRO B CA 1
ATOM 5519 C C . PRO B 1 216 ? 2.960 -39.205 33.262 1.00 48.45 216 PRO B C 1
ATOM 5520 O O . PRO B 1 216 ? 2.442 -40.012 33.977 1.00 50.00 216 PRO B O 1
ATOM 5524 N N . TRP B 1 217 ? 2.435 -37.997 33.020 1.00 48.75 217 TRP B N 1
ATOM 5525 C CA . TRP B 1 217 ? 1.127 -37.573 33.559 1.00 50.77 217 TRP B CA 1
ATOM 5526 C C . TRP B 1 217 ? -0.038 -38.205 32.819 1.00 51.58 217 TRP B C 1
ATOM 5527 O O . TRP B 1 217 ? -1.171 -38.171 33.309 1.00 53.59 217 TRP B O 1
ATOM 5538 N N . GLY B 1 218 ? 0.236 -38.714 31.619 1.00 50.80 218 GLY B N 1
ATOM 5539 C CA . GLY B 1 218 ? -0.760 -39.381 30.793 1.00 51.65 218 GLY B CA 1
ATOM 5540 C C . GLY B 1 218 ? -0.860 -38.761 29.423 1.00 50.85 218 GLY B C 1
ATOM 5541 O O . GLY B 1 218 ? 0.144 -38.464 28.774 1.00 50.02 218 GLY B O 1
ATOM 5542 N N . ASP B 1 219 ? -2.082 -38.543 28.970 1.00 52.58 219 ASP B N 1
ATOM 5543 C CA . ASP B 1 219 ? -2.291 -37.997 27.645 1.00 52.31 219 ASP B CA 1
ATOM 5544 C C . ASP B 1 219 ? -1.616 -36.616 27.479 1.00 51.40 219 ASP B C 1
ATOM 5545 O O . ASP B 1 219 ? -1.621 -35.791 28.395 1.00 52.30 219 ASP B O 1
ATOM 5550 N N . ILE B 1 220 ? -1.044 -36.401 26.302 1.00 50.22 220 ILE B N 1
ATOM 5551 C CA . ILE B 1 220 ? -0.380 -35.187 25.922 1.00 49.38 220 ILE B CA 1
ATOM 5552 C C . ILE B 1 220 ? -1.263 -33.893 26.092 1.00 50.69 220 ILE B C 1
ATOM 5553 O O . ILE B 1 220 ? -0.731 -32.808 26.379 1.00 50.22 220 ILE B O 1
ATOM 5558 N N . ASN B 1 221 ? -2.582 -34.041 25.921 1.00 52.00 221 ASN B N 1
ATOM 5559 C CA . ASN B 1 221 ? -3.566 -32.969 26.087 1.00 53.96 221 ASN B CA 1
ATOM 5560 C C . ASN B 1 221 ? -4.174 -32.910 27.492 1.00 55.74 221 ASN B C 1
ATOM 5561 O O . ASN B 1 221 ? -5.106 -32.136 27.718 1.00 57.30 221 ASN B O 1
ATOM 5566 N N . LYS B 1 222 ? -3.662 -33.698 28.445 1.00 55.77 222 LYS B N 1
ATOM 5567 C CA . LYS B 1 222 ? -4.274 -33.717 29.779 1.00 58.21 222 LYS B CA 1
ATOM 5568 C C . LYS B 1 222 ? -4.285 -32.311 30.398 1.00 59.31 222 LYS B C 1
ATOM 5569 O O . LYS B 1 222 ? -3.268 -31.608 30.398 1.00 57.89 222 LYS B O 1
ATOM 5575 N N . SER B 1 223 ? -5.446 -31.913 30.898 1.00 62.17 223 SER B N 1
ATOM 5576 C CA . SER B 1 223 ? -5.611 -30.612 31.537 1.00 64.14 223 SER B CA 1
ATOM 5577 C C . SER B 1 223 ? -5.425 -30.868 33.012 1.00 65.76 223 SER B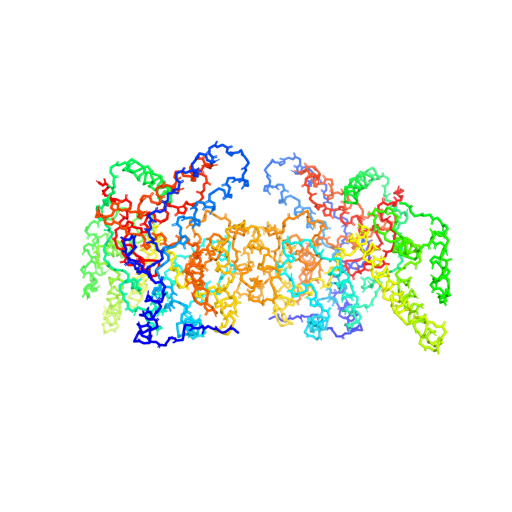 C 1
ATOM 5578 O O . SER B 1 223 ? -5.913 -31.883 33.525 1.00 67.47 223 SER B O 1
ATOM 5581 N N . GLY B 1 224 ? -4.705 -29.981 33.694 1.00 66.20 224 GLY B N 1
ATOM 5582 C CA . GLY B 1 224 ? -4.560 -30.051 35.161 1.00 68.17 224 GLY B CA 1
ATOM 5583 C C . GLY B 1 224 ? -5.640 -29.156 35.700 1.00 71.22 224 GLY B C 1
ATOM 5584 O O . GLY B 1 224 ? -6.787 -29.188 35.222 1.00 72.53 224 GLY B O 1
ATOM 5585 N N . ARG B 1 225 ? -5.292 -28.366 36.705 1.00 72.74 225 ARG B N 1
ATOM 5586 C CA . ARG B 1 225 ? -6.075 -27.183 36.979 1.00 75.20 225 ARG B CA 1
ATOM 5587 C C . ARG B 1 225 ? -5.376 -26.008 36.205 1.00 72.74 225 ARG B C 1
ATOM 5588 O O . ARG B 1 225 ? -4.164 -26.100 35.870 1.00 69.88 225 ARG B O 1
ATOM 5596 N N . SER B 1 226 ? -6.129 -24.949 35.877 1.00 73.40 226 SER B N 1
ATOM 5597 C CA . SER B 1 226 ? -7.593 -24.904 36.045 1.00 75.93 226 SER B CA 1
ATOM 5598 C C . SER B 1 226 ? -8.200 -25.071 34.656 1.00 74.15 226 SER B C 1
ATOM 5599 O O . SER B 1 226 ? -8.902 -24.184 34.160 1.00 75.75 226 SER B O 1
ATOM 5602 N N . GLY B 1 227 ? -7.914 -26.213 34.031 1.00 70.88 227 GLY B N 1
ATOM 5603 C CA . GLY B 1 227 ? -8.365 -26.517 32.658 1.00 69.14 227 GLY B CA 1
ATOM 5604 C C . GLY B 1 227 ? -7.312 -26.288 31.573 1.00 65.11 227 GLY B C 1
ATOM 5605 O O . GLY B 1 227 ? -7.528 -26.648 30.404 1.00 64.16 227 GLY B O 1
ATOM 5606 N N . ILE B 1 228 ? -6.177 -25.697 31.960 1.00 62.66 228 ILE B N 1
ATOM 5607 C CA . ILE B 1 228 ? -5.073 -25.464 31.060 1.00 59.23 228 ILE B CA 1
ATOM 5608 C C . ILE B 1 228 ? -4.274 -26.797 30.885 1.00 56.57 228 ILE B C 1
ATOM 5609 O O . ILE B 1 228 ? -4.030 -27.515 31.878 1.00 56.53 228 ILE B O 1
ATOM 5614 N N . ALA B 1 229 ? -3.884 -27.101 29.637 1.00 53.90 229 ALA B N 1
ATOM 5615 C CA . ALA B 1 229 ? -3.006 -28.251 29.315 1.00 51.24 229 ALA B CA 1
ATOM 5616 C C . ALA B 1 229 ? -1.741 -28.221 30.143 1.00 49.83 229 ALA B C 1
ATOM 5617 O O . ALA B 1 229 ? -1.124 -27.180 30.308 1.00 49.28 229 ALA B O 1
ATOM 5619 N N . LEU B 1 230 ? -1.363 -29.384 30.657 1.00 49.05 230 LEU B N 1
ATOM 5620 C CA . LEU B 1 230 ? -0.104 -29.559 31.403 1.00 47.91 230 LEU B CA 1
ATOM 5621 C C . LEU B 1 230 ? 1.149 -29.203 30.593 1.00 45.85 230 LEU B C 1
ATOM 5622 O O . LEU B 1 230 ? 2.088 -28.670 31.140 1.00 45.64 230 LEU B O 1
ATOM 5627 N N . VAL B 1 231 ? 1.150 -29.474 29.288 1.00 44.74 231 VAL B N 1
ATOM 5628 C CA . VAL B 1 231 ? 2.284 -29.096 28.440 1.00 43.50 231 VAL B CA 1
ATOM 5629 C C . VAL B 1 231 ? 2.436 -27.573 28.453 1.00 43.79 231 VAL B C 1
ATOM 5630 O O . VAL B 1 231 ? 3.550 -27.084 28.519 1.00 43.09 231 VAL B O 1
ATOM 5634 N N . ALA B 1 232 ? 1.299 -26.852 28.395 1.00 44.30 232 ALA B N 1
ATOM 5635 C CA . ALA B 1 232 ? 1.280 -25.368 28.385 1.00 45.07 232 ALA B CA 1
ATOM 5636 C C . ALA B 1 232 ? 1.838 -24.793 29.682 1.00 45.69 232 ALA B C 1
ATOM 5637 O O . ALA B 1 232 ? 2.760 -23.993 29.646 1.00 45.42 232 ALA B O 1
ATOM 5639 N N . THR B 1 233 ? 1.267 -25.220 30.819 1.00 46.59 233 THR B N 1
ATOM 5640 C CA . THR B 1 233 ? 1.700 -24.739 32.153 1.00 48.00 233 THR B CA 1
ATOM 5641 C C . THR B 1 233 ? 3.121 -25.216 32.563 1.00 47.45 233 THR B C 1
ATOM 5642 O O . THR B 1 233 ? 3.798 -24.534 33.317 1.00 48.68 233 THR B O 1
ATOM 5646 N N . GLY B 1 234 ? 3.563 -26.371 32.075 1.00 45.97 234 GLY B N 1
ATOM 5647 C CA . GLY B 1 234 ? 4.978 -26.833 32.308 1.00 46.05 234 GLY B CA 1
ATOM 5648 C C . GLY B 1 234 ? 5.978 -25.974 31.529 1.00 45.53 234 GLY B C 1
ATOM 5649 O O . GLY B 1 234 ? 6.936 -25.470 32.076 1.00 46.41 234 GLY B O 1
ATOM 5650 N N . LEU B 1 235 ? 5.722 -25.794 30.244 1.00 44.70 235 LEU B N 1
ATOM 5651 C CA . LEU B 1 235 ? 6.541 -24.924 29.424 1.00 45.00 235 LEU B CA 1
ATOM 5652 C C . LEU B 1 235 ? 6.586 -23.449 29.945 1.00 46.16 235 LEU B C 1
ATOM 5653 O O . LEU B 1 235 ? 7.653 -22.867 29.985 1.00 46.58 235 LEU B O 1
ATOM 5658 N N . ALA B 1 236 ? 5.439 -22.876 30.322 1.00 47.05 236 ALA B N 1
ATOM 5659 C CA . ALA B 1 236 ? 5.399 -21.487 30.867 1.00 49.24 236 ALA B CA 1
ATOM 5660 C C . ALA B 1 236 ? 6.267 -21.376 32.127 1.00 50.84 236 ALA B C 1
ATOM 5661 O O . ALA B 1 236 ? 6.999 -20.420 32.284 1.00 51.58 236 ALA B O 1
ATOM 5663 N N . LYS B 1 237 ? 6.171 -22.393 32.997 1.00 51.77 237 LYS B N 1
ATOM 5664 C CA . LYS B 1 237 ? 6.941 -22.468 34.249 1.00 53.79 237 LYS B CA 1
ATOM 5665 C C . LYS B 1 237 ? 8.417 -22.584 33.952 1.00 53.90 237 LYS B C 1
ATOM 5666 O O . LYS B 1 237 ? 9.214 -21.856 34.553 1.00 55.49 237 LYS B O 1
ATOM 5672 N N . LEU B 1 238 ? 8.783 -23.484 33.019 1.00 52.59 238 LEU B N 1
ATOM 5673 C CA . LEU B 1 238 ? 10.187 -23.629 32.607 1.00 52.86 238 LEU B CA 1
ATOM 5674 C C . LEU B 1 238 ? 10.737 -22.315 32.065 1.00 53.92 238 LEU B C 1
ATOM 5675 O O . LEU B 1 238 ? 11.922 -22.016 32.273 1.00 54.80 238 LEU B O 1
ATOM 5680 N N . ALA B 1 239 ? 9.876 -21.546 31.375 1.00 53.64 239 ALA B N 1
ATOM 5681 C CA . ALA B 1 239 ? 10.242 -20.207 30.870 1.00 55.13 239 ALA B CA 1
ATOM 5682 C C . ALA B 1 239 ? 10.671 -19.228 31.984 1.00 57.53 239 ALA B C 1
ATOM 5683 O O . ALA B 1 239 ? 11.474 -18.364 31.744 1.00 58.33 239 ALA B O 1
ATOM 5685 N N . GLU B 1 240 ? 10.149 -19.396 33.193 1.00 58.88 240 GLU B N 1
ATOM 5686 C CA . GLU B 1 240 ? 10.566 -18.558 34.339 1.00 61.88 240 GLU B CA 1
ATOM 5687 C C . GLU B 1 240 ? 12.004 -18.796 34.728 1.00 63.50 240 GLU B C 1
ATOM 5688 O O . GLU B 1 240 ? 12.651 -17.908 35.253 1.00 65.77 240 GLU B O 1
ATOM 5694 N N . THR B 1 241 ? 12.507 -19.987 34.468 1.00 62.91 241 THR B N 1
ATOM 5695 C CA . THR B 1 241 ? 13.880 -20.328 34.838 1.00 65.08 241 THR B CA 1
ATOM 5696 C C . THR B 1 241 ? 14.863 -20.112 33.676 1.00 65.28 241 THR B C 1
ATOM 5697 O O . THR B 1 241 ? 15.971 -19.594 33.892 1.00 68.07 241 THR B O 1
ATOM 5701 N N . GLU B 1 242 ? 14.457 -20.500 32.468 1.00 63.04 242 GLU B N 1
ATOM 5702 C CA . GLU B 1 242 ? 15.355 -20.586 31.295 1.00 63.23 242 GLU B CA 1
ATOM 5703 C C . GLU B 1 242 ? 15.087 -19.490 30.234 1.00 62.62 242 GLU B C 1
ATOM 5704 O O . GLU B 1 242 ? 15.783 -19.407 29.206 1.00 63.29 242 GLU B O 1
ATOM 5710 N N . GLY B 1 243 ? 14.078 -18.651 30.479 1.00 61.49 243 GLY B N 1
ATOM 5711 C CA . GLY B 1 243 ? 13.752 -17.550 29.582 1.00 61.00 243 GLY B CA 1
ATOM 5712 C C . GLY B 1 243 ? 12.887 -17.914 28.394 1.00 58.55 243 GLY B C 1
ATOM 5713 O O . GLY B 1 243 ? 12.488 -19.104 28.217 1.00 56.51 243 GLY B O 1
ATOM 5714 N N . LYS B 1 244 ? 12.613 -16.884 27.576 1.00 58.49 244 LYS B N 1
ATOM 5715 C CA . LYS B 1 244 ? 11.767 -16.962 26.347 1.00 57.01 244 LYS B CA 1
ATOM 5716 C C . LYS B 1 244 ? 12.269 -17.925 25.304 1.00 55.69 244 LYS B C 1
ATOM 5717 O O . LYS B 1 244 ? 11.472 -18.421 24.507 1.00 54.33 244 LYS B O 1
ATOM 5723 N N . GLY B 1 245 ? 13.589 -18.174 25.284 1.00 56.20 245 GLY B N 1
ATOM 5724 C CA . GLY B 1 245 ? 14.186 -19.128 24.351 1.00 55.51 245 GLY B CA 1
ATOM 5725 C C . GLY B 1 245 ? 13.473 -20.483 24.363 1.00 52.78 245 GLY B C 1
ATOM 5726 O O . GLY B 1 245 ? 13.420 -21.152 23.353 1.00 52.17 245 GLY B O 1
ATOM 5727 N N . VAL B 1 246 ? 12.922 -20.865 25.514 1.00 51.28 246 VAL B N 1
ATOM 5728 C CA . VAL B 1 246 ? 12.184 -22.137 25.672 1.00 49.34 246 VAL B CA 1
ATOM 5729 C C . VAL B 1 246 ? 11.075 -22.373 24.598 1.00 47.72 246 VAL B C 1
ATOM 5730 O O . VAL B 1 246 ? 10.874 -23.491 24.180 1.00 46.84 246 VAL B O 1
ATOM 5734 N N . PHE B 1 247 ? 10.408 -21.313 24.149 1.00 48.26 247 PHE B N 1
ATOM 5735 C CA . PHE B 1 247 ? 9.315 -21.419 23.166 1.00 47.41 247 PHE B CA 1
ATOM 5736 C C . PHE B 1 247 ? 9.792 -21.695 21.727 1.00 47.90 247 PHE B C 1
ATOM 5737 O O . PHE B 1 247 ? 9.283 -22.598 21.079 1.00 46.60 247 PHE B O 1
ATOM 5745 N N . ASP B 1 248 ? 10.766 -20.933 21.234 1.00 49.85 248 ASP B N 1
ATOM 5746 C CA . ASP B 1 248 ? 11.412 -21.282 19.918 1.00 51.32 248 ASP B CA 1
ATOM 5747 C C . ASP B 1 248 ? 11.920 -22.727 19.888 1.00 49.68 248 ASP B C 1
ATOM 5748 O O . ASP B 1 248 ? 11.808 -23.400 18.896 1.00 49.71 248 ASP B O 1
ATOM 5753 N N . GLU B 1 249 ? 12.500 -23.160 20.997 1.00 48.85 249 GLU B N 1
ATOM 5754 C CA . GLU B 1 249 ? 13.048 -24.497 21.116 1.00 48.09 249 GLU B CA 1
ATOM 5755 C C . GLU B 1 249 ? 11.946 -25.548 21.082 1.00 45.49 249 GLU B C 1
ATOM 5756 O O . GLU B 1 249 ? 12.078 -26.553 20.386 1.00 44.84 249 GLU B O 1
ATOM 5762 N N . ALA B 1 250 ? 10.867 -25.315 21.834 1.00 43.39 250 ALA B N 1
ATOM 5763 C CA . ALA B 1 250 ? 9.703 -26.184 21.741 1.00 41.76 250 ALA B CA 1
ATOM 5764 C C . ALA B 1 250 ? 9.210 -26.230 20.280 1.00 41.84 250 ALA B C 1
ATOM 5765 O O . ALA B 1 250 ? 9.042 -27.316 19.754 1.00 40.85 250 ALA B O 1
ATOM 5767 N N . LYS B 1 251 ? 9.047 -25.065 19.634 1.00 43.26 251 LYS B N 1
ATOM 5768 C CA A LYS B 1 251 ? 8.544 -25.029 18.239 0.50 44.33 251 LYS B CA 1
ATOM 5769 C CA B LYS B 1 251 ? 8.568 -25.012 18.231 0.50 44.25 251 LYS B CA 1
ATOM 5770 C C . LYS B 1 251 ? 9.469 -25.820 17.320 1.00 45.03 251 LYS B C 1
ATOM 5771 O O . LYS B 1 251 ? 9.007 -26.590 16.531 1.00 44.96 251 LYS B O 1
ATOM 5782 N N . LYS B 1 252 ? 10.780 -25.621 17.443 1.00 46.30 252 LYS B N 1
ATOM 5783 C CA . LYS B 1 252 ? 11.719 -26.428 16.673 1.00 47.21 252 LYS B CA 1
ATOM 5784 C C . LYS B 1 252 ? 11.503 -27.918 16.920 1.00 45.61 252 LYS B C 1
ATOM 5785 O O . LYS B 1 252 ? 11.480 -28.717 15.983 1.00 45.35 252 LYS B O 1
ATOM 5791 N N . THR B 1 253 ? 11.357 -28.289 18.188 1.00 43.85 253 THR B N 1
ATOM 5792 C CA . THR B 1 253 ? 11.203 -29.675 18.515 1.00 42.86 253 THR B CA 1
ATOM 5793 C C . THR B 1 253 ? 9.918 -30.229 17.809 1.00 42.47 253 THR B C 1
ATOM 5794 O O . THR B 1 253 ? 10.009 -31.298 17.212 1.00 42.72 253 THR B O 1
ATOM 5798 N N . VAL B 1 254 ? 8.786 -29.488 17.835 1.00 41.81 254 VAL B N 1
ATOM 5799 C CA . VAL B 1 254 ? 7.554 -29.911 17.125 1.00 41.84 254 VAL B CA 1
ATOM 5800 C C . VAL B 1 254 ? 7.747 -29.967 15.591 1.00 43.72 254 VAL B C 1
ATOM 5801 O O . VAL B 1 254 ? 7.279 -30.889 14.973 1.00 43.71 254 VAL B O 1
ATOM 5805 N N . GLU B 1 255 ? 8.435 -28.995 14.984 1.00 45.78 255 GLU B N 1
ATOM 5806 C CA . GLU B 1 255 ? 8.759 -29.085 13.548 1.00 48.39 255 GLU B CA 1
ATOM 5807 C C . GLU B 1 255 ? 9.556 -30.368 13.235 1.00 48.30 255 GLU B C 1
ATOM 5808 O O . GLU B 1 255 ? 9.307 -31.010 12.220 1.00 48.70 255 GLU B O 1
ATOM 5814 N N . ALA B 1 256 ? 10.500 -30.703 14.127 1.00 47.50 256 ALA B N 1
ATOM 5815 C CA . ALA B 1 256 ? 11.326 -31.910 14.030 1.00 48.28 256 ALA B CA 1
ATOM 5816 C C . ALA B 1 256 ? 10.440 -33.139 14.079 1.00 47.27 256 ALA B C 1
ATOM 5817 O O . ALA B 1 256 ? 10.542 -34.034 13.202 1.00 48.67 256 ALA B O 1
ATOM 5819 N N . LEU B 1 257 ? 9.551 -33.188 15.085 1.00 45.26 257 LEU B N 1
ATOM 5820 C CA . LEU B 1 257 ? 8.505 -34.259 15.151 1.00 44.30 257 LEU B CA 1
ATOM 5821 C C . LEU B 1 257 ? 7.745 -34.393 13.824 1.00 45.53 257 LEU B C 1
ATOM 5822 O O . LEU B 1 257 ? 7.552 -35.509 13.321 1.00 46.15 257 LEU B O 1
ATOM 5827 N N . ASN B 1 258 ? 7.304 -33.257 13.275 1.00 46.60 258 ASN B N 1
ATOM 5828 C CA . ASN B 1 258 ? 6.518 -33.241 12.026 1.00 48.44 258 ASN B CA 1
ATOM 5829 C C . ASN B 1 258 ? 7.327 -33.794 10.834 1.00 50.52 258 ASN B C 1
ATOM 5830 O O . ASN B 1 258 ? 6.769 -34.521 9.993 1.00 51.52 258 ASN B O 1
ATOM 5835 N N . GLY B 1 259 ? 8.634 -33.450 10.770 1.00 51.11 259 GLY B N 1
ATOM 5836 C CA . GLY B 1 259 ? 9.555 -34.056 9.791 1.00 53.16 259 GLY B CA 1
ATOM 5837 C C . GLY B 1 259 ? 9.622 -35.580 9.978 1.00 52.67 259 GLY B C 1
ATOM 5838 O O . GLY B 1 259 ? 9.532 -36.335 9.000 1.00 54.13 259 GLY B O 1
ATOM 5839 N N . TYR B 1 260 ? 9.763 -36.031 11.232 1.00 50.52 260 TYR B N 1
ATOM 5840 C CA . TYR B 1 260 ? 9.835 -37.477 11.526 1.00 50.12 260 TYR B CA 1
ATOM 5841 C C . TYR B 1 260 ? 8.576 -38.230 11.024 1.00 50.19 260 TYR B C 1
ATOM 5842 O O . TYR B 1 260 ? 8.676 -39.264 10.282 1.00 51.01 260 TYR B O 1
ATOM 5851 N N . LEU B 1 261 ? 7.410 -37.712 11.415 1.00 49.06 261 LEU B N 1
ATOM 5852 C CA . LEU B 1 261 ? 6.111 -38.326 11.056 1.00 49.43 261 LEU B CA 1
ATOM 5853 C C . LEU B 1 261 ? 5.888 -38.390 9.539 1.00 51.98 261 LEU B C 1
ATOM 5854 O O . LEU B 1 261 ? 5.329 -39.357 9.056 1.00 52.98 261 LEU B O 1
ATOM 5859 N N . ASP B 1 262 ? 6.335 -37.375 8.805 1.00 53.68 262 ASP B N 1
ATOM 5860 C CA . ASP B 1 262 ? 6.191 -37.379 7.359 1.00 56.72 262 ASP B CA 1
ATOM 5861 C C . ASP B 1 262 ? 7.147 -38.401 6.723 1.00 58.42 262 ASP B C 1
ATOM 5862 O O . ASP B 1 262 ? 6.744 -39.160 5.814 1.00 59.94 262 ASP B O 1
ATOM 5867 N N . LYS B 1 263 ? 8.393 -38.425 7.204 1.00 57.99 263 LYS B N 1
ATOM 5868 C CA A LYS B 1 263 ? 9.386 -39.370 6.700 0.50 59.99 263 LYS B CA 1
ATOM 5869 C CA B LYS B 1 263 ? 9.391 -39.377 6.688 0.50 59.93 263 LYS B CA 1
ATOM 5870 C C . LYS B 1 263 ? 8.914 -40.814 6.880 1.00 59.37 263 LYS B C 1
ATOM 5871 O O . LYS B 1 263 ? 8.893 -41.590 5.924 1.00 61.73 263 LYS B O 1
ATOM 5882 N N . HIS B 1 264 ? 8.529 -41.160 8.116 1.00 56.68 264 HIS B N 1
ATOM 5883 C CA . HIS B 1 264 ? 8.020 -42.493 8.442 1.00 56.26 264 HIS B CA 1
ATOM 5884 C C . HIS B 1 264 ? 6.446 -42.599 8.367 1.00 55.71 264 HIS B C 1
ATOM 5885 O O . HIS B 1 264 ? 5.829 -43.351 9.169 1.00 54.68 264 HIS B O 1
ATOM 5892 N N . LYS B 1 265 ? 5.815 -41.886 7.419 1.00 56.84 265 LYS B N 1
ATOM 5893 C CA . LYS B 1 265 ? 4.336 -41.845 7.282 1.00 56.92 265 LYS B CA 1
ATOM 5894 C C . LYS B 1 265 ? 3.621 -43.216 7.071 1.00 57.41 265 LYS B C 1
ATOM 5895 O O . LYS B 1 265 ? 2.477 -43.359 7.472 1.00 56.80 265 LYS B O 1
ATOM 5901 N N . ASP B 1 266 ? 4.272 -44.206 6.448 1.00 58.62 266 ASP B N 1
ATOM 5902 C CA . ASP B 1 266 ? 3.657 -45.556 6.297 1.00 59.43 266 ASP B CA 1
ATOM 5903 C C . ASP B 1 266 ? 3.570 -46.350 7.644 1.00 56.69 266 ASP B C 1
ATOM 5904 O O . ASP B 1 266 ? 2.929 -47.363 7.707 1.00 57.16 266 ASP B O 1
ATOM 5909 N N . GLU B 1 267 ? 4.229 -45.867 8.694 1.00 54.24 267 GLU B N 1
ATOM 5910 C CA . GLU B 1 267 ? 4.293 -46.539 9.994 1.00 52.43 267 GLU B CA 1
ATOM 5911 C C . GLU B 1 267 ? 3.502 -45.783 11.086 1.00 49.89 267 GLU B C 1
ATOM 5912 O O . GLU B 1 267 ? 3.549 -46.156 12.255 1.00 48.18 267 GLU B O 1
ATOM 5918 N N . VAL B 1 268 ? 2.762 -44.761 10.656 1.00 49.45 268 VAL B N 1
ATOM 5919 C CA . VAL B 1 268 ? 2.127 -43.806 11.495 1.00 47.81 268 VAL B CA 1
ATOM 5920 C C . VAL B 1 268 ? 0.682 -43.605 10.997 1.00 49.19 268 VAL B C 1
ATOM 5921 O O . VAL B 1 268 ? 0.427 -43.673 9.797 1.00 50.78 268 VAL B O 1
ATOM 5925 N N . ASP B 1 269 ? -0.280 -43.394 11.897 1.00 48.54 269 ASP B N 1
ATOM 5926 C CA . ASP B 1 269 ? -1.630 -43.055 11.441 1.00 50.75 269 ASP B CA 1
ATOM 5927 C C . ASP B 1 269 ? -1.597 -41.549 11.178 1.00 50.32 269 ASP B C 1
ATOM 5928 O O . ASP B 1 269 ? -1.362 -40.783 12.102 1.00 49.13 269 ASP B O 1
ATOM 5933 N N . LYS B 1 270 ? -1.817 -41.172 9.921 1.00 52.07 270 LYS B N 1
ATOM 5934 C CA . LYS B 1 270 ? -1.813 -39.766 9.426 1.00 52.53 270 LYS B CA 1
ATOM 5935 C C . LYS B 1 270 ? -2.624 -38.795 10.334 1.00 51.40 270 LYS B C 1
ATOM 5936 O O . LYS B 1 270 ? -2.068 -37.832 10.863 1.00 49.93 270 LYS B O 1
ATOM 5942 N N . ALA B 1 271 ? -3.923 -39.080 10.516 1.00 52.25 271 ALA B N 1
ATOM 5943 C CA . ALA B 1 271 ? -4.823 -38.211 11.298 1.00 52.08 271 ALA B CA 1
ATOM 5944 C C . ALA B 1 271 ? -4.278 -37.978 12.737 1.00 49.23 271 ALA B C 1
ATOM 5945 O O . ALA B 1 271 ? -4.161 -36.809 13.188 1.00 48.20 271 ALA B O 1
ATOM 5947 N N . SER B 1 272 ? -3.894 -39.046 13.449 1.00 47.59 272 SER B N 1
ATOM 5948 C CA . SER B 1 272 ? -3.372 -38.836 14.824 1.00 45.17 272 SER B CA 1
ATOM 5949 C C . SER B 1 272 ? -1.994 -38.139 14.836 1.00 43.03 272 SER B C 1
ATOM 5950 O O . SER B 1 272 ? -1.695 -37.353 15.765 1.00 41.14 272 SER B O 1
ATOM 5953 N N . ALA B 1 273 ? -1.175 -38.424 13.826 1.00 42.78 273 ALA B N 1
ATOM 5954 C CA . ALA B 1 273 ? 0.068 -37.703 13.601 1.00 41.99 273 ALA B CA 1
ATOM 5955 C C . ALA B 1 273 ? -0.191 -36.191 13.413 1.00 42.75 273 ALA B C 1
ATOM 5956 O O . ALA B 1 273 ? 0.406 -35.371 14.139 1.00 41.05 273 ALA B O 1
ATOM 5958 N N . ASP B 1 274 ? -1.068 -35.824 12.464 1.00 44.96 274 ASP B N 1
ATOM 5959 C CA . ASP B 1 274 ? -1.372 -34.384 12.247 1.00 46.38 274 ASP B CA 1
ATOM 5960 C C . ASP B 1 274 ? -1.950 -33.713 13.498 1.00 45.91 274 ASP B C 1
ATOM 5961 O O . ASP B 1 27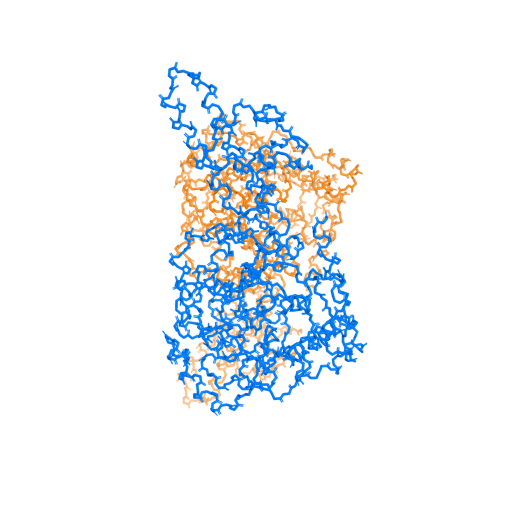4 ? -1.541 -32.582 13.849 1.00 44.49 274 ASP B O 1
ATOM 5966 N N . ASN B 1 275 ? -2.897 -34.404 14.154 1.00 46.60 275 ASN B N 1
ATOM 5967 C CA . ASN B 1 275 ? -3.519 -33.912 15.397 1.00 46.87 275 ASN B CA 1
ATOM 5968 C C . ASN B 1 275 ? -2.489 -33.673 16.489 1.00 45.13 275 ASN B C 1
ATOM 5969 O O . ASN B 1 275 ? -2.527 -32.637 17.179 1.00 45.24 275 ASN B O 1
ATOM 5974 N N . MET B 1 276 ? -1.562 -34.597 16.650 1.00 44.24 276 MET B N 1
ATOM 5975 C CA . MET B 1 276 ? -0.514 -34.403 17.658 1.00 42.90 276 MET B CA 1
ATOM 5976 C C . MET B 1 276 ? 0.385 -33.147 17.393 1.00 42.26 276 MET B C 1
ATOM 5977 O O . MET B 1 276 ? 0.690 -32.428 18.344 1.00 41.62 276 MET B O 1
ATOM 5982 N N . VAL B 1 277 ? 0.801 -32.885 16.138 1.00 42.87 277 VAL B N 1
ATOM 5983 C CA . VAL B 1 277 ? 1.606 -31.696 15.835 1.00 42.62 277 VAL B CA 1
ATOM 5984 C C . VAL B 1 277 ? 0.749 -30.437 16.108 1.00 43.74 277 VAL B C 1
ATOM 5985 O O . VAL B 1 277 ? 1.176 -29.507 16.823 1.00 42.77 277 VAL B O 1
ATOM 5989 N N . THR B 1 278 ? -0.465 -30.423 15.538 1.00 45.14 278 THR B N 1
ATOM 5990 C CA . THR B 1 278 ? -1.360 -29.320 15.737 1.00 46.46 278 THR B CA 1
ATOM 5991 C C . THR B 1 278 ? -1.580 -29.054 17.220 1.00 45.42 278 THR B C 1
ATOM 5992 O O . THR B 1 278 ? -1.498 -27.910 17.627 1.00 45.77 278 THR B O 1
ATOM 5996 N N . ASN B 1 279 ? -1.854 -30.095 18.016 1.00 44.35 279 ASN B N 1
ATOM 5997 C CA . ASN B 1 279 ? -2.149 -29.886 19.452 1.00 44.01 279 ASN B CA 1
ATOM 5998 C C . ASN B 1 279 ? -0.923 -29.396 20.229 1.00 42.55 279 ASN B C 1
ATOM 5999 O O . ASN B 1 279 ? -1.061 -28.527 21.105 1.00 42.83 279 ASN B O 1
ATOM 6004 N N . LEU B 1 280 ? 0.253 -29.926 19.905 1.00 41.16 280 LEU B N 1
ATOM 6005 C CA . LEU B 1 280 ? 1.489 -29.443 20.532 1.00 40.20 280 LEU B CA 1
ATOM 6006 C C . LEU B 1 280 ? 1.709 -27.955 20.218 1.00 40.84 280 LEU B C 1
ATOM 6007 O O . LEU B 1 280 ? 2.073 -27.188 21.136 1.00 40.17 280 LEU B O 1
ATOM 6012 N N . LEU B 1 281 ? 1.476 -27.541 18.951 1.00 41.59 281 LEU B N 1
ATOM 6013 C CA . LEU B 1 281 ? 1.630 -26.117 18.586 1.00 42.68 281 LEU B CA 1
ATOM 6014 C C . LEU B 1 281 ? 0.666 -25.239 19.374 1.00 43.43 281 LEU B C 1
ATOM 6015 O O . LEU B 1 281 ? 1.077 -24.152 19.825 1.00 42.67 281 LEU B O 1
ATOM 6020 N N . LYS B 1 282 ? -0.601 -25.709 19.553 1.00 44.02 282 LYS B N 1
ATOM 6021 C CA A LYS B 1 282 ? -1.584 -24.961 20.370 0.50 45.22 282 LYS B CA 1
ATOM 6022 C CA B LYS B 1 282 ? -1.596 -24.986 20.387 0.50 45.30 282 LYS B CA 1
ATOM 6023 C C . LYS B 1 282 ? -1.082 -24.829 21.806 1.00 44.15 282 LYS B C 1
ATOM 6024 O O . LYS B 1 282 ? -1.178 -23.774 22.385 1.00 44.90 282 LYS B O 1
ATOM 6035 N N . HIS B 1 283 ? -0.524 -25.900 22.374 1.00 42.57 283 HIS B N 1
ATOM 6036 C CA . HIS B 1 283 ? 0.014 -25.809 23.771 1.00 41.94 283 HIS B CA 1
ATOM 6037 C C . HIS B 1 283 ? 1.233 -24.893 23.884 1.00 41.87 283 HIS B C 1
ATOM 6038 O O . HIS B 1 283 ? 1.406 -24.238 24.920 1.00 41.82 283 HIS B O 1
ATOM 6045 N N . VAL B 1 284 ? 2.073 -24.856 22.836 1.00 41.92 284 VAL B N 1
ATOM 6046 C CA . VAL B 1 284 ? 3.240 -23.956 22.789 1.00 42.49 284 VAL B CA 1
ATOM 6047 C C . VAL B 1 284 ? 2.740 -22.509 22.746 1.00 44.46 284 VAL B C 1
ATOM 6048 O O . VAL B 1 284 ? 3.210 -21.669 23.546 1.00 44.97 284 VAL B O 1
ATOM 6052 N N . ALA B 1 285 ? 1.785 -22.247 21.840 1.00 45.57 285 ALA B N 1
ATOM 6053 C CA . ALA B 1 285 ? 1.096 -20.986 21.745 1.00 47.44 285 ALA B CA 1
ATOM 6054 C C . ALA B 1 285 ? 0.528 -20.544 23.088 1.00 48.00 285 ALA B C 1
ATOM 6055 O O . ALA B 1 285 ? 0.722 -19.372 23.480 1.00 48.61 285 ALA B O 1
ATOM 6057 N N . LYS B 1 286 ? -0.163 -21.456 23.773 1.00 47.22 286 LYS B N 1
ATOM 6058 C CA . LYS B 1 286 ? -0.748 -21.170 25.097 1.00 48.45 286 LYS B CA 1
ATOM 6059 C C . LYS B 1 286 ? 0.324 -20.879 26.166 1.00 48.07 286 LYS B C 1
ATOM 6060 O O . LYS B 1 286 ? 0.200 -19.900 26.934 1.00 49.49 286 LYS B O 1
ATOM 6066 N N . ALA B 1 287 ? 1.351 -21.731 26.227 1.00 46.43 287 ALA B N 1
ATOM 6067 C CA . ALA B 1 287 ? 2.495 -21.508 27.123 1.00 46.56 287 ALA B CA 1
ATOM 6068 C C . ALA B 1 287 ? 3.032 -20.045 27.003 1.00 47.88 287 ALA B C 1
ATOM 6069 O O . ALA B 1 287 ? 3.192 -19.365 28.001 1.00 48.84 287 ALA B O 1
ATOM 6071 N N . GLN B 1 288 ? 3.298 -19.592 25.783 1.00 48.42 288 GLN B N 1
ATOM 6072 C CA . GLN B 1 288 ? 3.751 -18.186 25.558 1.00 50.24 288 GLN B CA 1
ATOM 6073 C C . GLN B 1 288 ? 2.773 -17.142 26.097 1.00 51.64 288 GLN B C 1
ATOM 6074 O O . GLN B 1 288 ? 3.193 -16.193 26.798 1.00 52.75 288 GLN B O 1
ATOM 6080 N N . GLU B 1 289 ? 1.485 -17.301 25.770 1.00 51.68 289 GLU B N 1
ATOM 6081 C CA . GLU B 1 289 ? 0.441 -16.406 26.294 1.00 53.74 289 GLU B CA 1
ATOM 6082 C C . GLU B 1 289 ? 0.574 -16.285 27.812 1.00 53.69 289 GLU B C 1
ATOM 6083 O O . GLU B 1 289 ? 0.663 -15.183 28.333 1.00 55.17 289 GLU B O 1
ATOM 6089 N N . LEU B 1 290 ? 0.621 -17.421 28.504 1.00 51.85 290 LEU B N 1
ATOM 6090 C CA . LEU B 1 290 ? 0.702 -17.408 29.958 1.00 52.33 290 LEU B CA 1
ATOM 6091 C C . LEU B 1 290 ? 1.956 -16.695 30.475 1.00 52.40 290 LEU B C 1
ATOM 6092 O O . LEU B 1 290 ? 1.850 -15.837 31.335 1.00 53.58 290 LEU B O 1
ATOM 6097 N N . TYR B 1 291 ? 3.109 -17.062 29.930 1.00 50.50 291 TYR B N 1
ATOM 6098 C CA . TYR B 1 291 ? 4.377 -16.406 30.263 1.00 51.36 291 TYR B CA 1
ATOM 6099 C C . TYR B 1 291 ? 4.346 -14.911 30.021 1.00 52.96 291 TYR B C 1
ATOM 6100 O O . TYR B 1 291 ? 4.792 -14.122 30.856 1.00 54.27 291 TYR B O 1
ATOM 6109 N N . LYS B 1 292 ? 3.821 -14.527 28.857 1.00 53.10 292 LYS B N 1
ATOM 6110 C CA . LYS B 1 292 ? 3.858 -13.125 28.434 1.00 54.67 292 LYS B CA 1
ATOM 6111 C C . LYS B 1 292 ? 2.940 -12.281 29.303 1.00 56.53 292 LYS B C 1
ATOM 6112 O O . LYS B 1 292 ? 3.262 -11.159 29.546 1.00 58.07 292 LYS B O 1
ATOM 6118 N N . ASN B 1 293 ? 1.833 -12.830 29.796 1.00 56.43 293 ASN B N 1
ATOM 6119 C CA . ASN B 1 293 ? 0.842 -12.019 30.547 1.00 59.05 293 ASN B CA 1
ATOM 6120 C C . ASN B 1 293 ? 1.085 -11.856 32.077 1.00 59.99 293 ASN B C 1
ATOM 6121 O O . ASN B 1 293 ? 0.185 -11.480 32.818 1.00 61.95 293 ASN B O 1
ATOM 6126 N N . SER B 1 294 ? 2.313 -12.110 32.518 1.00 59.00 294 SER B N 1
ATOM 6127 C CA . SER B 1 294 ? 2.682 -11.949 33.926 1.00 60.19 294 SER B CA 1
ATOM 6128 C C . SER B 1 294 ? 2.739 -10.453 34.336 1.00 62.43 294 SER B C 1
ATOM 6129 O O . SER B 1 294 ? 2.973 -9.565 33.508 1.00 62.22 294 SER B O 1
ATOM 6132 N N . SER B 1 295 ? 2.502 -10.198 35.612 1.00 64.23 295 SER B N 1
ATOM 6133 C CA . SER B 1 295 ? 2.535 -8.857 36.148 1.00 67.31 295 SER B CA 1
ATOM 6134 C C . SER B 1 295 ? 3.921 -8.229 36.100 1.00 67.68 295 SER B C 1
ATOM 6135 O O . SER B 1 295 ? 4.038 -7.059 35.840 1.00 68.63 295 SER B O 1
ATOM 6138 N N . ALA B 1 296 ? 4.949 -9.041 36.356 1.00 39.40 296 ALA B N 1
ATOM 6139 C CA . ALA B 1 296 ? 6.336 -8.614 36.316 1.00 39.75 296 ALA B CA 1
ATOM 6140 C C . ALA B 1 296 ? 6.732 -8.102 34.935 1.00 39.42 296 ALA B C 1
ATOM 6141 O O . ALA B 1 296 ? 7.314 -7.015 34.832 1.00 39.11 296 ALA B O 1
ATOM 6143 N N . LEU B 1 297 ? 6.412 -8.859 33.890 1.00 39.51 297 LEU B N 1
ATOM 6144 C CA . LEU B 1 297 ? 6.759 -8.436 32.539 1.00 39.61 297 LEU B CA 1
ATOM 6145 C C . LEU B 1 297 ? 5.952 -7.217 32.093 1.00 38.27 297 LEU B C 1
ATOM 6146 O O . LEU B 1 297 ? 6.481 -6.371 31.380 1.00 37.23 297 LEU B O 1
ATOM 6151 N N . ARG B 1 298 ? 4.695 -7.132 32.512 1.00 38.04 298 ARG B N 1
ATOM 6152 C CA . ARG B 1 298 ? 3.901 -5.945 32.227 1.00 37.60 298 ARG B CA 1
ATOM 6153 C C . ARG B 1 298 ? 4.521 -4.679 32.845 1.00 36.71 298 ARG B C 1
ATOM 6154 O O . ARG B 1 298 ? 4.652 -3.632 32.151 1.00 36.34 298 ARG B O 1
ATOM 6162 N N . ALA B 1 299 ? 4.904 -4.757 34.125 1.00 36.48 299 ALA B N 1
ATOM 6163 C CA . ALA B 1 299 ? 5.481 -3.599 34.826 1.00 36.33 299 ALA B CA 1
ATOM 6164 C C . ALA B 1 299 ? 6.783 -3.161 34.166 1.00 36.14 299 ALA B C 1
ATOM 6165 O O . ALA B 1 299 ? 7.065 -1.971 34.056 1.00 35.10 299 ALA B O 1
ATOM 6167 N N . GLN B 1 300 ? 7.593 -4.139 33.723 1.00 37.46 300 GLN B N 1
ATOM 6168 C CA . GLN B 1 300 ? 8.895 -3.821 33.085 1.00 37.50 300 GLN B CA 1
ATOM 6169 C C . GLN B 1 300 ? 8.677 -3.287 31.677 1.00 36.15 300 GLN B C 1
ATOM 6170 O O . GLN B 1 300 ? 9.362 -2.339 31.258 1.00 36.27 300 GLN B O 1
ATOM 6176 N N . GLY B 1 301 ? 7.730 -3.868 30.939 1.00 35.19 301 GLY B N 1
ATOM 6177 C CA . GLY B 1 301 ? 7.375 -3.362 29.615 1.00 34.08 301 GLY B CA 1
ATOM 6178 C C . GLY B 1 301 ? 6.702 -1.989 29.595 1.00 32.30 301 GLY B C 1
ATOM 6179 O O . GLY B 1 301 ? 6.618 -1.387 28.573 1.00 32.53 301 GLY B O 1
ATOM 6180 N N . ALA B 1 302 ? 6.228 -1.497 30.733 1.00 31.42 302 ALA B N 1
ATOM 6181 C CA . ALA B 1 302 ? 5.632 -0.155 30.808 1.00 30.40 302 ALA B CA 1
ATOM 6182 C C . ALA B 1 302 ? 6.634 0.976 31.056 1.00 29.04 302 ALA B C 1
ATOM 6183 O O . ALA B 1 302 ? 6.243 2.118 31.062 1.00 28.88 302 ALA B O 1
ATOM 6185 N N . GLN B 1 303 ? 7.892 0.668 31.295 1.00 29.10 303 GLN B N 1
ATOM 6186 C CA A GLN B 1 303 ? 8.908 1.702 31.591 0.70 29.18 303 GLN B CA 1
ATOM 6187 C CA B GLN B 1 303 ? 8.857 1.721 31.632 0.30 28.66 303 GLN B CA 1
ATOM 6188 C C . GLN B 1 303 ? 9.186 2.548 30.370 1.00 28.21 303 GLN B C 1
ATOM 6189 O O . GLN B 1 303 ? 9.471 2.010 29.236 1.00 27.69 303 GLN B O 1
ATOM 6200 N N . ILE B 1 304 ? 9.115 3.844 30.557 1.00 27.07 304 ILE B N 1
ATOM 6201 C CA . ILE B 1 304 ? 9.299 4.764 29.485 1.00 26.80 304 ILE B CA 1
ATOM 6202 C C . ILE B 1 304 ? 10.783 4.824 29.117 1.00 26.86 304 ILE B C 1
ATOM 6203 O O . ILE B 1 304 ? 11.611 4.822 29.986 1.00 27.94 304 ILE B O 1
ATOM 6208 N N . ASP B 1 305 ? 11.081 4.827 27.823 1.00 26.24 305 ASP B N 1
ATOM 6209 C CA . ASP B 1 305 ? 12.370 5.210 27.321 1.00 26.52 305 ASP B CA 1
ATOM 6210 C C . ASP B 1 305 ? 12.191 6.704 27.100 1.00 26.12 305 ASP B C 1
ATOM 6211 O O . ASP B 1 305 ? 11.561 7.129 26.144 1.00 26.95 305 ASP B O 1
ATOM 6216 N N . THR B 1 306 ? 12.708 7.499 28.015 1.00 25.75 306 THR B N 1
ATOM 6217 C CA . THR B 1 306 ? 12.536 8.918 27.957 1.00 25.20 306 THR B CA 1
ATOM 6218 C C . THR B 1 306 ? 12.837 9.563 26.574 1.00 25.49 306 THR B C 1
ATOM 6219 O O . THR B 1 306 ? 12.028 10.364 26.061 1.00 25.35 306 THR B O 1
ATOM 6223 N N . VAL B 1 307 ? 13.976 9.246 25.994 1.00 25.63 307 VAL B N 1
ATOM 6224 C CA . VAL B 1 307 ? 14.355 9.913 24.733 1.00 26.46 307 VAL B CA 1
ATOM 6225 C C . VAL B 1 307 ? 13.564 9.391 23.554 1.00 25.66 307 VAL B C 1
ATOM 6226 O O . VAL B 1 307 ? 13.148 10.168 22.695 1.00 26.22 307 VAL B O 1
ATOM 6230 N N . PHE B 1 308 ? 13.334 8.085 23.517 1.00 25.73 308 PHE B N 1
ATOM 6231 C CA . PHE B 1 308 ? 12.602 7.483 22.429 1.00 26.31 308 PHE B CA 1
ATOM 6232 C C . PHE B 1 308 ? 11.143 7.960 22.404 1.00 25.93 308 PHE B C 1
ATOM 6233 O O . PHE B 1 308 ? 10.642 8.354 21.343 1.00 27.09 308 PHE B O 1
ATOM 6241 N N . SER B 1 309 ? 10.474 7.930 23.552 1.00 25.48 309 SER B N 1
ATOM 6242 C CA . SER B 1 309 ? 9.086 8.451 23.614 1.00 24.97 309 SER B CA 1
ATOM 6243 C C . SER B 1 309 ? 9.040 9.981 23.287 1.00 25.36 309 SER B C 1
ATOM 6244 O O . SER B 1 309 ? 8.092 10.431 22.632 1.00 25.85 309 SER B O 1
ATOM 6247 N N . SER B 1 310 ? 10.031 10.753 23.737 1.00 25.14 310 SER B N 1
ATOM 6248 C CA . SER B 1 310 ? 10.062 12.155 23.435 1.00 26.08 310 SER B CA 1
ATOM 6249 C C . SER B 1 310 ? 10.175 12.349 21.923 1.00 26.54 310 SER B C 1
ATOM 6250 O O . SER B 1 310 ? 9.483 13.173 21.393 1.00 27.54 310 SER B O 1
ATOM 6253 N N . TYR B 1 311 ? 11.022 11.590 21.244 1.00 27.02 311 TYR B N 1
ATOM 6254 C CA . TYR B 1 311 ? 11.105 11.720 19.763 1.00 27.56 311 TYR B CA 1
ATOM 6255 C C . TYR B 1 311 ? 9.841 11.300 19.121 1.00 27.47 311 TYR B C 1
ATOM 6256 O O . TYR B 1 311 ? 9.346 11.936 18.170 1.00 29.37 311 TYR B O 1
ATOM 6265 N N . TYR B 1 312 ? 9.265 10.229 19.608 1.00 27.26 312 TYR B N 1
ATOM 6266 C CA . TYR B 1 312 ? 7.993 9.779 19.064 1.00 27.10 312 TYR B CA 1
ATOM 6267 C C . TYR B 1 312 ? 6.941 10.903 19.119 1.00 27.09 312 TYR B C 1
ATOM 6268 O O . TYR B 1 312 ? 6.164 11.103 18.139 1.00 27.10 312 TYR B O 1
ATOM 6277 N N . TRP B 1 313 ? 6.910 11.631 20.250 1.00 26.71 313 TRP B N 1
ATOM 6278 C CA . TRP B 1 313 ? 5.964 12.720 20.384 1.00 26.84 313 TRP B CA 1
ATOM 6279 C C . TRP B 1 313 ? 6.230 13.863 19.389 1.00 27.37 313 TRP B C 1
ATOM 6280 O O . TRP B 1 313 ? 5.271 14.450 18.845 1.00 27.56 313 TRP B O 1
ATOM 6291 N N . LEU B 1 314 ? 7.489 14.196 19.169 1.00 27.69 314 LEU B N 1
ATOM 6292 C CA . LEU B 1 314 ? 7.829 15.199 18.132 1.00 28.89 314 LEU B CA 1
ATOM 6293 C C . LEU B 1 314 ? 7.340 14.713 16.805 1.00 29.56 314 LEU B C 1
ATOM 6294 O O . LEU B 1 314 ? 6.762 15.471 16.037 1.00 30.81 314 LEU B O 1
ATOM 6299 N N . TYR B 1 315 ? 7.551 13.429 16.542 1.00 29.82 315 TYR B N 1
ATOM 6300 C CA . TYR B 1 315 ? 7.122 12.866 15.266 1.00 30.89 315 TYR B CA 1
ATOM 6301 C C . TYR B 1 315 ? 5.628 12.982 15.126 1.00 31.18 315 TYR B C 1
ATOM 6302 O O . TYR B 1 315 ? 5.150 13.435 14.106 1.00 30.39 315 TYR B O 1
ATOM 6311 N N . LYS B 1 316 ? 4.890 12.592 16.186 1.00 30.96 316 LYS B N 1
ATOM 6312 C CA . LYS B 1 316 ? 3.394 12.632 16.143 1.00 31.42 316 LYS B CA 1
ATOM 6313 C C . LYS B 1 316 ? 2.839 14.053 16.096 1.00 31.97 316 LYS B C 1
ATOM 6314 O O . LYS B 1 316 ? 1.759 14.275 15.555 1.00 32.63 316 LYS B O 1
ATOM 6320 N N . ALA B 1 317 ? 3.571 15.015 16.656 1.00 31.68 317 ALA B N 1
ATOM 6321 C CA . ALA B 1 317 ? 3.147 16.446 16.585 1.00 31.93 317 ALA B CA 1
ATOM 6322 C C . ALA B 1 317 ? 3.523 17.166 15.281 1.00 32.95 317 ALA B C 1
ATOM 6323 O O . ALA B 1 317 ? 3.303 18.373 15.201 1.00 33.23 317 ALA B O 1
ATOM 6325 N N . GLY B 1 318 ? 4.114 16.470 14.310 1.00 33.44 318 GLY B N 1
ATOM 6326 C CA . GLY B 1 318 ? 4.535 17.083 13.018 1.00 35.33 318 GLY B CA 1
ATOM 6327 C C . GLY B 1 318 ? 5.715 18.035 13.109 1.00 35.88 318 GLY B C 1
ATOM 6328 O O . GLY B 1 318 ? 5.898 18.929 12.259 1.00 38.23 318 GLY B O 1
ATOM 6329 N N . VAL B 1 319 ? 6.528 17.879 14.145 1.00 35.45 319 VAL B N 1
ATOM 6330 C CA . VAL B 1 319 ? 7.694 18.727 14.341 1.00 35.18 319 VAL B CA 1
ATOM 6331 C C . VAL B 1 319 ? 8.737 18.296 13.335 1.00 36.31 319 VAL B C 1
ATOM 6332 O O . VAL B 1 319 ? 8.814 17.110 13.039 1.00 36.56 319 VAL B O 1
ATOM 6336 N N . THR B 1 320 ? 9.520 19.250 12.827 1.00 37.08 320 THR B N 1
ATOM 6337 C CA . THR B 1 320 ? 10.591 19.009 11.845 1.00 37.65 320 THR B CA 1
ATOM 6338 C C . THR B 1 320 ? 11.869 19.568 12.430 1.00 37.75 320 THR B C 1
ATOM 6339 O O . THR B 1 320 ? 11.824 20.296 13.419 1.00 37.71 320 THR B O 1
ATOM 6343 N N . PRO B 1 321 ? 13.037 19.251 11.828 1.00 38.88 321 PRO B N 1
ATOM 6344 C CA . PRO B 1 321 ? 14.259 19.877 12.306 1.00 39.09 321 PRO B CA 1
ATOM 6345 C C . PRO B 1 321 ? 14.231 21.401 12.341 1.00 40.50 321 PRO B C 1
ATOM 6346 O O . PRO B 1 321 ? 14.875 22.002 13.215 1.00 39.81 321 PRO B O 1
ATOM 6350 N N . GLU B 1 322 ? 13.503 22.016 11.404 1.00 41.90 322 GLU B N 1
ATOM 6351 C CA . GLU B 1 322 ? 13.458 23.472 11.287 1.00 43.79 322 GLU B CA 1
ATOM 6352 C C . GLU B 1 322 ? 12.589 24.110 12.371 1.00 42.76 322 GLU B C 1
ATOM 6353 O O . GLU B 1 322 ? 12.920 25.198 12.842 1.00 43.30 322 GLU B O 1
ATOM 6359 N N . THR B 1 323 ? 11.506 23.418 12.781 1.00 41.62 323 THR B N 1
ATOM 6360 C CA . THR B 1 323 ? 10.605 23.891 13.870 1.00 39.97 323 THR B CA 1
ATOM 6361 C C . THR B 1 323 ? 10.995 23.412 15.261 1.00 38.71 323 THR B C 1
ATOM 6362 O O . THR B 1 323 ? 10.566 24.015 16.258 1.00 37.70 323 THR B O 1
ATOM 6366 N N . PHE B 1 324 ? 11.821 22.359 15.338 1.00 37.91 324 PHE B N 1
ATOM 6367 C CA . PHE B 1 324 ? 12.300 21.836 16.621 1.00 36.55 324 PHE B CA 1
ATOM 6368 C C . PHE B 1 324 ? 12.814 22.904 17.604 1.00 37.34 324 PHE B C 1
ATOM 6369 O O . PHE B 1 324 ? 12.563 22.774 18.788 1.00 37.36 324 PHE B O 1
ATOM 6377 N N . PRO B 1 325 ? 13.542 23.962 17.127 1.00 38.71 325 PRO B N 1
ATOM 6378 C CA . PRO B 1 325 ? 13.984 24.971 18.092 1.00 39.27 325 PRO B CA 1
ATOM 6379 C C . PRO B 1 325 ? 12.843 25.713 18.828 1.00 38.68 325 PRO B C 1
ATOM 6380 O O . PRO B 1 325 ? 13.051 26.175 19.947 1.00 39.12 325 PRO B O 1
ATOM 6384 N N . THR B 1 326 ? 11.658 25.813 18.230 1.00 38.41 326 THR B N 1
ATOM 6385 C CA . THR B 1 326 ? 10.506 26.414 18.917 1.00 37.46 326 THR B CA 1
ATOM 6386 C C . THR B 1 326 ? 9.973 25.497 20.020 1.00 36.11 326 THR B C 1
ATOM 6387 O O . THR B 1 326 ? 9.500 25.987 21.054 1.00 35.29 326 THR B O 1
ATOM 6391 N N . VAL B 1 327 ? 10.057 24.163 19.804 1.00 35.17 327 VAL B N 1
ATOM 6392 C CA . VAL B 1 327 ? 9.730 23.192 20.846 1.00 33.09 327 VAL B CA 1
ATOM 6393 C C . VAL B 1 327 ? 10.725 23.266 21.980 1.00 32.90 327 VAL B C 1
ATOM 6394 O O . VAL B 1 327 ? 10.354 23.242 23.148 1.00 32.94 327 VAL B O 1
ATOM 6398 N N . SER B 1 328 ? 11.994 23.371 21.640 1.00 33.58 328 SER B N 1
ATOM 6399 C CA . SER B 1 328 ? 13.068 23.473 22.620 1.00 32.87 328 SER B CA 1
ATOM 6400 C C . SER B 1 328 ? 12.885 24.678 23.456 1.00 33.69 328 SER B C 1
ATOM 6401 O O . SER B 1 328 ? 13.056 24.637 24.677 1.00 33.16 328 SER B O 1
ATOM 6404 N N . GLN B 1 329 ? 12.499 25.778 22.800 1.00 34.67 329 GLN B N 1
ATOM 6405 C CA . GLN B 1 329 ? 12.313 27.047 23.484 1.00 35.54 329 GLN B CA 1
ATOM 6406 C C . GLN B 1 329 ? 11.141 26.982 24.412 1.00 34.63 329 GLN B C 1
ATOM 6407 O O . GLN B 1 329 ? 11.213 27.470 25.549 1.00 34.50 329 GLN B O 1
ATOM 6413 N N . PHE B 1 330 ? 10.053 26.384 23.930 1.00 34.03 330 PHE B N 1
ATOM 6414 C CA . PHE B 1 330 ? 8.834 26.212 24.708 1.00 33.60 330 PHE B CA 1
ATOM 6415 C C . PHE B 1 330 ? 9.127 25.501 25.996 1.00 32.73 330 PHE B C 1
ATOM 6416 O O . PHE B 1 330 ? 8.711 25.937 27.083 1.00 32.83 330 PHE B O 1
ATOM 6424 N N . LEU B 1 331 ? 9.870 24.404 25.901 1.00 32.26 331 LEU B N 1
ATOM 6425 C CA . LEU B 1 331 ? 10.214 23.612 27.101 1.00 31.52 331 LEU B CA 1
ATOM 6426 C C . LEU B 1 331 ? 11.214 24.320 28.006 1.00 32.66 331 LEU B C 1
ATOM 6427 O O . LEU B 1 331 ? 11.152 24.207 29.223 1.00 32.56 331 LEU B O 1
ATOM 6432 N N . PHE B 1 332 ? 12.145 25.046 27.403 1.00 34.48 332 PHE B N 1
ATOM 6433 C CA . PHE B 1 332 ? 13.081 25.848 28.137 1.00 35.70 332 PHE B CA 1
ATOM 6434 C C . PHE B 1 332 ? 12.346 26.823 29.023 1.00 37.03 332 PHE B C 1
ATOM 6435 O O . PHE B 1 332 ? 12.641 26.892 30.215 1.00 36.82 332 PHE B O 1
ATOM 6443 N N . GLU B 1 333 ? 11.380 27.547 28.446 1.00 38.59 333 GLU B N 1
ATOM 6444 C CA . GLU B 1 333 ? 10.590 28.547 29.202 1.00 40.13 333 GLU B CA 1
ATOM 6445 C C . GLU B 1 333 ? 9.873 27.904 30.366 1.00 39.71 333 GLU B C 1
ATOM 6446 O O . GLU B 1 333 ? 9.806 28.511 31.444 1.00 40.34 333 GLU B O 1
ATOM 6452 N N . LEU B 1 334 ? 9.366 26.671 30.183 1.00 38.86 334 LEU B N 1
ATOM 6453 C CA . LEU B 1 334 ? 8.691 25.961 31.266 1.00 38.78 334 LEU B CA 1
ATOM 6454 C C . LEU B 1 334 ? 9.580 25.625 32.462 1.00 39.26 334 LEU B C 1
ATOM 6455 O O . LEU B 1 334 ? 9.131 25.665 33.588 1.00 39.43 334 LEU B O 1
ATOM 6460 N N . GLY B 1 335 ? 10.820 25.217 32.225 1.00 39.90 335 GLY B N 1
ATOM 6461 C CA . GLY B 1 335 ? 11.693 24.820 33.350 1.00 40.71 335 GLY B CA 1
ATOM 6462 C C . GLY B 1 335 ? 12.427 26.017 33.958 1.00 43.22 335 GLY B C 1
ATOM 6463 O O . GLY B 1 335 ? 12.990 25.885 35.038 1.00 43.94 335 GLY B O 1
ATOM 6464 N N . LYS B 1 336 ? 12.428 27.158 33.254 1.00 45.19 336 LYS B N 1
ATOM 6465 C CA . LYS B 1 336 ? 13.103 28.402 33.688 1.00 48.26 336 LYS B CA 1
ATOM 6466 C C . LYS B 1 336 ? 12.246 29.057 34.739 1.00 49.64 336 LYS B C 1
ATOM 6467 O O . LYS B 1 336 ? 12.739 29.404 35.811 1.00 50.78 336 LYS B O 1
ATOM 6473 N N . HIS B 1 337 ? 10.952 29.195 34.407 1.00 50.11 337 HIS B N 1
ATOM 6474 C CA A HIS B 1 337 ? 9.952 29.834 35.260 0.70 51.06 337 HIS B CA 1
ATOM 6475 C CA B HIS B 1 337 ? 9.960 29.812 35.276 0.30 50.79 337 HIS B CA 1
ATOM 6476 C C . HIS B 1 337 ? 8.700 28.934 35.306 1.00 49.80 337 HIS B C 1
ATOM 6477 O O . HIS B 1 337 ? 7.832 29.048 34.406 1.00 49.67 337 HIS B O 1
ATOM 6490 N N . PRO B 1 338 ? 8.575 28.056 36.349 1.00 49.06 338 PRO B N 1
ATOM 6491 C CA . PRO B 1 338 ? 7.474 27.119 36.400 1.00 48.31 338 PRO B CA 1
ATOM 6492 C C . PRO B 1 338 ? 6.124 27.784 36.552 1.00 49.21 338 PRO B C 1
ATOM 6493 O O . PRO B 1 338 ? 5.987 28.819 37.256 1.00 49.95 338 PRO B O 1
ATOM 6497 N N . ARG B 1 339 ? 5.148 27.179 35.906 1.00 48.61 339 ARG B N 1
ATOM 6498 C CA . ARG B 1 339 ? 3.780 27.649 35.895 1.00 49.81 339 ARG B CA 1
ATOM 6499 C C . ARG B 1 339 ? 2.935 26.441 35.975 1.00 48.24 339 ARG B C 1
ATOM 6500 O O . ARG B 1 339 ? 3.416 25.343 35.723 1.00 47.27 339 ARG B O 1
ATOM 6508 N N . GLY B 1 340 ? 1.662 26.630 36.289 1.00 48.64 340 GLY B N 1
ATOM 6509 C CA . GLY B 1 340 ? 0.717 25.498 36.382 1.00 47.62 340 GLY B CA 1
ATOM 6510 C C . GLY B 1 340 ? 0.515 24.722 35.075 1.00 46.48 340 GLY B C 1
ATOM 6511 O O . GLY B 1 340 ? 0.750 25.221 33.976 1.00 46.38 340 GLY B O 1
ATOM 6512 N N . THR B 1 341 ? 0.088 23.471 35.225 1.00 45.35 341 THR B N 1
ATOM 6513 C CA . THR B 1 341 ? -0.210 22.616 34.109 1.00 43.96 341 THR B CA 1
ATOM 6514 C C . THR B 1 341 ? -1.243 23.216 33.202 1.00 43.58 341 THR B C 1
ATOM 6515 O O . THR B 1 341 ? -1.135 23.078 31.975 1.00 43.25 341 THR B O 1
ATOM 6519 N N . LYS B 1 342 ? -2.232 23.890 33.79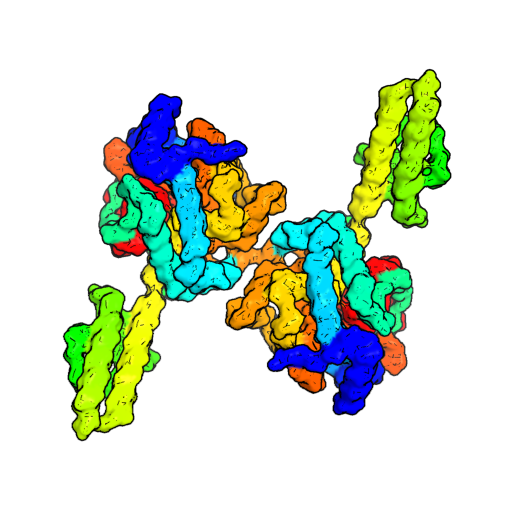7 1.00 43.48 342 LYS B N 1
ATOM 6520 C CA A LYS B 1 342 ? -3.335 24.533 33.045 0.30 44.01 342 LYS B CA 1
ATOM 6521 C CA B LYS B 1 342 ? -3.303 24.459 33.015 0.70 44.05 342 LYS B CA 1
ATOM 6522 C C . LYS B 1 342 ? -2.802 25.568 32.054 1.00 44.34 342 LYS B C 1
ATOM 6523 O O . LYS B 1 342 ? -3.196 25.599 30.862 1.00 44.04 342 LYS B O 1
ATOM 6534 N N . LYS B 1 343 ? -1.928 26.450 32.546 1.00 44.01 343 LYS B N 1
ATOM 6535 C CA . LYS B 1 343 ? -1.315 27.474 31.684 1.00 43.82 343 LYS B CA 1
ATOM 6536 C C . LYS B 1 343 ? -0.442 26.841 30.571 1.00 41.39 343 LYS B C 1
ATOM 6537 O O . LYS B 1 343 ? -0.473 27.276 29.429 1.00 41.01 343 LYS B O 1
ATOM 6543 N N . MET B 1 344 ? 0.333 25.809 30.912 1.00 39.00 344 MET B N 1
ATOM 6544 C CA . MET B 1 344 ? 1.128 25.067 29.894 1.00 37.38 344 MET B CA 1
ATOM 6545 C C . MET B 1 344 ? 0.209 24.532 28.794 1.00 36.63 344 MET B C 1
ATOM 6546 O O . MET B 1 344 ? 0.481 24.686 27.579 1.00 35.84 344 MET B O 1
ATOM 6551 N N . LYS B 1 345 ? -0.894 23.918 29.208 1.00 35.42 345 LYS B N 1
ATOM 6552 C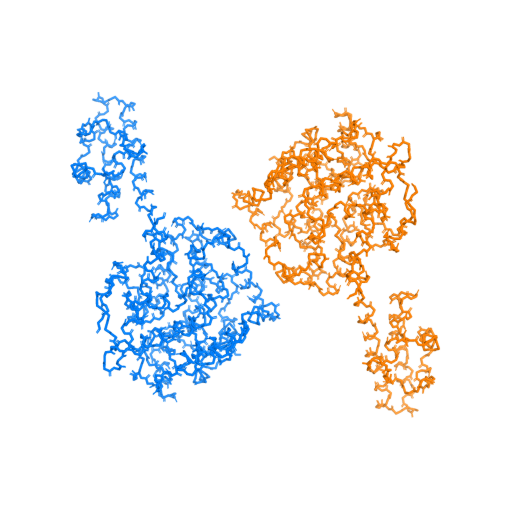 CA . LYS B 1 345 ? -1.780 23.312 28.264 1.00 35.65 345 LYS B CA 1
ATOM 6553 C C . LYS B 1 345 ? -2.434 24.363 27.385 1.00 35.70 345 LYS B C 1
ATOM 6554 O O . LYS B 1 345 ? -2.396 24.256 26.171 1.00 35.39 345 LYS B O 1
ATOM 6560 N N . LYS B 1 346 ? -3.009 25.380 27.990 1.00 35.99 346 LYS B N 1
ATOM 6561 C CA A LYS B 1 346 ? -3.586 26.543 27.269 0.60 37.32 346 LYS B CA 1
ATOM 6562 C CA B LYS B 1 346 ? -3.631 26.428 27.176 0.40 37.31 346 LYS B CA 1
ATOM 6563 C C . LYS B 1 346 ? -2.627 27.162 26.270 1.00 37.26 346 LYS B C 1
ATOM 6564 O O . LYS B 1 346 ? -3.033 27.716 25.274 1.00 37.62 346 LYS B O 1
ATOM 6575 N N . ALA B 1 347 ? -1.342 27.112 26.573 1.00 36.13 347 ALA B N 1
ATOM 6576 C CA . ALA B 1 347 ? -0.359 27.721 25.682 1.00 36.70 347 ALA B CA 1
ATOM 6577 C C . ALA B 1 347 ? -0.215 26.884 24.386 1.00 35.77 347 ALA B C 1
ATOM 6578 O O . ALA B 1 347 ? 0.013 27.448 23.294 1.00 37.02 347 ALA B O 1
ATOM 6580 N N . LEU B 1 348 ? -0.339 25.573 24.503 1.00 34.30 348 LEU B N 1
ATOM 6581 C CA . LEU B 1 348 ? -0.315 24.675 23.310 1.00 34.20 348 LEU B CA 1
ATOM 6582 C C . LEU B 1 348 ? -1.534 24.908 22.416 1.00 35.38 348 LEU B C 1
ATOM 6583 O O . LEU B 1 348 ? -1.398 24.841 21.186 1.00 36.59 348 LEU B O 1
ATOM 6588 N N . LEU B 1 349 ? -2.701 25.226 23.035 1.00 35.90 349 LEU B N 1
ATOM 6589 C CA . LEU B 1 349 ? -3.920 25.555 22.313 1.00 36.54 349 LEU B CA 1
ATOM 6590 C C . LEU B 1 349 ? -3.926 26.945 21.679 1.00 38.53 349 LEU B C 1
ATOM 6591 O O . LEU B 1 349 ? -4.764 27.233 20.820 1.00 39.32 349 LEU B O 1
ATOM 6596 N N . SER B 1 350 ? -3.025 27.828 22.113 1.00 38.87 350 SER B N 1
ATOM 6597 C CA . SER B 1 350 ? -2.988 29.182 21.566 1.00 39.88 350 SER B CA 1
ATOM 6598 C C . SER B 1 350 ? -1.794 29.435 20.689 1.00 39.74 350 SER B C 1
ATOM 6599 O O . SER B 1 350 ? -1.873 30.316 19.876 1.00 41.41 350 SER B O 1
ATOM 6602 N N . THR B 1 351 ? -0.676 28.697 20.830 1.00 38.30 351 THR B N 1
ATOM 6603 C CA . THR B 1 351 ? 0.524 29.024 20.014 1.00 38.05 351 THR B CA 1
ATOM 6604 C C . THR B 1 351 ? 0.217 29.010 18.494 1.00 38.76 351 THR B C 1
ATOM 6605 O O . THR B 1 351 ? -0.545 28.171 18.031 1.00 38.80 351 THR B O 1
ATOM 6609 N N . PRO B 1 352 ? 0.797 29.949 17.728 1.00 39.81 352 PRO B N 1
ATOM 6610 C CA . PRO B 1 352 ? 0.634 29.882 16.286 1.00 40.53 352 PRO B CA 1
ATOM 6611 C C . PRO B 1 352 ? 1.313 28.692 15.622 1.00 39.17 352 PRO B C 1
ATOM 6612 O O . PRO B 1 352 ? 0.969 28.379 14.515 1.00 39.38 352 PRO B O 1
ATOM 6616 N N . MET B 1 353 ? 2.248 28.058 16.293 1.00 38.17 353 MET B N 1
ATOM 6617 C CA . MET B 1 353 ? 2.925 26.861 15.781 1.00 37.45 353 MET B CA 1
ATOM 6618 C C . MET B 1 353 ? 1.942 25.675 15.647 1.00 36.49 353 MET B C 1
ATOM 6619 O O . MET B 1 353 ? 1.253 25.321 16.596 1.00 35.08 353 MET B O 1
ATOM 6624 N N . LYS B 1 354 ? 1.875 25.093 14.453 1.00 37.23 354 LYS B N 1
ATOM 6625 C CA . LYS B 1 354 ? 0.931 23.986 14.184 1.00 37.14 354 LYS B CA 1
ATOM 6626 C C . LYS B 1 354 ? 1.135 22.835 15.065 1.00 35.70 354 LYS B C 1
ATOM 6627 O O . LYS B 1 354 ? 0.147 22.137 15.389 1.00 35.83 354 LYS B O 1
ATOM 6633 N N . TRP B 1 355 ? 2.377 22.585 15.483 1.00 34.89 355 TRP B N 1
ATOM 6634 C CA . TRP B 1 355 ? 2.627 21.435 16.369 1.00 33.36 355 TRP B CA 1
ATOM 6635 C C . TRP B 1 355 ? 1.998 21.564 17.724 1.00 32.62 355 TRP B C 1
ATOM 6636 O O . TRP B 1 355 ? 1.862 20.533 18.440 1.00 32.17 355 TRP B O 1
ATOM 6647 N N . GLY B 1 356 ? 1.629 22.803 18.113 1.00 32.90 356 GLY B N 1
ATOM 6648 C CA . GLY B 1 356 ? 0.969 23.071 19.415 1.00 31.77 356 GLY B CA 1
ATOM 6649 C C . GLY B 1 356 ? -0.244 22.187 19.669 1.00 31.20 356 GLY B C 1
ATOM 6650 O O . GLY B 1 356 ? -0.270 21.391 20.593 1.00 29.37 356 GLY B O 1
ATOM 6651 N N . LYS B 1 357 ? -1.253 22.343 18.840 1.00 31.90 357 LYS B N 1
ATOM 6652 C CA . LYS B 1 357 ? -2.488 21.582 18.988 1.00 31.48 357 LYS B CA 1
ATOM 6653 C C . LYS B 1 357 ? -2.223 20.106 18.649 1.00 30.49 357 LYS B C 1
ATOM 6654 O O . LYS B 1 357 ? -2.883 19.257 19.179 1.00 29.78 357 LYS B O 1
ATOM 6660 N N . LYS B 1 358 ? -1.295 19.792 17.762 1.00 31.00 358 LYS B N 1
ATOM 6661 C CA . LYS B 1 358 ? -1.020 18.325 17.500 1.00 30.79 358 LYS B CA 1
ATOM 6662 C C . LYS B 1 358 ? -0.377 17.630 18.733 1.00 29.11 358 LYS B C 1
ATOM 6663 O O . LYS B 1 358 ? -0.624 16.478 18.976 1.00 28.15 358 LYS B O 1
ATOM 6669 N N . LEU B 1 359 ? 0.441 18.357 19.507 1.00 28.06 359 LEU B N 1
ATOM 6670 C CA . LEU B 1 359 ? 1.025 17.787 20.701 1.00 27.67 359 LEU B CA 1
ATOM 6671 C C . LEU B 1 359 ? -0.094 17.634 21.726 1.00 27.53 359 LEU B C 1
ATOM 6672 O O . LEU B 1 359 ? -0.182 16.615 22.409 1.00 26.77 359 LEU B O 1
ATOM 6677 N N . TYR B 1 360 ? -0.976 18.641 21.814 1.00 28.71 360 TYR B N 1
ATOM 6678 C CA . TYR B 1 360 ? -2.001 18.682 22.842 1.00 28.89 360 TYR B CA 1
ATOM 6679 C C . TYR B 1 360 ? -2.958 17.504 22.695 1.00 28.39 360 TYR B C 1
ATOM 6680 O O . TYR B 1 360 ? -3.424 16.904 23.694 1.00 27.03 360 TYR B O 1
ATOM 6689 N N . GLU B 1 361 ? -3.305 17.187 21.447 1.00 29.40 361 GLU B N 1
ATOM 6690 C CA A GLU B 1 361 ? -4.285 16.127 21.191 0.40 29.45 361 GLU B CA 1
ATOM 6691 C CA B GLU B 1 361 ? -4.260 16.137 21.178 0.60 29.71 361 GLU B CA 1
ATOM 6692 C C . GLU B 1 361 ? -3.707 14.744 21.562 1.00 28.60 361 GLU B C 1
ATOM 6693 O O . GLU B 1 361 ? -4.439 13.777 21.590 1.00 29.29 361 GLU B O 1
ATOM 6704 N N . LEU B 1 362 ? -2.415 14.658 21.842 1.00 27.53 362 LEU B N 1
ATOM 6705 C CA . LEU B 1 362 ? -1.795 13.420 22.349 1.00 27.61 362 LEU B CA 1
ATOM 6706 C C . LEU B 1 362 ? -2.056 13.194 23.837 1.00 27.29 362 LEU B C 1
ATOM 6707 O O . LEU B 1 362 ? -1.973 12.029 24.268 1.00 26.78 362 LEU B O 1
ATOM 6712 N N . PHE B 1 363 ? -2.371 14.262 24.601 1.00 27.15 363 PHE B N 1
ATOM 6713 C CA . PHE B 1 363 ? -2.569 14.134 26.050 1.00 27.43 363 PHE B CA 1
ATOM 6714 C C . PHE B 1 363 ? -3.683 13.183 26.424 1.00 27.53 363 PHE B C 1
ATOM 6715 O O . PHE B 1 363 ? -4.798 13.299 25.916 1.00 29.05 363 PHE B O 1
ATOM 6723 N N . ALA B 1 364 ? -3.383 12.269 27.313 1.00 27.00 364 ALA B N 1
ATOM 6724 C CA . ALA B 1 364 ? -4.331 11.298 27.808 1.00 28.23 364 ALA B CA 1
ATOM 6725 C C . ALA B 1 364 ? -4.839 11.569 29.236 1.00 28.94 364 ALA B C 1
ATOM 6726 O O . ALA B 1 364 ? -5.485 10.702 29.827 1.00 30.18 364 ALA B O 1
ATOM 6728 N N . ASP B 1 365 ? -4.579 12.753 29.768 1.00 29.74 365 ASP B N 1
ATOM 6729 C CA . ASP B 1 365 ? -4.910 13.102 31.175 1.00 30.82 365 ASP B CA 1
ATOM 6730 C C . ASP B 1 365 ? -6.397 12.892 31.528 1.00 31.25 365 ASP B C 1
ATOM 6731 O O . ASP B 1 365 ? -6.702 12.368 32.586 1.00 30.11 365 ASP B O 1
ATOM 6736 N N . ASP B 1 366 ? -7.299 13.306 30.635 1.00 32.12 366 ASP B N 1
ATOM 6737 C CA . ASP B 1 366 ? -8.712 13.200 30.890 1.00 33.69 366 ASP B CA 1
ATOM 6738 C C . ASP B 1 366 ? -9.400 12.040 30.195 1.00 33.59 366 ASP B C 1
ATOM 6739 O O . ASP B 1 366 ? -10.589 11.793 30.454 1.00 34.94 366 ASP B O 1
ATOM 6744 N N . SER B 1 367 ? -8.693 11.329 29.327 1.00 31.86 367 SER B N 1
ATOM 6745 C CA . SER B 1 367 ? -9.264 10.201 28.613 1.00 31.47 367 SER B CA 1
ATOM 6746 C C . SER B 1 367 ? -8.958 8.847 29.264 1.00 31.00 367 SER B C 1
ATOM 6747 O O . SER B 1 367 ? -9.746 7.913 29.150 1.00 32.11 367 SER B O 1
ATOM 6750 N N . PHE B 1 368 ? -7.831 8.713 29.902 1.00 30.30 368 PHE B N 1
ATOM 6751 C CA . PHE B 1 368 ? -7.401 7.369 30.377 1.00 30.35 368 PHE B CA 1
ATOM 6752 C C . PHE B 1 368 ? -8.203 6.927 31.554 1.00 32.00 368 PHE B C 1
ATOM 6753 O O . PHE B 1 368 ? -8.308 7.629 32.499 1.00 32.19 368 PHE B O 1
ATOM 6761 N N . GLN B 1 369 ? -8.725 5.707 31.470 1.00 33.55 369 GLN B N 1
ATOM 6762 C CA . GLN B 1 369 ? -9.784 5.237 32.332 1.00 35.27 369 GLN B CA 1
ATOM 6763 C C . GLN B 1 369 ? -9.341 4.313 33.479 1.00 35.58 369 GLN B C 1
ATOM 6764 O O . GLN B 1 369 ? -10.189 3.863 34.218 1.00 36.71 369 GLN B O 1
ATOM 6770 N N . GLN B 1 370 ? -8.038 4.043 33.606 1.00 34.37 370 GLN B N 1
ATOM 6771 C CA . GLN B 1 370 ? -7.524 3.129 34.609 1.00 34.32 370 GLN B CA 1
ATOM 6772 C C . GLN B 1 370 ? -6.422 3.790 35.430 1.00 32.94 370 GLN B C 1
ATOM 6773 O O . GLN B 1 370 ? -6.080 4.943 35.226 1.00 31.28 370 GLN B O 1
ATOM 6779 N N . ASN B 1 371 ? -5.885 3.053 36.392 1.00 32.86 371 ASN B N 1
ATOM 6780 C CA . ASN B 1 371 ? -4.714 3.494 37.118 1.00 32.26 371 ASN B CA 1
ATOM 6781 C C . ASN B 1 371 ? -3.602 3.819 36.084 1.00 31.59 371 ASN B C 1
ATOM 6782 O O . ASN B 1 371 ? -3.287 3.013 35.236 1.00 30.39 371 ASN B O 1
ATOM 6787 N N . ARG B 1 372 ? -3.055 5.029 36.164 1.00 31.76 372 ARG B N 1
ATOM 6788 C CA . ARG B 1 372 ? -2.038 5.526 35.236 1.00 32.55 372 ARG B CA 1
ATOM 6789 C C . ARG B 1 372 ? -0.764 4.672 35.181 1.00 31.60 372 ARG B C 1
ATOM 6790 O O . ARG B 1 372 ? -0.070 4.658 34.200 1.00 30.68 372 ARG B O 1
ATOM 6798 N N . ILE B 1 373 ? -0.476 3.938 36.237 1.00 31.14 373 ILE B N 1
ATOM 6799 C CA . ILE B 1 373 ? 0.662 3.023 36.197 1.00 30.89 373 ILE B CA 1
ATOM 6800 C C . ILE B 1 373 ? 0.582 2.000 35.018 1.00 29.81 373 ILE B C 1
ATOM 6801 O O . ILE B 1 373 ? 1.586 1.472 34.617 1.00 29.32 373 ILE B O 1
ATOM 6806 N N . TYR B 1 374 ? -0.625 1.714 34.519 1.00 28.44 374 TYR B N 1
ATOM 6807 C CA . TYR B 1 374 ? -0.831 0.804 33.418 1.00 28.27 374 TYR B CA 1
ATOM 6808 C C . TYR B 1 374 ? -0.765 1.436 32.017 1.00 27.54 374 TYR B C 1
ATOM 6809 O O . TYR B 1 374 ? -0.782 0.690 30.993 1.00 27.69 374 TYR B O 1
ATOM 6818 N N . MET B 1 375 ? -0.759 2.750 31.953 1.00 25.91 375 MET B N 1
ATOM 6819 C CA . MET B 1 375 ? -0.622 3.473 30.646 1.00 25.70 375 MET B CA 1
ATOM 6820 C C . MET B 1 375 ? 0.589 3.025 29.830 1.00 24.44 375 MET B C 1
ATOM 6821 O O . MET B 1 375 ? 1.671 2.793 30.367 1.00 24.32 375 MET B O 1
ATOM 6826 N N . HIS B 1 376 ? 0.414 2.955 28.526 1.00 24.17 376 HIS B N 1
ATOM 6827 C CA . HIS B 1 376 ? 1.461 2.622 27.620 1.00 23.14 376 HIS B CA 1
ATOM 6828 C C . HIS B 1 376 ? 2.485 3.729 27.651 1.00 23.13 376 HIS B C 1
ATOM 6829 O O . HIS B 1 376 ? 2.109 4.903 27.715 1.00 21.73 376 HIS B O 1
ATOM 6836 N N . PRO B 1 377 ? 3.788 3.380 27.579 1.00 23.32 377 PRO B N 1
ATOM 6837 C CA . PRO B 1 377 ? 4.849 4.381 27.615 1.00 23.71 377 PRO B CA 1
ATOM 6838 C C . PRO B 1 377 ? 5.002 5.361 26.455 1.00 23.51 377 PRO B C 1
ATOM 6839 O O . PRO B 1 377 ? 5.787 6.333 26.618 1.00 22.63 377 PRO B O 1
ATOM 6843 N N . ALA B 1 378 ? 4.319 5.122 25.332 1.00 23.40 378 ALA B N 1
ATOM 6844 C CA . ALA B 1 378 ? 4.326 6.046 24.211 1.00 23.77 378 ALA B CA 1
ATOM 6845 C C . ALA B 1 378 ? 3.150 7.030 24.302 1.00 23.82 378 ALA B C 1
ATOM 6846 O O . ALA B 1 378 ? 2.893 7.753 23.339 1.00 24.31 378 ALA B O 1
ATOM 6848 N N . VAL B 1 379 ? 2.440 7.077 25.421 1.00 23.67 379 VAL B N 1
ATOM 6849 C CA . VAL B 1 379 ? 1.272 7.983 25.537 1.00 23.46 379 VAL B CA 1
ATOM 6850 C C . VAL B 1 379 ? 1.638 9.171 26.358 1.00 23.21 379 VAL B C 1
ATOM 6851 O O . VAL B 1 379 ? 2.104 9.064 27.519 1.00 23.68 379 VAL B O 1
ATOM 6855 N N . LEU B 1 380 ? 1.441 10.330 25.784 1.00 23.84 380 LEU B N 1
ATOM 6856 C CA . LEU B 1 380 ? 1.727 11.599 26.458 1.00 24.41 380 LEU B CA 1
ATOM 6857 C C . LEU B 1 380 ? 0.692 12.013 27.531 1.00 24.73 380 LEU B C 1
ATOM 6858 O O . LEU B 1 380 ? -0.454 11.671 27.449 1.00 25.45 380 LEU B O 1
ATOM 6863 N N . THR B 1 381 ? 1.166 12.732 28.541 1.00 25.27 381 THR B N 1
ATOM 6864 C CA . THR B 1 381 ? 0.356 13.330 29.572 1.00 26.03 381 THR B CA 1
ATOM 6865 C C . THR B 1 381 ? 1.030 14.640 29.913 1.00 27.53 381 THR B C 1
ATOM 6866 O O . THR B 1 381 ? 2.224 14.843 29.602 1.00 27.96 381 THR B O 1
ATOM 6870 N N . ALA B 1 382 ? 0.301 15.553 30.522 1.00 28.52 382 ALA B N 1
ATOM 6871 C CA . ALA B 1 382 ? 0.897 16.797 31.061 1.00 29.19 382 ALA B CA 1
ATOM 6872 C C . ALA B 1 382 ? 2.114 16.472 31.911 1.00 29.54 382 ALA B C 1
ATOM 6873 O O . ALA B 1 382 ? 3.156 17.092 31.773 1.00 30.00 382 ALA B O 1
ATOM 6875 N N . GLY B 1 383 ? 2.027 15.462 32.767 1.00 30.31 383 GLY B N 1
ATOM 6876 C CA . GLY B 1 383 ? 3.181 15.098 33.599 1.00 29.98 383 GLY B CA 1
ATOM 6877 C C . GLY B 1 383 ? 4.341 14.589 32.760 1.00 30.20 383 GLY B C 1
ATOM 6878 O O . GLY B 1 383 ? 5.460 14.729 33.142 1.00 32.35 383 GLY B O 1
ATOM 6879 N N . ARG B 1 384 ? 4.095 14.001 31.589 1.00 29.11 384 ARG B N 1
ATOM 6880 C CA . ARG B 1 384 ? 5.222 13.499 30.765 1.00 27.54 384 ARG B CA 1
ATOM 6881 C C . ARG B 1 384 ? 5.846 14.551 29.936 1.00 27.02 384 ARG B C 1
ATOM 6882 O O . ARG B 1 384 ? 6.840 14.291 29.311 1.00 25.85 384 ARG B O 1
ATOM 6890 N N . ILE B 1 385 ? 5.296 15.744 29.919 1.00 26.84 385 ILE B N 1
ATOM 6891 C CA . ILE B 1 385 ? 5.974 16.854 29.251 1.00 27.32 385 ILE B CA 1
ATOM 6892 C C . ILE B 1 385 ? 7.419 16.999 29.771 1.00 27.36 385 ILE B C 1
ATOM 6893 O O . ILE B 1 385 ? 8.335 17.327 29.006 1.00 27.20 385 ILE B O 1
ATOM 6898 N N . SER B 1 386 ? 7.622 16.719 31.039 1.00 26.81 386 SER B N 1
ATOM 6899 C CA . SER B 1 386 ? 8.943 16.775 31.653 1.00 27.41 386 SER B CA 1
ATOM 6900 C C . SER B 1 386 ? 9.983 15.810 31.022 1.00 26.79 386 SER B C 1
ATOM 6901 O O . SER B 1 386 ? 11.161 16.068 31.025 1.00 26.49 386 SER B O 1
ATOM 6904 N N . GLU B 1 387 ? 9.508 14.697 30.458 1.00 26.03 387 GLU B N 1
ATOM 6905 C CA . GLU B 1 387 ? 10.325 13.825 29.674 1.00 25.75 387 GLU B CA 1
ATOM 6906 C C . GLU B 1 387 ? 10.898 14.563 28.460 1.00 25.88 387 GLU B C 1
ATOM 6907 O O . GLU B 1 387 ? 12.089 14.513 28.200 1.00 25.71 387 GLU B O 1
ATOM 6913 N N . MET B 1 388 ? 10.051 15.253 27.727 1.00 25.34 388 MET B N 1
ATOM 6914 C CA . MET B 1 388 ? 10.514 16.033 26.569 1.00 25.43 388 MET B CA 1
ATOM 6915 C C . MET B 1 388 ? 11.384 17.139 27.062 1.00 26.52 388 MET B C 1
ATOM 6916 O O . MET B 1 388 ? 12.373 17.516 26.390 1.00 27.41 388 MET B O 1
ATOM 6921 N N . GLY B 1 389 ? 11.040 17.671 28.242 1.00 26.43 389 GLY B N 1
ATOM 6922 C CA . GLY B 1 389 ? 11.794 18.732 28.860 1.00 27.43 389 GLY B CA 1
ATOM 6923 C C . GLY B 1 389 ? 13.266 18.465 29.089 1.00 27.91 389 GLY B C 1
ATOM 6924 O O . GLY B 1 389 ? 14.098 19.308 28.764 1.00 28.56 389 GLY B O 1
ATOM 6925 N N . VAL B 1 390 ? 13.577 17.303 29.674 1.00 27.96 390 VAL B N 1
ATOM 6926 C CA . VAL B 1 390 ? 14.953 16.920 29.935 1.00 28.17 390 VAL B CA 1
ATOM 6927 C C . VAL B 1 390 ? 15.712 16.661 28.621 1.00 29.05 390 VAL B C 1
ATOM 6928 O O . VAL B 1 390 ? 16.888 16.955 28.558 1.00 31.31 390 VAL B O 1
ATOM 6932 N N . CYS B 1 391 ? 15.065 16.126 27.569 1.00 28.35 391 CYS B N 1
ATOM 6933 C CA . CYS B 1 391 ? 15.759 15.919 26.310 1.00 29.12 391 CYS B CA 1
ATOM 6934 C C . CYS B 1 391 ? 16.041 17.223 25.482 1.00 30.02 391 CYS B C 1
ATOM 6935 O O . CYS B 1 391 ? 17.114 17.364 24.916 1.00 30.42 391 CYS B O 1
ATOM 6938 N N . PHE B 1 392 ? 15.063 18.167 25.432 1.00 29.63 392 PHE B N 1
ATOM 6939 C CA . PHE B 1 392 ? 15.128 19.263 24.509 1.00 30.40 392 PHE B CA 1
ATOM 6940 C C . PHE B 1 392 ? 15.049 20.624 25.144 1.00 31.54 392 PHE B C 1
ATOM 6941 O O . PHE B 1 392 ? 15.124 21.642 24.433 1.00 32.49 392 PHE B O 1
ATOM 6949 N N . GLY B 1 393 ? 14.908 20.665 26.457 1.00 31.34 393 GLY B N 1
ATOM 6950 C CA . GLY B 1 393 ? 14.529 21.882 27.131 1.00 32.07 393 GLY B CA 1
ATOM 6951 C C . GLY B 1 393 ? 15.414 22.445 28.211 1.00 32.40 393 GLY B C 1
ATOM 6952 O O . GLY B 1 393 ? 15.085 23.469 28.718 1.00 32.90 393 GLY B O 1
ATOM 6953 N N . THR B 1 394 ? 16.533 21.789 28.532 1.00 32.79 394 THR B N 1
ATOM 6954 C CA . THR B 1 394 ? 17.514 22.308 29.451 1.00 33.14 394 THR B CA 1
ATOM 6955 C C . THR B 1 394 ? 18.430 23.321 28.763 1.00 35.28 394 THR B C 1
ATOM 6956 O O . THR B 1 394 ? 19.039 24.163 29.461 1.00 35.83 394 THR B O 1
ATOM 6960 N N . ILE B 1 395 ? 18.540 23.206 27.414 1.00 34.96 395 ILE B N 1
ATOM 6961 C CA . ILE B 1 395 ? 19.277 24.071 26.560 1.00 36.36 395 ILE B CA 1
ATOM 6962 C C . ILE B 1 395 ? 18.341 24.474 25.417 1.00 36.67 395 ILE B C 1
ATOM 6963 O O . ILE B 1 395 ? 17.852 23.592 24.680 1.00 35.08 395 ILE B O 1
ATOM 6968 N N . PRO B 1 396 ? 18.075 25.786 25.250 1.00 38.23 396 PRO B N 1
ATOM 6969 C CA . PRO B 1 396 ? 17.285 26.229 24.123 1.00 38.53 396 PRO B CA 1
ATOM 6970 C C . PRO B 1 396 ? 18.213 26.293 22.942 1.00 40.08 396 PRO B C 1
ATOM 6971 O O . PRO B 1 396 ? 19.084 27.148 22.910 1.00 41.31 396 PRO B O 1
ATOM 6975 N N . VAL B 1 397 ? 18.031 25.397 21.976 1.00 39.28 397 VAL B N 1
ATOM 6976 C CA . VAL B 1 397 ? 18.953 25.284 20.866 1.00 40.50 397 VAL B CA 1
ATOM 6977 C C . VAL B 1 397 ? 19.102 26.583 20.043 1.00 43.11 397 VAL B C 1
ATOM 6978 O O . VAL B 1 397 ? 20.160 26.822 19.461 1.00 44.58 397 VAL B O 1
ATOM 6982 N N . ALA B 1 398 ? 18.079 27.432 20.006 1.00 43.88 398 ALA B N 1
ATOM 6983 C CA . ALA B 1 398 ? 18.228 28.736 19.313 1.00 46.11 398 ALA B CA 1
ATOM 6984 C C . ALA B 1 398 ? 19.290 29.694 19.953 1.00 48.13 398 ALA B C 1
ATOM 6985 O O . ALA B 1 398 ? 19.807 30.563 19.287 1.00 48.93 398 ALA B O 1
ATOM 6987 N N . ASN B 1 399 ? 19.579 29.507 21.249 1.00 48.39 399 ASN B N 1
ATOM 6988 C CA . ASN B 1 399 ? 20.489 30.390 22.030 1.00 50.11 399 ASN B CA 1
ATOM 6989 C C . ASN B 1 399 ? 21.117 29.585 23.165 1.00 49.03 399 ASN B C 1
ATOM 6990 O O . ASN B 1 399 ? 20.810 29.844 24.340 1.00 48.71 399 ASN B O 1
ATOM 6995 N N . PRO B 1 400 ? 21.970 28.590 22.849 1.00 48.62 400 PRO B N 1
ATOM 6996 C CA . PRO B 1 400 ? 22.411 27.640 23.915 1.00 47.49 400 PRO B CA 1
ATOM 6997 C C . PRO B 1 400 ? 22.978 28.238 25.190 1.00 47.94 400 PRO B C 1
ATOM 6998 O O . PRO B 1 400 ? 22.807 27.662 26.264 1.00 46.44 400 PRO B O 1
ATOM 7002 N N . ASP B 1 401 ? 23.632 29.394 25.079 1.00 49.70 401 ASP B N 1
ATOM 7003 C CA . ASP B 1 401 ? 24.218 30.033 26.252 1.00 50.59 401 ASP B CA 1
ATOM 7004 C C . ASP B 1 401 ? 23.144 30.404 27.313 1.00 49.59 401 ASP B C 1
ATOM 7005 O O . ASP B 1 401 ? 23.474 30.537 28.473 1.00 50.00 401 ASP B O 1
ATOM 7010 N N . ASP B 1 402 ? 21.867 30.540 26.929 1.00 48.42 402 ASP B N 1
ATOM 7011 C CA . ASP B 1 402 ? 20.794 30.776 27.927 1.00 47.49 402 ASP B CA 1
ATOM 7012 C C . ASP B 1 402 ? 20.593 29.587 28.921 1.00 45.50 402 ASP B C 1
ATOM 7013 O O . ASP B 1 402 ? 19.967 29.777 29.981 1.00 45.00 402 ASP B O 1
ATOM 7018 N N . ALA B 1 403 ? 21.136 28.395 28.595 1.00 44.21 403 ALA B N 1
ATOM 7019 C CA . ALA B 1 403 ? 21.130 27.254 29.527 1.00 42.68 403 ALA B CA 1
ATOM 7020 C C . ALA B 1 403 ? 21.624 27.663 30.942 1.00 43.31 403 ALA B C 1
ATOM 7021 O O . ALA B 1 403 ? 21.109 27.159 31.937 1.00 41.63 403 ALA B O 1
ATOM 7023 N N . ALA B 1 404 ? 22.607 28.583 31.010 1.00 44.89 404 ALA B N 1
ATOM 7024 C CA . ALA B 1 404 ? 23.125 29.109 32.290 1.00 46.20 404 ALA B CA 1
ATOM 7025 C C . ALA B 1 404 ? 22.078 29.797 33.180 1.00 46.51 404 ALA B C 1
ATOM 7026 O O . ALA B 1 404 ? 22.256 29.873 34.387 1.00 47.20 404 ALA B O 1
ATOM 7028 N N . LEU B 1 405 ? 20.982 30.302 32.590 1.00 46.74 405 LEU B N 1
ATOM 7029 C CA . LEU B 1 405 ? 19.851 30.843 33.361 1.00 46.54 405 LEU B CA 1
ATOM 7030 C C . LEU B 1 405 ? 19.249 29.704 34.170 1.00 44.92 405 LEU B C 1
ATOM 7031 O O . LEU B 1 405 ? 18.704 29.920 35.268 1.00 44.66 405 LEU B O 1
ATOM 7036 N N . GLY B 1 406 ? 19.372 28.481 33.639 1.00 43.13 406 GLY B N 1
ATOM 7037 C CA . GLY B 1 406 ? 18.901 27.305 34.308 1.00 41.98 406 GLY B CA 1
ATOM 7038 C C . GLY B 1 406 ? 17.457 27.001 33.906 1.00 40.30 406 GLY B C 1
ATOM 7039 O O . GLY B 1 406 ? 16.585 27.854 34.050 1.00 41.07 406 GLY B O 1
ATOM 7040 N N . SER B 1 407 ? 17.226 25.816 33.386 1.00 38.61 407 SER B N 1
ATOM 7041 C CA . SER B 1 407 ? 15.866 25.334 33.076 1.00 37.16 407 SER B CA 1
ATOM 7042 C C . SER B 1 407 ? 15.748 23.955 33.701 1.00 35.32 407 SER B C 1
ATOM 7043 O O . SER B 1 407 ? 16.475 23.033 33.318 1.00 35.09 407 SER B O 1
ATOM 7046 N N . GLY B 1 408 ? 14.859 23.848 34.693 1.00 34.18 408 GLY B N 1
ATOM 7047 C CA . GLY B 1 408 ? 14.712 22.675 35.521 1.00 33.16 408 GLY B CA 1
ATOM 7048 C C . GLY B 1 408 ? 13.664 21.692 35.018 1.00 32.14 408 GLY B C 1
ATOM 7049 O O . GLY B 1 408 ? 12.483 22.045 34.893 1.00 31.32 408 GLY B O 1
ATOM 7050 N N . HIS B 1 409 ? 14.108 20.456 34.741 1.00 31.00 409 HIS B N 1
ATOM 7051 C CA . HIS B 1 409 ? 13.240 19.353 34.331 1.00 30.10 409 HIS B CA 1
ATOM 7052 C C . HIS B 1 409 ? 13.556 18.142 35.130 1.00 29.57 409 HIS B C 1
ATOM 7053 O O . HIS B 1 409 ? 14.711 17.820 35.334 1.00 29.86 409 HIS B O 1
ATOM 7060 N N . THR B 1 410 ? 12.497 17.467 35.584 1.00 29.93 410 THR B N 1
ATOM 7061 C CA . THR B 1 410 ? 12.568 16.390 36.596 1.00 29.66 410 THR B CA 1
ATOM 7062 C C . THR B 1 410 ? 13.768 15.428 36.500 1.00 30.17 410 THR B C 1
ATOM 7063 O O . THR B 1 410 ? 14.550 15.300 37.481 1.00 30.92 410 THR B O 1
ATOM 7067 N N . LYS B 1 411 ? 13.936 14.744 35.355 1.00 29.46 411 LYS B N 1
ATOM 7068 C CA . LYS B 1 411 ? 14.968 13.681 35.298 1.00 29.76 411 LYS B CA 1
ATOM 7069 C C . LYS B 1 411 ? 16.420 14.168 35.278 1.00 30.08 411 LYS B C 1
ATOM 7070 O O . LYS B 1 411 ? 17.346 13.359 35.400 1.00 30.10 411 LYS B O 1
ATOM 7076 N N . SER B 1 412 ? 16.635 15.469 35.162 1.00 30.09 412 SER B N 1
ATOM 7077 C CA . SER B 1 412 ? 17.943 15.980 35.414 1.00 31.20 412 SER B CA 1
ATOM 7078 C C . SER B 1 412 ? 18.443 15.568 36.782 1.00 31.91 412 SER B C 1
ATOM 7079 O O . SER B 1 412 ? 19.667 15.465 36.962 1.00 32.99 412 SER B O 1
ATOM 7082 N N . ILE B 1 413 ? 17.542 15.331 37.759 1.00 31.50 413 ILE B N 1
ATOM 7083 C CA . ILE B 1 413 ? 17.968 14.784 39.065 1.00 33.15 413 ILE B CA 1
ATOM 7084 C C . ILE B 1 413 ? 18.863 13.511 38.954 1.00 33.74 413 ILE B C 1
ATOM 7085 O O . ILE B 1 413 ? 19.688 13.233 39.880 1.00 34.98 413 ILE B O 1
ATOM 7090 N N . LEU B 1 414 ? 18.713 12.731 37.878 1.00 32.79 414 LEU B N 1
ATOM 7091 C CA . LEU B 1 414 ? 19.510 11.500 37.741 1.00 33.49 414 LEU B CA 1
ATOM 7092 C C . LEU B 1 414 ? 20.999 11.763 37.417 1.00 34.72 414 LEU B C 1
ATOM 7093 O O . LEU B 1 414 ? 21.784 10.869 37.549 1.00 35.68 414 LEU B O 1
ATOM 7098 N N . ASN B 1 415 ? 21.332 12.967 36.964 1.00 35.23 415 ASN B N 1
ATOM 7099 C CA . ASN B 1 415 ? 22.690 13.426 36.834 1.00 36.55 415 ASN B CA 1
ATOM 7100 C C . ASN B 1 415 ? 23.316 13.849 38.161 1.00 38.10 415 ASN B C 1
ATOM 7101 O O . ASN B 1 415 ? 24.492 14.096 38.208 1.00 39.51 415 ASN B O 1
ATOM 7106 N N . LEU B 1 416 ? 22.548 13.971 39.240 1.00 38.27 416 LEU B N 1
ATOM 7107 C CA . LEU B 1 416 ? 23.146 14.246 40.553 1.00 40.05 416 LEU B CA 1
ATOM 7108 C C . LEU B 1 416 ? 23.902 13.010 41.032 1.00 41.10 416 LEU B C 1
ATOM 7109 O O . LEU B 1 416 ? 23.411 11.904 40.913 1.00 40.21 416 LEU B O 1
ATOM 7114 N N . ARG B 1 417 ? 25.099 13.202 41.566 1.00 43.60 417 ARG B N 1
ATOM 7115 C CA . ARG B 1 417 ? 25.928 12.069 41.986 1.00 45.40 417 ARG B CA 1
ATOM 7116 C C . ARG B 1 417 ? 25.286 11.237 43.085 1.00 46.11 417 ARG B C 1
ATOM 7117 O O . ARG B 1 417 ? 24.498 11.721 43.895 1.00 45.46 417 ARG B O 1
ATOM 7125 N N . THR B 1 418 ? 25.661 9.974 43.086 1.00 48.08 418 THR B N 1
ATOM 7126 C CA . THR B 1 418 ? 25.194 9.010 44.029 1.00 49.37 418 THR B CA 1
ATOM 7127 C C . THR B 1 418 ? 26.277 8.523 44.993 1.00 52.14 418 THR B C 1
ATOM 7128 O O . THR B 1 418 ? 25.976 7.753 45.903 1.00 52.91 418 THR B O 1
ATOM 7132 N N . ASN B 1 419 ? 27.525 8.974 44.829 1.00 54.76 419 ASN B N 1
ATOM 7133 C CA . ASN B 1 419 ? 28.666 8.371 45.579 1.00 57.53 419 ASN B CA 1
ATOM 7134 C C . ASN B 1 419 ? 28.778 8.837 47.011 1.00 59.27 419 ASN B C 1
ATOM 7135 O O . ASN B 1 419 ? 28.072 9.756 47.403 1.00 59.07 419 ASN B O 1
ATOM 7140 N N . THR B 1 420 ? 29.666 8.188 47.781 1.00 61.81 420 THR B N 1
ATOM 7141 C CA . THR B 1 420 ? 29.917 8.512 49.193 1.00 63.88 420 THR B CA 1
ATOM 7142 C C . THR B 1 420 ? 30.604 9.854 49.413 1.00 65.34 420 THR B C 1
ATOM 7143 O O . THR B 1 420 ? 30.303 10.555 50.395 1.00 66.33 420 THR B O 1
ATOM 7147 N N . GLU B 1 421 ? 31.539 10.193 48.520 1.00 65.87 421 GLU B N 1
ATOM 7148 C CA . GLU B 1 421 ? 32.378 11.400 48.669 1.00 67.29 421 GLU B CA 1
ATOM 7149 C C . GLU B 1 421 ? 31.570 12.697 48.597 1.00 65.85 421 GLU B C 1
ATOM 7150 O O . GLU B 1 421 ? 32.006 13.730 49.102 1.00 67.46 421 GLU B O 1
ATOM 7156 N N . THR B 1 422 ? 30.406 12.644 47.956 1.00 62.93 422 THR B N 1
ATOM 7157 C CA . THR B 1 422 ? 29.475 13.768 47.996 1.00 61.42 422 THR B CA 1
ATOM 7158 C C . THR B 1 422 ? 28.219 13.464 48.873 1.00 59.33 422 THR B C 1
ATOM 7159 O O . THR B 1 422 ? 27.342 14.307 48.962 1.00 58.84 422 THR B O 1
ATOM 7163 N N . ASN B 1 423 ? 28.170 12.295 49.538 1.00 58.31 423 ASN B N 1
ATOM 7164 C CA . ASN B 1 423 ? 27.011 11.864 50.387 1.00 56.50 423 ASN B CA 1
ATOM 7165 C C . ASN B 1 423 ? 25.716 11.829 49.578 1.00 52.57 423 ASN B C 1
ATOM 7166 O O . ASN B 1 423 ? 24.689 12.394 49.988 1.00 51.83 423 ASN B O 1
ATOM 7171 N N . ASN B 1 424 ? 25.798 11.189 48.417 1.00 49.91 424 ASN B N 1
ATOM 7172 C CA . ASN B 1 424 ? 24.671 10.935 47.557 1.00 46.39 424 ASN B CA 1
ATOM 7173 C C . ASN B 1 424 ? 23.643 12.098 47.486 1.00 44.60 424 ASN B C 1
ATOM 7174 O O . ASN B 1 424 ? 22.556 12.015 48.077 1.00 43.90 424 ASN B O 1
ATOM 7179 N N . PRO B 1 425 ? 23.985 13.183 46.785 1.00 43.23 425 PRO B N 1
ATOM 7180 C CA . PRO B 1 425 ? 23.037 14.279 46.632 1.00 41.98 425 PRO B CA 1
ATOM 7181 C C . PRO B 1 425 ? 21.799 13.928 45.796 1.00 39.39 425 PRO B C 1
ATOM 7182 O O . PRO B 1 425 ? 20.802 14.585 45.874 1.00 37.82 425 PRO B O 1
ATOM 7186 N N . CYS B 1 426 ? 21.921 12.900 44.992 1.00 38.68 426 CYS B N 1
ATOM 7187 C CA . CYS B 1 426 ? 20.838 12.410 44.222 1.00 36.86 426 CYS B CA 1
ATOM 7188 C C . CYS B 1 426 ? 19.712 11.937 45.168 1.00 36.30 426 CYS B C 1
ATOM 7189 O O . CYS B 1 426 ? 18.596 12.442 45.127 1.00 35.53 426 CYS B O 1
ATOM 7192 N N . ALA B 1 427 ? 20.047 10.992 46.030 1.00 37.26 427 ALA B N 1
ATOM 7193 C CA . ALA B 1 427 ? 19.136 10.477 47.015 1.00 37.26 427 ALA B CA 1
ATOM 7194 C C . ALA B 1 427 ? 18.594 11.555 47.965 1.00 38.16 427 ALA B C 1
ATOM 7195 O O . ALA B 1 427 ? 17.359 11.589 48.245 1.00 37.19 427 ALA B O 1
ATOM 7197 N N . ARG B 1 428 ? 19.483 12.435 48.457 1.00 39.20 428 ARG B N 1
ATOM 7198 C CA . ARG B 1 428 ? 19.064 13.528 49.306 1.00 40.10 428 ARG B CA 1
ATOM 7199 C C . ARG B 1 428 ? 17.989 14.412 48.665 1.00 38.82 428 ARG B C 1
ATOM 7200 O O . ARG B 1 428 ? 17.055 14.849 49.341 1.00 38.50 428 ARG B O 1
ATOM 7208 N N . THR B 1 429 ? 18.154 14.700 47.381 1.00 37.47 429 THR B N 1
ATOM 7209 C CA . THR B 1 429 ? 17.247 15.549 46.692 1.00 36.59 429 THR B CA 1
ATOM 7210 C C . THR B 1 429 ? 15.946 14.797 46.401 1.00 35.30 429 THR B C 1
ATOM 7211 O O . THR B 1 429 ? 14.877 15.391 46.472 1.00 35.66 429 THR B O 1
ATOM 7215 N N . ILE B 1 430 ? 16.037 13.508 46.057 1.00 34.82 430 ILE B N 1
ATOM 7216 C CA . ILE B 1 430 ? 14.859 12.655 45.869 1.00 33.43 430 ILE B CA 1
ATOM 7217 C C . ILE B 1 430 ? 14.014 12.599 47.113 1.00 33.81 430 ILE B C 1
ATOM 7218 O O . ILE B 1 430 ? 12.794 12.829 47.067 1.00 33.68 430 ILE B O 1
ATOM 7223 N N . VAL B 1 431 ? 14.657 12.318 48.221 1.00 34.53 431 VAL B N 1
ATOM 7224 C CA . VAL B 1 431 ? 14.002 12.274 49.509 1.00 35.39 431 VAL B CA 1
ATOM 7225 C C . VAL B 1 431 ? 13.355 13.579 49.946 1.00 35.90 431 VAL B C 1
ATOM 7226 O O . VAL B 1 431 ? 12.290 13.573 50.541 1.00 35.75 431 VAL B O 1
ATOM 7230 N N . LYS B 1 432 ? 13.993 14.701 49.664 1.00 36.99 432 LYS B N 1
ATOM 7231 C CA . LYS B 1 432 ? 13.427 16.010 50.066 1.00 37.58 432 LYS B CA 1
ATOM 7232 C C . LYS B 1 432 ? 12.182 16.258 49.260 1.00 35.93 432 LYS B C 1
ATOM 7233 O O . LYS B 1 432 ? 11.215 16.713 49.782 1.00 35.94 432 LYS B O 1
ATOM 7239 N N . LEU B 1 433 ? 12.216 15.921 47.963 1.00 34.99 433 LEU B N 1
ATOM 7240 C CA . LEU B 1 433 ? 11.053 16.111 47.107 1.00 33.65 433 LEU B CA 1
ATOM 7241 C C . LEU B 1 433 ? 9.896 15.267 47.602 1.00 33.18 433 LEU B C 1
ATOM 7242 O O . LEU B 1 433 ? 8.775 15.749 47.642 1.00 32.72 433 LEU B O 1
ATOM 7247 N N . PHE B 1 434 ? 10.181 14.027 47.989 1.00 32.86 434 PHE B N 1
ATOM 7248 C CA . PHE B 1 434 ? 9.179 13.151 48.596 1.00 33.07 434 PHE B CA 1
ATOM 7249 C C . PHE B 1 434 ? 8.676 13.738 49.916 1.00 34.65 434 PHE B C 1
ATOM 7250 O O . PHE B 1 434 ? 7.507 13.706 50.187 1.00 34.74 434 PHE B O 1
ATOM 7258 N N . GLU B 1 435 ? 9.560 14.278 50.739 1.00 36.50 435 GLU B N 1
ATOM 7259 C CA . GLU B 1 435 ? 9.106 14.834 52.044 1.00 38.19 435 GLU B CA 1
ATOM 7260 C C . GLU B 1 435 ? 8.148 16.031 51.736 1.00 38.65 435 GLU B C 1
ATOM 7261 O O . GLU B 1 435 ? 7.108 16.272 52.431 1.00 37.98 435 GLU B O 1
ATOM 7267 N N . ILE B 1 436 ? 8.489 16.754 50.668 1.00 38.52 436 ILE B N 1
ATOM 7268 C CA . ILE B 1 436 ? 7.684 17.903 50.263 1.00 39.33 436 ILE B CA 1
ATOM 7269 C C . ILE B 1 436 ? 6.320 17.478 49.740 1.00 39.04 436 ILE B C 1
ATOM 7270 O O . ILE B 1 436 ? 5.311 18.070 50.154 1.00 39.92 436 ILE B O 1
ATOM 7275 N N . GLN B 1 437 ? 6.272 16.487 48.860 1.00 38.28 437 GLN B N 1
ATOM 7276 C CA A GLN B 1 437 ? 4.974 15.951 48.367 0.70 37.97 437 GLN B CA 1
ATOM 7277 C CA B GLN B 1 437 ? 4.999 15.947 48.365 0.30 37.72 437 GLN B CA 1
ATOM 7278 C C . GLN B 1 437 ? 4.120 15.456 49.527 1.00 38.56 437 GLN B C 1
ATOM 7279 O O . GLN B 1 437 ? 2.928 15.713 49.572 1.00 38.81 437 GLN B O 1
ATOM 7290 N N . LYS B 1 438 ? 4.733 14.746 50.443 1.00 39.35 438 LYS B N 1
ATOM 7291 C CA . LYS B 1 438 ? 4.071 14.163 51.650 1.00 40.86 438 LYS B CA 1
ATOM 7292 C C . LYS B 1 438 ? 3.467 15.189 52.624 1.00 41.92 438 LYS B C 1
ATOM 7293 O O . LYS B 1 438 ? 2.390 14.967 53.163 1.00 41.94 438 LYS B O 1
ATOM 7299 N N . THR B 1 439 ? 4.171 16.307 52.842 1.00 42.88 439 THR B N 1
ATOM 7300 C CA . THR B 1 439 ? 3.647 17.435 53.639 1.00 44.15 439 THR B CA 1
ATOM 7301 C C . THR B 1 439 ? 2.383 18.062 53.038 1.00 45.13 439 THR B C 1
ATOM 7302 O O . THR B 1 439 ? 1.439 18.383 53.746 1.00 46.27 439 THR B O 1
ATOM 7306 N N . GLY B 1 440 ? 2.373 18.261 51.728 1.00 44.89 440 GLY B N 1
ATOM 7307 C CA . GLY B 1 440 ? 1.248 18.904 51.076 1.00 46.03 440 GLY B CA 1
ATOM 7308 C C . GLY B 1 440 ? 0.080 18.029 50.605 1.00 46.53 440 GLY B C 1
ATOM 7309 O O . GLY B 1 440 ? -1.037 18.513 50.548 1.00 47.08 440 GLY B O 1
ATOM 7310 N N . PHE B 1 441 ? 0.330 16.760 50.264 1.00 46.87 441 PHE B N 1
ATOM 7311 C CA . PHE B 1 441 ? -0.669 15.912 49.581 1.00 47.39 441 PHE B CA 1
ATOM 7312 C C . PHE B 1 441 ? -0.741 14.512 50.156 1.00 48.14 441 PHE B C 1
ATOM 7313 O O . PHE B 1 441 ? 0.169 14.058 50.822 1.00 48.61 441 PHE B O 1
ATOM 7321 N N . ASN B 1 442 ? -1.813 13.794 49.871 1.00 49.12 442 ASN B N 1
ATOM 7322 C CA . ASN B 1 442 ? -1.878 12.421 50.293 1.00 50.12 442 ASN B CA 1
ATOM 7323 C C . ASN B 1 442 ? -1.152 11.576 49.262 1.00 49.15 442 ASN B C 1
ATOM 7324 O O . ASN B 1 442 ? -1.624 11.445 48.149 1.00 49.44 442 ASN B O 1
ATOM 7329 N N . ILE B 1 443 ? -0.009 11.016 49.644 1.00 49.22 443 ILE B N 1
ATOM 7330 C CA . ILE B 1 443 ? 0.847 10.210 48.762 1.00 48.26 443 ILE B CA 1
ATOM 7331 C C . ILE B 1 443 ? 0.082 8.981 48.205 1.00 48.24 443 ILE B C 1
ATOM 7332 O O . ILE B 1 443 ? 0.198 8.636 46.996 1.00 46.78 443 ILE B O 1
ATOM 7337 N N . GLN B 1 444 ? -0.710 8.362 49.087 1.00 49.08 444 GLN B N 1
ATOM 7338 C CA A GLN B 1 444 ? -1.386 7.120 48.755 0.50 49.18 444 GLN B CA 1
ATOM 7339 C CA B GLN B 1 444 ? -1.449 7.130 48.764 0.50 49.34 444 GLN B CA 1
ATOM 7340 C C . GLN B 1 444 ? -2.531 7.311 47.704 1.00 48.93 444 GLN B C 1
ATOM 7341 O O . GLN B 1 444 ? -2.849 6.401 47.002 1.00 48.46 444 GLN B O 1
ATOM 7352 N N . ASP B 1 445 ? -3.101 8.511 47.597 1.00 49.42 445 ASP B N 1
ATOM 7353 C CA . ASP B 1 445 ? -4.136 8.781 46.596 1.00 49.50 445 ASP B CA 1
ATOM 7354 C C . ASP B 1 445 ? -3.578 9.062 45.215 1.00 47.99 445 ASP B C 1
ATOM 7355 O O . ASP B 1 445 ? -4.359 9.230 44.284 1.00 48.24 445 ASP B O 1
ATOM 7360 N N . MET B 1 446 ? -2.251 9.127 45.059 1.00 46.46 446 MET B N 1
ATOM 7361 C CA . MET B 1 446 ? -1.636 9.385 43.772 1.00 44.81 446 MET B CA 1
ATOM 7362 C C . MET B 1 446 ? -1.305 8.073 43.105 1.00 42.98 446 MET B C 1
ATOM 7363 O O . MET B 1 446 ? -0.638 7.232 43.720 1.00 43.04 446 MET B O 1
ATOM 7368 N N . ASP B 1 447 ? -1.762 7.892 41.865 1.00 41.29 447 ASP B N 1
ATOM 7369 C CA . ASP B 1 447 ? -1.360 6.746 41.041 1.00 40.36 447 ASP B CA 1
ATOM 7370 C C . ASP B 1 447 ? 0.191 6.689 40.944 1.00 39.79 447 ASP B C 1
ATOM 7371 O O . ASP B 1 447 ? 0.779 5.642 41.061 1.00 39.39 447 ASP B O 1
ATOM 7376 N N . ILE B 1 448 ? 0.785 7.851 40.721 1.00 39.26 448 ILE B N 1
ATOM 7377 C CA . ILE B 1 448 ? 2.198 8.008 40.407 1.00 39.53 448 ILE B CA 1
ATOM 7378 C C . ILE B 1 448 ? 2.838 9.025 41.344 1.00 38.28 448 ILE B C 1
ATOM 7379 O O . ILE B 1 448 ? 2.399 10.144 41.365 1.00 38.65 448 ILE B O 1
ATOM 7384 N N . VAL B 1 449 ? 3.855 8.607 42.117 1.00 37.48 449 VAL B N 1
ATOM 7385 C CA . VAL B 1 449 ? 4.630 9.496 42.957 1.00 36.11 449 VAL B CA 1
ATOM 7386 C C . VAL B 1 449 ? 5.955 9.651 42.265 1.00 35.65 449 VAL B C 1
ATOM 7387 O O . VAL B 1 449 ? 6.757 8.735 42.271 1.00 35.73 449 VAL B O 1
ATOM 7391 N N . ALA B 1 450 ? 6.191 10.811 41.644 1.00 34.42 450 ALA B N 1
ATOM 7392 C CA . ALA B 1 450 ? 7.339 10.979 40.785 1.00 33.71 450 ALA B CA 1
ATOM 7393 C C . ALA B 1 450 ? 8.679 10.692 41.499 1.00 33.59 450 ALA B C 1
ATOM 7394 O O . ALA B 1 450 ? 9.607 10.113 40.883 1.00 33.93 450 ALA B O 1
ATOM 7396 N N . SER B 1 451 ? 8.770 11.074 42.771 1.00 32.88 451 SER B N 1
ATOM 7397 C CA . SER B 1 451 ? 10.001 10.874 43.559 1.00 33.19 451 SER B CA 1
ATOM 7398 C C . SER B 1 451 ? 10.296 9.385 43.764 1.00 33.14 451 SER B C 1
ATOM 7399 O O . SER B 1 451 ? 11.456 8.965 43.729 1.00 33.37 451 SER B O 1
ATOM 7402 N N . GLU B 1 452 ? 9.236 8.591 43.956 1.00 32.72 452 GLU B N 1
ATOM 7403 C CA . GLU B 1 452 ? 9.335 7.144 44.009 1.00 32.70 452 GLU B CA 1
ATOM 7404 C C . GLU B 1 452 ? 9.824 6.589 42.675 1.00 32.43 452 GLU B C 1
ATOM 7405 O O . GLU B 1 452 ? 10.667 5.690 42.659 1.00 33.06 452 GLU B O 1
ATOM 7411 N N . HIS B 1 453 ? 9.315 7.138 41.573 1.00 32.17 453 HIS B N 1
ATOM 7412 C CA A HIS B 1 453 ? 9.722 6.772 40.223 0.60 32.14 453 HIS B CA 1
ATOM 7413 C CA B HIS B 1 453 ? 9.764 6.708 40.249 0.40 32.31 453 HIS B CA 1
ATOM 7414 C C . HIS B 1 453 ? 11.233 7.073 40.060 1.00 32.39 453 HIS B C 1
ATOM 7415 O O . HIS B 1 453 ? 12.005 6.265 39.505 1.00 32.88 453 HIS B O 1
ATOM 7428 N N . LEU B 1 454 ? 11.653 8.242 40.546 1.00 32.81 454 LEU B N 1
ATOM 7429 C CA . LEU B 1 454 ? 13.092 8.596 40.522 1.00 32.38 454 LEU B CA 1
ATOM 7430 C C . LEU B 1 454 ? 13.941 7.679 41.396 1.00 32.87 454 LEU B C 1
ATOM 7431 O O . LEU B 1 454 ? 15.043 7.223 40.971 1.00 32.37 454 LEU B O 1
ATOM 7436 N N . LEU B 1 455 ? 13.488 7.399 42.613 1.00 32.35 455 LEU B N 1
ATOM 7437 C CA . LEU B 1 455 ? 14.275 6.498 43.464 1.00 33.34 455 LEU B CA 1
ATOM 7438 C C . LEU B 1 455 ? 14.421 5.127 42.766 1.00 33.47 455 LEU B C 1
ATOM 7439 O O . LEU B 1 455 ? 15.473 4.556 42.753 1.00 33.37 455 LEU B O 1
ATOM 7444 N N . HIS B 1 456 ? 13.351 4.656 42.160 1.00 33.52 456 HIS B N 1
ATOM 7445 C CA . HIS B 1 456 ? 13.370 3.378 41.431 1.00 34.49 456 HIS B CA 1
ATOM 7446 C C . HIS B 1 456 ? 14.447 3.343 40.313 1.00 35.11 456 HIS B C 1
ATOM 7447 O O . HIS B 1 456 ? 15.190 2.401 40.194 1.00 34.95 456 HIS B O 1
ATOM 7454 N N . GLN B 1 457 ? 14.498 4.409 39.506 1.00 34.92 457 GLN B N 1
ATOM 7455 C CA . GLN B 1 457 ? 15.470 4.503 38.458 1.00 35.54 457 GLN B CA 1
ATOM 7456 C C . GLN B 1 457 ? 16.865 4.547 39.030 1.00 36.15 457 GLN B C 1
ATOM 7457 O O . GLN B 1 457 ? 17.794 3.992 38.428 1.00 36.44 457 GLN B O 1
ATOM 7463 N N . SER B 1 458 ? 17.032 5.224 40.168 1.00 35.76 458 SER B N 1
ATOM 7464 C CA . SER B 1 458 ? 18.345 5.272 40.789 1.00 37.19 458 SER B CA 1
ATOM 7465 C C . SER B 1 458 ? 18.746 3.886 41.241 1.00 38.17 458 SER B C 1
ATOM 7466 O O . SER B 1 458 ? 19.897 3.492 41.083 1.00 39.52 458 SER B O 1
ATOM 7469 N N . LEU B 1 459 ? 17.800 3.152 41.798 1.00 38.46 459 LEU B N 1
ATOM 7470 C CA . LEU B 1 459 ? 18.049 1.799 42.243 1.00 39.93 459 LEU B CA 1
ATOM 7471 C C . LEU B 1 459 ? 18.259 0.857 41.073 1.00 40.47 459 LEU B C 1
ATOM 7472 O O . LEU B 1 459 ? 19.067 -0.099 41.202 1.00 41.24 459 LEU B O 1
ATOM 7477 N N . VAL B 1 460 ? 17.590 1.066 39.929 1.00 39.70 460 VAL B N 1
ATOM 7478 C CA . VAL B 1 460 ? 17.926 0.136 38.814 1.00 40.77 460 VAL B CA 1
ATOM 7479 C C . VAL B 1 460 ? 19.335 0.392 38.267 1.00 41.71 460 VAL B C 1
ATOM 7480 O O . VAL B 1 460 ? 19.818 -0.409 37.493 1.00 43.23 460 VAL B O 1
ATOM 7484 N N . GLY B 1 461 ? 19.985 1.496 38.692 1.00 41.71 461 GLY B N 1
ATOM 7485 C CA . GLY B 1 461 ? 21.357 1.846 38.313 1.00 42.08 461 GLY B CA 1
ATOM 7486 C C . GLY B 1 461 ? 21.512 2.999 37.317 1.00 41.40 461 GLY B C 1
ATOM 7487 O O . GLY B 1 461 ? 22.622 3.229 36.815 1.00 42.27 461 GLY B O 1
ATOM 7488 N N . LYS B 1 462 ? 20.441 3.754 37.037 1.00 39.72 462 LYS B N 1
ATOM 7489 C CA . LYS B 1 462 ? 20.522 4.787 35.982 1.00 39.07 462 LYS B CA 1
ATOM 7490 C C . LYS B 1 462 ? 21.285 5.953 36.513 1.00 39.24 462 LYS B C 1
ATOM 7491 O O . LYS B 1 462 ? 20.949 6.478 37.585 1.00 39.13 462 LYS B O 1
ATOM 7497 N N . GLN B 1 463 ? 22.305 6.355 35.767 1.00 39.16 463 GLN B N 1
ATOM 7498 C CA . GLN B 1 463 ? 23.111 7.543 36.085 1.00 39.90 463 GLN B CA 1
ATOM 7499 C C . GLN B 1 463 ? 22.924 8.696 35.104 1.00 38.42 463 GLN B C 1
ATOM 7500 O O . GLN B 1 463 ? 23.653 9.702 35.178 1.00 39.47 463 GLN B O 1
ATOM 7506 N N . SER B 1 464 ? 21.943 8.558 34.213 1.00 36.30 464 SER B N 1
ATOM 7507 C CA . SER B 1 464 ? 21.590 9.572 33.232 1.00 35.25 464 SER B CA 1
ATOM 7508 C C . SER B 1 464 ? 20.148 9.378 32.786 1.00 33.80 464 SER B C 1
ATOM 7509 O O . SER B 1 464 ? 19.681 8.235 32.693 1.00 33.53 464 SER B O 1
ATOM 7512 N N . PRO B 1 465 ? 19.436 10.485 32.488 1.00 32.57 465 PRO B N 1
ATOM 7513 C CA . PRO B 1 465 ? 18.105 10.350 31.893 1.00 30.88 465 PRO B CA 1
ATOM 7514 C C . PRO B 1 465 ? 18.138 9.762 30.507 1.00 30.61 465 PRO B C 1
ATOM 7515 O O . PRO B 1 465 ? 17.124 9.384 30.022 1.00 30.17 465 PRO B O 1
ATOM 7519 N N . PHE B 1 466 ? 19.303 9.697 29.851 1.00 31.28 466 PHE B N 1
ATOM 7520 C CA . PHE B 1 466 ? 19.389 9.162 28.489 1.00 31.19 466 PHE B CA 1
ATOM 7521 C C . PHE B 1 466 ? 19.740 7.673 28.376 1.00 31.14 466 PHE B C 1
ATOM 7522 O O . PHE B 1 466 ? 19.934 7.189 27.292 1.00 31.85 466 PHE B O 1
ATOM 7530 N N . GLN B 1 467 ? 19.825 6.964 29.490 1.00 31.33 467 GLN B N 1
ATOM 7531 C CA . GLN B 1 467 ? 20.036 5.509 29.490 1.00 31.43 467 GLN B CA 1
ATOM 7532 C C . GLN B 1 467 ? 18.704 4.809 29.445 1.00 30.05 467 GLN B C 1
ATOM 7533 O O . GLN B 1 467 ? 17.783 5.254 30.014 1.00 29.19 467 GLN B O 1
ATOM 7539 N N . ASN B 1 468 ? 18.630 3.708 28.705 1.00 30.67 468 ASN B N 1
ATOM 7540 C CA . ASN B 1 468 ? 17.462 2.826 28.654 1.00 29.74 468 ASN B CA 1
ATOM 7541 C C . ASN B 1 468 ? 17.785 1.691 29.610 1.00 30.35 468 ASN B C 1
ATOM 7542 O O . ASN B 1 468 ? 18.905 1.160 29.616 1.00 30.57 468 ASN B O 1
ATOM 7547 N N . ALA B 1 469 ? 16.817 1.336 30.452 1.00 30.77 469 ALA B N 1
ATOM 7548 C CA . ALA B 1 469 ? 17.036 0.318 31.457 1.00 31.96 469 ALA B CA 1
ATOM 7549 C C . ALA B 1 469 ? 16.090 -0.867 31.293 1.00 32.94 469 ALA B C 1
ATOM 7550 O O . ALA B 1 469 ? 15.906 -1.671 32.227 1.00 33.29 469 ALA B O 1
ATOM 7552 N N . TYR B 1 470 ? 15.502 -1.017 30.114 1.00 33.89 470 TYR B N 1
ATOM 7553 C CA . TYR B 1 470 ? 14.575 -2.158 29.902 1.00 34.88 470 TYR B CA 1
ATOM 7554 C C . TYR B 1 470 ? 15.198 -3.556 30.142 1.00 36.96 470 TYR B C 1
ATOM 7555 O O . TYR B 1 470 ? 14.516 -4.443 30.696 1.00 37.29 470 TYR B O 1
ATOM 7564 N N . ASN B 1 471 ? 16.469 -3.749 29.770 1.00 38.67 471 ASN B N 1
ATOM 7565 C CA . ASN B 1 471 ? 17.123 -5.024 29.964 1.00 40.76 471 ASN B CA 1
ATOM 7566 C C . ASN B 1 471 ? 17.915 -5.136 31.278 1.00 41.63 471 ASN B C 1
ATOM 7567 O O . ASN B 1 471 ? 18.711 -6.023 31.443 1.00 42.43 471 ASN B O 1
ATOM 7572 N N . VAL B 1 472 ? 17.683 -4.233 32.209 1.00 41.59 472 VAL B N 1
ATOM 7573 C CA . VAL B 1 472 ? 18.244 -4.372 33.539 1.00 42.85 472 VAL B CA 1
ATOM 7574 C C . VAL B 1 472 ? 17.290 -5.368 34.278 1.00 43.90 472 VAL B C 1
ATOM 7575 O O . VAL B 1 472 ? 16.057 -5.178 34.290 1.00 43.36 472 VAL B O 1
ATOM 7579 N N . LYS B 1 473 ? 17.876 -6.405 34.851 1.00 46.12 473 LYS B N 1
ATOM 7580 C CA A LYS B 1 473 ? 17.079 -7.464 35.498 0.50 47.03 473 LYS B CA 1
ATOM 7581 C CA B LYS B 1 473 ? 17.164 -7.526 35.513 0.50 47.20 473 LYS B CA 1
ATOM 7582 C C . LYS B 1 473 ? 17.130 -7.412 37.042 1.00 47.60 473 LYS B C 1
ATOM 7583 O O . LYS B 1 473 ? 18.028 -6.805 37.641 1.00 47.52 473 LYS B O 1
ATOM 7594 N N . GLY B 1 474 ? 16.111 -8.025 37.665 1.00 48.37 474 GLY B N 1
ATOM 7595 C CA . GLY B 1 474 ? 15.980 -8.081 39.146 1.00 49.45 474 GLY B CA 1
ATOM 7596 C C . GLY B 1 474 ? 14.906 -7.132 39.702 1.00 49.13 474 GLY B C 1
ATOM 7597 O O . GLY B 1 474 ? 14.205 -6.435 38.947 1.00 47.52 474 GLY B O 1
ATOM 7598 N N . ASN B 1 475 ? 14.785 -7.101 41.034 1.00 50.25 475 ASN B N 1
ATOM 7599 C CA . ASN B 1 475 ? 13.764 -6.298 41.702 1.00 49.90 475 ASN B CA 1
ATOM 7600 C C . ASN B 1 475 ? 14.440 -5.157 42.422 1.00 49.81 475 ASN B C 1
ATOM 7601 O O . ASN B 1 475 ? 15.104 -5.372 43.464 1.00 50.72 475 ASN B O 1
ATOM 7606 N N . ALA B 1 476 ? 14.294 -3.939 41.877 1.00 48.74 476 ALA B N 1
ATOM 7607 C CA . ALA B 1 476 ? 14.933 -2.744 42.484 1.00 48.90 476 ALA B CA 1
ATOM 7608 C C . ALA B 1 476 ? 14.423 -2.505 43.915 1.00 49.34 476 ALA B C 1
ATOM 7609 O O . ALA B 1 476 ? 15.180 -2.103 44.791 1.00 50.03 476 ALA B O 1
ATOM 7611 N N . THR B 1 477 ? 13.132 -2.787 44.118 1.00 49.16 477 THR B N 1
ATOM 7612 C CA . THR B 1 477 ? 12.443 -2.707 45.420 1.00 49.66 477 THR B CA 1
ATOM 7613 C C . THR B 1 477 ? 13.065 -3.606 46.553 1.00 51.72 477 THR B C 1
ATOM 7614 O O . THR B 1 477 ? 12.830 -3.368 47.754 1.00 52.03 477 THR B O 1
ATOM 7618 N N . SER B 1 478 ? 13.875 -4.604 46.173 1.00 52.51 478 SER B N 1
ATOM 7619 C CA . SER B 1 478 ? 14.592 -5.453 47.138 1.00 54.27 478 SER B CA 1
ATOM 7620 C C . SER B 1 478 ? 15.921 -4.894 47.662 1.00 55.09 478 SER B C 1
ATOM 7621 O O . SER B 1 478 ? 16.467 -5.462 48.585 1.00 56.80 478 SER B O 1
ATOM 7624 N N . ALA B 1 479 ? 16.434 -3.798 47.104 1.00 54.39 479 ALA B N 1
ATOM 7625 C CA . ALA B 1 479 ? 17.748 -3.283 47.516 1.00 55.38 479 ALA B CA 1
ATOM 7626 C C . ALA B 1 479 ? 17.871 -3.104 49.034 1.00 56.73 479 ALA B C 1
ATOM 7627 O O . ALA B 1 479 ? 16.893 -2.769 49.688 1.00 56.29 479 ALA B O 1
ATOM 7629 N N . ASN B 1 480 ? 19.074 -3.347 49.569 1.00 58.35 480 ASN B N 1
ATOM 7630 C CA . ASN B 1 480 ? 19.412 -3.034 50.952 1.00 59.77 480 ASN B CA 1
ATOM 7631 C C . ASN B 1 480 ? 19.939 -1.598 51.044 1.00 59.24 480 ASN B C 1
ATOM 7632 O O . ASN B 1 480 ? 20.995 -1.284 50.489 1.00 59.41 480 ASN B O 1
ATOM 7637 N N . ILE B 1 481 ? 19.229 -0.740 51.768 1.00 58.86 481 ILE B N 1
ATOM 7638 C CA . ILE B 1 481 ? 19.648 0.657 51.966 1.00 58.38 481 ILE B CA 1
ATOM 7639 C C . ILE B 1 481 ? 20.611 0.654 53.151 1.00 60.56 481 ILE B C 1
ATOM 7640 O O . ILE B 1 481 ? 20.214 0.240 54.248 1.00 61.34 481 ILE B O 1
ATOM 7645 N N . ILE B 1 482 ? 21.868 1.087 52.945 1.00 61.62 482 ILE B N 1
ATOM 7646 C CA . ILE B 1 482 ? 22.905 1.081 54.026 1.00 63.97 482 ILE B CA 1
ATOM 7647 C C . ILE B 1 482 ? 23.118 2.489 54.536 1.00 64.18 482 ILE B C 1
ATOM 7648 O O . ILE B 1 482 ? 23.377 3.377 53.729 1.00 63.82 482 ILE B O 1
#

Sequence (946 aa):
MENKIEVNSKDEMNKWFEEFKKGNGLVDTYTNSYSFCESVPNLDRFVFQMAGATDDAQKDSIYASALVEATKFCAPIYECAWASSTGIVKKGLEWFEKNTGTIKSWDESYIELKVEVPKIEQLFNYQQAALKWRKDIGFRRVNANTAALSNKKVLAEYKKVPGEIVMMSVKEMLSDMIRRRNLILNPVSHEHVEWCREFVKGKYIMAFNPPWGDINKSGRSGIALVATGLAKLAETEGKGVFDEAKKKTVEALNGYLDKKHKDEVDDKASADNMVTNLLKKHVAKAQELYKNSSALRAQGAQQIDTVFSSYYWLYKAGVTPETFPTVSQFLFELGKHHPRGTKKKMKKKALLSTPMKWGKKLYEELFADDSFQQNRIYMHPAVLTAGRISEMGVCFGTIPVANPDDAALGSGHTKSILNLRTNTETNNPCARTIVKLFEIQQKTGFNIQQDMDIVASEHHLLHQSLVGKQSPFQNAYNVKGNATSANIIMENKIEVNSKDEMNKWFEEFKKGNGLVDTYTNSYSFCESVPNLDRFVFQMAGATDDAQKDSIYASALVEATKFCAPIYECAWASSTGIVKKGLEWFEKNTGTIKSWDESYIELKVEVPKIEQLFNYQQAALKWRKDIGFRVNANTAALSNKKVLAEYKKVPGEIVMMSVKEMLSDMIRRRNLILNPVSHEHVEWCREFVKGKYIMAFNPPWGDINKSGRSGIALVATGLAKLAETEGKGVFDEAKKKTVEALNGYLDKKHKDEVDKASADNMVTNLLKKHVAKAQELYKNSSALRAQGAQQIDTVFSSYYWLYKAGVTPETFPTVSQFLFELGKHHPRGTKKKMKKKALLSTPMKWGKKLYEELFADDSFQQNRIYMHPAVLTAGRISEMGVCFGTIPVANPDDAALGSGHTKSILNLRTNTETNNPCARTIVKLFEIQQKTGFNIQQDMDIVASEHHLLHQSLVGKQSPFQNAYNVKKGNATSANII

Solvent-accessible surface area: 42609 Å² total; per-residue (Å²): 158,129,10,93,0,132,1,83,45,103,114,78,0,58,168,38,18,103,108,6,61,174,60,38,51,8,49,48,74,56,0,39,11,70,0,34,4,142,74,37,28,93,3,62,114,7,34,152,82,1,73,67,8,131,76,110,69,90,40,78,66,13,38,31,40,0,33,17,56,1,0,49,90,2,6,0,1,21,3,2,0,10,0,2,0,28,7,1,1,106,95,0,13,92,7,0,113,158,21,50,50,73,0,115,42,0,11,118,16,12,34,32,2,24,6,34,52,2,110,5,90,4,1,18,45,0,2,102,6,0,32,84,0,14,181,76,6,40,0,158,15,43,69,29,1,6,42,39,64,117,142,27,76,70,96,6,86,1,14,64,156,15,19,150,22,0,100,70,0,12,70,8,20,68,82,40,94,66,125,50,77,158,156,48,48,141,139,31,7,76,19,1,57,52,4,12,128,34,103,46,103,51,1,95,124,13,93,23,35,96,8,55,110,52,27,204,108,66,34,11,34,2,0,26,0,2,11,85,0,1,130,102,88,28,115,36,4,10,89,69,0,112,131,3,1,96,43,0,72,22,65,14,89,160,83,136,134,152,46,96,154,65,63,11,59,88,41,19,64,43,1,72,128,20,6,53,84,0,55,99,58,40,54,85,44,46,73,44,54,55,45,0,20,41,18,3,2,0,0,0,0,0,0,0,0,47,64,0,43,10,56,44,143,41,0,5,53,2,0,47,38,3,2,55,26,3,46,112,54,93,39,76,134,131,10,27,96,33,0,6,83,26,131,62,169,11,0,42,91,5,21,30,14,15,0,33,81,23,17,96,93,64,68,73,64,4,0,0,0,0,0,12,13,58,46,6,35,11,0,0,0,1,1,0,2,3,0,0,1,67,19,90,55,3,40,100,1,1,7,12,19,6,0,0,3,1,0,55,38,51,63,160,27,65,1,0,1,0,61,4,0,1,59,1,3,53,0,8,96,55,5,64,89,6,97,114,76,57,78,7,33,1,9,66,1,0,55,11,3,0,12,22,13,82,2,1,0,10,5,9,28,64,10,102,68,48,3,12,75,10,86,7,110,156,135,11,96,0,133,0,102,47,104,101,76,0,61,156,41,16,106,133,11,65,185,61,39,47,11,47,46,74,60,0,41,11,68,0,31,2,138,77,34,27,94,4,67,112,6,34,152,78,2,73,66,9,124,84,106,77,90,44,78,69,14,35,30,39,0,32,16,58,0,0,50,90,1,7,2,1,23,4,1,0,11,0,2,0,23,9,1,2,107,89,0,14,92,6,0,107,155,18,53,54,62,0,112,45,1,10,118,16,12,37,32,3,14,6,36,52,2,111,6,98,4,1,21,46,0,1,104,6,0,26,82,0,14,172,76,6,41,0,159,10,43,68,29,1,6,46,41,71,124,147,24,69,78,95,7,113,8,15,65,145,18,17,147,18,0,103,69,0,11,70,13,16,72,90,39,89,67,123,56,81,147,153,50,50,138,138,34,15,58,15,1,70,57,2,14,129,31,103,46,90,55,1,93,122,12,95,21,35,94,13,57,103,60,32,186,111,56,46,13,25,1,0,25,0,1,12,95,0,2,134,90,98,27,85,34,3,8,76,61,0,107,118,3,0,98,42,0,73,23,63,12,82,158,85,112,134,150,43,100,143,66,66,9,59,90,41,15,62,49,0,64,127,22,6,54,78,0,62,100,68,37,60,91,45,41,65,35,51,56,48,0,19,37,17,4,3,0,0,0,0,0,0,0,0,44,68,0,46,10,58,38,126,41,0,4,46,2,0,49,34,3,2,52,26,2,40,116,55,92,43,72,144,134,11,28,103,34,0,6,82,29,133,62,172,11,0,42,83,3,22,61,10,16,0,30,79,20,17,96,94,68,76,68,62,4,0,0,0,0,0,10,13,58,46,8,32,13,0,0,0,1,1,0,3,2,0,0,2,72,15,97,56,4,47,98,0,1,8,11,21,5,0,0,3,2,1,54,49,51,71,146,25,75,2,0,3,0,62,4,0,1,53,2,4,55,0,7,98,59,7,67,86,4,104,121,67,59,73,5,32,1,9,69,2,0,50,9,8,0,10,23,13,83,2,1,0,10,4,12,23,66,10,104,63,44,3,14,76,10,91,16,108

Secondary structure (DSSP, 8-state):
--------SHHHHHHHHHHHHHHHT-B-SSBSS-BS--S----THHHHHHHH--SHHHHHHHHHHHHHHHHTT---HHHHHHHTSHHHHHHHHHHHHH-GGGSHHHHTTHHHHTTSPPPHHHHHHHHHHHHHHHHHTT--SSGGGSBP-SB--SEE---GGGHHHHHHHHHHHHHHHHHHH----HHHHHHHHHHTTT-GGGGGS-TTSSTT-B-TTS-BHHHHHHHHHHHHH-THHHHHHHHHHHHHHHHHHHTGGGS-HHHHHHHHHHHHHHHHHHHHHHHS-HHHHHHHT---HHHHHHHHHHHTT--TTTHHHHHHHHHHHHHS---HHHHHHHHHH-SSTHHHHHHTT--TTT--S-GGGS-TT---TTTHHHHHHHHSSS-TTSGGGGGG----GGGGGGB--STTTT-HHHHHHHHHHHHHHHHS-STT-S--HHHHHHHHHHHT--STT-B-TT-BS-GGG-EE-/-------SSHHHHHHHHHHHHHHHT-B-SSBSS-BS--S----HHHHHHHHH--SHHHHHHHHHHHHHHHHTT---HHHHHHHTSHHHHHHHHHHHHHTTTTTHHHHTTHHHHTTSPPPHHHHHHHHHHHHHHHHHTT--SSGGGSBP-SB--SEE---GGGHHHHHHHHHHHHHHHHHHH----HHHHHHHHHHTTT-GGGGGS-TTSSTT-B-TTS-BHHHHHHHHHHHHH-THHHHHHHHHHHHHHHHHHHTGGGS-HHHHHHHHHHHHHHHHHHHHHHHT-HHHHHHHT---HHHHHHHHHHHTT--TTTHHHHHHHHHHHHHS---HHHHHHHHHH-SSTHHHHHHTT--TTT--S-GGGS-TT---GGGHHHHHHHHSSS-TTSGGGGGG----GGGGGGB--STTTT-HHHHHHHHHHHHHHHHS-GGG-S--HHHHHHHHHHHT--STT-B-TT-BS-GGGPEE-

Organism: NCBI:txid3052518

CATH classification: 1.20.58.1110

B-factor: mean 46.48, std 15.21, range [21.12, 151.93]

Nearest PDB structures (foldseek):
  6z0o-assembly1_B  TM=8.134E-01  e=1.174E-64  Orthonairovirus haemorrhagiae
  4aqf-assembly3_C  TM=8.395E-01  e=2.307E-61  Orthonairovirus haemorrhagiae
  5a97-assembly1_A  TM=8.439E-01  e=5.023E-52  Hazara virus
  5a97-assembly3_C  TM=8.308E-01  e=1.455E-51  Hazara virus
  5a97-assembly4_D  TM=8.461E-01  e=8.831E-51  Hazara virus

Radius of gyration: 34.78 Å; Cα contacts (8 Å, |Δi|>4): 1508; chains: 2; bounding box: 92×120×68 Å

Foldseek 3Di:
DAQQQAAQDLVSLVVVVVVVCVVQVWDPPFFPATKQDPDQQDLVVLLVQLLPDDDPASLVVSLLVLQLSRFFILFRVSLLSLLAHLNNLALLLVVCVVCVPQLCQCPVCLVVLLADFDDLVNLVSLLVVLVVSCVRSVQDPDPLQEADAAAFAQAAEFDPVCLVLVVVLLVVVVVLVVVLQPDADPQLLVLLVVLLVLVVVCQVAPPVGHQQDDDPPNAGSLLVSQLVNCVPPNPVSLVSLLVSLVSQLVVCVVPVVVDDVVVSVVSSVSSVVSSVSSVVVNSPHSVSLLLSQDAQLSSLLSLLCNQLVHHSGNLLVLQALLQVCQLDPDDLVVSLVCLVPPPDSSSVSSSVQASAPNYDDQPSSRHNSGDHSLSVLSNSSNRHCARSVHRSCNSSTGGGNQSLLRGDSDCVSRGSSLVSLSSSVSSCVSNDDPSPHSDDSSSVSQLCVRLPNSHSNYHHSNHDDGSSSHHYD/DAQQQAAQDLVSLVVSVVCLCVVQPWDPPFFPATKQDPDQQDLVVLLVQLLVDDDPQSLVQSLLVLLLSRFFILFRVSLLSLLQHLNNQALLLCVCVVPVPLLCQCVVCLVVLLADQHDLVNLVSLLVVLVVSCVVSVQDDDPQQAADAAAFAQAAEFDPVCLVLVVVLLVVVVVLLVVQQPDADPLLLVLLVVLLVLPVCCQVADPVGHQQDADPPRQGSNLVSLLVNCVVVNPVSLVSLLVSLVSLLVVCVVPVVVDDPVVSVVSSVVSNVSSVNSCVVNSPHSVSLLLSQDAQLSSLLSLLCNQLVHHSGNLLVVQALLQVCQLRPDDLVVSLVCLVPDPDSSSVSSNVQASAPNYDDLCSSRHNSGDHSLSVLSNNSNRHCARSVHRSCNSSTGRGNQSLLRGDRDDVVSGSSLVSLSSSVSSCVSNHDPVPHSDDPSSVSQLCVRLPNSHSNYHHSNHDDDSSSHHYD